Protein AF-0000000086875095 (afdb_homodimer)

Secondary structure (DSSP, 8-state):
-----SHHHHHHHHHHHHHHHHHHHHHGGGGGGHHHHHHHHHHHHHHHHHHHHHHHHHHHIIIIIITTS---HHHHHHHHHHHHHHHHHHHHHHHHHHHHHHHHHHHHHHHHHHHHHHHHHTS-HHHHHHS-HHHHHHIIIIIHHHHHHIIIIIHHHHHHHHHHHHHHHHHHHHH-HHHHHHHHTHHHHHHHHHHHHHHHHHHHHHHHHHHHHHHHHHHHHHHHTHHHHHHTT-HHHHHHHHHHHHHHHHHHHHHHHHHHHHHHHHHHHHHHHHHHHHHHHHHHHHHTTSS-HHHHHHHHHHHHHHHHHHHHHHHHHHHHHHHHHHHHHHHHHHTPPPSS-PPPGGG-----GGG----EEEEEEEE-SBTTB-SEEEEEEEE-TT-EEEEEE-TTSSHHHHHHHHTTSS--SEEEEEETTEEGGGS-HHHHHHHEEEE-SS----SEEHHHHHTTT-TTS-HHHHHHHHHHHT-HHHHHTSTTGGGPEEBGGGBTS-HHHHHHHHHHHHHHH--SEEEEESTTTT--HHHHHHHHHHHHHHHTTSEEEEE-SSGGGTTT-SEEEEEETTEEEEEE-HHHHHHHTSHHHHHHHHHHHTTSTTSTT-/-----SHHHHHHHHHHHHHHHHHHHHHGGGGGGHHHHHHHHHHHHHHHHHHHHHHHHHHHIIIIIITTS---HHHHHHHHHHHHHHHHHHHHHHHHHHHHHHHHHHHHHHHHHHHHHHHHHTS-HHHHHHS-HHHHHHIIIIIHHHHHHIIIIIHHHHHHHHHHHH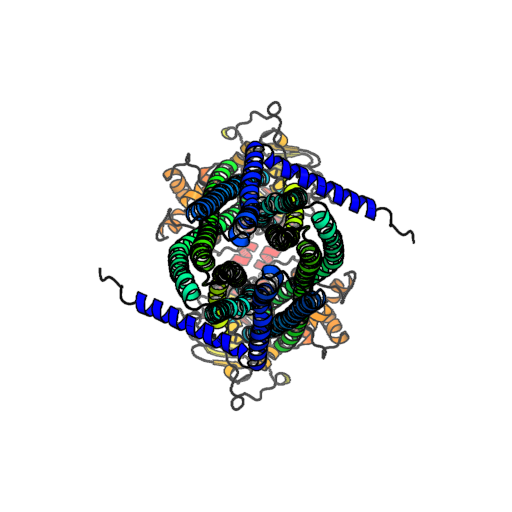HHHHHHHHH-HHHHHHHHTHHHHHHHHHHHHHHHHHHHHHHHHHHHHHHHHHHHHHHHTHHHHHHTT-HHHHHHHHHHHHHHHHHHHHHHHHHHHHHHHHHHHHHHHHHHHHHHHHHHHHHTTSS-HHHHHHHHHHHHHHHHHHHHHHHHHHHHHHHHHHHHHHHHHHTPPPSS-PPPTTT-----GGG----EEEEEEEE-SBTTB-SEEEEEEEE-TT-EEEEEE-TTSSHHHHHHHHTTSS--SEEEEEETTEEGGGS-HHHHHHHEEEE-SS----SEEHHHHHTTT-TTS-HHHHHHHHHHHT-HHHHHTSTTGGGPEEBGGGBTS-HHHHHHHHHHHHHHH--SEEEEESTTTT--HHHHHHHHHHHHHHHTTSEEEEE-SSGGGTTT-SEEEEEETTEEEEEE-HHHHHHHTSHHHHHHHHHHHTTSTTSTT-

Sequence (1212 aa):
MQSPSGNNADSASAKEHGKRSSFKAMMGYAKPHRFAFLGIFLCSLLGISADLLQPYLVKIAIDDHLAIGQTSVGFLVKLAAVYLALAIISFIFTYIQNNLLQHVGQNIVSLIRKDLFRHISKMSMSFFDRFHIGSLVTNVSSDTETISSFFTQVLLSLIRDGMMLVLIIFFMFQLDPVLAGYSLIVLPVIAIVAVLFRSKLRQAYQNARTRLSRLIAFTAENLSGMFLIQVFHQEEEQKKRFTEQNKLHLKANITQARSNVIFNRTFDILGNAALVMMVWLGGRAVLGESLQVGVLYAFISYIRQFFQPINQITMQWNTFQSTTVSMDRIWNILNTRPEVADPKTGTASSLEPRDVMGQIDFNDVSFGYRADRPLIQHLNLHLYPGEMVGIVGTTGAGKSTLISLLNRFYDVNQGSIEIDGTDIRRLPQAKLHRIVGLIQQEPFLFSGSIIDNVRMFREDITREQAIEACRFVGAHVMISRLPQGYDTRLSERGSGLSAGERQLISFARIVVFQPRILILDEATANLDSHTEQLVQQALETVSQGRTTIVIAHRLSTVMHADRILVMEHGEIVEEGSHQHLIEAKGIYADLYTHAREAGGDTAISGMQSPSGNNADSASAKEHGKRSSFKAMMGYAKPHRFAFLGIFLCSLLGISADLLQPYLVKIAIDDHLAIGQTSVGFLVKLAAVYLALAIISFIFTYIQNNLLQHVGQNIVSLIRKDLFRHISKMSMSFFDRFHIGSLVTNVSSDTETISSFFTQVLLSLIRDGMMLVLIIFFMFQLDPVLAGYSLIVLPVIAIVAVLFRSKLRQAYQNARTRLSRLIAFTAENLSGMFLIQVFHQEEEQKKRFTEQNKLHLKANITQARSNVIFNRTFDILGNAALVMMVWLGGRAVLGESLQVGVLYAFISYIRQFFQPINQITMQWNTFQSTTVSMDRIWNILNTRPEVADPKTGTASSLEPRDVMGQIDFNDVSFGYRADRPLIQHLNLHLYPGEMVGIVGTTGAGKSTLISLLNRFYDVNQGSIEIDGTDIRRLPQAKLHRIVGLIQQEPFLFSGSIIDNVRMFREDITREQAIEACRFVGAHVMISRLPQGYDTRLSERGSGLSAGERQLISFARIVVFQPRILILDEATANLDSHTEQLVQQALETVSQGRTTIVIAHRLSTVMHADRILVMEHGEIVEEGSHQHLIEAKGIYADLYTHAREAGGDTAISG

Solvent-accessible surface area (backbone atoms only — not comparable to full-atom values): 62166 Å² total; per-residue (Å²): 136,79,76,80,63,72,65,56,53,55,54,46,48,48,47,49,51,48,44,52,49,24,49,54,57,59,50,53,64,48,58,86,44,48,66,58,51,50,46,33,49,51,25,40,53,52,12,49,51,30,56,63,44,44,45,53,52,53,17,49,48,37,50,69,24,62,70,63,68,73,59,56,69,66,57,54,51,52,52,42,51,51,48,52,51,30,51,49,49,20,46,52,25,44,48,50,24,53,48,49,38,40,50,52,24,47,50,42,39,48,49,50,40,51,50,49,52,53,51,60,65,64,43,31,57,61,51,60,74,71,40,57,60,67,57,53,38,38,46,62,42,57,31,40,49,39,43,32,46,34,48,47,44,37,49,44,37,54,52,47,32,48,45,48,52,54,48,48,54,50,54,37,44,70,74,38,52,70,62,30,54,60,56,52,58,53,51,60,53,50,53,52,52,51,60,65,45,45,61,56,46,50,51,29,48,50,48,26,48,52,36,45,52,50,44,47,50,51,46,44,51,47,54,73,38,36,67,58,33,57,49,66,59,38,52,65,61,51,45,53,53,48,49,51,45,49,50,52,29,46,54,30,44,44,51,29,52,46,49,52,51,52,53,57,48,53,51,53,50,52,50,50,49,50,47,46,51,45,50,50,56,39,46,52,31,32,74,71,70,72,37,53,69,16,57,45,51,29,49,49,54,47,56,62,58,53,52,55,36,54,54,51,49,59,60,32,44,57,49,48,55,54,23,54,54,33,37,36,55,50,38,56,57,70,68,54,70,52,82,64,68,65,40,56,85,87,62,41,56,84,78,50,61,89,72,54,68,30,27,38,34,36,43,48,26,23,34,43,98,41,92,86,48,72,47,30,62,61,37,70,46,78,46,54,57,45,38,36,36,15,40,36,56,56,91,79,13,41,69,69,54,54,53,35,44,74,69,52,46,42,77,69,75,36,61,47,46,24,49,70,83,38,50,55,71,27,35,41,62,67,52,46,30,46,26,42,37,77,41,53,60,73,62,79,40,58,67,37,29,50,52,39,53,40,42,65,73,38,78,90,53,51,69,66,54,44,51,49,22,24,48,72,39,60,37,40,65,64,36,60,70,38,96,52,28,58,63,31,70,28,39,75,72,31,53,90,56,52,75,53,56,43,43,35,46,54,49,18,28,45,58,65,63,57,35,34,25,38,38,35,35,37,70,66,67,96,49,56,72,68,48,36,51,50,49,49,51,28,47,57,60,68,41,58,86,15,13,25,40,36,37,36,88,49,65,64,76,33,52,81,27,67,32,32,37,34,29,49,79,22,34,77,79,45,73,36,31,53,69,56,36,47,71,64,62,44,71,62,26,47,53,37,42,47,43,6,44,55,25,43,67,82,65,64,89,112,137,81,75,80,63,72,66,55,54,55,54,46,49,49,46,48,53,50,44,52,49,25,50,54,56,59,51,54,65,48,56,86,44,49,64,59,52,51,48,34,50,50,24,40,52,52,13,49,50,31,57,62,44,44,46,53,53,52,17,50,48,37,48,69,22,61,70,63,66,71,59,58,67,65,58,55,52,51,49,42,49,51,48,51,50,28,50,50,50,18,47,52,26,44,49,50,24,54,46,48,38,41,50,52,23,48,50,43,39,50,49,49,41,51,50,49,51,52,51,59,66,65,43,31,55,61,50,60,73,70,41,54,63,69,58,52,38,40,47,60,42,58,32,39,50,41,43,31,46,34,48,47,44,38,48,43,37,52,53,47,31,48,47,49,51,54,49,48,54,51,54,38,43,70,73,38,53,70,64,32,54,61,55,51,57,52,50,62,54,50,52,52,53,51,59,64,46,46,61,58,46,49,50,29,47,51,49,26,49,52,36,46,53,49,45,47,52,51,47,45,52,49,56,72,38,36,66,58,32,57,50,66,59,38,52,64,59,51,47,54,53,46,49,50,45,49,50,54,28,46,54,30,42,45,51,30,53,45,49,52,50,53,52,56,48,52,50,52,50,51,49,52,50,50,45,45,51,44,51,52,56,39,46,54,31,32,74,73,70,72,36,54,69,16,58,44,51,31,50,50,54,47,56,62,57,52,52,56,36,54,53,51,48,59,61,33,44,58,50,48,54,54,25,55,55,33,38,38,55,50,38,55,57,70,68,54,72,52,84,63,68,63,40,57,85,86,63,42,56,83,78,51,63,87,73,54,68,31,26,39,36,36,42,49,27,24,34,43,97,42,91,87,48,72,49,31,63,63,38,70,48,79,45,52,58,45,38,35,34,15,39,37,57,57,90,80,14,42,67,70,53,53,54,35,44,75,68,51,46,43,76,69,73,38,62,48,48,24,50,72,83,38,51,55,72,26,35,42,61,69,53,48,29,48,26,43,36,78,42,53,60,74,63,79,42,60,66,36,30,50,53,42,53,39,42,66,72,38,80,88,54,49,69,66,54,47,51,49,23,24,48,71,39,60,37,39,65,64,36,61,69,38,95,52,29,56,63,32,70,28,40,76,72,31,53,90,54,52,74,52,55,42,42,36,46,54,50,17,28,46,57,64,65,56,37,35,25,40,37,35,35,36,70,67,67,95,49,56,70,68,50,37,51,48,49,50,52,30,47,58,59,68,41,59,85,15,13,24,41,34,37,37,88,49,65,63,76,34,53,80,28,67,31,32,37,34,30,50,78,22,35,78,78,46,74,34,31,54,69,55,34,48,73,63,63,43,71,61,26,48,53,38,41,47,43,5,42,55,25,44,67,81,64,64,89,110

Structure (mmCIF, N/CA/C/O backbone):
data_AF-0000000086875095-model_v1
#
loop_
_entity.id
_entity.type
_entity.pdbx_description
1 polymer 'ABC transporter ATP-binding protein'
#
loop_
_atom_site.group_PDB
_atom_site.id
_atom_site.type_symbol
_atom_site.label_atom_id
_atom_site.label_alt_id
_atom_site.label_comp_id
_atom_site.label_asym_id
_atom_site.label_entity_id
_atom_site.label_seq_id
_atom_site.pdbx_PDB_ins_code
_atom_site.Cartn_x
_atom_site.Cartn_y
_atom_site.Cartn_z
_atom_site.occupancy
_atom_site.B_iso_or_equiv
_atom_site.auth_seq_id
_atom_site.auth_comp_id
_atom_site.auth_asym_id
_atom_site.auth_atom_id
_atom_site.pdbx_PDB_model_num
ATOM 1 N N . MET A 1 1 ? 7.832 23.734 -38.594 1 22.36 1 MET A N 1
ATOM 2 C CA . MET A 1 1 ? 7.195 22.875 -37.594 1 22.36 1 MET A CA 1
ATOM 3 C C . MET A 1 1 ? 7.973 21.578 -37.406 1 22.36 1 MET A C 1
ATOM 5 O O . MET A 1 1 ? 7.727 20.609 -38.125 1 22.36 1 MET A O 1
ATOM 9 N N . GLN A 1 2 ? 9.281 21.641 -37.219 1 27.92 2 GLN A N 1
ATOM 10 C CA . GLN A 1 2 ? 10.266 20.578 -37.375 1 27.92 2 GLN A CA 1
ATOM 11 C C . GLN A 1 2 ? 10.086 19.5 -36.312 1 27.92 2 GLN A C 1
ATOM 13 O O . GLN A 1 2 ? 9.867 19.812 -35.125 1 27.92 2 GLN A O 1
ATOM 18 N N . SER A 1 3 ? 9.617 18.281 -36.719 1 31.84 3 SER A N 1
ATOM 19 C CA . SER A 1 3 ? 9.219 17.047 -36.031 1 31.84 3 SER A CA 1
ATOM 20 C C . SER A 1 3 ? 10.344 16.516 -35.156 1 31.84 3 SER A C 1
ATOM 22 O O . SER A 1 3 ? 11.438 16.234 -35.625 1 31.84 3 SER A O 1
ATOM 24 N N . PRO A 1 4 ? 10.484 17.078 -33.875 1 36.47 4 PRO A N 1
ATOM 25 C CA . PRO A 1 4 ? 11.633 16.688 -33.031 1 36.47 4 PRO A CA 1
ATOM 26 C C . PRO A 1 4 ? 11.727 15.18 -32.844 1 36.47 4 PRO A C 1
ATOM 28 O O . PRO A 1 4 ? 11.156 14.648 -31.891 1 36.47 4 PRO A O 1
ATOM 31 N N . SER A 1 5 ? 11.578 14.328 -33.844 1 37.88 5 SER A N 1
ATOM 32 C CA . SER A 1 5 ? 11.578 12.875 -33.969 1 37.88 5 SER A CA 1
ATOM 33 C C . SER A 1 5 ? 12.875 12.273 -33.438 1 37.88 5 SER A C 1
ATOM 35 O O . SER A 1 5 ? 12.945 11.07 -33.156 1 37.88 5 SER A O 1
ATOM 37 N N . GLY A 1 6 ? 14.008 12.922 -33.656 1 37.47 6 GLY A N 1
ATOM 38 C CA . GLY A 1 6 ? 15.312 12.32 -33.438 1 37.47 6 GLY A CA 1
ATOM 39 C C . GLY A 1 6 ? 15.648 12.086 -31.984 1 37.47 6 GLY A C 1
ATOM 40 O O . GLY A 1 6 ? 16.578 11.344 -31.672 1 37.47 6 GLY A O 1
ATOM 41 N N . ASN A 1 7 ? 15.227 12.977 -31.047 1 38.16 7 ASN A N 1
ATOM 42 C CA . ASN A 1 7 ? 15.594 13 -29.641 1 38.16 7 ASN A CA 1
ATOM 43 C C . ASN A 1 7 ? 14.891 11.898 -28.859 1 38.16 7 ASN A C 1
ATOM 45 O O . ASN A 1 7 ? 15.141 11.719 -27.672 1 38.16 7 ASN A O 1
ATOM 49 N N . ASN A 1 8 ? 13.82 11.312 -29.469 1 42.16 8 ASN A N 1
ATOM 50 C CA . ASN A 1 8 ? 13.102 10.273 -28.734 1 42.16 8 ASN A CA 1
ATOM 51 C C . ASN A 1 8 ? 13.859 8.953 -28.75 1 42.16 8 ASN A C 1
ATOM 53 O O . ASN A 1 8 ? 13.578 8.062 -27.938 1 42.16 8 ASN A O 1
ATOM 57 N N . ALA A 1 9 ? 14.586 8.711 -29.875 1 46.38 9 ALA A N 1
ATOM 58 C CA . ALA A 1 9 ? 15.336 7.465 -29.984 1 46.38 9 ALA A CA 1
ATOM 59 C C . ALA A 1 9 ? 16.5 7.43 -29 1 46.38 9 ALA A C 1
ATOM 61 O O . ALA A 1 9 ? 16.797 6.387 -28.422 1 46.38 9 ALA A O 1
ATOM 62 N N . ASP A 1 10 ? 17.234 8.477 -28.875 1 45.75 10 ASP A N 1
ATOM 63 C CA . ASP A 1 10 ? 18.359 8.578 -27.953 1 45.75 10 ASP A CA 1
ATOM 64 C C . ASP A 1 10 ? 17.891 8.469 -26.516 1 45.75 10 ASP A C 1
ATOM 66 O O . ASP A 1 10 ? 18.578 7.867 -25.672 1 45.75 10 ASP A O 1
ATOM 70 N N . SER A 1 11 ? 16.688 9.086 -26.188 1 50.34 11 SER A N 1
ATOM 71 C CA . SER A 1 11 ? 16.125 8.984 -24.844 1 50.34 11 SER A CA 1
ATOM 72 C C . SER A 1 11 ? 15.664 7.566 -24.531 1 50.34 11 SER A C 1
ATOM 74 O O . SER A 1 11 ? 15.82 7.086 -23.422 1 50.34 11 SER A O 1
ATOM 76 N N . ALA A 1 12 ? 15.195 6.984 -25.703 1 51.16 12 ALA A N 1
ATOM 77 C CA . ALA A 1 12 ? 14.781 5.594 -25.547 1 51.16 12 ALA A CA 1
ATOM 78 C C . ALA A 1 12 ? 15.992 4.676 -25.406 1 51.16 12 ALA A C 1
ATOM 80 O O . ALA A 1 12 ? 15.984 3.742 -24.594 1 51.16 12 ALA A O 1
ATOM 81 N N . SER A 1 13 ? 16.906 4.852 -26.281 1 46.97 13 SER A N 1
ATOM 82 C CA . SER A 1 13 ? 18.141 4.074 -26.203 1 46.97 13 SER A CA 1
ATOM 83 C C . SER A 1 13 ? 18.875 4.316 -24.891 1 46.97 13 SER A C 1
ATOM 85 O O . SER A 1 13 ? 19.422 3.385 -24.297 1 46.97 13 SER A O 1
ATOM 87 N N . ALA A 1 14 ? 18.922 5.535 -24.5 1 52.09 14 ALA A N 1
ATOM 88 C CA . ALA A 1 14 ? 19.547 5.848 -23.219 1 52.09 14 ALA A CA 1
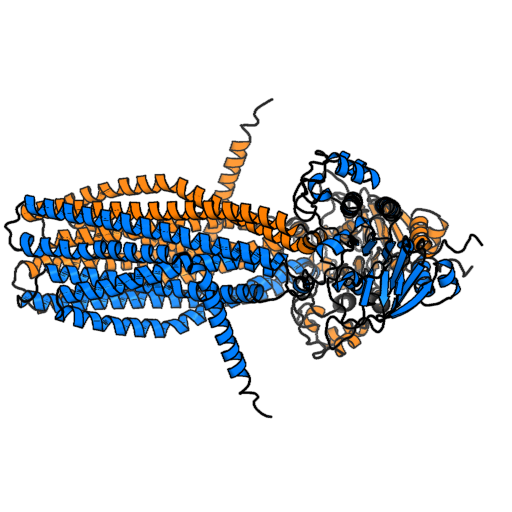ATOM 89 C C . ALA A 1 14 ? 18.781 5.215 -22.062 1 52.09 14 ALA A C 1
ATOM 91 O O . ALA A 1 14 ? 19.375 4.703 -21.125 1 52.09 14 ALA A O 1
ATOM 92 N N . LYS A 1 15 ? 17.578 5.203 -22.297 1 60.44 15 LYS A N 1
ATOM 93 C CA . LYS A 1 15 ? 16.734 4.543 -21.297 1 60.44 15 LYS A CA 1
ATOM 94 C C . LYS A 1 15 ? 16.953 3.029 -21.328 1 60.44 15 LYS A C 1
ATOM 96 O O . LYS A 1 15 ? 16.984 2.387 -20.266 1 60.44 15 LYS A O 1
ATOM 101 N N . GLU A 1 16 ? 17.047 2.533 -22.438 1 58.84 16 GLU A N 1
ATOM 102 C CA . GLU A 1 16 ? 17.297 1.099 -22.547 1 58.84 16 GLU A CA 1
ATOM 103 C C . GLU A 1 16 ? 18.688 0.739 -22.031 1 58.84 16 GLU A C 1
ATOM 105 O O . GLU A 1 16 ? 18.875 -0.292 -21.375 1 58.84 16 GLU A O 1
ATOM 110 N N . HIS A 1 17 ? 19.703 1.501 -22.391 1 57.44 17 HIS A N 1
ATOM 111 C CA . HIS A 1 17 ? 21.062 1.29 -21.875 1 57.44 17 HIS A CA 1
ATOM 112 C C . HIS A 1 17 ? 21.094 1.43 -20.359 1 57.44 17 HIS A C 1
ATOM 114 O O . HIS A 1 17 ? 21.812 0.686 -19.688 1 57.44 17 HIS A O 1
ATOM 120 N N . GLY A 1 18 ? 20.25 2.338 -19.906 1 63.03 18 GLY A N 1
ATOM 121 C CA . GLY A 1 18 ? 20.141 2.502 -18.453 1 63.03 18 GLY A CA 1
ATOM 122 C C . GLY A 1 18 ? 19.531 1.303 -17.766 1 63.03 18 GLY A C 1
ATOM 123 O O . GLY A 1 18 ? 20.016 0.857 -16.734 1 63.03 18 GLY A O 1
ATOM 124 N N . LYS A 1 19 ? 18.75 0.704 -18.484 1 73.5 19 LYS A N 1
ATOM 125 C CA . LYS A 1 19 ? 18.078 -0.47 -17.938 1 73.5 19 LYS A CA 1
ATOM 126 C C . LYS A 1 19 ? 19 -1.684 -17.938 1 73.5 19 LYS A C 1
ATOM 128 O O . LYS A 1 19 ? 19.031 -2.445 -16.969 1 73.5 19 LYS A O 1
ATOM 133 N N . ARG A 1 20 ? 19.797 -1.823 -19 1 75.31 20 ARG A N 1
ATOM 134 C CA . ARG A 1 20 ? 20.734 -2.941 -19.078 1 75.31 20 ARG A CA 1
ATOM 135 C C . ARG A 1 20 ? 21.859 -2.801 -18.047 1 75.31 20 ARG A C 1
ATOM 137 O O . ARG A 1 20 ? 22.297 -3.793 -17.469 1 75.31 20 ARG A O 1
ATOM 144 N N . SER A 1 21 ? 22.172 -1.638 -17.859 1 79.38 21 SER A N 1
ATOM 145 C CA . SER A 1 21 ? 23.203 -1.39 -16.875 1 79.38 21 SER A CA 1
ATOM 146 C C . SER A 1 21 ? 22.719 -1.685 -15.461 1 79.38 21 SER A C 1
ATOM 148 O O . SER A 1 21 ? 23.438 -2.258 -14.648 1 79.38 21 SER A O 1
ATOM 150 N N . SER A 1 22 ? 21.484 -1.379 -15.25 1 86.44 22 SER A N 1
ATOM 151 C CA . SER A 1 22 ? 20.906 -1.634 -13.938 1 86.44 22 SER A CA 1
ATOM 152 C C . SER A 1 22 ? 20.797 -3.129 -13.664 1 86.44 22 SER A C 1
ATOM 154 O O . SER A 1 22 ? 21.109 -3.582 -12.555 1 86.44 22 SER A O 1
ATOM 156 N N . PHE A 1 23 ? 20.484 -3.771 -14.703 1 87.62 23 PHE A N 1
ATOM 157 C CA . PHE A 1 23 ? 20.328 -5.215 -14.562 1 87.62 23 PHE A CA 1
ATOM 158 C C . PHE A 1 23 ? 21.672 -5.887 -14.328 1 87.62 23 PHE A C 1
ATOM 160 O O . PHE A 1 23 ? 21.812 -6.75 -13.461 1 87.62 23 PHE A O 1
ATOM 167 N N . LYS A 1 24 ? 22.703 -5.477 -15.031 1 86.06 24 LYS A N 1
ATOM 168 C CA . LYS A 1 24 ? 24.047 -6.035 -14.898 1 86.06 24 LYS A CA 1
ATOM 169 C C . LYS A 1 24 ? 24.641 -5.723 -13.531 1 86.06 24 LYS A C 1
ATOM 171 O O . LYS A 1 24 ? 25.312 -6.566 -12.93 1 86.06 24 LYS A O 1
ATOM 176 N N . ALA A 1 25 ? 24.344 -4.609 -13.07 1 84.69 25 ALA A N 1
ATOM 177 C CA . ALA A 1 25 ? 24.859 -4.211 -11.766 1 84.69 25 ALA A CA 1
ATOM 178 C C . ALA A 1 25 ? 24.219 -5.031 -10.648 1 84.69 25 ALA A C 1
ATOM 180 O O . ALA A 1 25 ? 24.891 -5.449 -9.711 1 84.69 25 ALA A O 1
ATOM 181 N N . MET A 1 26 ? 22.969 -5.262 -10.844 1 85.5 26 MET A N 1
ATOM 182 C CA . MET A 1 26 ? 22.25 -6 -9.812 1 85.5 26 MET A CA 1
ATOM 183 C C . MET A 1 26 ? 22.625 -7.48 -9.844 1 85.5 26 MET A C 1
ATOM 185 O O . MET A 1 26 ? 22.625 -8.141 -8.805 1 85.5 26 MET A O 1
ATOM 189 N N . MET A 1 27 ? 22.984 -7.922 -11.016 1 88.06 27 MET A N 1
ATOM 190 C CA . MET A 1 27 ? 23.406 -9.312 -11.148 1 88.06 27 MET A CA 1
ATOM 191 C C . MET A 1 27 ? 24.797 -9.508 -10.562 1 88.06 27 MET A C 1
ATOM 193 O O . MET A 1 27 ? 25.203 -10.641 -10.273 1 88.06 27 MET A O 1
ATOM 197 N N . GLY A 1 28 ? 25.469 -8.398 -10.367 1 87.69 28 GLY A N 1
ATOM 198 C CA . GLY A 1 28 ? 26.766 -8.445 -9.703 1 87.69 28 GLY A CA 1
ATOM 199 C C . GLY A 1 28 ? 26.688 -8.984 -8.289 1 87.69 28 GLY A C 1
ATOM 200 O O . GLY A 1 28 ? 27.656 -9.578 -7.797 1 87.69 28 GLY A O 1
ATOM 201 N N . TYR A 1 29 ? 25.531 -8.906 -7.629 1 89.88 29 TYR A N 1
ATOM 202 C CA . TYR A 1 29 ? 25.328 -9.414 -6.273 1 89.88 29 TYR A CA 1
ATOM 203 C C . TYR A 1 29 ? 25.266 -10.938 -6.262 1 89.88 29 TYR A C 1
ATOM 205 O O . TYR A 1 29 ? 25.438 -11.555 -5.211 1 89.88 29 TYR A O 1
ATOM 213 N N . ALA A 1 30 ? 25.094 -11.516 -7.434 1 90.69 30 ALA A N 1
ATOM 214 C CA . ALA A 1 30 ? 25 -12.969 -7.539 1 90.69 30 ALA A CA 1
ATOM 215 C C . ALA A 1 30 ? 26.375 -13.586 -7.773 1 90.69 30 ALA A C 1
ATOM 217 O O . ALA A 1 30 ? 26.562 -14.789 -7.602 1 90.69 30 ALA A O 1
ATOM 218 N N . LYS A 1 31 ? 27.438 -12.828 -8.031 1 88.88 31 LYS A N 1
ATOM 219 C CA . LYS A 1 31 ? 28.766 -13.289 -8.438 1 88.88 31 LYS A CA 1
ATOM 220 C C . LYS A 1 31 ? 29.438 -14.078 -7.32 1 88.88 31 LYS A C 1
ATOM 222 O O . LYS A 1 31 ? 30.031 -15.133 -7.562 1 88.88 31 LYS A O 1
ATOM 227 N N . PRO A 1 32 ? 29.25 -13.578 -6.094 1 88.69 32 PRO A N 1
ATOM 228 C CA . PRO A 1 32 ? 29.906 -14.328 -5.027 1 88.69 32 PRO A CA 1
ATOM 229 C C . PRO A 1 32 ? 29.281 -15.703 -4.801 1 88.69 32 PRO A C 1
ATOM 231 O O . PRO A 1 32 ? 29.922 -16.594 -4.223 1 88.69 32 PRO A O 1
ATOM 234 N N . HIS A 1 33 ? 28.156 -15.906 -5.285 1 90.88 33 HIS A N 1
ATOM 235 C CA . HIS A 1 33 ? 27.453 -17.172 -5.086 1 90.88 33 HIS A CA 1
ATOM 236 C C . HIS A 1 33 ? 27.5 -18.031 -6.344 1 90.88 33 HIS A C 1
ATOM 238 O O . HIS A 1 33 ? 26.578 -18.828 -6.59 1 90.88 33 HIS A O 1
ATOM 244 N N . ARG A 1 34 ? 28.5 -17.969 -7.105 1 90.06 34 ARG A N 1
ATOM 245 C CA . ARG A 1 34 ? 28.609 -18.688 -8.367 1 90.06 34 ARG A CA 1
ATOM 246 C C . ARG A 1 34 ? 28.672 -20.188 -8.141 1 90.06 34 ARG A C 1
ATOM 248 O O . ARG A 1 34 ? 28.094 -20.969 -8.906 1 90.06 34 ARG A O 1
ATOM 255 N N . PHE A 1 35 ? 29.281 -20.531 -7.031 1 91.19 35 PHE A N 1
ATOM 256 C CA . PHE A 1 35 ? 29.391 -21.953 -6.742 1 91.19 35 PHE A CA 1
ATOM 257 C C . PHE A 1 35 ? 28.031 -22.516 -6.32 1 91.19 35 PHE A C 1
ATOM 259 O O . PHE A 1 35 ? 27.719 -23.672 -6.629 1 91.19 35 PHE A O 1
ATOM 266 N N . ALA A 1 36 ? 27.297 -21.719 -5.637 1 92.06 36 ALA A N 1
ATOM 267 C CA . ALA A 1 36 ? 25.969 -22.172 -5.254 1 92.06 36 ALA A CA 1
ATOM 268 C C . ALA A 1 36 ? 25.062 -22.328 -6.477 1 92.06 36 ALA A C 1
ATOM 270 O O . ALA A 1 36 ? 24.297 -23.297 -6.562 1 92.06 36 ALA A O 1
ATOM 271 N N . PHE A 1 37 ? 25.281 -21.484 -7.441 1 91.06 37 PHE A N 1
ATOM 272 C CA . PHE A 1 37 ? 24.484 -21.562 -8.656 1 91.06 37 PHE A CA 1
ATOM 273 C C . PHE A 1 37 ? 24.891 -22.781 -9.484 1 91.06 37 PHE A C 1
ATOM 275 O O . PHE A 1 37 ? 24.047 -23.422 -10.117 1 91.06 37 PHE A O 1
ATOM 282 N N . LEU A 1 38 ? 26.109 -23.078 -9.445 1 92.25 38 LEU A N 1
ATOM 283 C CA . LEU A 1 38 ? 26.578 -24.297 -10.109 1 92.25 38 LEU A CA 1
ATOM 284 C C . LEU A 1 38 ? 26.016 -25.547 -9.438 1 92.25 38 LEU A C 1
ATOM 286 O O . LEU A 1 38 ? 25.641 -26.5 -10.109 1 92.25 38 LEU A O 1
ATOM 290 N N . GLY A 1 39 ? 25.984 -25.406 -8.141 1 92.69 39 GLY A N 1
ATOM 291 C CA . GLY A 1 39 ? 25.359 -26.5 -7.414 1 92.69 39 GLY A CA 1
ATOM 292 C C . GLY A 1 39 ? 23.891 -26.688 -7.742 1 92.69 39 GLY A C 1
ATOM 293 O O . GLY A 1 39 ? 23.422 -27.812 -7.879 1 92.69 39 GLY A O 1
ATOM 294 N N . ILE A 1 40 ? 23.234 -25.594 -7.918 1 92.75 40 ILE A N 1
ATOM 295 C CA . ILE A 1 40 ? 21.828 -25.609 -8.273 1 92.75 40 ILE A CA 1
ATOM 296 C C . ILE A 1 40 ? 21.656 -26.219 -9.664 1 92.75 40 ILE A C 1
ATOM 298 O O . ILE A 1 40 ? 20.766 -27.047 -9.883 1 92.75 40 ILE A O 1
ATOM 302 N N . PHE A 1 41 ? 22.516 -25.922 -10.516 1 92.56 41 PHE A N 1
ATOM 303 C CA . PHE A 1 41 ? 22.484 -26.422 -11.883 1 92.56 41 PHE A CA 1
ATOM 304 C C . PHE A 1 41 ? 22.719 -27.938 -11.914 1 92.56 41 PHE A C 1
ATOM 306 O O . PHE A 1 41 ? 21.984 -28.672 -12.586 1 92.56 41 PHE A O 1
ATOM 313 N N . LEU A 1 42 ? 23.609 -28.344 -11.188 1 93.5 42 LEU A N 1
ATOM 314 C CA . LEU A 1 42 ? 23.953 -29.766 -11.156 1 93.5 42 LEU A CA 1
ATOM 315 C C . LEU A 1 42 ? 22.859 -30.578 -10.492 1 93.5 42 LEU A C 1
ATOM 317 O O . LEU A 1 42 ? 22.516 -31.672 -10.961 1 93.5 42 LEU A O 1
ATOM 321 N N . CYS A 1 43 ? 22.391 -30.031 -9.422 1 93.75 43 CYS A N 1
ATOM 322 C CA . CYS A 1 43 ? 21.297 -30.719 -8.734 1 93.75 43 CYS A CA 1
ATOM 323 C C . CYS A 1 43 ? 20.062 -30.797 -9.609 1 93.75 43 CYS A C 1
ATOM 325 O O . CYS A 1 43 ? 19.344 -31.797 -9.594 1 93.75 43 CYS A O 1
ATOM 327 N N . SER A 1 44 ? 19.844 -29.734 -10.367 1 92.19 44 SER A N 1
ATOM 328 C CA . SER A 1 44 ? 18.703 -29.734 -11.273 1 92.19 44 SER A CA 1
ATOM 329 C C . SER A 1 44 ? 18.891 -30.75 -12.398 1 92.19 44 SER A C 1
ATOM 331 O O . SER A 1 44 ? 17.953 -31.453 -12.773 1 92.19 44 SER A O 1
ATOM 333 N N . LEU A 1 45 ? 20.125 -30.844 -12.906 1 92.69 45 LEU A N 1
ATOM 334 C CA . LEU A 1 45 ? 20.422 -31.781 -13.984 1 92.69 45 LEU A CA 1
ATOM 335 C C . LEU A 1 45 ? 20.203 -33.219 -13.531 1 92.69 45 LEU A C 1
ATOM 337 O O . LEU A 1 45 ? 19.562 -34 -14.234 1 92.69 45 LEU A O 1
ATOM 341 N N . LEU A 1 46 ? 20.625 -33.469 -12.367 1 92.19 46 LEU A N 1
ATOM 342 C CA . LEU A 1 46 ? 20.516 -34.844 -11.844 1 92.19 46 LEU A CA 1
ATOM 343 C C . LEU A 1 46 ? 19.078 -35.156 -11.453 1 92.19 46 LEU A C 1
ATOM 345 O O . LEU A 1 46 ? 18.578 -36.25 -11.703 1 92.19 46 LEU A O 1
ATOM 349 N N . GLY A 1 47 ? 18.484 -34.219 -10.859 1 90.31 47 GLY A N 1
ATOM 350 C CA . GLY A 1 47 ? 17.094 -34.438 -10.461 1 90.31 47 GLY A CA 1
ATOM 351 C C . GLY A 1 47 ? 16.156 -34.625 -11.633 1 90.31 47 GLY A C 1
ATOM 352 O O . GLY A 1 47 ? 15.344 -35.531 -11.648 1 90.31 47 GLY A O 1
ATOM 353 N N . ILE A 1 48 ? 16.297 -33.781 -12.633 1 90.44 48 ILE A N 1
ATOM 354 C CA . ILE A 1 48 ? 15.43 -33.844 -13.805 1 90.44 48 ILE A CA 1
ATOM 355 C C . ILE A 1 48 ? 15.734 -35.094 -14.617 1 90.44 48 ILE A C 1
ATOM 357 O O . ILE A 1 48 ? 14.828 -35.75 -15.148 1 90.44 48 ILE A O 1
ATOM 361 N N . SER A 1 49 ? 17 -35.438 -14.695 1 91.12 49 SER A N 1
ATOM 362 C CA . SER A 1 49 ? 17.375 -36.656 -15.406 1 91.12 49 SER A CA 1
ATOM 363 C C . SER A 1 49 ? 16.734 -37.906 -14.766 1 91.12 49 SER A C 1
ATOM 365 O O . SER A 1 49 ? 16.281 -38.812 -15.469 1 91.12 49 SER A O 1
ATOM 367 N N . ALA A 1 50 ? 16.703 -37.844 -13.461 1 88.88 50 ALA A N 1
ATOM 368 C CA . ALA A 1 50 ? 16.078 -38.938 -12.742 1 88.88 50 ALA A CA 1
ATOM 369 C C . ALA A 1 50 ? 14.578 -39 -13.016 1 88.88 50 ALA A C 1
ATOM 371 O O . ALA A 1 50 ? 14 -40.094 -13.125 1 88.88 50 ALA A O 1
ATOM 372 N N . ASP A 1 51 ? 13.992 -37.938 -13.195 1 84.75 51 ASP A N 1
ATOM 373 C CA . ASP A 1 51 ? 12.562 -37.844 -13.469 1 84.75 51 ASP A CA 1
ATOM 374 C C . ASP A 1 51 ? 12.242 -38.281 -14.883 1 84.75 51 ASP A C 1
ATOM 376 O O . ASP A 1 51 ? 11.234 -38.969 -15.109 1 84.75 51 ASP A O 1
ATOM 380 N N . LEU A 1 52 ? 13.117 -37.969 -15.797 1 86.75 52 LEU A N 1
ATOM 381 C CA . LEU A 1 52 ? 12.875 -38.281 -17.203 1 86.75 52 LEU A CA 1
ATOM 382 C C . LEU A 1 52 ? 13.234 -39.719 -17.531 1 86.75 52 LEU A C 1
ATOM 384 O O . LEU A 1 52 ? 12.836 -40.25 -18.578 1 86.75 52 LEU A O 1
ATOM 388 N N . LEU A 1 53 ? 13.938 -40.344 -16.609 1 86.19 53 LEU A N 1
ATOM 389 C CA . LEU A 1 53 ? 14.289 -41.75 -16.812 1 86.19 53 LEU A CA 1
ATOM 390 C C . LEU A 1 53 ? 13.148 -42.656 -16.391 1 86.19 53 LEU A C 1
ATOM 392 O O . LEU A 1 53 ? 13.125 -43.844 -16.766 1 86.19 53 LEU A O 1
ATOM 396 N N . GLN A 1 54 ? 12.211 -42.094 -15.781 1 80.06 54 GLN A N 1
ATOM 397 C CA . GLN A 1 54 ? 11.117 -42.875 -15.258 1 80.06 54 GLN A CA 1
ATOM 398 C C . GLN A 1 54 ? 10.273 -43.469 -16.391 1 80.06 54 GLN A C 1
ATOM 400 O O . GLN A 1 54 ? 10.016 -44.688 -16.406 1 80.06 54 GLN A O 1
ATOM 405 N N . PRO A 1 55 ? 9.891 -42.625 -17.359 1 75 55 PRO A N 1
ATOM 406 C CA . PRO A 1 55 ? 9.125 -43.219 -18.484 1 75 55 PRO A CA 1
ATOM 407 C C . PRO A 1 55 ? 9.922 -44.25 -19.25 1 75 55 PRO A C 1
ATOM 409 O O . PRO A 1 55 ? 9.344 -45.219 -19.781 1 75 55 PRO A O 1
ATOM 412 N N . TYR A 1 56 ? 11.211 -44.125 -19.234 1 77.19 56 TYR A N 1
ATOM 413 C CA . TYR A 1 56 ? 12.062 -45.094 -19.922 1 77.19 56 TYR A CA 1
ATOM 414 C C . TYR A 1 56 ? 12.039 -46.438 -19.219 1 77.19 56 TYR A C 1
ATOM 416 O O . TYR A 1 56 ? 12.062 -47.5 -19.859 1 77.19 56 TYR A O 1
ATOM 424 N N . LEU A 1 57 ? 11.961 -46.438 -17.938 1 76.56 57 LEU A N 1
ATOM 425 C CA . LEU A 1 57 ? 11.891 -47.656 -17.172 1 76.56 57 LEU A CA 1
ATOM 426 C C . LEU A 1 57 ? 10.562 -48.375 -17.422 1 76.56 57 LEU A C 1
ATOM 428 O O . LEU A 1 57 ? 10.516 -49.594 -17.484 1 76.56 57 LEU A O 1
ATOM 432 N N . VAL A 1 58 ? 9.555 -47.562 -17.547 1 72 58 VAL A N 1
ATOM 433 C CA . VAL A 1 58 ? 8.25 -48.125 -17.828 1 72 58 VAL A CA 1
ATOM 434 C C . VAL A 1 58 ? 8.242 -48.75 -19.234 1 72 58 VAL A C 1
ATOM 436 O O . VAL A 1 58 ? 7.621 -49.781 -19.453 1 72 58 VAL A O 1
ATOM 439 N N . LYS A 1 59 ? 9 -48.156 -20.109 1 73.56 59 LYS A N 1
ATOM 440 C CA . LYS A 1 59 ? 9.156 -48.719 -21.453 1 73.56 59 LYS A CA 1
ATOM 441 C C . LYS A 1 59 ? 9.789 -50.094 -21.422 1 73.56 59 LYS A C 1
ATOM 443 O O . LYS A 1 59 ? 9.336 -51 -22.109 1 73.56 59 LYS A O 1
ATOM 448 N N . ILE A 1 60 ? 10.781 -50.219 -20.609 1 72.75 60 ILE A N 1
ATOM 449 C CA . ILE A 1 60 ? 11.484 -51.5 -20.516 1 72.75 60 ILE A CA 1
ATOM 450 C C . ILE A 1 60 ? 10.547 -52.562 -19.938 1 72.75 60 ILE A C 1
ATOM 452 O O . ILE A 1 60 ? 10.555 -53.719 -20.375 1 72.75 60 ILE A O 1
ATOM 456 N N . ALA A 1 61 ? 9.727 -52.094 -19.047 1 68.62 61 ALA A N 1
ATOM 457 C CA . ALA A 1 61 ? 8.773 -53.031 -18.438 1 68.62 61 ALA A CA 1
ATOM 458 C C . ALA A 1 61 ? 7.742 -53.5 -19.453 1 68.62 61 ALA A C 1
ATOM 460 O O . ALA A 1 61 ? 7.375 -54.688 -19.453 1 68.62 61 ALA A O 1
ATOM 461 N N . ILE A 1 62 ? 7.395 -52.594 -20.328 1 64.12 62 ILE A N 1
ATOM 462 C CA . ILE A 1 62 ? 6.344 -52.938 -21.281 1 64.12 62 ILE A CA 1
ATOM 463 C C . ILE A 1 62 ? 6.93 -53.75 -22.422 1 64.12 62 ILE A C 1
ATOM 465 O O . ILE A 1 62 ? 6.355 -54.781 -22.812 1 64.12 62 ILE A O 1
ATOM 469 N N . ASP A 1 63 ? 8.047 -53.375 -22.969 1 64.81 63 ASP A N 1
ATOM 470 C CA . ASP A 1 63 ? 8.602 -53.969 -24.172 1 64.81 63 ASP A CA 1
ATOM 471 C C . ASP A 1 63 ? 9.211 -55.344 -23.844 1 64.81 63 ASP A C 1
ATOM 473 O O . ASP A 1 63 ? 9.023 -56.312 -24.594 1 64.81 63 ASP A O 1
ATOM 477 N N . ASP A 1 64 ? 10.062 -55.344 -22.922 1 59.28 64 ASP A N 1
ATOM 478 C CA . ASP A 1 64 ? 10.844 -56.531 -22.703 1 59.28 64 ASP A CA 1
ATOM 479 C C . ASP A 1 64 ? 10.016 -57.594 -21.969 1 59.28 64 ASP A C 1
ATOM 481 O O . ASP A 1 64 ? 10.258 -58.812 -22.141 1 59.28 64 ASP A O 1
ATOM 485 N N . HIS A 1 65 ? 9.07 -57.156 -21.141 1 54.56 65 HIS A N 1
ATOM 486 C CA . HIS A 1 65 ? 8.531 -58.219 -20.312 1 54.56 65 HIS A CA 1
ATOM 487 C C . HIS A 1 65 ? 7.023 -58.344 -20.469 1 54.56 65 HIS A C 1
ATOM 489 O O . HIS A 1 65 ? 6.496 -59.438 -20.625 1 54.56 65 HIS A O 1
ATOM 495 N N . LEU A 1 66 ? 6.434 -57.312 -20.375 1 52.53 66 LEU A N 1
ATOM 496 C CA . LEU A 1 66 ? 4.984 -57.469 -20.359 1 52.53 66 LEU A CA 1
ATOM 497 C C . LEU A 1 66 ? 4.473 -57.906 -21.719 1 52.53 66 LEU A C 1
ATOM 499 O O . LEU A 1 66 ? 3.533 -58.719 -21.812 1 52.53 66 LEU A O 1
ATOM 503 N N . ALA A 1 67 ? 5.137 -57.469 -22.797 1 49.66 67 ALA A N 1
ATOM 504 C CA . ALA A 1 67 ? 4.719 -57.844 -24.141 1 49.66 67 ALA A CA 1
ATOM 505 C C . ALA A 1 67 ? 5.098 -59.281 -24.484 1 49.66 67 ALA A C 1
ATOM 507 O O . ALA A 1 67 ? 4.418 -59.938 -25.266 1 49.66 67 ALA A O 1
ATOM 508 N N . ILE A 1 68 ? 6.254 -59.781 -23.844 1 48.72 68 ILE A N 1
ATOM 509 C CA . ILE A 1 68 ? 6.664 -61.125 -24.266 1 48.72 68 ILE A CA 1
ATOM 510 C C . ILE A 1 68 ? 6.152 -62.156 -23.266 1 48.72 68 ILE A C 1
ATOM 512 O O . ILE A 1 68 ? 6.348 -63.375 -23.469 1 48.72 68 ILE A O 1
ATOM 516 N N . GLY A 1 69 ? 5.227 -61.875 -22.438 1 49.53 69 GLY A N 1
ATOM 517 C CA . GLY A 1 69 ? 4.551 -62.906 -21.625 1 49.53 69 GLY A CA 1
ATOM 518 C C . GLY A 1 69 ? 5.418 -63.438 -20.516 1 49.53 69 GLY A C 1
ATOM 519 O O . GLY A 1 69 ? 4.969 -64.25 -19.719 1 49.53 69 GLY A O 1
ATOM 520 N N . GLN A 1 70 ? 6.73 -63.688 -20.625 1 48.41 70 GLN A N 1
ATOM 521 C CA . GLN A 1 70 ? 7.52 -64.5 -19.703 1 48.41 70 GLN A CA 1
ATOM 522 C C . GLN A 1 70 ? 7.969 -63.688 -18.5 1 48.41 70 GLN A C 1
ATOM 524 O O . GLN A 1 70 ? 9.094 -63.188 -18.469 1 48.41 70 GLN A O 1
ATOM 529 N N . THR A 1 71 ? 7.215 -63.125 -17.766 1 53.47 71 THR A N 1
ATOM 530 C CA . THR A 1 71 ? 7.523 -62 -16.875 1 53.47 71 THR A CA 1
ATOM 531 C C . THR A 1 71 ? 7.926 -62.5 -15.5 1 53.47 71 THR A C 1
ATOM 533 O O . THR A 1 71 ? 7.121 -63.125 -14.797 1 53.47 71 THR A O 1
ATOM 536 N N . SER A 1 72 ? 9.164 -63 -15.242 1 59.19 72 SER A N 1
ATOM 537 C CA . SER A 1 72 ? 9.586 -63.375 -13.891 1 59.19 72 SER A CA 1
ATOM 538 C C . SER A 1 72 ? 9.312 -62.219 -12.914 1 59.19 72 SER A C 1
ATOM 540 O O . SER A 1 72 ? 9.516 -61.062 -13.242 1 59.19 72 SER A O 1
ATOM 542 N N . VAL A 1 73 ? 8.445 -62.469 -11.984 1 64.31 73 VAL A N 1
ATOM 543 C CA . VAL A 1 73 ? 8.086 -61.594 -10.859 1 64.31 73 VAL A CA 1
ATOM 544 C C . VAL A 1 73 ? 9.336 -60.875 -10.336 1 64.31 73 VAL A C 1
ATOM 546 O O . VAL A 1 73 ? 9.273 -59.719 -9.93 1 64.31 73 VAL A O 1
ATOM 549 N N . GLY A 1 74 ? 10.461 -61.562 -10.461 1 67.25 74 GLY A N 1
ATOM 550 C CA . GLY A 1 74 ? 11.695 -61 -9.961 1 67.25 74 GLY A CA 1
ATOM 551 C C . GLY A 1 74 ? 12.133 -59.781 -10.734 1 67.25 74 GLY A C 1
ATOM 552 O O . GLY A 1 74 ? 12.562 -58.781 -10.133 1 67.25 74 GLY A O 1
ATOM 553 N N . PHE A 1 75 ? 11.906 -59.75 -11.984 1 71.88 75 PHE A N 1
ATOM 554 C CA . PHE A 1 75 ? 12.32 -58.625 -12.828 1 71.88 75 PHE A CA 1
ATOM 555 C C . PHE A 1 75 ? 11.414 -57.438 -12.617 1 71.88 75 PHE A C 1
ATOM 557 O O . PHE A 1 75 ? 11.891 -56.281 -12.555 1 71.88 75 PHE A O 1
ATOM 564 N N . LEU A 1 76 ? 10.188 -57.688 -12.344 1 72.06 76 LEU A N 1
ATOM 565 C CA . LEU A 1 76 ? 9.25 -56.594 -12.117 1 72.06 76 LEU A CA 1
ATOM 566 C C . LEU A 1 76 ? 9.539 -55.906 -10.789 1 72.06 76 LEU A C 1
ATOM 568 O O . LEU A 1 76 ? 9.438 -54.688 -10.68 1 72.06 76 LEU A O 1
ATOM 572 N N . VAL A 1 77 ? 9.969 -56.75 -9.867 1 74.81 77 VAL A N 1
ATOM 573 C CA . VAL A 1 77 ? 10.297 -56.188 -8.555 1 74.81 77 VAL A CA 1
ATOM 574 C C . VAL A 1 77 ? 11.562 -55.344 -8.648 1 74.81 77 VAL A C 1
ATOM 576 O O . VAL A 1 77 ? 11.672 -54.281 -8.008 1 74.81 77 VAL A O 1
ATOM 579 N N . LYS A 1 78 ? 12.469 -55.781 -9.453 1 77.69 78 LYS A N 1
ATOM 580 C CA . LYS A 1 78 ? 13.703 -55.031 -9.625 1 77.69 78 LYS A CA 1
ATOM 581 C C . LYS A 1 78 ? 13.445 -53.688 -10.352 1 77.69 78 LYS A C 1
ATOM 583 O O . LYS A 1 78 ? 14.023 -52.656 -10.008 1 77.69 78 LYS A O 1
ATOM 588 N N . LEU A 1 79 ? 12.547 -53.719 -11.266 1 77.81 79 LEU A N 1
ATOM 589 C CA . LEU A 1 79 ? 12.227 -52.5 -12.023 1 77.81 79 LEU A CA 1
ATOM 590 C C . LEU A 1 79 ? 11.477 -51.5 -11.148 1 77.81 79 LEU A C 1
ATOM 592 O O . LEU A 1 79 ? 11.703 -50.281 -11.25 1 77.81 79 LEU A O 1
ATOM 596 N N . ALA A 1 80 ? 10.641 -52.062 -10.328 1 76.31 80 ALA A N 1
ATOM 597 C CA . ALA A 1 80 ? 9.906 -51.188 -9.398 1 76.31 80 ALA A CA 1
ATOM 598 C C . ALA A 1 80 ? 10.844 -50.562 -8.383 1 76.31 80 ALA A C 1
ATOM 600 O O . ALA A 1 80 ? 10.68 -49.375 -8.023 1 76.31 80 ALA A O 1
ATOM 601 N N . ALA A 1 81 ? 11.766 -51.344 -8.008 1 80.31 81 ALA A N 1
ATOM 602 C CA . ALA A 1 81 ? 12.734 -50.812 -7.043 1 80.31 81 ALA A CA 1
ATOM 603 C C . ALA A 1 81 ? 13.602 -49.75 -7.664 1 80.31 81 ALA A C 1
ATOM 605 O O . ALA A 1 81 ? 13.914 -48.75 -7.012 1 80.31 81 ALA A O 1
ATOM 606 N N . VAL A 1 82 ? 13.93 -49.906 -8.938 1 85.19 82 VAL A N 1
ATOM 607 C CA . VAL A 1 82 ? 14.742 -48.906 -9.625 1 85.19 82 VAL A CA 1
ATOM 608 C C . VAL A 1 82 ? 13.93 -47.656 -9.844 1 85.19 82 VAL A C 1
ATOM 610 O O . VAL A 1 82 ? 14.453 -46.531 -9.734 1 85.19 82 VAL A O 1
ATOM 613 N N . TYR A 1 83 ? 12.641 -47.812 -10.133 1 82.12 83 TYR A N 1
ATOM 614 C CA . TYR A 1 83 ? 11.766 -46.656 -10.312 1 82.12 83 TYR A CA 1
ATOM 615 C C . TYR A 1 83 ? 11.648 -45.844 -9.016 1 82.12 83 TYR A C 1
ATOM 617 O O . TYR A 1 83 ? 11.758 -44.625 -9.031 1 82.12 83 TYR A O 1
ATOM 625 N N . LEU A 1 84 ? 11.5 -46.562 -7.926 1 81.62 84 LEU A N 1
ATOM 626 C CA . LEU A 1 84 ? 11.375 -45.906 -6.629 1 81.62 84 LEU A CA 1
ATOM 627 C C . LEU A 1 84 ? 12.68 -45.219 -6.238 1 81.62 84 LEU A C 1
ATOM 629 O O . LEU A 1 84 ? 12.664 -44.125 -5.652 1 81.62 84 LEU A O 1
ATOM 633 N N . ALA A 1 85 ? 13.734 -45.906 -6.574 1 86.19 85 ALA A N 1
ATOM 634 C CA . ALA A 1 85 ? 15.031 -45.312 -6.281 1 86.19 85 ALA A CA 1
ATOM 635 C C . ALA A 1 85 ? 15.25 -44.031 -7.074 1 86.19 85 ALA A C 1
ATOM 637 O O . ALA A 1 85 ? 15.766 -43.031 -6.543 1 86.19 85 ALA A O 1
ATOM 638 N N . LEU A 1 86 ? 14.82 -43.969 -8.297 1 87 86 LEU A N 1
ATOM 639 C CA . LEU A 1 86 ? 14.945 -42.781 -9.133 1 87 86 LEU A CA 1
ATOM 640 C C . LEU A 1 86 ? 14.047 -41.656 -8.633 1 87 86 LEU A C 1
ATOM 642 O O . LEU A 1 86 ? 14.414 -40.469 -8.688 1 87 86 LEU A O 1
ATOM 646 N N . ALA A 1 87 ? 12.914 -42.094 -8.164 1 83.5 87 ALA A N 1
ATOM 647 C CA . ALA A 1 87 ? 11.992 -41.094 -7.617 1 83.5 87 ALA A CA 1
ATOM 648 C C . ALA A 1 87 ? 12.562 -40.438 -6.363 1 83.5 87 ALA A C 1
ATOM 650 O O . ALA A 1 87 ? 12.445 -39.219 -6.176 1 83.5 87 ALA A O 1
ATOM 651 N N . ILE A 1 88 ? 13.188 -41.219 -5.559 1 86.44 88 ILE A N 1
ATOM 652 C CA . ILE A 1 88 ? 13.781 -40.719 -4.328 1 86.44 88 ILE A CA 1
ATOM 653 C C . ILE A 1 88 ? 14.977 -39.812 -4.664 1 86.44 88 ILE A C 1
ATOM 655 O O . ILE A 1 88 ? 15.164 -38.781 -4.047 1 86.44 88 ILE A O 1
ATOM 659 N N . ILE A 1 89 ? 15.75 -40.281 -5.637 1 88.75 89 ILE A N 1
ATOM 660 C CA . ILE A 1 89 ? 16.906 -39.5 -6.062 1 88.75 89 ILE A CA 1
ATOM 661 C C . ILE A 1 89 ? 16.438 -38.156 -6.621 1 88.75 89 ILE A C 1
ATOM 663 O O . ILE A 1 89 ? 17 -37.094 -6.293 1 88.75 89 ILE A O 1
ATOM 667 N N . SER A 1 90 ? 15.422 -38.188 -7.414 1 87.56 90 SER A N 1
ATOM 668 C CA . SER A 1 90 ? 14.859 -36.969 -7.973 1 87.56 90 SER A CA 1
ATOM 669 C C . SER A 1 90 ? 14.344 -36.031 -6.871 1 87.56 90 SER A C 1
ATOM 671 O O . SER A 1 90 ? 14.523 -34.812 -6.934 1 87.56 90 SER A O 1
ATOM 673 N N . PHE A 1 91 ? 13.812 -36.625 -5.863 1 84.62 91 PHE A N 1
ATOM 674 C CA . PHE A 1 91 ? 13.273 -35.875 -4.734 1 84.62 91 PHE A CA 1
ATOM 675 C C . PHE A 1 91 ? 14.391 -35.188 -3.963 1 84.62 91 PHE A C 1
ATOM 677 O O . PHE A 1 91 ? 14.305 -34 -3.666 1 84.62 91 PHE A O 1
ATOM 684 N N . ILE A 1 92 ? 15.367 -35.938 -3.686 1 89 92 ILE A N 1
ATOM 685 C CA . ILE A 1 92 ? 16.469 -35.406 -2.873 1 89 92 ILE A CA 1
ATOM 686 C C . ILE A 1 92 ? 17.156 -34.281 -3.604 1 89 92 ILE A C 1
ATOM 688 O O . ILE A 1 92 ? 17.375 -33.188 -3.027 1 89 92 ILE A O 1
ATOM 692 N N . PHE A 1 93 ? 17.391 -34.438 -4.855 1 90.75 93 PHE A N 1
ATOM 693 C CA . PHE A 1 93 ? 18.125 -33.438 -5.602 1 90.75 93 PHE A CA 1
ATOM 694 C C . PHE A 1 93 ? 17.266 -32.188 -5.84 1 90.75 93 PHE A C 1
ATOM 696 O O . PHE A 1 93 ? 17.75 -31.062 -5.809 1 90.75 93 PHE A O 1
ATOM 703 N N . THR A 1 94 ? 16.047 -32.406 -6.074 1 86.94 94 THR A N 1
ATOM 704 C CA . THR A 1 94 ? 15.156 -31.266 -6.258 1 86.94 94 THR A CA 1
ATOM 705 C C . THR A 1 94 ? 14.969 -30.5 -4.949 1 86.94 94 THR A C 1
ATOM 707 O O . THR A 1 94 ? 14.867 -29.266 -4.949 1 86.94 94 THR A O 1
ATOM 710 N N . TYR A 1 95 ? 14.961 -31.25 -3.889 1 86.75 95 TYR A N 1
ATOM 711 C CA . TYR A 1 95 ? 14.859 -30.641 -2.568 1 86.75 95 TYR A CA 1
ATOM 712 C C . TYR A 1 95 ? 16.078 -29.781 -2.262 1 86.75 95 TYR A C 1
ATOM 714 O O . TYR A 1 95 ? 15.953 -28.641 -1.821 1 86.75 95 TYR A O 1
ATOM 722 N N . ILE A 1 96 ? 17.156 -30.328 -2.512 1 90.06 96 ILE A N 1
ATOM 723 C CA . ILE A 1 96 ? 18.406 -29.625 -2.254 1 90.06 96 ILE A CA 1
ATOM 724 C C . ILE A 1 96 ? 18.5 -28.406 -3.166 1 90.06 96 ILE A C 1
ATOM 726 O O . ILE A 1 96 ? 18.906 -27.328 -2.725 1 90.06 96 ILE A O 1
ATOM 730 N N . GLN A 1 97 ? 18.141 -28.609 -4.328 1 91.12 97 GLN A N 1
ATOM 731 C CA . GLN A 1 97 ? 18.188 -27.531 -5.309 1 91.12 97 GLN A CA 1
ATOM 732 C C . GLN A 1 97 ? 17.297 -26.359 -4.891 1 91.12 97 GLN A C 1
ATOM 734 O O . GLN A 1 97 ? 17.719 -25.203 -4.914 1 91.12 97 GLN A O 1
ATOM 739 N N . ASN A 1 98 ? 16.078 -26.656 -4.512 1 88.31 98 ASN A N 1
ATOM 740 C CA . ASN A 1 98 ? 15.125 -25.625 -4.133 1 88.31 98 ASN A CA 1
ATOM 741 C C . ASN A 1 98 ? 15.562 -24.891 -2.867 1 88.31 98 ASN A C 1
ATOM 743 O O . ASN A 1 98 ? 15.453 -23.672 -2.781 1 88.31 98 ASN A O 1
ATOM 747 N N . ASN A 1 99 ? 16.094 -25.688 -1.949 1 87.56 99 ASN A N 1
ATOM 748 C CA . ASN A 1 99 ? 16.531 -25.078 -0.701 1 87.56 99 ASN A CA 1
ATOM 749 C C . ASN A 1 99 ? 17.781 -24.219 -0.912 1 87.56 99 ASN A C 1
ATOM 751 O O . ASN A 1 99 ? 17.922 -23.156 -0.298 1 87.56 99 ASN A O 1
ATOM 755 N N . LEU A 1 100 ? 18.609 -24.703 -1.726 1 90.5 100 LEU A N 1
ATOM 756 C CA . LEU A 1 100 ? 19.812 -23.953 -2.014 1 90.5 100 LEU A CA 1
ATOM 757 C C . LEU A 1 100 ? 19.484 -22.656 -2.736 1 90.5 100 LEU A C 1
ATOM 759 O O . LEU A 1 100 ? 20.062 -21.609 -2.432 1 90.5 100 LEU A O 1
ATOM 763 N N . LEU A 1 101 ? 18.609 -22.703 -3.613 1 89.94 101 LEU A N 1
ATOM 764 C CA . LEU A 1 101 ? 18.234 -21.516 -4.367 1 89.94 101 LEU A CA 1
ATOM 765 C C . LEU A 1 101 ? 17.547 -20.5 -3.463 1 89.94 101 LEU A C 1
ATOM 767 O O . LEU A 1 101 ? 17.781 -19.297 -3.578 1 89.94 101 LEU A O 1
ATOM 771 N N . GLN A 1 102 ? 16.734 -20.984 -2.607 1 88.19 102 GLN A N 1
ATOM 772 C CA . GLN A 1 102 ? 16.031 -20.094 -1.68 1 88.19 102 GLN A CA 1
ATOM 773 C C . GLN A 1 102 ? 17.016 -19.422 -0.727 1 88.19 102 GLN A C 1
ATOM 775 O O . GLN A 1 102 ? 16.906 -18.234 -0.458 1 88.19 102 GLN A O 1
ATOM 780 N N . HIS A 1 103 ? 17.953 -20.219 -0.284 1 89.5 103 HIS A N 1
ATOM 781 C CA . HIS A 1 103 ? 18.953 -19.672 0.634 1 89.5 103 HIS A CA 1
ATOM 782 C C . HIS A 1 103 ? 19.812 -18.609 -0.047 1 89.5 103 HIS A C 1
ATOM 784 O O . HIS A 1 103 ? 20.016 -17.531 0.502 1 89.5 103 HIS A O 1
ATOM 790 N N . VAL A 1 104 ? 20.234 -18.938 -1.208 1 91 104 VAL A N 1
ATOM 791 C CA . VAL A 1 104 ? 21.094 -18.016 -1.936 1 91 104 VAL A CA 1
ATOM 792 C C . VAL A 1 104 ? 20.297 -16.781 -2.375 1 91 104 VAL A C 1
ATOM 794 O O . VAL A 1 104 ? 20.75 -15.648 -2.211 1 91 104 VAL A O 1
ATOM 797 N N . GLY A 1 105 ? 19.141 -17.047 -2.938 1 90.81 105 GLY A N 1
ATOM 798 C CA . GLY A 1 105 ? 18.312 -15.953 -3.41 1 90.81 105 GLY A CA 1
ATOM 799 C C . GLY A 1 105 ? 17.938 -14.977 -2.312 1 90.81 105 GLY A C 1
ATOM 800 O O . GLY A 1 105 ? 18.062 -13.758 -2.484 1 90.81 105 GLY A O 1
ATOM 801 N N . GLN A 1 106 ? 17.578 -15.477 -1.191 1 90 106 GLN A N 1
ATOM 802 C CA . GLN A 1 106 ? 17.172 -14.633 -0.076 1 90 106 GLN A CA 1
ATOM 803 C C . GLN A 1 106 ? 18.359 -13.883 0.515 1 90 106 GLN A C 1
ATOM 805 O O . GLN A 1 106 ? 18.219 -12.75 0.979 1 90 106 GLN A O 1
ATOM 810 N N . ASN A 1 107 ? 19.469 -14.5 0.498 1 91.19 107 ASN A N 1
ATOM 811 C CA . ASN A 1 107 ? 20.672 -13.844 0.99 1 91.19 107 ASN A CA 1
ATOM 812 C C . ASN A 1 107 ? 21.078 -12.672 0.099 1 91.19 107 ASN A C 1
ATOM 814 O O . ASN A 1 107 ? 21.547 -11.641 0.592 1 91.19 107 ASN A O 1
ATOM 818 N N . ILE A 1 108 ? 20.953 -12.883 -1.119 1 92.31 108 ILE A N 1
ATOM 819 C CA . ILE A 1 108 ? 21.281 -11.82 -2.061 1 92.31 108 ILE A CA 1
ATOM 820 C C . ILE A 1 108 ? 20.359 -10.625 -1.82 1 92.31 108 ILE A C 1
ATOM 822 O O . ILE A 1 108 ? 20.828 -9.484 -1.752 1 92.31 108 ILE A O 1
ATOM 826 N N . VAL A 1 109 ? 19.125 -10.859 -1.683 1 92.12 109 VAL A N 1
ATOM 827 C CA . VAL A 1 109 ? 18.141 -9.789 -1.488 1 92.12 109 VAL A CA 1
ATOM 828 C C . VAL A 1 109 ? 18.391 -9.094 -0.152 1 92.12 109 VAL A C 1
ATOM 830 O O . VAL A 1 109 ? 18.266 -7.871 -0.047 1 92.12 109 VAL A O 1
ATOM 833 N N . SER A 1 110 ? 18.703 -9.906 0.837 1 92 110 SER A N 1
ATOM 834 C CA . SER A 1 110 ? 19.047 -9.336 2.141 1 92 110 SER A CA 1
ATOM 835 C C . SER A 1 110 ? 20.234 -8.383 2.043 1 92 110 SER A C 1
ATOM 837 O O . SER A 1 110 ? 20.234 -7.324 2.67 1 92 110 SER A O 1
ATOM 839 N N . LEU A 1 111 ? 21.188 -8.742 1.272 1 92.31 111 LEU A N 1
ATOM 840 C CA . LEU A 1 111 ? 22.359 -7.902 1.078 1 92.31 111 LEU A CA 1
ATOM 841 C C . LEU A 1 111 ? 22 -6.629 0.321 1 92.31 111 LEU A C 1
ATOM 843 O O . LEU A 1 111 ? 22.5 -5.547 0.65 1 92.31 111 LEU A O 1
ATOM 847 N N . ILE A 1 112 ? 21.203 -6.773 -0.642 1 93.06 112 ILE A N 1
ATOM 848 C CA . ILE A 1 112 ? 20.766 -5.617 -1.417 1 93.06 112 ILE A CA 1
ATOM 849 C C . ILE A 1 112 ? 20.016 -4.645 -0.513 1 93.06 112 ILE A C 1
ATOM 851 O O . ILE A 1 112 ? 20.234 -3.432 -0.575 1 93.06 112 ILE A O 1
ATOM 855 N N . ARG A 1 113 ? 19.172 -5.207 0.231 1 92.75 113 ARG A N 1
ATOM 856 C CA . ARG A 1 113 ? 18.391 -4.395 1.152 1 92.75 113 ARG A CA 1
ATOM 857 C C . ARG A 1 113 ? 19.281 -3.658 2.139 1 92.75 113 ARG A C 1
ATOM 859 O O . ARG A 1 113 ? 19.078 -2.471 2.406 1 92.75 113 ARG A O 1
ATOM 866 N N . LYS A 1 114 ? 20.203 -4.328 2.678 1 92 114 LYS A N 1
ATOM 867 C CA . LYS A 1 114 ? 21.156 -3.746 3.617 1 92 114 LYS A CA 1
ATOM 868 C C . LYS A 1 114 ? 21.953 -2.625 2.963 1 92 114 LYS A C 1
ATOM 870 O O . LYS A 1 114 ? 22.125 -1.552 3.545 1 92 114 LYS A O 1
ATOM 875 N N . ASP A 1 115 ? 22.422 -2.916 1.796 1 92.31 115 ASP A N 1
ATOM 876 C CA . ASP A 1 115 ? 23.219 -1.925 1.082 1 92.31 115 ASP A CA 1
ATOM 877 C C . ASP A 1 115 ? 22.375 -0.709 0.702 1 92.31 115 ASP A C 1
ATOM 879 O O . ASP A 1 115 ? 22.859 0.424 0.741 1 92.31 115 ASP A O 1
ATOM 883 N N . LEU A 1 116 ? 21.156 -1.002 0.326 1 92.44 116 LEU A N 1
ATOM 884 C CA . LEU A 1 116 ? 20.25 0.082 -0.039 1 92.44 116 LEU A CA 1
ATOM 885 C C . LEU A 1 116 ? 19.969 0.978 1.161 1 92.44 116 LEU A C 1
ATOM 887 O O . LEU A 1 116 ? 20.016 2.205 1.052 1 92.44 116 LEU A O 1
ATOM 891 N N . PHE A 1 117 ? 19.734 0.401 2.303 1 91.31 117 PHE A N 1
ATOM 892 C CA . PHE A 1 117 ? 19.469 1.168 3.512 1 91.31 117 PHE A CA 1
ATOM 893 C C . PHE A 1 117 ? 20.703 1.964 3.936 1 91.31 117 PHE A C 1
ATOM 895 O O . PHE A 1 117 ? 20.578 3.127 4.328 1 91.31 117 PHE A O 1
ATOM 902 N N . ARG A 1 118 ? 21.75 1.363 3.846 1 89.31 118 ARG A N 1
ATOM 903 C CA . ARG A 1 118 ? 23.016 2.02 4.184 1 89.31 118 ARG A CA 1
ATOM 904 C C . ARG A 1 118 ? 23.281 3.201 3.262 1 89.31 118 ARG A C 1
ATOM 906 O O . ARG A 1 118 ? 23.688 4.273 3.717 1 89.31 118 ARG A O 1
ATOM 913 N N . HIS A 1 119 ? 23.031 2.938 2.037 1 90.75 119 HIS A N 1
ATOM 914 C CA . HIS A 1 119 ? 23.266 3.99 1.056 1 90.75 119 HIS A CA 1
ATOM 915 C C . HIS A 1 119 ? 22.328 5.168 1.271 1 90.75 119 HIS A C 1
ATOM 917 O O . HIS A 1 119 ? 22.75 6.324 1.237 1 90.75 119 HIS A O 1
ATOM 923 N N . ILE A 1 120 ? 21.078 4.902 1.494 1 90 120 ILE A N 1
ATOM 924 C CA . ILE A 1 120 ? 20.078 5.934 1.705 1 90 120 ILE A CA 1
ATOM 925 C C . ILE A 1 120 ? 20.406 6.734 2.963 1 90 120 ILE A C 1
ATOM 927 O O . ILE A 1 120 ? 20.25 7.957 2.986 1 90 120 ILE A O 1
ATOM 931 N N . SER A 1 121 ? 20.906 6.035 3.955 1 87.06 121 SER A N 1
ATOM 932 C CA . SER A 1 121 ? 21.219 6.684 5.227 1 87.06 121 SER A CA 1
ATOM 933 C C . SER A 1 121 ? 22.391 7.645 5.09 1 87.06 121 SER A C 1
ATOM 935 O O . SER A 1 121 ? 22.547 8.562 5.902 1 87.06 121 SER A O 1
ATOM 937 N N . LYS A 1 122 ? 23.156 7.539 4.066 1 84.69 122 LYS A N 1
ATOM 938 C CA . LYS A 1 122 ? 24.344 8.367 3.896 1 84.69 122 LYS A CA 1
ATOM 939 C C . LYS A 1 122 ? 24.094 9.5 2.906 1 84.69 122 LYS A C 1
ATOM 941 O O . LYS A 1 122 ? 24.969 10.328 2.662 1 84.69 122 LYS A O 1
ATOM 946 N N . MET A 1 123 ? 22.906 9.5 2.391 1 86.5 123 MET A N 1
ATOM 947 C CA . MET A 1 123 ? 22.578 10.531 1.411 1 86.5 123 MET A CA 1
ATOM 948 C C . MET A 1 123 ? 22.375 11.883 2.09 1 86.5 123 MET A C 1
ATOM 950 O O . MET A 1 123 ? 22.109 11.945 3.293 1 86.5 123 MET A O 1
ATOM 954 N N . SER A 1 124 ? 22.609 12.891 1.312 1 84.56 124 SER A N 1
ATOM 955 C CA . SER A 1 124 ? 22.422 14.242 1.83 1 84.56 124 SER A CA 1
ATOM 956 C C . SER A 1 124 ? 20.938 14.578 1.977 1 84.56 124 SER A C 1
ATOM 958 O O . SER A 1 124 ? 20.078 13.891 1.418 1 84.56 124 SER A O 1
ATOM 960 N N . MET A 1 125 ? 20.703 15.523 2.725 1 77.88 125 MET A N 1
ATOM 961 C CA . MET A 1 125 ? 19.312 15.906 3.016 1 77.88 125 MET A CA 1
ATOM 962 C C . MET A 1 125 ? 18.594 16.344 1.747 1 77.88 125 MET A C 1
ATOM 964 O O . MET A 1 125 ? 17.375 16.234 1.654 1 77.88 125 MET A O 1
ATOM 968 N N . SER A 1 126 ? 19.328 16.938 0.826 1 76.69 126 SER A N 1
ATOM 969 C CA . SER A 1 126 ? 18.734 17.344 -0.442 1 76.69 126 SER A CA 1
ATOM 970 C C . SER A 1 126 ? 18.078 16.172 -1.146 1 76.69 126 SER A C 1
ATOM 972 O O . SER A 1 126 ? 17.094 16.344 -1.875 1 76.69 126 SER A O 1
ATOM 974 N N . PHE A 1 127 ? 18.641 15.07 -0.845 1 83.19 127 PHE A N 1
ATOM 975 C CA . PHE A 1 127 ? 18.109 13.844 -1.412 1 83.19 127 PHE A CA 1
ATOM 976 C C . PHE A 1 127 ? 16.703 13.57 -0.892 1 83.19 127 PHE A C 1
ATOM 978 O O . PHE A 1 127 ? 15.812 13.172 -1.653 1 83.19 127 PHE A O 1
ATOM 985 N N . PHE A 1 128 ? 16.469 13.773 0.332 1 79.94 128 PHE A N 1
ATOM 986 C CA . PHE A 1 128 ? 15.195 13.461 0.982 1 79.94 128 PHE A CA 1
ATOM 987 C C . PHE A 1 128 ? 14.148 14.523 0.665 1 79.94 128 PHE A C 1
ATOM 989 O O . PHE A 1 128 ? 12.953 14.305 0.862 1 79.94 128 PHE A O 1
ATOM 996 N N . ASP A 1 129 ? 14.633 15.656 0.198 1 72.12 129 ASP A N 1
ATOM 997 C CA . ASP A 1 129 ? 13.711 16.672 -0.301 1 72.12 129 ASP A CA 1
ATOM 998 C C . ASP A 1 129 ? 13.188 16.312 -1.687 1 72.12 129 ASP A C 1
ATOM 1000 O O . ASP A 1 129 ? 12.062 16.672 -2.045 1 72.12 129 ASP A O 1
ATOM 1004 N N . ARG A 1 130 ? 14.062 15.609 -2.338 1 71.19 130 ARG A N 1
ATOM 1005 C CA . ARG A 1 130 ? 13.742 15.266 -3.721 1 71.19 130 ARG A CA 1
ATOM 1006 C C . ARG A 1 130 ? 12.938 13.969 -3.791 1 71.19 130 ARG A C 1
ATOM 1008 O O . ARG A 1 130 ? 12.078 13.812 -4.66 1 71.19 130 ARG A O 1
ATOM 1015 N N . PHE A 1 131 ? 13.305 13.078 -2.891 1 77.5 131 PHE A N 1
ATOM 1016 C CA . PHE A 1 131 ? 12.633 11.781 -2.902 1 77.5 131 PHE A CA 1
ATOM 1017 C C . PHE A 1 131 ? 11.594 11.703 -1.792 1 77.5 131 PHE A C 1
ATOM 1019 O O . PHE A 1 131 ? 11.875 12.039 -0.642 1 77.5 131 PHE A O 1
ATOM 1026 N N . HIS A 1 132 ? 10.477 11.281 -2.189 1 77.69 132 HIS A N 1
ATOM 1027 C CA . HIS A 1 132 ? 9.422 11.094 -1.203 1 77.69 132 HIS A CA 1
ATOM 1028 C C . HIS A 1 132 ? 9.711 9.898 -0.302 1 77.69 132 HIS A C 1
ATOM 1030 O O . HIS A 1 132 ? 10.117 8.836 -0.783 1 77.69 132 HIS A O 1
ATOM 1036 N N . ILE A 1 133 ? 9.477 10.078 0.972 1 81.75 133 ILE A N 1
ATOM 1037 C CA . ILE A 1 133 ? 9.758 9.055 1.976 1 81.75 133 ILE A CA 1
ATOM 1038 C C . ILE A 1 133 ? 8.977 7.785 1.646 1 81.75 133 ILE A C 1
ATOM 1040 O O . ILE A 1 133 ? 9.508 6.68 1.765 1 81.75 133 ILE A O 1
ATOM 1044 N N . GLY A 1 134 ? 7.781 7.934 1.217 1 74.69 134 GLY A N 1
ATOM 1045 C CA . GLY A 1 134 ? 6.977 6.777 0.852 1 74.69 134 GLY A CA 1
ATOM 1046 C C . GLY A 1 134 ? 7.59 5.949 -0.259 1 74.69 134 GLY A C 1
ATOM 1047 O O . GLY A 1 134 ? 7.562 4.715 -0.208 1 74.69 134 GLY A O 1
ATOM 1048 N N . SER A 1 135 ? 8.141 6.621 -1.213 1 82.88 135 SER A N 1
ATOM 1049 C CA . SER A 1 135 ? 8.773 5.93 -2.334 1 82.88 135 SER A CA 1
ATOM 1050 C C . SER A 1 135 ? 10.016 5.168 -1.885 1 82.88 135 SER A C 1
ATOM 1052 O O . SER A 1 135 ? 10.266 4.055 -2.354 1 82.88 135 SER A O 1
ATOM 1054 N N . LEU A 1 136 ? 10.688 5.754 -1.023 1 88.75 136 LEU A N 1
ATOM 1055 C CA . LEU A 1 136 ? 11.898 5.109 -0.528 1 88.75 136 LEU A CA 1
ATOM 1056 C C . LEU A 1 136 ? 11.555 3.869 0.291 1 88.75 136 LEU A C 1
ATOM 1058 O O . LEU A 1 136 ? 12.258 2.859 0.214 1 88.75 136 LEU A O 1
ATOM 1062 N N . VAL A 1 137 ? 10.516 4.004 1.021 1 87.12 137 VAL A N 1
ATOM 1063 C CA . VAL A 1 137 ? 10.062 2.857 1.803 1 87.12 137 VAL A CA 1
ATOM 1064 C C . VAL A 1 137 ? 9.672 1.717 0.867 1 87.12 137 VAL A C 1
ATOM 1066 O O . VAL A 1 137 ? 10.016 0.559 1.109 1 87.12 137 VAL A O 1
ATOM 1069 N N . THR A 1 138 ? 9.008 2.023 -0.224 1 80.62 138 THR A N 1
ATOM 1070 C CA . THR A 1 138 ? 8.594 1.039 -1.217 1 80.62 138 THR A CA 1
ATOM 1071 C C . THR A 1 138 ? 9.805 0.403 -1.889 1 80.62 138 THR A C 1
ATOM 1073 O O . THR A 1 138 ? 9.812 -0.803 -2.146 1 80.62 138 THR A O 1
ATOM 1076 N N . ASN A 1 139 ? 10.758 1.141 -2.133 1 89.06 139 ASN A N 1
ATOM 1077 C CA . ASN A 1 139 ? 11.969 0.637 -2.775 1 89.06 139 ASN A CA 1
ATOM 1078 C C . ASN A 1 139 ? 12.703 -0.366 -1.887 1 89.06 139 ASN A C 1
ATOM 1080 O O . ASN A 1 139 ? 13.133 -1.419 -2.357 1 89.06 139 ASN A O 1
ATOM 1084 N N . VAL A 1 140 ? 12.75 -0.065 -0.638 1 90.06 140 VAL A N 1
ATOM 1085 C CA . VAL A 1 140 ? 13.5 -0.905 0.288 1 90.06 140 VAL A CA 1
ATOM 1086 C C . VAL A 1 140 ? 12.695 -2.16 0.619 1 90.06 140 VAL A C 1
ATOM 1088 O O . VAL A 1 140 ? 13.273 -3.215 0.902 1 90.06 140 VAL A O 1
ATOM 1091 N N . SER A 1 141 ? 11.406 -2.074 0.456 1 87.06 141 SER A N 1
ATOM 1092 C CA . SER A 1 141 ? 10.57 -3.186 0.903 1 87.06 141 SER A CA 1
ATOM 1093 C C . SER A 1 141 ? 9.977 -3.941 -0.281 1 87.06 141 SER A C 1
ATOM 1095 O O . SER A 1 141 ? 10.539 -4.941 -0.73 1 87.06 141 SER A O 1
ATOM 1097 N N . SER A 1 142 ? 9.008 -3.293 -1.01 1 80.06 142 SER A N 1
ATOM 1098 C CA . SER A 1 142 ? 8.258 -3.949 -2.076 1 80.06 142 SER A CA 1
ATOM 1099 C C . SER A 1 142 ? 9.156 -4.277 -3.264 1 80.06 142 SER A C 1
ATOM 1101 O O . SER A 1 142 ? 9.078 -5.375 -3.818 1 80.06 142 SER A O 1
ATOM 1103 N N . ASP A 1 143 ? 9.938 -3.381 -3.617 1 87.88 143 ASP A N 1
ATOM 1104 C CA . ASP A 1 143 ? 10.805 -3.594 -4.773 1 87.88 143 ASP A CA 1
ATOM 1105 C C . ASP A 1 143 ? 11.82 -4.695 -4.504 1 87.88 143 ASP A C 1
ATOM 1107 O O . ASP A 1 143 ? 12.117 -5.504 -5.387 1 87.88 143 ASP A O 1
ATOM 1111 N N . THR A 1 144 ? 12.312 -4.688 -3.326 1 90.31 144 THR A N 1
ATOM 1112 C CA . THR A 1 144 ? 13.273 -5.734 -2.998 1 90.31 144 THR A CA 1
ATOM 1113 C C . THR A 1 144 ? 12.594 -7.098 -2.945 1 90.31 144 THR A C 1
ATOM 1115 O O . THR A 1 144 ? 13.203 -8.117 -3.283 1 90.31 144 THR A O 1
ATOM 1118 N N . GLU A 1 145 ? 11.359 -7.145 -2.623 1 86.06 145 GLU A N 1
ATOM 1119 C CA . GLU A 1 145 ? 10.602 -8.391 -2.635 1 86.06 145 GLU A CA 1
ATOM 1120 C C . GLU A 1 145 ? 10.398 -8.906 -4.059 1 86.06 145 GLU A C 1
ATOM 1122 O O . GLU A 1 145 ? 10.453 -10.109 -4.301 1 86.06 145 GLU A O 1
ATOM 1127 N N . THR A 1 146 ? 10.172 -8.023 -4.895 1 86.19 146 THR A N 1
ATOM 1128 C CA . THR A 1 146 ? 10.039 -8.391 -6.301 1 86.19 146 THR A CA 1
ATOM 1129 C C . THR A 1 146 ? 11.344 -8.977 -6.832 1 86.19 146 THR A C 1
ATOM 1131 O O . THR A 1 146 ? 11.328 -9.945 -7.594 1 86.19 146 THR A O 1
ATOM 1134 N N . ILE A 1 147 ? 12.398 -8.414 -6.375 1 90.5 147 ILE A N 1
ATOM 1135 C CA . ILE A 1 147 ? 13.703 -8.922 -6.789 1 90.5 147 ILE A CA 1
ATOM 1136 C C . ILE A 1 147 ? 13.938 -10.305 -6.184 1 90.5 147 ILE A C 1
ATOM 1138 O O . ILE A 1 147 ? 14.539 -11.172 -6.82 1 90.5 147 ILE A O 1
ATOM 1142 N N . SER A 1 148 ? 13.43 -10.414 -5 1 89.62 148 SER A N 1
ATOM 1143 C CA . SER A 1 148 ? 13.508 -11.727 -4.367 1 89.62 148 SER A CA 1
ATOM 1144 C C . SER A 1 148 ? 12.812 -12.789 -5.207 1 89.62 148 SER A C 1
ATOM 1146 O O . SER A 1 148 ? 13.336 -13.891 -5.387 1 89.62 148 SER A O 1
ATOM 1148 N N . SER A 1 149 ? 11.648 -12.469 -5.77 1 88.19 149 SER A N 1
ATOM 1149 C CA . SER A 1 149 ? 10.891 -13.398 -6.602 1 88.19 149 SER A CA 1
ATOM 1150 C C . SER A 1 149 ? 11.648 -13.742 -7.879 1 88.19 149 SER A C 1
ATOM 1152 O O . SER A 1 149 ? 11.523 -14.844 -8.406 1 88.19 149 SER A O 1
ATOM 1154 N N . PHE A 1 150 ? 12.477 -12.82 -8.281 1 89.62 150 PHE A N 1
ATOM 1155 C CA . PHE A 1 150 ? 13.281 -13.086 -9.469 1 89.62 150 PHE A CA 1
ATOM 1156 C C . PHE A 1 150 ? 14.328 -14.164 -9.188 1 89.62 150 PHE A C 1
ATOM 1158 O O . PHE A 1 150 ? 14.43 -15.141 -9.93 1 89.62 150 PHE A O 1
ATOM 1165 N N . PHE A 1 151 ? 14.969 -14.023 -8.133 1 88.12 151 PHE A N 1
ATOM 1166 C CA . PHE A 1 151 ? 16.078 -14.922 -7.832 1 88.12 151 PHE A CA 1
ATOM 1167 C C . PHE A 1 151 ? 15.562 -16.281 -7.355 1 88.12 151 PHE A C 1
ATOM 1169 O O . PHE A 1 151 ? 16.234 -17.297 -7.523 1 88.12 151 PHE A O 1
ATOM 1176 N N . THR A 1 152 ? 14.336 -16.281 -6.848 1 87.19 152 THR A N 1
ATOM 1177 C CA . THR A 1 152 ? 13.867 -17.531 -6.262 1 87.19 152 THR A CA 1
ATOM 1178 C C . THR A 1 152 ? 12.906 -18.25 -7.203 1 87.19 152 THR A C 1
ATOM 1180 O O . THR A 1 152 ? 12.781 -19.469 -7.164 1 87.19 152 THR A O 1
ATOM 1183 N N . GLN A 1 153 ? 12.211 -17.5 -8.062 1 87.31 153 GLN A N 1
ATOM 1184 C CA . GLN A 1 153 ? 11.195 -18.125 -8.906 1 87.31 153 GLN A CA 1
ATOM 1185 C C . GLN A 1 153 ? 11.602 -18.094 -10.375 1 87.31 153 GLN A C 1
ATOM 1187 O O . GLN A 1 153 ? 11.648 -19.125 -11.039 1 87.31 153 GLN A O 1
ATOM 1192 N N . VAL A 1 154 ? 11.969 -16.906 -10.828 1 89.19 154 VAL A N 1
ATOM 1193 C CA . VAL A 1 154 ? 12.273 -16.75 -12.25 1 89.19 154 VAL A CA 1
ATOM 1194 C C . VAL A 1 154 ? 13.531 -17.547 -12.594 1 89.19 154 VAL A C 1
ATOM 1196 O O . VAL A 1 154 ? 13.539 -18.328 -13.547 1 89.19 154 VAL A O 1
ATOM 1199 N N . LEU A 1 155 ? 14.5 -17.375 -11.789 1 87.38 155 LEU A N 1
ATOM 1200 C CA . LEU A 1 155 ? 15.758 -18.078 -12.055 1 87.38 155 LEU A CA 1
ATOM 1201 C C . LEU A 1 155 ? 15.594 -19.578 -11.922 1 87.38 155 LEU A C 1
ATOM 1203 O O . LEU A 1 155 ? 16.172 -20.344 -12.703 1 87.38 155 LEU A O 1
ATOM 1207 N N . LEU A 1 156 ? 14.805 -19.938 -10.961 1 86.44 156 LEU A N 1
ATOM 1208 C CA . LEU A 1 156 ? 14.523 -21.359 -10.805 1 86.44 156 LEU A CA 1
ATOM 1209 C C . LEU A 1 156 ? 13.812 -21.906 -12.039 1 86.44 156 LEU A C 1
ATOM 1211 O O . LEU A 1 156 ? 14.164 -22.984 -12.539 1 86.44 156 LEU A O 1
ATOM 1215 N N . SER A 1 157 ? 12.836 -21.203 -12.453 1 88.62 157 SER A N 1
ATOM 1216 C CA . SER A 1 157 ? 12.07 -21.625 -13.617 1 88.62 157 SER A CA 1
ATOM 1217 C C . SER A 1 157 ? 12.953 -21.719 -14.859 1 88.62 157 SER A C 1
ATOM 1219 O O . SER A 1 157 ? 12.891 -22.688 -15.602 1 88.62 157 SER A O 1
ATOM 1221 N N . LEU A 1 158 ? 13.828 -20.781 -15.055 1 88.31 158 LEU A N 1
ATOM 1222 C CA . LEU A 1 158 ? 14.695 -20.75 -16.234 1 88.31 158 LEU A CA 1
ATOM 1223 C C . LEU A 1 158 ? 15.664 -21.938 -16.219 1 88.31 158 LEU A C 1
ATOM 1225 O O . LEU A 1 158 ? 15.898 -22.562 -17.25 1 88.31 158 LEU A O 1
ATOM 1229 N N . ILE A 1 159 ? 16.141 -22.234 -15.055 1 89.12 159 ILE A N 1
ATOM 1230 C CA . ILE A 1 159 ? 17.109 -23.312 -14.945 1 89.12 159 ILE A CA 1
ATOM 1231 C C . ILE A 1 159 ? 16.406 -24.656 -15.023 1 89.12 159 ILE A C 1
ATOM 1233 O O . ILE A 1 159 ? 16.75 -25.516 -15.844 1 89.12 159 ILE A O 1
ATOM 1237 N N . ARG A 1 160 ? 15.375 -24.75 -14.25 1 88.44 160 ARG A N 1
ATOM 1238 C CA . ARG A 1 160 ? 14.695 -26.031 -14.148 1 88.44 160 ARG A CA 1
ATOM 1239 C C . ARG A 1 160 ? 13.867 -26.312 -15.398 1 88.44 160 ARG A C 1
ATOM 1241 O O . ARG A 1 160 ? 14 -27.375 -16.016 1 88.44 160 ARG A O 1
ATOM 1248 N N . ASP A 1 161 ? 13.016 -25.375 -15.727 1 89 161 ASP A N 1
ATOM 1249 C CA . ASP A 1 161 ? 12.133 -25.594 -16.875 1 89 161 ASP A CA 1
ATOM 1250 C C . ASP A 1 161 ? 12.914 -25.562 -18.188 1 89 161 ASP A C 1
ATOM 1252 O O . ASP A 1 161 ? 12.594 -26.312 -19.109 1 89 161 ASP A O 1
ATOM 1256 N N . GLY A 1 162 ? 13.938 -24.75 -18.266 1 88.44 162 GLY A N 1
ATOM 1257 C CA . GLY A 1 162 ? 14.805 -24.75 -19.422 1 88.44 162 GLY A CA 1
ATOM 1258 C C . GLY A 1 162 ? 15.547 -26.062 -19.609 1 88.44 162 GLY A C 1
ATOM 1259 O O . GLY A 1 162 ? 15.578 -26.625 -20.719 1 88.44 162 GLY A O 1
ATOM 1260 N N . MET A 1 163 ? 16.047 -26.547 -18.547 1 89.81 163 MET A N 1
ATOM 1261 C CA . MET A 1 163 ? 16.766 -27.828 -18.578 1 89.81 163 MET A CA 1
ATOM 1262 C C . MET A 1 163 ? 15.82 -28.984 -18.891 1 89.81 163 MET A C 1
ATOM 1264 O O . MET A 1 163 ? 16.188 -29.906 -19.625 1 89.81 163 MET A O 1
ATOM 1268 N N . MET A 1 164 ? 14.609 -28.922 -18.328 1 90.19 164 MET A N 1
ATOM 1269 C CA . MET A 1 164 ? 13.617 -29.953 -18.594 1 90.19 164 MET A CA 1
ATOM 1270 C C . MET A 1 164 ? 13.297 -30.031 -20.078 1 90.19 164 MET A C 1
ATOM 1272 O O . MET A 1 164 ? 13.219 -31.125 -20.641 1 90.19 164 MET A O 1
ATOM 1276 N N . LEU A 1 165 ? 13.203 -28.922 -20.703 1 88.06 165 LEU A N 1
ATOM 1277 C CA . LEU A 1 165 ? 12.898 -28.875 -22.141 1 88.06 165 LEU A CA 1
ATOM 1278 C C . LEU A 1 165 ? 14.047 -29.469 -22.953 1 88.06 165 LEU A C 1
ATOM 1280 O O . LEU A 1 165 ? 13.82 -30.312 -23.828 1 88.06 165 LEU A O 1
ATOM 1284 N N . VAL A 1 166 ? 15.281 -29.156 -22.641 1 89.38 166 VAL A N 1
ATOM 1285 C CA . VAL A 1 166 ? 16.469 -29.609 -23.359 1 89.38 166 VAL A CA 1
ATOM 1286 C C . VAL A 1 166 ? 16.656 -31.109 -23.156 1 89.38 166 VAL A C 1
ATOM 1288 O O . VAL A 1 166 ? 16.906 -31.859 -24.125 1 89.38 166 VAL A O 1
ATOM 1291 N N . LEU A 1 167 ? 16.469 -31.578 -21.953 1 90.19 167 LEU A N 1
ATOM 1292 C CA . LEU A 1 167 ? 16.688 -33 -21.625 1 90.19 167 LEU A CA 1
ATOM 1293 C C . LEU A 1 167 ? 15.586 -33.875 -22.234 1 90.19 167 LEU A C 1
ATOM 1295 O O . LEU A 1 167 ? 15.844 -35 -22.641 1 90.19 167 LEU A O 1
ATOM 1299 N N . ILE A 1 168 ? 14.352 -33.344 -22.234 1 88.38 168 ILE A N 1
ATOM 1300 C CA . ILE A 1 168 ? 13.266 -34.094 -22.859 1 88.38 168 ILE A CA 1
ATOM 1301 C C . ILE A 1 168 ? 13.586 -34.312 -24.344 1 88.38 168 ILE A C 1
ATOM 1303 O O . ILE A 1 168 ? 13.43 -35.438 -24.844 1 88.38 168 ILE A O 1
ATOM 1307 N N . ILE A 1 169 ? 14.078 -33.281 -25 1 87.19 169 ILE A N 1
ATOM 1308 C CA . ILE A 1 169 ? 14.445 -33.375 -26.406 1 87.19 169 ILE A CA 1
ATOM 1309 C C . ILE A 1 169 ? 15.578 -34.406 -26.562 1 87.19 169 ILE A C 1
ATOM 1311 O O . ILE A 1 169 ? 15.547 -35.219 -27.484 1 87.19 169 ILE A O 1
ATOM 1315 N N . PHE A 1 170 ? 16.5 -34.375 -25.656 1 88.56 170 PHE A N 1
ATOM 1316 C CA . PHE A 1 170 ? 17.641 -35.281 -25.672 1 88.56 170 PHE A CA 1
ATOM 1317 C C . PHE A 1 170 ? 17.188 -36.75 -25.516 1 88.56 170 PHE A C 1
ATOM 1319 O O . PHE A 1 170 ? 17.594 -37.625 -26.297 1 88.56 170 PHE A O 1
ATOM 1326 N N . PHE A 1 171 ? 16.281 -37.031 -24.578 1 87.5 171 PHE A N 1
ATOM 1327 C CA . PHE A 1 171 ? 15.812 -38.406 -24.328 1 87.5 171 PHE A CA 1
ATOM 1328 C C . PHE A 1 171 ? 14.93 -38.875 -25.469 1 87.5 171 PHE A C 1
ATOM 1330 O O . PHE A 1 171 ? 14.953 -40.062 -25.812 1 87.5 171 PHE A O 1
ATOM 1337 N N . MET A 1 172 ? 14.195 -38 -26.062 1 86.25 172 MET A N 1
ATOM 1338 C CA . MET A 1 172 ? 13.359 -38.375 -27.188 1 86.25 172 MET A CA 1
ATOM 1339 C C . MET A 1 172 ? 14.211 -38.781 -28.391 1 86.25 172 MET A C 1
ATOM 1341 O O . MET A 1 172 ? 13.891 -39.75 -29.062 1 86.25 172 MET A O 1
ATOM 1345 N N . PHE A 1 173 ? 15.344 -38.156 -28.609 1 87.62 173 PHE A N 1
ATOM 1346 C CA . PHE A 1 173 ? 16.234 -38.469 -29.719 1 87.62 173 PHE A CA 1
ATOM 1347 C C . PHE A 1 173 ? 16.984 -39.781 -29.438 1 87.62 173 PHE A C 1
ATOM 1349 O O . PHE A 1 173 ? 17.359 -40.5 -30.375 1 87.62 173 PHE A O 1
ATOM 1356 N N . GLN A 1 174 ? 17.234 -40.094 -28.203 1 86.81 174 GLN A N 1
ATOM 1357 C CA . GLN A 1 174 ? 17.922 -41.312 -27.844 1 86.81 174 GLN A CA 1
ATOM 1358 C C . GLN A 1 174 ? 17 -42.531 -28.031 1 86.81 174 GLN A C 1
ATOM 1360 O O . GLN A 1 174 ? 17.484 -43.625 -28.312 1 86.81 174 GLN A O 1
ATOM 1365 N N . LEU A 1 175 ? 15.695 -42.344 -27.891 1 84.12 175 LEU A N 1
ATOM 1366 C CA . LEU A 1 175 ? 14.75 -43.438 -28.062 1 84.12 175 LEU A CA 1
ATOM 1367 C C . LEU A 1 175 ? 14.516 -43.719 -29.547 1 84.12 175 LEU A C 1
ATOM 1369 O O . LEU A 1 175 ? 14.766 -44.812 -30.016 1 84.12 175 LEU A O 1
ATOM 1373 N N . ASP A 1 176 ? 13.992 -42.688 -30.312 1 84.88 176 ASP A N 1
ATOM 1374 C CA . ASP A 1 176 ? 13.773 -42.812 -31.75 1 84.88 176 ASP A CA 1
ATOM 1375 C C . ASP A 1 176 ? 13.922 -41.469 -32.438 1 84.88 176 ASP A C 1
ATOM 1377 O O . ASP A 1 176 ? 13.094 -40.562 -32.281 1 84.88 176 ASP A O 1
ATOM 1381 N N . PRO A 1 177 ? 14.938 -41.281 -33.188 1 85.88 177 PRO A N 1
ATOM 1382 C CA . PRO A 1 177 ? 15.211 -40 -33.844 1 85.88 177 PRO A CA 1
ATOM 1383 C C . PRO A 1 177 ? 14.117 -39.625 -34.812 1 85.88 177 PRO A C 1
ATOM 1385 O O . PRO A 1 177 ? 13.875 -38.406 -35.031 1 85.88 177 PRO A O 1
ATOM 1388 N N . VAL A 1 178 ? 13.445 -40.625 -35.469 1 81.75 178 VAL A N 1
ATOM 1389 C CA . VAL A 1 178 ? 12.438 -40.312 -36.469 1 81.75 178 VAL A CA 1
ATOM 1390 C C . VAL A 1 178 ? 11.195 -39.75 -35.781 1 81.75 178 VAL A C 1
ATOM 1392 O O . VAL A 1 178 ? 10.688 -38.688 -36.188 1 81.75 178 VAL A O 1
ATOM 1395 N N . LEU A 1 179 ? 10.789 -40.406 -34.719 1 82.06 179 LEU A N 1
ATOM 1396 C CA . LEU A 1 179 ? 9.625 -39.938 -34 1 82.06 179 LEU A CA 1
ATOM 1397 C C . LEU A 1 179 ? 9.938 -38.625 -33.281 1 82.06 179 LEU A C 1
ATOM 1399 O O . LEU A 1 179 ? 9.078 -37.75 -33.156 1 82.06 179 LEU A O 1
ATOM 1403 N N . ALA A 1 180 ? 11.148 -38.531 -32.812 1 86.25 180 ALA A N 1
ATOM 1404 C CA . ALA A 1 180 ? 11.578 -37.312 -32.156 1 86.25 180 ALA A CA 1
ATOM 1405 C C . ALA A 1 180 ? 11.562 -36.125 -33.125 1 86.25 180 ALA A C 1
ATOM 1407 O O . ALA A 1 180 ? 11.188 -35 -32.75 1 86.25 180 ALA A O 1
ATOM 1408 N N . GLY A 1 181 ? 11.977 -36.312 -34.344 1 82.62 181 GLY A N 1
ATOM 1409 C CA . GLY A 1 181 ? 11.953 -35.25 -35.344 1 82.62 181 GLY A CA 1
ATOM 1410 C C . GLY A 1 181 ? 10.555 -34.719 -35.625 1 82.62 181 GLY A C 1
ATOM 1411 O O . GLY A 1 181 ? 10.359 -33.531 -35.75 1 82.62 181 GLY A O 1
ATOM 1412 N N . TYR A 1 182 ? 9.57 -35.656 -35.625 1 77.88 182 TYR A N 1
ATOM 1413 C CA . TYR A 1 182 ? 8.188 -35.25 -35.844 1 77.88 182 TYR A CA 1
ATOM 1414 C C . TYR A 1 182 ? 7.66 -34.469 -34.656 1 77.88 182 TYR A C 1
ATOM 1416 O O . TYR A 1 182 ? 6.891 -33.5 -34.812 1 77.88 182 TYR A O 1
ATOM 1424 N N . SER A 1 183 ? 8.109 -34.906 -33.5 1 78.5 183 SER A N 1
ATOM 1425 C CA . SER A 1 183 ? 7.672 -34.25 -32.281 1 78.5 183 SER A CA 1
ATOM 1426 C C . SER A 1 183 ? 8.25 -32.844 -32.188 1 78.5 183 SER A C 1
ATOM 1428 O O . SER A 1 183 ? 7.641 -31.938 -31.609 1 78.5 183 SER A O 1
ATOM 1430 N N . LEU A 1 184 ? 9.375 -32.625 -32.781 1 80.62 184 LEU A N 1
ATOM 1431 C CA . LEU A 1 184 ? 10.039 -31.328 -32.75 1 80.62 184 LEU A CA 1
ATOM 1432 C C . LEU A 1 184 ? 9.297 -30.297 -33.594 1 80.62 184 LEU A C 1
ATOM 1434 O O . LEU A 1 184 ? 9.43 -29.094 -33.375 1 80.62 184 LEU A O 1
ATOM 1438 N N . ILE A 1 185 ? 8.453 -30.766 -34.438 1 79.81 185 ILE A N 1
ATOM 1439 C CA . ILE A 1 185 ? 7.691 -29.859 -35.312 1 79.81 185 ILE A CA 1
ATOM 1440 C C . ILE A 1 185 ? 6.652 -29.109 -34.469 1 79.81 185 ILE A C 1
ATOM 1442 O O . ILE A 1 185 ? 6.266 -28 -34.812 1 79.81 185 ILE A O 1
ATOM 1446 N N . VAL A 1 186 ? 6.312 -29.672 -33.375 1 75.44 186 VAL A N 1
ATOM 1447 C CA . VAL A 1 186 ? 5.305 -29.062 -32.5 1 75.44 186 VAL A CA 1
ATOM 1448 C C . VAL A 1 186 ? 5.91 -27.875 -31.75 1 75.44 186 VAL A C 1
ATOM 1450 O O . VAL A 1 186 ? 5.203 -26.922 -31.422 1 75.44 186 VAL A O 1
ATOM 1453 N N . LEU A 1 187 ? 7.211 -27.844 -31.672 1 75.38 187 LEU A N 1
ATOM 1454 C CA . LEU A 1 187 ? 7.879 -26.828 -30.875 1 75.38 187 LEU A CA 1
ATOM 1455 C C . LEU A 1 187 ? 7.797 -25.453 -31.547 1 75.38 187 LEU A C 1
ATOM 1457 O O . LEU A 1 187 ? 7.41 -24.469 -30.906 1 75.38 187 LEU A O 1
ATOM 1461 N N . PRO A 1 188 ? 8.109 -25.406 -32.812 1 76.62 188 PRO A N 1
ATOM 1462 C CA . PRO A 1 188 ? 7.984 -24.109 -33.469 1 76.62 188 PRO A CA 1
ATOM 1463 C C . PRO A 1 188 ? 6.543 -23.594 -33.5 1 76.62 188 PRO A C 1
ATOM 1465 O O . PRO A 1 188 ? 6.312 -22.375 -33.406 1 76.62 188 PRO A O 1
ATOM 1468 N N . VAL A 1 189 ? 5.613 -24.516 -33.5 1 80.25 189 VAL A N 1
ATOM 1469 C CA . VAL A 1 189 ? 4.211 -24.109 -33.5 1 80.25 189 VAL A CA 1
ATOM 1470 C C . VAL A 1 189 ? 3.834 -23.5 -32.156 1 80.25 189 VAL A C 1
ATOM 1472 O O . VAL A 1 189 ? 3.176 -22.453 -32.125 1 80.25 189 VAL A O 1
ATOM 1475 N N . ILE A 1 190 ? 4.336 -24.062 -31.172 1 75.69 190 ILE A N 1
ATOM 1476 C CA . ILE A 1 190 ? 4.066 -23.562 -29.828 1 75.69 190 ILE A CA 1
ATOM 1477 C C . ILE A 1 190 ? 4.723 -22.203 -29.625 1 75.69 190 ILE A C 1
ATOM 1479 O O . ILE A 1 190 ? 4.113 -21.297 -29.062 1 75.69 190 ILE A O 1
ATOM 1483 N N . ALA A 1 191 ? 5.895 -22.078 -30.172 1 74.19 191 ALA A N 1
ATOM 1484 C CA . ALA A 1 191 ? 6.637 -20.828 -30.031 1 74.19 191 ALA A CA 1
ATOM 1485 C C . ALA A 1 191 ? 5.938 -19.688 -30.75 1 74.19 191 ALA A C 1
ATOM 1487 O O . ALA A 1 191 ? 5.859 -18.578 -30.234 1 74.19 191 ALA A O 1
ATOM 1488 N N . ILE A 1 192 ? 5.422 -20.016 -31.875 1 82.38 192 ILE A N 1
ATOM 1489 C CA . ILE A 1 192 ? 4.754 -19 -32.688 1 82.38 192 ILE A CA 1
ATOM 1490 C C . ILE A 1 192 ? 3.463 -18.547 -32 1 82.38 192 ILE A C 1
ATOM 1492 O O . ILE A 1 192 ? 3.172 -17.359 -31.922 1 82.38 192 ILE A O 1
ATOM 1496 N N . VAL A 1 193 ? 2.734 -19.469 -31.391 1 81.69 193 VAL A N 1
ATOM 1497 C CA . VAL A 1 193 ? 1.487 -19.156 -30.703 1 81.69 193 VAL A CA 1
ATOM 1498 C C . VAL A 1 193 ? 1.781 -18.344 -29.438 1 81.69 193 VAL A C 1
ATOM 1500 O O . VAL A 1 193 ? 1.072 -17.375 -29.141 1 81.69 193 VAL A O 1
ATOM 1503 N N . ALA A 1 194 ? 2.84 -18.672 -28.812 1 76.06 194 ALA A N 1
ATOM 1504 C CA . ALA A 1 194 ? 3.225 -17.984 -27.594 1 76.06 194 ALA A CA 1
ATOM 1505 C C . ALA A 1 194 ? 3.572 -16.516 -27.875 1 76.06 194 ALA A C 1
ATOM 1507 O O . ALA A 1 194 ? 3.154 -15.617 -27.141 1 76.06 194 ALA A O 1
ATOM 1508 N N . VAL A 1 195 ? 4.246 -16.25 -28.984 1 79 195 VAL A N 1
ATOM 1509 C CA . VAL A 1 195 ? 4.688 -14.906 -29.328 1 79 195 VAL A CA 1
ATOM 1510 C C . VAL A 1 195 ? 3.496 -14.078 -29.797 1 79 195 VAL A C 1
ATOM 1512 O O . VAL A 1 195 ? 3.4 -12.891 -29.484 1 79 195 VAL A O 1
ATOM 1515 N N . LEU A 1 196 ? 2.578 -14.742 -30.422 1 82.62 196 LEU A N 1
ATOM 1516 C CA . LEU A 1 196 ? 1.416 -14.031 -30.938 1 82.62 196 LEU A CA 1
ATOM 1517 C C . LEU A 1 196 ? 0.494 -13.586 -29.812 1 82.62 196 LEU A C 1
ATOM 1519 O O . LEU A 1 196 ? -0.084 -12.5 -29.875 1 82.62 196 LEU A O 1
ATOM 1523 N N . PHE A 1 197 ? 0.447 -14.336 -28.75 1 82.62 197 PHE A N 1
ATOM 1524 C CA . PHE A 1 197 ? -0.477 -14.047 -27.656 1 82.62 197 PHE A CA 1
ATOM 1525 C C . PHE A 1 197 ? 0.173 -13.133 -26.625 1 82.62 197 PHE A C 1
ATOM 1527 O O . PHE A 1 197 ? -0.52 -12.5 -25.828 1 82.62 197 PHE A O 1
ATOM 1534 N N . ARG A 1 198 ? 1.406 -13.07 -26.734 1 77.44 198 ARG A N 1
ATOM 1535 C CA . ARG A 1 198 ? 2.152 -12.328 -25.734 1 77.44 198 ARG A CA 1
ATOM 1536 C C . ARG A 1 198 ? 1.724 -10.859 -25.703 1 77.44 198 ARG A C 1
ATOM 1538 O O . ARG A 1 198 ? 1.441 -10.312 -24.641 1 77.44 198 ARG A O 1
ATOM 1545 N N . SER A 1 199 ? 1.635 -10.211 -26.797 1 80.75 199 SER A N 1
ATOM 1546 C CA . SER A 1 199 ? 1.304 -8.797 -26.875 1 80.75 199 SER A CA 1
ATOM 1547 C C . SER A 1 199 ? -0.124 -8.531 -26.406 1 80.75 199 SER A C 1
ATOM 1549 O O . SER A 1 199 ? -0.383 -7.559 -25.703 1 80.75 199 SER A O 1
ATOM 1551 N N . LYS A 1 200 ? -0.985 -9.43 -26.766 1 84.56 200 LYS A N 1
ATOM 1552 C CA . LYS A 1 200 ? -2.385 -9.281 -26.391 1 84.56 200 LYS A CA 1
ATOM 1553 C C . LYS A 1 200 ? -2.566 -9.453 -24.875 1 84.56 200 LYS A C 1
ATOM 1555 O O . LYS A 1 200 ? -3.307 -8.695 -24.25 1 84.56 200 LYS A O 1
ATOM 1560 N N . LEU A 1 201 ? -1.841 -10.305 -24.375 1 81.94 201 LEU A N 1
ATOM 1561 C CA . LEU A 1 201 ? -1.917 -10.562 -22.938 1 81.94 201 LEU A CA 1
ATOM 1562 C C . LEU A 1 201 ? -1.341 -9.398 -22.141 1 81.94 201 LEU A C 1
ATOM 1564 O O . LEU A 1 201 ? -1.926 -8.977 -21.141 1 81.94 201 LEU A O 1
ATOM 1568 N N . ARG A 1 202 ? -0.343 -8.922 -22.688 1 79.19 202 ARG A N 1
ATOM 1569 C CA . ARG A 1 202 ? 0.319 -7.801 -22.031 1 79.19 202 ARG A CA 1
ATOM 1570 C C . ARG A 1 202 ? -0.586 -6.574 -22 1 79.19 202 ARG A C 1
ATOM 1572 O O . ARG A 1 202 ? -0.724 -5.926 -20.953 1 79.19 202 ARG A O 1
ATOM 1579 N N . GLN A 1 203 ? -1.18 -6.285 -23.031 1 85.56 203 GLN A N 1
ATOM 1580 C CA . GLN A 1 203 ? -2.049 -5.117 -23.125 1 85.56 203 GLN A CA 1
ATOM 1581 C C . GLN A 1 203 ? -3.279 -5.27 -22.234 1 85.56 203 GLN A C 1
ATOM 1583 O O . GLN A 1 203 ? -3.711 -4.309 -21.594 1 85.56 203 GLN A O 1
ATOM 1588 N N . ALA A 1 204 ? -3.832 -6.426 -22.219 1 86.69 204 ALA A N 1
ATOM 1589 C CA . ALA A 1 204 ? -5.008 -6.676 -21.391 1 86.69 204 ALA A CA 1
ATOM 1590 C C . ALA A 1 204 ? -4.676 -6.531 -19.906 1 86.69 204 ALA A C 1
ATOM 1592 O O . ALA A 1 204 ? -5.445 -5.945 -19.141 1 86.69 204 ALA A O 1
ATOM 1593 N N . TYR A 1 205 ? -3.564 -6.934 -19.578 1 81.88 205 TYR A N 1
ATOM 1594 C CA . TYR A 1 205 ? -3.121 -6.855 -18.188 1 81.88 205 TYR A CA 1
ATOM 1595 C C . TYR A 1 205 ? -2.857 -5.41 -17.781 1 81.88 205 TYR A C 1
ATOM 1597 O O . TYR A 1 205 ? -3.277 -4.973 -16.703 1 81.88 205 TYR A O 1
ATOM 1605 N N . GLN A 1 206 ? -2.199 -4.734 -18.641 1 82.19 206 GLN A N 1
ATOM 1606 C CA . GLN A 1 206 ? -1.872 -3.342 -18.359 1 82.19 206 GLN A CA 1
ATOM 1607 C C . GLN A 1 206 ? -3.135 -2.49 -18.25 1 82.19 206 GLN A C 1
ATOM 1609 O O . GLN A 1 206 ? -3.23 -1.62 -17.375 1 82.19 206 GLN A O 1
ATOM 1614 N N . ASN A 1 207 ? -4.027 -2.787 -19.109 1 88.44 207 ASN A N 1
ATOM 1615 C CA . ASN A 1 207 ? -5.285 -2.047 -19.078 1 88.44 207 ASN A CA 1
ATOM 1616 C C . ASN A 1 207 ? -6.066 -2.312 -17.797 1 88.44 207 ASN A C 1
ATOM 1618 O O . ASN A 1 207 ? -6.602 -1.385 -17.188 1 88.44 207 ASN A O 1
ATOM 1622 N N . ALA A 1 208 ? -6.148 -3.529 -17.391 1 86.06 208 ALA A N 1
ATOM 1623 C CA . ALA A 1 208 ? -6.844 -3.885 -16.156 1 86.06 208 ALA A CA 1
ATOM 1624 C C . ALA A 1 208 ? -6.184 -3.234 -14.953 1 86.06 208 ALA A C 1
ATOM 1626 O O . ALA A 1 208 ? -6.871 -2.74 -14.055 1 86.06 208 ALA A O 1
ATOM 1627 N N . ARG A 1 209 ? -4.965 -3.148 -15.016 1 80.56 209 ARG A N 1
ATOM 1628 C CA . ARG A 1 209 ? -4.219 -2.557 -13.914 1 80.56 209 ARG A CA 1
ATOM 1629 C C . ARG A 1 209 ? -4.418 -1.045 -13.867 1 80.56 209 ARG A C 1
ATOM 1631 O O . ARG A 1 209 ? -4.574 -0.468 -12.789 1 80.56 209 ARG A O 1
ATOM 1638 N N . THR A 1 210 ? -4.355 -0.443 -14.984 1 84.62 210 THR A N 1
ATOM 1639 C CA . THR A 1 210 ? -4.559 1 -15.062 1 84.62 210 THR A CA 1
ATOM 1640 C C . THR A 1 210 ? -5.945 1.381 -14.562 1 84.62 210 THR A C 1
ATOM 1642 O O . THR A 1 210 ? -6.098 2.352 -13.812 1 84.62 210 THR A O 1
ATOM 1645 N N . ARG A 1 211 ? -6.887 0.593 -14.938 1 88.44 211 ARG A N 1
ATOM 1646 C CA . ARG A 1 211 ? -8.258 0.866 -14.516 1 88.44 211 ARG A CA 1
ATOM 1647 C C . ARG A 1 211 ? -8.422 0.67 -13.008 1 88.44 211 ARG A C 1
ATOM 1649 O O . ARG A 1 211 ? -9.156 1.415 -12.359 1 88.44 211 ARG A O 1
ATOM 1656 N N . LEU A 1 212 ? -7.754 -0.237 -12.531 1 85.5 212 LEU A N 1
ATOM 1657 C CA . LEU A 1 212 ? -7.781 -0.459 -11.086 1 85.5 212 LEU A CA 1
ATOM 1658 C C . LEU A 1 212 ? -7.137 0.706 -10.344 1 85.5 212 LEU A C 1
ATOM 1660 O O . LEU A 1 212 ? -7.676 1.184 -9.344 1 85.5 212 LEU A O 1
ATOM 1664 N N . SER A 1 213 ? -6.07 1.163 -10.867 1 81.31 213 SER A N 1
ATOM 1665 C CA . SER A 1 213 ? -5.371 2.291 -10.266 1 81.31 213 SER A CA 1
ATOM 1666 C C . SER A 1 213 ? -6.238 3.543 -10.258 1 81.31 213 SER A C 1
ATOM 1668 O O . SER A 1 213 ? -6.262 4.285 -9.273 1 81.31 213 SER A O 1
ATOM 1670 N N . ARG A 1 214 ? -6.879 3.703 -11.297 1 85.75 214 ARG A N 1
ATOM 1671 C CA . ARG A 1 214 ? -7.773 4.852 -11.398 1 85.75 214 ARG A CA 1
ATOM 1672 C C . ARG A 1 214 ? -8.945 4.727 -10.43 1 85.75 214 ARG A C 1
ATOM 1674 O O . ARG A 1 214 ? -9.375 5.719 -9.836 1 85.75 214 ARG A O 1
ATOM 1681 N N . LEU A 1 215 ? -9.445 3.57 -10.336 1 88.56 215 LEU A N 1
ATOM 1682 C CA . LEU A 1 215 ? -10.547 3.328 -9.414 1 88.56 215 LEU A CA 1
ATOM 1683 C C . LEU A 1 215 ? -10.117 3.596 -7.973 1 88.56 215 LEU A C 1
ATOM 1685 O O . LEU A 1 215 ? -10.852 4.219 -7.207 1 88.56 215 LEU A O 1
ATOM 1689 N N . ILE A 1 216 ? -8.984 3.213 -7.629 1 84.69 216 ILE A N 1
ATOM 1690 C CA . ILE A 1 216 ? -8.438 3.418 -6.289 1 84.69 216 ILE A CA 1
ATOM 1691 C C . ILE A 1 216 ? -8.242 4.91 -6.039 1 84.69 216 ILE A C 1
ATOM 1693 O O . ILE A 1 216 ? -8.617 5.426 -4.984 1 84.69 216 ILE A O 1
ATOM 1697 N N . ALA A 1 217 ? -7.691 5.531 -6.988 1 81.75 217 ALA A N 1
ATOM 1698 C CA . ALA A 1 217 ? -7.469 6.969 -6.879 1 81.75 217 ALA A CA 1
ATOM 1699 C C . ALA A 1 217 ? -8.789 7.719 -6.715 1 81.75 217 ALA A C 1
ATOM 1701 O O . ALA A 1 217 ? -8.898 8.633 -5.895 1 81.75 217 ALA A O 1
ATOM 1702 N N . PHE A 1 218 ? -9.695 7.355 -7.473 1 87.19 218 PHE A N 1
ATOM 1703 C CA . PHE A 1 218 ? -11.023 7.965 -7.406 1 87.19 218 PHE A CA 1
ATOM 1704 C C . PHE A 1 218 ? -11.648 7.746 -6.035 1 87.19 218 PHE A C 1
ATOM 1706 O O . PHE A 1 218 ? -12.227 8.672 -5.457 1 87.19 218 PHE A O 1
ATOM 1713 N N . THR A 1 219 ? -11.562 6.57 -5.57 1 87.88 219 THR A N 1
ATOM 1714 C CA . THR A 1 219 ? -12.125 6.238 -4.266 1 87.88 219 THR A CA 1
ATOM 1715 C C . THR A 1 219 ? -11.422 7.023 -3.16 1 87.88 219 THR A C 1
ATOM 1717 O O . THR A 1 219 ? -12.078 7.555 -2.26 1 87.88 219 THR A O 1
ATOM 1720 N N . ALA A 1 220 ? -10.148 7.082 -3.227 1 85.12 220 ALA A N 1
ATOM 1721 C CA . ALA A 1 220 ? -9.367 7.812 -2.23 1 85.12 220 ALA A CA 1
ATOM 1722 C C . ALA A 1 220 ? -9.742 9.289 -2.213 1 85.12 220 ALA A C 1
ATOM 1724 O O . ALA A 1 220 ? -9.906 9.883 -1.145 1 85.12 220 ALA A O 1
ATOM 1725 N N . GLU A 1 221 ? -9.93 9.844 -3.328 1 84.38 221 GLU A N 1
ATOM 1726 C CA . GLU A 1 221 ? -10.305 11.25 -3.451 1 84.38 221 GLU A CA 1
ATOM 1727 C C . GLU A 1 221 ? -11.711 11.492 -2.9 1 84.38 221 GLU A C 1
ATOM 1729 O O . GLU A 1 221 ? -11.938 12.477 -2.191 1 84.38 221 GLU A O 1
ATOM 1734 N N . ASN A 1 222 ? -12.594 10.672 -3.266 1 87.19 222 ASN A N 1
ATOM 1735 C CA . ASN A 1 222 ? -13.977 10.828 -2.82 1 87.19 222 ASN A CA 1
ATOM 1736 C C . ASN A 1 222 ? -14.102 10.664 -1.309 1 87.19 222 ASN A C 1
ATOM 1738 O O . ASN A 1 222 ? -14.844 11.398 -0.658 1 87.19 222 ASN A O 1
ATOM 1742 N N . LEU A 1 223 ? -13.352 9.812 -0.83 1 85.44 223 LEU A N 1
ATOM 1743 C CA . LEU A 1 223 ? -13.43 9.578 0.608 1 85.44 223 LEU A CA 1
ATOM 1744 C C . LEU A 1 223 ? -12.758 10.703 1.383 1 85.44 223 LEU A C 1
ATOM 1746 O O . LEU A 1 223 ? -13.219 11.086 2.461 1 85.44 223 LEU A O 1
ATOM 1750 N N . SER A 1 224 ? -11.703 11.211 0.84 1 81.81 224 SER A N 1
ATOM 1751 C CA . SER A 1 224 ? -11.039 12.352 1.456 1 81.81 224 SER A CA 1
ATOM 1752 C C . SER A 1 224 ? -11.922 13.594 1.43 1 81.81 224 SER A C 1
ATOM 1754 O O . SER A 1 224 ? -11.867 14.43 2.336 1 81.81 224 SER A O 1
ATOM 1756 N N . GLY A 1 225 ? -12.688 13.695 0.392 1 81.56 225 GLY A N 1
ATOM 1757 C CA . GLY A 1 225 ? -13.586 14.828 0.246 1 81.56 225 GLY A CA 1
ATOM 1758 C C . GLY A 1 225 ? -15.023 14.508 0.626 1 81.56 225 GLY A C 1
ATOM 1759 O O . GLY A 1 225 ? -15.953 15.188 0.185 1 81.56 225 GLY A O 1
ATOM 1760 N N . MET A 1 226 ? -15.156 13.508 1.42 1 82.94 226 MET A N 1
ATOM 1761 C CA . MET A 1 226 ? -16.5 13.039 1.726 1 82.94 226 MET A CA 1
ATOM 1762 C C . MET A 1 226 ? -17.312 14.125 2.43 1 82.94 226 MET A C 1
ATOM 1764 O O . MET A 1 226 ? -18.516 14.242 2.213 1 82.94 226 MET A O 1
ATOM 1768 N N . PHE A 1 227 ? -16.609 14.859 3.211 1 77.19 227 PHE A N 1
ATOM 1769 C CA . PHE A 1 227 ? -17.266 15.969 3.895 1 77.19 227 PHE A CA 1
ATOM 1770 C C . PHE A 1 227 ? -17.938 16.906 2.893 1 77.19 227 PHE A C 1
ATOM 1772 O O . PHE A 1 227 ? -19.094 17.266 3.059 1 77.19 227 PHE A O 1
ATOM 1779 N N . LEU A 1 228 ? -17.266 17.203 1.904 1 80.25 228 LEU A N 1
ATOM 1780 C CA . LEU A 1 228 ? -17.781 18.094 0.879 1 80.25 228 LEU A CA 1
ATOM 1781 C C . LEU A 1 228 ? -18.906 17.438 0.094 1 80.25 228 LEU A C 1
ATOM 1783 O O . LEU A 1 228 ? -19.891 18.109 -0.252 1 80.25 228 LEU A O 1
ATOM 1787 N N . ILE A 1 229 ? -18.781 16.234 -0.133 1 83.94 229 ILE A N 1
ATOM 1788 C CA . ILE A 1 229 ? -19.766 15.5 -0.903 1 83.94 229 ILE A CA 1
ATOM 1789 C C . ILE A 1 229 ? -21.094 15.461 -0.139 1 83.94 229 ILE A C 1
ATOM 1791 O O . ILE A 1 229 ? -22.156 15.641 -0.728 1 83.94 229 ILE A O 1
ATOM 1795 N N . GLN A 1 230 ? -20.984 15.359 1.092 1 78.5 230 GLN A N 1
ATOM 1796 C CA . GLN A 1 230 ? -22.188 15.266 1.907 1 78.5 230 GLN A CA 1
ATOM 1797 C C . GLN A 1 230 ? -22.812 16.641 2.115 1 78.5 230 GLN A C 1
ATOM 1799 O O . GLN A 1 230 ? -24.047 16.781 2.1 1 78.5 230 GLN A O 1
ATOM 1804 N N . VAL A 1 231 ? -21.953 17.578 2.342 1 76.88 231 VAL A N 1
ATOM 1805 C CA . VAL A 1 231 ? -22.453 18.922 2.58 1 76.88 231 VAL A CA 1
ATOM 1806 C C . VAL A 1 231 ? -23.172 19.438 1.339 1 76.88 231 VAL A C 1
ATOM 1808 O O . VAL A 1 231 ? -24.203 20.125 1.446 1 76.88 231 VAL A O 1
ATOM 1811 N N . PHE A 1 232 ? -22.672 18.969 0.198 1 77.5 232 PHE A N 1
ATOM 1812 C CA . PHE A 1 232 ? -23.281 19.453 -1.035 1 77.5 232 PHE A CA 1
ATOM 1813 C C . PHE A 1 232 ? -24.188 18.406 -1.651 1 77.5 232 PHE A C 1
ATOM 1815 O O . PHE A 1 232 ? -24.688 18.578 -2.768 1 77.5 232 PHE A O 1
ATOM 1822 N N . HIS A 1 233 ? -24.375 17.297 -0.979 1 76.38 233 HIS A N 1
ATOM 1823 C CA . HIS A 1 233 ? -25.266 16.219 -1.348 1 76.38 233 HIS A CA 1
ATOM 1824 C C . HIS A 1 233 ? -25.031 15.758 -2.781 1 76.38 233 HIS A C 1
ATOM 1826 O O . HIS A 1 233 ? -25.953 15.695 -3.588 1 76.38 233 HIS A O 1
ATOM 1832 N N . GLN A 1 234 ? -23.812 15.547 -3.029 1 78.69 234 GLN A N 1
ATOM 1833 C CA . GLN A 1 234 ? -23.406 15.062 -4.348 1 78.69 234 GLN A CA 1
ATOM 1834 C C . GLN A 1 234 ? -23.156 13.562 -4.324 1 78.69 234 GLN A C 1
ATOM 1836 O O . GLN A 1 234 ? -22.375 13.047 -5.141 1 78.69 234 GLN A O 1
ATOM 1841 N N . GLU A 1 235 ? -23.797 12.914 -3.436 1 83.31 235 GLU A N 1
ATOM 1842 C CA . GLU A 1 235 ? -23.562 11.477 -3.285 1 83.31 235 GLU A CA 1
ATOM 1843 C C . GLU A 1 235 ? -23.984 10.719 -4.535 1 83.31 235 GLU A C 1
ATOM 1845 O O . GLU A 1 235 ? -23.281 9.82 -4.996 1 83.31 235 GLU A O 1
ATOM 1850 N N . GLU A 1 236 ? -25.062 11.117 -5.137 1 82.44 236 GLU A N 1
ATOM 1851 C CA . GLU A 1 236 ? -25.594 10.391 -6.289 1 82.44 236 GLU A CA 1
ATOM 1852 C C . GLU A 1 236 ? -24.719 10.586 -7.52 1 82.44 236 GLU A C 1
ATOM 1854 O O . GLU A 1 236 ? -24.516 9.656 -8.297 1 82.44 236 GLU A O 1
ATOM 1859 N N . GLU A 1 237 ? -24.266 11.797 -7.625 1 82.12 237 GLU A N 1
ATOM 1860 C CA . GLU A 1 237 ? -23.391 12.055 -8.758 1 82.12 237 GLU A CA 1
ATOM 1861 C C . GLU A 1 237 ? -22.078 11.273 -8.625 1 82.12 237 GLU A C 1
ATOM 1863 O O . GLU A 1 237 ? -21.578 10.719 -9.609 1 82.12 237 GLU A O 1
ATOM 1868 N N . GLN A 1 238 ? -21.578 11.312 -7.457 1 86.62 238 GLN A N 1
ATOM 1869 C CA . GLN A 1 238 ? -20.328 10.586 -7.238 1 86.62 238 GLN A CA 1
ATOM 1870 C C . GLN A 1 238 ? -20.547 9.086 -7.375 1 86.62 238 GLN A C 1
ATOM 1872 O O . GLN A 1 238 ? -19.656 8.375 -7.855 1 86.62 238 GLN A O 1
ATOM 1877 N N . LYS A 1 239 ? -21.703 8.672 -6.969 1 88.56 239 LYS A N 1
ATOM 1878 C CA . LYS A 1 239 ? -22.031 7.266 -7.148 1 88.56 239 LYS A CA 1
ATOM 1879 C C . LYS A 1 239 ? -22.078 6.895 -8.633 1 88.56 239 LYS A C 1
ATOM 1881 O O . LYS A 1 239 ? -21.594 5.836 -9.023 1 88.56 239 LYS A O 1
ATOM 1886 N N . LYS A 1 240 ? -22.672 7.715 -9.414 1 88.38 240 LYS A N 1
ATOM 1887 C CA . LYS A 1 240 ? -22.75 7.484 -10.852 1 88.38 240 LYS A CA 1
ATOM 1888 C C . LYS A 1 240 ? -21.359 7.43 -11.484 1 88.38 240 LYS A C 1
ATOM 1890 O O . LYS A 1 240 ? -21.078 6.555 -12.305 1 88.38 240 LYS A O 1
ATOM 1895 N N . ARG A 1 241 ? -20.516 8.289 -11.07 1 86.88 241 ARG A N 1
ATOM 1896 C CA . ARG A 1 241 ? -19.156 8.32 -11.602 1 86.88 241 ARG A CA 1
ATOM 1897 C C . ARG A 1 241 ? -18.359 7.094 -11.156 1 86.88 241 ARG A C 1
ATOM 1899 O O . ARG A 1 241 ? -17.578 6.543 -11.938 1 86.88 241 ARG A O 1
ATOM 1906 N N . PHE A 1 242 ? -18.656 6.758 -9.969 1 91.06 242 PHE A N 1
ATOM 1907 C CA . PHE A 1 242 ? -18 5.559 -9.453 1 91.06 242 PHE A CA 1
ATOM 1908 C C . PHE A 1 242 ? -18.438 4.328 -10.234 1 91.06 242 PHE A C 1
ATOM 1910 O O . PHE A 1 242 ? -17.625 3.477 -10.578 1 91.06 242 PHE A O 1
ATOM 1917 N N . THR A 1 243 ? -19.703 4.27 -10.461 1 91.5 243 THR A N 1
ATOM 1918 C CA . THR A 1 243 ? -20.266 3.131 -11.18 1 91.5 243 THR A CA 1
ATOM 1919 C C . THR A 1 243 ? -19.672 3.043 -12.586 1 91.5 243 THR A C 1
ATOM 1921 O O . THR A 1 243 ? -19.406 1.947 -13.086 1 91.5 243 THR A O 1
ATOM 1924 N N . GLU A 1 244 ? -19.469 4.117 -13.117 1 91.81 244 GLU A N 1
ATOM 1925 C CA . GLU A 1 244 ? -18.875 4.137 -14.445 1 91.81 244 GLU A CA 1
ATOM 1926 C C . GLU A 1 244 ? -17.422 3.633 -14.422 1 91.81 244 GLU A C 1
ATOM 1928 O O . GLU A 1 244 ? -17.031 2.828 -15.266 1 91.81 244 GLU A O 1
ATOM 1933 N N . GLN A 1 245 ? -16.688 4.109 -13.461 1 91.25 245 GLN A N 1
ATOM 1934 C CA . GLN A 1 245 ? -15.297 3.658 -13.32 1 91.25 245 GLN A CA 1
ATOM 1935 C C . GLN A 1 245 ? -15.234 2.168 -12.992 1 91.25 245 GLN A C 1
ATOM 1937 O O . GLN A 1 245 ? -14.367 1.455 -13.5 1 91.25 245 GLN A O 1
ATOM 1942 N N . ASN A 1 246 ? -16.141 1.79 -12.203 1 92.06 246 ASN A N 1
ATOM 1943 C CA . ASN A 1 246 ? -16.219 0.383 -11.828 1 92.06 246 ASN A CA 1
ATOM 1944 C C . ASN A 1 246 ? -16.578 -0.497 -13.023 1 92.06 246 ASN A C 1
ATOM 1946 O O . ASN A 1 246 ? -16.078 -1.616 -13.148 1 92.06 246 ASN A O 1
ATOM 1950 N N . LYS A 1 247 ? -17.469 -0.013 -13.859 1 92.56 247 LYS A N 1
ATOM 1951 C CA . LYS A 1 247 ? -17.859 -0.75 -15.055 1 92.56 247 LYS A CA 1
ATOM 1952 C C . LYS A 1 247 ? -16.672 -0.884 -16.016 1 92.56 247 LYS A C 1
ATOM 1954 O O . LYS A 1 247 ? -16.5 -1.935 -16.641 1 92.56 247 LYS A O 1
ATOM 1959 N N . LEU A 1 248 ? -15.906 0.117 -16.156 1 92.31 248 LEU A N 1
ATOM 1960 C CA . LEU A 1 248 ? -14.727 0.079 -17.016 1 92.31 248 LEU A CA 1
ATOM 1961 C C . LEU A 1 248 ? -13.703 -0.914 -16.484 1 92.31 248 LEU A C 1
ATOM 1963 O O . LEU A 1 248 ? -13.086 -1.651 -17.266 1 92.31 248 LEU A O 1
ATOM 1967 N N . HIS A 1 249 ? -13.555 -0.934 -15.195 1 90.94 249 HIS A N 1
ATOM 1968 C CA . HIS A 1 249 ? -12.656 -1.896 -14.578 1 90.94 249 HIS A CA 1
ATOM 1969 C C . HIS A 1 249 ? -13.148 -3.324 -14.781 1 90.94 249 HIS A C 1
ATOM 1971 O O . HIS A 1 249 ? -12.352 -4.227 -15.07 1 90.94 249 HIS A O 1
ATOM 1977 N N . LEU A 1 250 ? -14.445 -3.502 -14.68 1 90.44 250 LEU A N 1
ATOM 1978 C CA . LEU A 1 250 ? -15.039 -4.816 -14.891 1 90.44 250 LEU A CA 1
ATOM 1979 C C . LEU A 1 250 ? -14.797 -5.309 -16.312 1 90.44 250 LEU A C 1
ATOM 1981 O O . LEU A 1 250 ? -14.367 -6.445 -16.516 1 90.44 250 LEU A O 1
ATOM 1985 N N . LYS A 1 251 ? -14.992 -4.469 -17.234 1 92.25 251 LYS A N 1
ATOM 1986 C CA . LYS A 1 251 ? -14.805 -4.836 -18.641 1 92.25 251 LYS A CA 1
ATOM 1987 C C . LYS A 1 251 ? -13.344 -5.188 -18.922 1 92.25 251 LYS A C 1
ATOM 1989 O O . LYS A 1 251 ? -13.062 -6.156 -19.625 1 92.25 251 LYS A O 1
ATOM 1994 N N . ALA A 1 252 ? -12.445 -4.434 -18.359 1 90.75 252 ALA A N 1
ATOM 1995 C CA . ALA A 1 252 ? -11.023 -4.691 -18.547 1 90.75 252 ALA A CA 1
ATOM 1996 C C . ALA A 1 252 ? -10.617 -6.012 -17.891 1 90.75 252 ALA A C 1
ATOM 1998 O O . ALA A 1 252 ? -9.82 -6.77 -18.453 1 90.75 252 ALA A O 1
ATOM 1999 N N . ASN A 1 253 ? -11.141 -6.309 -16.766 1 87.62 253 ASN A N 1
ATOM 2000 C CA . ASN A 1 253 ? -10.836 -7.539 -16.047 1 87.62 253 ASN A CA 1
ATOM 2001 C C . ASN A 1 253 ? -11.352 -8.766 -16.781 1 87.62 253 ASN A C 1
ATOM 2003 O O . ASN A 1 253 ? -10.688 -9.805 -16.828 1 87.62 253 ASN A O 1
ATOM 2007 N N . ILE A 1 254 ? -12.531 -8.672 -17.312 1 88.38 254 ILE A N 1
ATOM 2008 C CA . ILE A 1 254 ? -13.109 -9.781 -18.062 1 88.38 254 ILE A CA 1
ATOM 2009 C C . ILE A 1 254 ? -12.289 -10.031 -19.328 1 88.38 254 ILE A C 1
ATOM 2011 O O . ILE A 1 254 ? -12.016 -11.18 -19.688 1 88.38 254 ILE A O 1
ATOM 2015 N N . THR A 1 255 ? -11.875 -8.969 -19.969 1 89 255 THR A N 1
ATOM 2016 C CA . THR A 1 255 ? -11.047 -9.094 -21.172 1 89 255 THR A CA 1
ATOM 2017 C C . THR A 1 255 ? -9.711 -9.758 -20.828 1 89 255 THR A C 1
ATOM 2019 O O . THR A 1 255 ? -9.219 -10.594 -21.594 1 89 255 THR A O 1
ATOM 2022 N N . GLN A 1 256 ? -9.164 -9.391 -19.734 1 85.94 256 GLN A N 1
ATOM 2023 C CA . GLN A 1 256 ? -7.91 -9.984 -19.281 1 85.94 256 GLN A CA 1
ATOM 2024 C C . GLN A 1 256 ? -8.086 -11.469 -18.969 1 85.94 256 GLN A C 1
ATOM 2026 O O . GLN A 1 256 ? -7.273 -12.297 -19.391 1 85.94 256 GLN A O 1
ATOM 2031 N N . ALA A 1 257 ? -9.125 -11.758 -18.25 1 82.62 257 ALA A N 1
ATOM 2032 C CA . ALA A 1 257 ? -9.406 -13.148 -17.891 1 82.62 257 ALA A CA 1
ATOM 2033 C C . ALA A 1 257 ? -9.648 -13.992 -19.141 1 82.62 257 ALA A C 1
ATOM 2035 O O . ALA A 1 257 ? -9.148 -15.117 -19.25 1 82.62 257 ALA A O 1
ATOM 2036 N N . ARG A 1 258 ? -10.344 -13.445 -20.078 1 84.5 258 ARG A N 1
ATOM 2037 C CA . ARG A 1 258 ? -10.625 -14.148 -21.312 1 84.5 258 ARG A CA 1
ATOM 2038 C C . ARG A 1 258 ? -9.352 -14.406 -22.109 1 84.5 258 ARG A C 1
ATOM 2040 O O . ARG A 1 258 ? -9.172 -15.484 -22.672 1 84.5 258 ARG A O 1
ATOM 2047 N N . SER A 1 259 ? -8.531 -13.43 -22.156 1 83.88 259 SER A N 1
ATOM 2048 C CA . SER A 1 259 ? -7.262 -13.578 -22.875 1 83.88 259 SER A CA 1
ATOM 2049 C C . SER A 1 259 ? -6.395 -14.656 -22.234 1 83.88 259 SER A C 1
ATOM 2051 O O . SER A 1 259 ? -5.758 -15.445 -22.938 1 83.88 259 SER A O 1
ATOM 2053 N N . ASN A 1 260 ? -6.434 -14.742 -20.922 1 79.75 260 ASN A N 1
ATOM 2054 C CA . ASN A 1 260 ? -5.66 -15.742 -20.203 1 79.75 260 ASN A CA 1
ATOM 2055 C C . ASN A 1 260 ? -6.199 -17.156 -20.453 1 79.75 260 ASN A C 1
ATOM 2057 O O . ASN A 1 260 ? -5.422 -18.094 -20.625 1 79.75 260 ASN A O 1
ATOM 2061 N N . VAL A 1 261 ? -7.477 -17.281 -20.516 1 77.81 261 VAL A N 1
ATOM 2062 C CA . VAL A 1 261 ? -8.117 -18.578 -20.75 1 77.81 261 VAL A CA 1
ATOM 2063 C C . VAL A 1 261 ? -7.828 -19.047 -22.172 1 77.81 261 VAL A C 1
ATOM 2065 O O . VAL A 1 261 ? -7.473 -20.203 -22.375 1 77.81 261 VAL A O 1
ATOM 2068 N N . ILE A 1 262 ? -7.902 -18.141 -23.078 1 82.69 262 ILE A N 1
ATOM 2069 C CA . ILE A 1 262 ? -7.652 -18.5 -24.469 1 82.69 262 ILE A CA 1
ATOM 2070 C C . ILE A 1 262 ? -6.199 -18.938 -24.641 1 82.69 262 ILE A C 1
ATOM 2072 O O . ILE A 1 262 ? -5.91 -19.906 -25.359 1 82.69 262 ILE A O 1
ATOM 2076 N N . PHE A 1 263 ? -5.383 -18.312 -24 1 78.5 263 PHE A N 1
ATOM 2077 C CA . PHE A 1 263 ? -3.961 -18.625 -24.078 1 78.5 263 PHE A CA 1
ATOM 2078 C C . PHE A 1 263 ? -3.688 -20.016 -23.516 1 78.5 263 PHE A C 1
ATOM 2080 O O . PHE A 1 263 ? -3.086 -20.859 -24.188 1 78.5 263 PHE A O 1
ATOM 2087 N N . ASN A 1 264 ? -4.141 -20.328 -22.281 1 76.94 264 ASN A N 1
ATOM 2088 C CA . ASN A 1 264 ? -3.896 -21.609 -21.641 1 76.94 264 ASN A CA 1
ATOM 2089 C C . ASN A 1 264 ? -4.559 -22.75 -22.391 1 76.94 264 ASN A C 1
ATOM 2091 O O . ASN A 1 264 ? -3.969 -23.828 -22.547 1 76.94 264 ASN A O 1
ATOM 2095 N N . ARG A 1 265 ? -5.664 -22.484 -22.891 1 75.38 265 ARG A N 1
ATOM 2096 C CA . ARG A 1 265 ? -6.41 -23.516 -23.594 1 75.38 265 ARG A CA 1
ATOM 2097 C C . ARG A 1 265 ? -5.785 -23.828 -24.953 1 75.38 265 ARG A C 1
ATOM 2099 O O . ARG A 1 265 ? -5.781 -24.984 -25.391 1 75.38 265 ARG A O 1
ATOM 2106 N N . THR A 1 266 ? -5.305 -22.781 -25.641 1 78.06 266 THR A N 1
ATOM 2107 C CA . THR A 1 266 ? -4.621 -23 -26.906 1 78.06 266 THR A CA 1
ATOM 2108 C C . THR A 1 266 ? -3.426 -23.938 -26.719 1 78.06 266 THR A C 1
ATOM 2110 O O . THR A 1 266 ? -3.201 -24.828 -27.531 1 78.06 266 THR A O 1
ATOM 2113 N N . PHE A 1 267 ? -2.797 -23.828 -25.625 1 75 267 PHE A N 1
ATOM 2114 C CA . PHE A 1 267 ? -1.649 -24.688 -25.344 1 75 267 PHE A CA 1
ATOM 2115 C C . PHE A 1 267 ? -2.098 -26.109 -25.047 1 75 267 PHE A C 1
ATOM 2117 O O . PHE A 1 267 ? -1.445 -27.062 -25.453 1 75 267 PHE A O 1
ATOM 2124 N N . ASP A 1 268 ? -3.162 -26.219 -24.344 1 74.62 268 ASP A N 1
ATOM 2125 C CA . ASP A 1 268 ? -3.705 -27.531 -24.031 1 74.62 268 ASP A CA 1
ATOM 2126 C C . ASP A 1 268 ? -4.105 -28.281 -25.312 1 74.62 268 ASP A C 1
ATOM 2128 O O . ASP A 1 268 ? -3.826 -29.469 -25.453 1 74.62 268 ASP A O 1
ATOM 2132 N N . ILE A 1 269 ? -4.645 -27.531 -26.281 1 76.81 269 ILE A N 1
ATOM 2133 C CA . ILE A 1 269 ? -5.082 -28.125 -27.547 1 76.81 269 ILE A CA 1
ATOM 2134 C C . ILE A 1 269 ? -3.865 -28.547 -28.359 1 76.81 269 ILE A C 1
ATOM 2136 O O . ILE A 1 269 ? -3.871 -29.609 -28.984 1 76.81 269 ILE A O 1
ATOM 2140 N N . LEU A 1 270 ? -2.941 -27.734 -28.328 1 77.75 270 LEU A N 1
ATOM 2141 C CA . LEU A 1 270 ? -1.729 -28.062 -29.062 1 77.75 270 LEU A CA 1
ATOM 2142 C C . LEU A 1 270 ? -1.052 -29.297 -28.484 1 77.75 270 LEU A C 1
ATOM 2144 O O . LEU A 1 270 ? -0.518 -30.125 -29.219 1 77.75 270 LEU A O 1
ATOM 2148 N N . GLY A 1 271 ? -1.114 -29.406 -27.156 1 76.38 271 GLY A N 1
ATOM 2149 C CA . GLY A 1 271 ? -0.567 -30.578 -26.5 1 76.38 271 GLY A CA 1
ATOM 2150 C C . GLY A 1 271 ? -1.312 -31.859 -26.844 1 76.38 271 GLY A C 1
ATOM 2151 O O . GLY A 1 271 ? -0.696 -32.875 -27.109 1 76.38 271 GLY A O 1
ATOM 2152 N N . ASN A 1 272 ? -2.592 -31.781 -26.875 1 75.62 272 ASN A N 1
ATOM 2153 C CA . ASN A 1 272 ? -3.408 -32.938 -27.219 1 75.62 272 ASN A CA 1
ATOM 2154 C C . ASN A 1 272 ? -3.236 -33.312 -28.688 1 75.62 272 ASN A C 1
ATOM 2156 O O . ASN A 1 272 ? -3.219 -34.5 -29.031 1 75.62 272 ASN A O 1
ATOM 2160 N N . ALA A 1 273 ? -3.16 -32.25 -29.484 1 76.88 273 ALA A N 1
ATOM 2161 C CA . ALA A 1 273 ? -2.926 -32.5 -30.891 1 76.88 273 ALA A CA 1
ATOM 2162 C C . ALA A 1 273 ? -1.591 -33.219 -31.109 1 76.88 273 ALA A C 1
ATOM 2164 O O . ALA A 1 273 ? -1.487 -34.094 -31.953 1 76.88 273 ALA A O 1
ATOM 2165 N N . ALA A 1 274 ? -0.638 -32.781 -30.391 1 77.31 274 ALA A N 1
ATOM 2166 C CA . ALA A 1 274 ? 0.673 -33.406 -30.469 1 77.31 274 ALA A CA 1
ATOM 2167 C C . ALA A 1 274 ? 0.6 -34.875 -30.031 1 77.31 274 ALA A C 1
ATOM 2169 O O . ALA A 1 274 ? 1.247 -35.75 -30.609 1 77.31 274 ALA A O 1
ATOM 2170 N N . LEU A 1 275 ? -0.163 -35.188 -29.031 1 75.94 275 LEU A N 1
ATOM 2171 C CA . LEU A 1 275 ? -0.343 -36.531 -28.516 1 75.94 275 LEU A CA 1
ATOM 2172 C C . LEU A 1 275 ? -1.002 -37.438 -29.562 1 75.94 275 LEU A C 1
ATOM 2174 O O . LEU A 1 275 ? -0.574 -38.562 -29.781 1 75.94 275 LEU A O 1
ATOM 2178 N N . VAL A 1 276 ? -2.057 -36.875 -30.219 1 75.25 276 VAL A N 1
ATOM 2179 C CA . VAL A 1 276 ? -2.768 -37.625 -31.25 1 75.25 276 VAL A CA 1
ATOM 2180 C C . VAL A 1 276 ? -1.829 -37.938 -32.406 1 75.25 276 VAL A C 1
ATOM 2182 O O . VAL A 1 276 ? -1.833 -39.031 -32.938 1 75.25 276 VAL A O 1
ATOM 2185 N N . MET A 1 277 ? -1.105 -36.938 -32.719 1 76.44 277 MET A N 1
ATOM 2186 C CA . MET A 1 277 ? -0.146 -37.094 -33.812 1 76.44 277 MET A CA 1
ATOM 2187 C C . MET A 1 277 ? 0.883 -38.188 -33.469 1 76.44 277 MET A C 1
ATOM 2189 O O . MET A 1 277 ? 1.249 -39 -34.312 1 76.44 277 MET A O 1
ATOM 2193 N N . MET A 1 278 ? 1.276 -38.25 -32.25 1 75.31 278 MET A N 1
ATOM 2194 C CA . MET A 1 278 ? 2.283 -39.219 -31.812 1 75.31 278 MET A CA 1
ATOM 2195 C C . MET A 1 278 ? 1.707 -40.625 -31.766 1 75.31 278 MET A C 1
ATOM 2197 O O . MET A 1 278 ? 2.387 -41.562 -32.125 1 75.31 278 MET A O 1
ATOM 2201 N N . VAL A 1 279 ? 0.519 -40.688 -31.297 1 71.62 279 VAL A N 1
ATOM 2202 C CA . VAL A 1 279 ? -0.129 -42 -31.234 1 71.62 279 VAL A CA 1
ATOM 2203 C C . VAL A 1 279 ? -0.338 -42.531 -32.656 1 71.62 279 VAL A C 1
ATOM 2205 O O . VAL A 1 279 ? -0.162 -43.719 -32.906 1 71.62 279 VAL A O 1
ATOM 2208 N N . TRP A 1 280 ? -0.631 -41.594 -33.5 1 71.56 280 TRP A N 1
ATOM 2209 C CA . TRP A 1 280 ? -0.848 -41.969 -34.906 1 71.56 280 TRP A CA 1
ATOM 2210 C C . TRP A 1 280 ? 0.454 -42.438 -35.562 1 71.56 280 TRP A C 1
ATOM 2212 O O . TRP A 1 280 ? 0.511 -43.531 -36.125 1 71.56 280 TRP A O 1
ATOM 2222 N N . LEU A 1 281 ? 1.465 -41.625 -35.406 1 73.5 281 LEU A N 1
ATOM 2223 C CA . LEU A 1 281 ? 2.746 -41.969 -36.031 1 73.5 281 LEU A CA 1
ATOM 2224 C C . LEU A 1 281 ? 3.381 -43.188 -35.344 1 73.5 281 LEU A C 1
ATOM 2226 O O . LEU A 1 281 ? 3.93 -44.062 -36.031 1 73.5 281 LEU A O 1
ATOM 2230 N N . GLY A 1 282 ? 3.293 -43.156 -34.031 1 69.5 282 GLY A N 1
ATOM 2231 C CA . GLY A 1 282 ? 3.852 -44.281 -33.281 1 69.5 282 GLY A CA 1
ATOM 2232 C C . GLY A 1 282 ? 3.094 -45.562 -33.469 1 69.5 282 GLY A C 1
ATOM 2233 O O . GLY A 1 282 ? 3.697 -46.625 -33.562 1 69.5 282 GLY A O 1
ATOM 2234 N N . GLY A 1 283 ? 1.753 -45.438 -33.531 1 67 283 GLY A N 1
ATOM 2235 C CA . GLY A 1 283 ? 0.934 -46.625 -33.812 1 67 283 GLY A CA 1
ATOM 2236 C C . GLY A 1 283 ? 1.224 -47.281 -35.156 1 67 283 GLY A C 1
ATOM 2237 O O . GLY A 1 283 ? 1.318 -48.5 -35.25 1 67 283 GLY A O 1
ATOM 2238 N N . ARG A 1 284 ? 1.424 -46.438 -36.156 1 68.69 284 ARG A N 1
ATOM 2239 C CA . ARG A 1 284 ? 1.756 -46.969 -37.469 1 68.69 284 ARG A CA 1
ATOM 2240 C C . ARG A 1 284 ? 3.115 -47.656 -37.469 1 68.69 284 ARG A C 1
ATOM 2242 O O . ARG A 1 284 ? 3.297 -48.688 -38.125 1 68.69 284 ARG A O 1
ATOM 2249 N N . ALA A 1 285 ? 3.904 -47.062 -36.688 1 69.69 285 ALA A N 1
ATOM 2250 C CA . ALA A 1 285 ? 5.254 -47.625 -36.594 1 69.69 285 ALA A CA 1
ATOM 2251 C C . ALA A 1 285 ? 5.266 -48.938 -35.812 1 69.69 285 ALA A C 1
ATOM 2253 O O . ALA A 1 285 ? 6.055 -49.844 -36.062 1 69.69 285 ALA A O 1
ATOM 2254 N N . VAL A 1 286 ? 4.422 -49 -34.875 1 64.88 286 VAL A N 1
ATOM 2255 C CA . VAL A 1 286 ? 4.336 -50.219 -34.031 1 64.88 286 VAL A CA 1
ATOM 2256 C C . VAL A 1 286 ? 3.701 -51.344 -34.844 1 64.88 286 VAL A C 1
ATOM 2258 O O . VAL A 1 286 ? 4.141 -52.5 -34.781 1 64.88 286 VAL A O 1
ATOM 2261 N N . LEU A 1 287 ? 2.621 -51 -35.625 1 61.72 287 LEU A N 1
ATOM 2262 C CA . LEU A 1 287 ? 1.949 -52.031 -36.438 1 61.72 287 LEU A CA 1
ATOM 2263 C C . LEU A 1 287 ? 2.863 -52.531 -37.562 1 61.72 287 LEU A C 1
ATOM 2265 O O . LEU A 1 287 ? 2.783 -53.688 -37.969 1 61.72 287 LEU A O 1
ATOM 2269 N N . GLY A 1 288 ? 3.555 -51.625 -38.094 1 59.03 288 GLY A N 1
ATOM 2270 C CA . GLY A 1 288 ? 4.496 -52.062 -39.094 1 59.03 288 GLY A CA 1
ATOM 2271 C C . GLY A 1 288 ? 5.766 -52.656 -38.531 1 59.03 288 GLY A C 1
ATOM 2272 O O . GLY A 1 288 ? 6.734 -52.906 -39.25 1 59.03 288 GLY A O 1
ATOM 2273 N N . GLU A 1 289 ? 5.812 -53.062 -37.125 1 60.78 289 GLU A N 1
ATOM 2274 C CA . GLU A 1 289 ? 6.828 -53.781 -36.344 1 60.78 289 GLU A CA 1
ATOM 2275 C C . GLU A 1 289 ? 8.078 -52.906 -36.156 1 60.78 289 GLU A C 1
ATOM 2277 O O . GLU A 1 289 ? 9.156 -53.438 -35.875 1 60.78 289 GLU A O 1
ATOM 2282 N N . SER A 1 290 ? 7.965 -51.594 -36.375 1 61.56 290 SER A N 1
ATOM 2283 C CA . SER A 1 290 ? 9.227 -50.875 -36.281 1 61.56 290 SER A CA 1
ATOM 2284 C C . SER A 1 290 ? 9.391 -50.219 -34.906 1 61.56 290 SER A C 1
ATOM 2286 O O . SER A 1 290 ? 10.516 -49.969 -34.469 1 61.56 290 SER A O 1
ATOM 2288 N N . LEU A 1 291 ? 8.266 -50.188 -34.156 1 69.44 291 LEU A N 1
ATOM 2289 C CA . LEU A 1 291 ? 8.398 -49.5 -32.875 1 69.44 291 LEU A CA 1
ATOM 2290 C C . LEU A 1 291 ? 7.727 -50.281 -31.75 1 69.44 291 LEU A C 1
ATOM 2292 O O . LEU A 1 291 ? 6.699 -50.938 -31.969 1 69.44 291 LEU A O 1
ATOM 2296 N N . GLN A 1 292 ? 8.422 -50.375 -30.703 1 69.56 292 GLN A N 1
ATOM 2297 C CA . GLN A 1 292 ? 7.887 -51.062 -29.547 1 69.56 292 GLN A CA 1
ATOM 2298 C C . GLN A 1 292 ? 6.871 -50.188 -28.797 1 69.56 292 GLN A C 1
ATOM 2300 O O . GLN A 1 292 ? 6.93 -48.969 -28.859 1 69.56 292 GLN A O 1
ATOM 2305 N N . VAL A 1 293 ? 5.91 -50.844 -28.297 1 66.25 293 VAL A N 1
ATOM 2306 C CA . VAL A 1 293 ? 4.816 -50.219 -27.578 1 66.25 293 VAL A CA 1
ATOM 2307 C C . VAL A 1 293 ? 5.379 -49.344 -26.438 1 66.25 293 VAL A C 1
ATOM 2309 O O . VAL A 1 293 ? 4.867 -48.281 -26.156 1 66.25 293 VAL A O 1
ATOM 2312 N N . GLY A 1 294 ? 6.449 -49.812 -25.844 1 70.81 294 GLY A N 1
ATOM 2313 C CA . GLY A 1 294 ? 7.059 -49.062 -24.766 1 70.81 294 GLY A CA 1
ATOM 2314 C C . GLY A 1 294 ? 7.629 -47.719 -25.203 1 70.81 294 GLY A C 1
ATOM 2315 O O . GLY A 1 294 ? 7.566 -46.719 -24.453 1 70.81 294 GLY A O 1
ATOM 2316 N N . VAL A 1 295 ? 8.141 -47.688 -26.391 1 75.5 295 VAL A N 1
ATOM 2317 C CA . VAL A 1 295 ? 8.703 -46.469 -26.938 1 75.5 295 VAL A CA 1
ATOM 2318 C C . VAL A 1 295 ? 7.586 -45.438 -27.156 1 75.5 295 VAL A C 1
ATOM 2320 O O . VAL A 1 295 ? 7.766 -44.25 -26.891 1 75.5 295 VAL A O 1
ATOM 2323 N N . LEU A 1 296 ? 6.484 -45.938 -27.531 1 72.94 296 LEU A N 1
ATOM 2324 C CA . LEU A 1 296 ? 5.344 -45.062 -27.734 1 72.94 296 LEU A CA 1
ATOM 2325 C C . LEU A 1 296 ? 4.883 -44.438 -26.422 1 72.94 296 LEU A C 1
ATOM 2327 O O . LEU A 1 296 ? 4.566 -43.25 -26.359 1 72.94 296 LEU A O 1
ATOM 2331 N N . TYR A 1 297 ? 4.863 -45.219 -25.391 1 69.38 297 TYR A N 1
ATOM 2332 C CA . TYR A 1 297 ? 4.492 -44.719 -24.062 1 69.38 297 TYR A CA 1
ATOM 2333 C C . TYR A 1 297 ? 5.461 -43.625 -23.609 1 69.38 297 TYR A C 1
ATOM 2335 O O . TYR A 1 297 ? 5.039 -42.594 -23.109 1 69.38 297 TYR A O 1
ATOM 2343 N N . ALA A 1 298 ? 6.68 -43.938 -23.812 1 75.81 298 ALA A N 1
ATOM 2344 C CA . ALA A 1 298 ? 7.691 -42.969 -23.391 1 75.81 298 ALA A CA 1
ATOM 2345 C C . ALA A 1 298 ? 7.543 -41.625 -24.141 1 75.81 298 ALA A C 1
ATOM 2347 O O . ALA A 1 298 ? 7.648 -40.562 -23.531 1 75.81 298 ALA A O 1
ATOM 2348 N N . PHE A 1 299 ? 7.25 -41.719 -25.359 1 77.62 299 PHE A N 1
ATOM 2349 C CA . PHE A 1 299 ? 7.09 -40.5 -26.156 1 77.62 299 PHE A CA 1
ATOM 2350 C C . PHE A 1 299 ? 5.855 -39.719 -25.719 1 77.62 299 PHE A C 1
ATOM 2352 O O . PHE A 1 299 ? 5.891 -38.5 -25.625 1 77.62 299 PHE A O 1
ATOM 2359 N N . ILE A 1 300 ? 4.816 -40.438 -25.422 1 73.38 300 ILE A N 1
ATOM 2360 C CA . ILE A 1 300 ? 3.586 -39.781 -24.969 1 73.38 300 ILE A CA 1
ATOM 2361 C C . ILE A 1 300 ? 3.832 -39.062 -23.641 1 73.38 300 ILE A C 1
ATOM 2363 O O . ILE A 1 300 ? 3.412 -37.938 -23.453 1 73.38 300 ILE A O 1
ATOM 2367 N N . SER A 1 301 ? 4.484 -39.75 -22.766 1 75.44 301 SER A N 1
ATOM 2368 C CA . SER A 1 301 ? 4.793 -39.188 -21.453 1 75.44 301 SER A CA 1
ATOM 2369 C C . SER A 1 301 ? 5.668 -37.938 -21.594 1 75.44 301 SER A C 1
ATOM 2371 O O . SER A 1 301 ? 5.434 -36.938 -20.922 1 75.44 301 SER A O 1
ATOM 2373 N N . TYR A 1 302 ? 6.625 -37.938 -22.516 1 81.19 302 TYR A N 1
ATOM 2374 C CA . TYR A 1 302 ? 7.551 -36.844 -22.703 1 81.19 302 TYR A CA 1
ATOM 2375 C C . TYR A 1 302 ? 6.844 -35.625 -23.328 1 81.19 302 TYR A C 1
ATOM 2377 O O . TYR A 1 302 ? 7.094 -34.5 -22.938 1 81.19 302 TYR A O 1
ATOM 2385 N N . ILE A 1 303 ? 5.996 -35.906 -24.203 1 76.56 303 ILE A N 1
ATOM 2386 C CA . ILE A 1 303 ? 5.273 -34.812 -24.844 1 76.56 303 ILE A CA 1
ATOM 2387 C C . ILE A 1 303 ? 4.398 -34.094 -23.812 1 76.56 303 ILE A C 1
ATOM 2389 O O . ILE A 1 303 ? 4.281 -32.875 -23.844 1 76.56 303 ILE A O 1
ATOM 2393 N N . ARG A 1 304 ? 3.771 -34.906 -22.906 1 72.94 304 ARG A N 1
ATOM 2394 C CA . ARG A 1 304 ? 2.932 -34.312 -21.859 1 72.94 304 ARG A CA 1
ATOM 2395 C C . ARG A 1 304 ? 3.754 -33.469 -20.922 1 72.94 304 ARG A C 1
ATOM 2397 O O . ARG A 1 304 ? 3.281 -32.406 -20.453 1 72.94 304 ARG A O 1
ATOM 2404 N N . GLN A 1 305 ? 4.898 -33.938 -20.703 1 78.81 305 GLN A N 1
ATOM 2405 C CA . GLN A 1 305 ? 5.762 -33.25 -19.766 1 78.81 305 GLN A CA 1
ATOM 2406 C C . GLN A 1 305 ? 6.375 -32 -20.406 1 78.81 305 GLN A C 1
ATOM 2408 O O . GLN A 1 305 ? 6.844 -31.094 -19.703 1 78.81 305 GLN A O 1
ATOM 2413 N N . PHE A 1 306 ? 6.352 -31.938 -21.688 1 76.94 306 PHE A N 1
ATOM 2414 C CA . PHE A 1 306 ? 7.012 -30.859 -22.438 1 76.94 306 PHE A CA 1
ATOM 2415 C C . PHE A 1 306 ? 6.25 -29.562 -22.297 1 76.94 306 PHE A C 1
ATOM 2417 O O . PHE A 1 306 ? 6.844 -28.469 -22.344 1 76.94 306 PHE A O 1
ATOM 2424 N N . PHE A 1 307 ? 4.996 -29.594 -21.984 1 73.25 307 PHE A N 1
ATOM 2425 C CA . PHE A 1 307 ? 4.164 -28.391 -22.047 1 73.25 307 PHE A CA 1
ATOM 2426 C C . PHE A 1 307 ? 4.188 -27.656 -20.719 1 73.25 307 PHE A C 1
ATOM 2428 O O . PHE A 1 307 ? 4.055 -26.422 -20.688 1 73.25 307 PHE A O 1
ATOM 2435 N N . GLN A 1 308 ? 4.371 -28.328 -19.672 1 75.25 308 GLN A N 1
ATOM 2436 C CA . GLN A 1 308 ? 4.305 -27.703 -18.359 1 75.25 308 GLN A CA 1
ATOM 2437 C C . GLN A 1 308 ? 5.41 -26.672 -18.172 1 75.25 308 GLN A C 1
ATOM 2439 O O . GLN A 1 308 ? 5.148 -25.547 -17.734 1 75.25 308 GLN A O 1
ATOM 2444 N N . PRO A 1 309 ? 6.656 -26.938 -18.578 1 80.56 309 PRO A N 1
ATOM 2445 C CA . PRO A 1 309 ? 7.73 -25.953 -18.438 1 80.56 309 PRO A CA 1
ATOM 2446 C C . PRO A 1 309 ? 7.469 -24.672 -19.234 1 80.56 309 PRO A C 1
ATOM 2448 O O . PRO A 1 309 ? 7.82 -23.578 -18.781 1 80.56 309 PRO A O 1
ATOM 2451 N N . ILE A 1 310 ? 6.828 -24.812 -20.297 1 75.44 310 ILE A N 1
ATOM 2452 C CA . ILE A 1 310 ? 6.547 -23.656 -21.141 1 75.44 310 ILE A CA 1
ATOM 2453 C C . ILE A 1 310 ? 5.562 -22.719 -20.422 1 75.44 310 ILE A C 1
ATOM 2455 O O . ILE A 1 310 ? 5.742 -21.5 -20.422 1 75.44 310 ILE A O 1
ATOM 2459 N N . ASN A 1 311 ? 4.598 -23.344 -19.828 1 72.19 311 ASN A N 1
ATOM 2460 C CA . ASN A 1 311 ? 3.627 -22.562 -19.062 1 72.19 311 ASN A CA 1
ATOM 2461 C C . ASN A 1 311 ? 4.285 -21.844 -17.891 1 72.19 311 ASN A C 1
ATOM 2463 O O . ASN A 1 311 ? 3.982 -20.688 -17.609 1 72.19 311 ASN A O 1
ATOM 2467 N N . GLN A 1 312 ? 5.156 -22.547 -17.266 1 78.38 312 GLN A N 1
ATOM 2468 C CA . GLN A 1 312 ? 5.844 -21.969 -16.109 1 78.38 312 GLN A CA 1
ATOM 2469 C C . GLN A 1 312 ? 6.711 -20.781 -16.531 1 78.38 312 GLN A C 1
ATOM 2471 O O . GLN A 1 312 ? 6.699 -19.75 -15.867 1 78.38 312 GLN A O 1
ATOM 2476 N N . ILE A 1 313 ? 7.387 -20.875 -17.609 1 80.25 313 ILE A N 1
ATOM 2477 C CA . ILE A 1 313 ? 8.273 -19.828 -18.078 1 80.25 313 ILE A CA 1
ATOM 2478 C C . ILE A 1 313 ? 7.457 -18.609 -18.484 1 80.25 313 ILE A C 1
ATOM 2480 O O . ILE A 1 313 ? 7.84 -17.469 -18.188 1 80.25 313 ILE A O 1
ATOM 2484 N N . THR A 1 314 ? 6.309 -18.891 -19.094 1 72.94 314 THR A N 1
ATOM 2485 C CA . THR A 1 314 ? 5.453 -17.797 -19.547 1 72.94 314 THR A CA 1
ATOM 2486 C C . THR A 1 314 ? 4.914 -17.016 -18.344 1 72.94 314 THR A C 1
ATOM 2488 O O . THR A 1 314 ? 4.844 -15.789 -18.391 1 72.94 314 THR A O 1
ATOM 2491 N N . MET A 1 315 ? 4.59 -17.703 -17.266 1 73.25 315 MET A N 1
ATOM 2492 C CA . MET A 1 315 ? 4.062 -17.062 -16.062 1 73.25 315 MET A CA 1
ATOM 2493 C C . MET A 1 315 ? 5.141 -16.219 -15.375 1 73.25 315 MET A C 1
ATOM 2495 O O . MET A 1 315 ? 4.844 -15.172 -14.797 1 73.25 315 MET A O 1
ATOM 2499 N N . GLN A 1 316 ? 6.352 -16.703 -15.469 1 83.56 316 GLN A N 1
ATOM 2500 C CA . GLN A 1 316 ? 7.441 -16 -14.797 1 83.56 316 GLN A CA 1
ATOM 2501 C C . GLN A 1 316 ? 7.855 -14.758 -15.578 1 83.56 316 GLN A C 1
ATOM 2503 O O . GLN A 1 316 ? 8.555 -13.898 -15.047 1 83.56 316 GLN A O 1
ATOM 2508 N N . TRP A 1 317 ? 7.297 -14.672 -16.75 1 76.38 317 TRP A N 1
ATOM 2509 C CA . TRP A 1 317 ? 7.629 -13.523 -17.578 1 76.38 317 TRP A CA 1
ATOM 2510 C C . TRP A 1 317 ? 7.152 -12.227 -16.938 1 76.38 317 TRP A C 1
ATOM 2512 O O . TRP A 1 317 ? 7.859 -11.219 -16.953 1 76.38 317 TRP A O 1
ATOM 2522 N N . ASN A 1 318 ? 6.051 -12.25 -16.328 1 70.94 318 ASN A N 1
ATOM 2523 C CA . ASN A 1 318 ? 5.508 -11.078 -15.648 1 70.94 318 ASN A CA 1
ATOM 2524 C C . ASN A 1 318 ? 6.375 -10.664 -14.461 1 70.94 318 ASN A C 1
ATOM 2526 O O . ASN A 1 318 ? 6.629 -9.477 -14.25 1 70.94 318 ASN A O 1
ATOM 2530 N N . THR A 1 319 ? 6.758 -11.695 -13.773 1 81.06 319 THR A N 1
ATOM 2531 C CA . THR A 1 319 ? 7.633 -11.422 -12.641 1 81.06 319 THR A CA 1
ATOM 2532 C C . THR A 1 319 ? 8.961 -10.844 -13.109 1 81.06 319 THR A C 1
ATOM 2534 O O . THR A 1 319 ? 9.508 -9.938 -12.477 1 81.06 319 THR A O 1
ATOM 2537 N N . PHE A 1 320 ? 9.398 -11.273 -14.234 1 86.5 320 PHE A N 1
ATOM 2538 C CA . PHE A 1 320 ? 10.656 -10.789 -14.797 1 86.5 320 PHE A CA 1
ATOM 2539 C C . PHE A 1 320 ? 10.539 -9.32 -15.188 1 86.5 320 PHE A C 1
ATOM 2541 O O . PHE A 1 320 ? 11.43 -8.523 -14.883 1 86.5 320 PHE A O 1
ATOM 2548 N N . GLN A 1 321 ? 9.531 -9.008 -15.758 1 79.25 321 GLN A N 1
ATOM 2549 C CA . GLN A 1 321 ? 9.328 -7.629 -16.188 1 79.25 321 GLN A CA 1
ATOM 2550 C C . GLN A 1 321 ? 9.211 -6.688 -14.992 1 79.25 321 GLN A C 1
ATOM 2552 O O . GLN A 1 321 ? 9.805 -5.609 -14.992 1 79.25 321 GLN A O 1
ATOM 2557 N N . SER A 1 322 ? 8.445 -7.152 -14.031 1 81.31 322 SER A N 1
ATOM 2558 C CA . SER A 1 322 ? 8.297 -6.344 -12.82 1 81.31 322 SER A CA 1
ATOM 2559 C C . SER A 1 322 ? 9.633 -6.137 -12.125 1 81.31 322 SER A C 1
ATOM 2561 O O . SER A 1 322 ? 9.898 -5.059 -11.586 1 81.31 322 SER A O 1
ATOM 2563 N N . THR A 1 323 ? 10.453 -7.172 -12.148 1 88.38 323 THR A N 1
ATOM 2564 C CA . THR A 1 323 ? 11.758 -7.113 -11.5 1 88.38 323 THR A CA 1
ATOM 2565 C C . THR A 1 323 ? 12.664 -6.105 -12.203 1 88.38 323 THR A C 1
ATOM 2567 O O . THR A 1 323 ? 13.43 -5.391 -11.555 1 88.38 323 THR A O 1
ATOM 2570 N N . THR A 1 324 ? 12.594 -6.031 -13.531 1 87.5 324 THR A N 1
ATOM 2571 C CA . THR A 1 324 ? 13.43 -5.098 -14.281 1 87.5 324 THR A CA 1
ATOM 2572 C C . THR A 1 324 ? 13.094 -3.654 -13.914 1 87.5 324 THR A C 1
ATOM 2574 O O . THR A 1 324 ? 13.992 -2.82 -13.781 1 87.5 324 THR A O 1
ATOM 2577 N N . VAL A 1 325 ? 11.922 -3.422 -13.68 1 84.25 325 VAL A N 1
ATOM 2578 C CA . VAL A 1 325 ? 11.492 -2.082 -13.289 1 84.25 325 VAL A CA 1
ATOM 2579 C C . VAL A 1 325 ? 11.992 -1.767 -11.883 1 84.25 325 VAL A C 1
ATOM 2581 O O . VAL A 1 325 ? 12.531 -0.685 -11.633 1 84.25 325 VAL A O 1
ATOM 2584 N N . SER A 1 326 ? 11.789 -2.756 -11.008 1 89.38 326 SER A N 1
ATOM 2585 C CA . SER A 1 326 ? 12.234 -2.57 -9.633 1 89.38 326 SER A CA 1
ATOM 2586 C C . SER A 1 326 ? 13.75 -2.414 -9.555 1 89.38 326 SER A C 1
ATOM 2588 O O . SER A 1 326 ? 14.258 -1.615 -8.766 1 89.38 326 SER A O 1
ATOM 2590 N N . MET A 1 327 ? 14.43 -3.143 -10.375 1 90.69 327 MET A N 1
ATOM 2591 C CA . MET A 1 327 ? 15.883 -3.059 -10.398 1 90.69 327 MET A CA 1
ATOM 2592 C C . MET A 1 327 ? 16.344 -1.687 -10.883 1 90.69 327 MET A C 1
ATOM 2594 O O . MET A 1 327 ? 17.328 -1.139 -10.359 1 90.69 327 MET A O 1
ATOM 2598 N N . ASP A 1 328 ? 15.664 -1.202 -11.781 1 89.31 328 ASP A N 1
ATOM 2599 C CA . ASP A 1 328 ? 15.984 0.127 -12.297 1 89.31 328 ASP A CA 1
ATOM 2600 C C . ASP A 1 328 ? 15.781 1.193 -11.219 1 89.31 328 ASP A C 1
ATOM 2602 O O . ASP A 1 328 ? 16.594 2.113 -11.094 1 89.31 328 ASP A O 1
ATOM 2606 N N . ARG A 1 329 ? 14.719 1.043 -10.492 1 87.5 329 ARG A N 1
ATOM 2607 C CA . ARG A 1 329 ? 14.43 1.997 -9.422 1 87.5 329 AR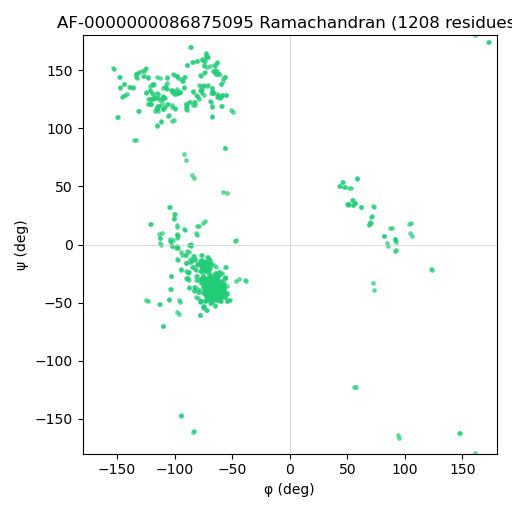G A CA 1
ATOM 2608 C C . ARG A 1 329 ? 15.5 1.948 -8.344 1 87.5 329 ARG A C 1
ATOM 2610 O O . ARG A 1 329 ? 16 2.988 -7.902 1 87.5 329 ARG A O 1
ATOM 2617 N N . ILE A 1 330 ? 15.828 0.796 -7.949 1 91.94 330 ILE A N 1
ATOM 2618 C CA . ILE A 1 330 ? 16.812 0.616 -6.891 1 91.94 330 ILE A CA 1
ATOM 2619 C C . ILE A 1 330 ? 18.188 1.085 -7.375 1 91.94 330 ILE A C 1
ATOM 2621 O O . ILE A 1 330 ? 18.922 1.731 -6.629 1 91.94 330 ILE A O 1
ATOM 2625 N N . TRP A 1 331 ? 18.5 0.815 -8.586 1 90.25 331 TRP A N 1
ATOM 2626 C CA . TRP A 1 331 ? 19.781 1.216 -9.148 1 90.25 331 TRP A CA 1
ATOM 2627 C C . TRP A 1 331 ? 19.891 2.734 -9.227 1 90.25 331 TRP A C 1
ATOM 2629 O O . TRP A 1 331 ? 20.969 3.299 -9.008 1 90.25 331 TRP A O 1
ATOM 2639 N N . ASN A 1 332 ? 18.828 3.379 -9.547 1 88.38 332 ASN A N 1
ATOM 2640 C CA . ASN A 1 332 ? 18.828 4.84 -9.594 1 88.38 332 ASN A CA 1
ATOM 2641 C C . ASN A 1 332 ? 19.172 5.441 -8.234 1 88.38 332 ASN A C 1
ATOM 2643 O O . ASN A 1 332 ? 19.859 6.461 -8.148 1 88.38 332 ASN A O 1
ATOM 2647 N N . ILE A 1 333 ? 18.688 4.797 -7.25 1 90.38 333 ILE A N 1
ATOM 2648 C CA . ILE A 1 333 ? 18.984 5.27 -5.902 1 90.38 333 ILE A CA 1
ATOM 2649 C C . ILE A 1 333 ? 20.438 4.973 -5.555 1 90.38 333 ILE A C 1
ATOM 2651 O O . ILE A 1 333 ? 21.156 5.84 -5.051 1 90.38 333 ILE A O 1
ATOM 2655 N N . LEU A 1 334 ? 20.922 3.807 -5.887 1 90.69 334 LEU A N 1
ATOM 2656 C CA . LEU A 1 334 ? 22.281 3.387 -5.547 1 90.69 334 LEU A CA 1
ATOM 2657 C C . LEU A 1 334 ? 23.312 4.168 -6.355 1 90.69 334 LEU A C 1
ATOM 2659 O O . LEU A 1 334 ? 24.438 4.359 -5.906 1 90.69 334 LEU A O 1
ATOM 2663 N N . ASN A 1 335 ? 22.875 4.605 -7.457 1 87.75 335 ASN A N 1
ATOM 2664 C CA . ASN A 1 335 ? 23.797 5.328 -8.328 1 87.75 335 ASN A CA 1
ATOM 2665 C C . ASN A 1 335 ? 23.828 6.816 -7.996 1 87.75 335 ASN A C 1
ATOM 2667 O O . ASN A 1 335 ? 24.688 7.547 -8.492 1 87.75 335 ASN A O 1
ATOM 2671 N N . THR A 1 336 ? 22.984 7.23 -7.141 1 87.12 336 THR A N 1
ATOM 2672 C CA . THR A 1 336 ? 22.984 8.625 -6.73 1 87.12 336 THR A CA 1
ATOM 2673 C C . THR A 1 336 ? 24.078 8.898 -5.711 1 87.12 336 THR A C 1
ATOM 2675 O O . THR A 1 336 ? 24.281 8.117 -4.773 1 87.12 336 THR A O 1
ATOM 2678 N N . ARG A 1 337 ? 24.891 9.852 -6.008 1 85.75 337 ARG A N 1
ATOM 2679 C CA . ARG A 1 337 ? 25.969 10.234 -5.086 1 85.75 337 ARG A CA 1
ATOM 2680 C C . ARG A 1 337 ? 25.531 11.391 -4.199 1 85.75 337 ARG A C 1
ATOM 2682 O O . ARG A 1 337 ? 24.75 12.242 -4.617 1 85.75 337 ARG A O 1
ATOM 2689 N N . PRO A 1 338 ? 25.984 11.305 -2.961 1 86.31 338 PRO A N 1
ATOM 2690 C CA . PRO A 1 338 ? 25.656 12.43 -2.074 1 86.31 338 PRO A CA 1
ATOM 2691 C C . PRO A 1 338 ? 26.203 13.758 -2.586 1 86.31 338 PRO A C 1
ATOM 2693 O O . PRO A 1 338 ? 27.297 13.812 -3.162 1 86.31 338 PRO A O 1
ATOM 2696 N N . GLU A 1 339 ? 25.422 14.766 -2.484 1 83.31 339 GLU A N 1
ATOM 2697 C CA . GLU A 1 339 ? 25.812 16.094 -2.93 1 83.31 339 GLU A CA 1
ATOM 2698 C C . GLU A 1 339 ? 26.844 16.719 -1.995 1 83.31 339 GLU A C 1
ATOM 2700 O O . GLU A 1 339 ? 27.734 17.438 -2.439 1 83.31 339 GLU A O 1
ATOM 2705 N N . VAL A 1 340 ? 26.688 16.422 -0.72 1 86.38 340 VAL A N 1
ATOM 2706 C CA . VAL A 1 340 ? 27.625 16.922 0.28 1 86.38 340 VAL A CA 1
ATOM 2707 C C . VAL A 1 340 ? 28.547 15.812 0.744 1 86.38 340 VAL A C 1
ATOM 2709 O O . VAL A 1 340 ? 28.094 14.805 1.29 1 86.38 340 VAL A O 1
ATOM 2712 N N . ALA A 1 341 ? 29.797 15.883 0.413 1 83.75 341 ALA A N 1
ATOM 2713 C CA . ALA A 1 341 ? 30.75 14.844 0.774 1 83.75 341 ALA A CA 1
ATOM 2714 C C . ALA A 1 341 ? 31.688 15.32 1.889 1 83.75 341 ALA A C 1
ATOM 2716 O O . ALA A 1 341 ? 31.938 16.516 2.018 1 83.75 341 ALA A O 1
ATOM 2717 N N . ASP A 1 342 ? 32 14.453 2.697 1 85.56 342 ASP A N 1
ATOM 2718 C CA . ASP A 1 342 ? 32.969 14.758 3.746 1 85.56 342 ASP A CA 1
ATOM 2719 C C . ASP A 1 342 ? 34.344 15.086 3.15 1 85.56 342 ASP A C 1
ATOM 2721 O O . ASP A 1 342 ? 34.688 14.617 2.062 1 85.56 342 ASP A O 1
ATOM 2725 N N . PRO A 1 343 ? 35.031 15.984 3.842 1 86.69 343 PRO A N 1
ATOM 2726 C CA . PRO A 1 343 ? 36.375 16.312 3.367 1 86.69 343 PRO A CA 1
ATOM 2727 C C . PRO A 1 343 ? 37.312 15.109 3.381 1 86.69 343 PRO A C 1
ATOM 2729 O O . PRO A 1 343 ? 37.094 14.164 4.148 1 86.69 343 PRO A O 1
ATOM 2732 N N . LYS A 1 344 ? 38.219 15.086 2.408 1 82.19 344 LYS A N 1
ATOM 2733 C CA . LYS A 1 344 ? 39.219 14.016 2.355 1 82.19 344 LYS A CA 1
ATOM 2734 C C . LYS A 1 344 ? 40.031 13.984 3.631 1 82.19 344 LYS A C 1
ATOM 2736 O O . LYS A 1 344 ? 40.219 15.016 4.293 1 82.19 344 LYS A O 1
ATOM 2741 N N . THR A 1 345 ? 40.406 12.922 4.133 1 77.25 345 THR A N 1
ATOM 2742 C CA . THR A 1 345 ? 41.094 12.703 5.395 1 77.25 345 THR A CA 1
ATOM 2743 C C . THR A 1 345 ? 42.25 13.688 5.551 1 77.25 345 THR A C 1
ATOM 2745 O O . THR A 1 345 ? 42.5 14.18 6.652 1 77.25 345 THR A O 1
ATOM 2748 N N . GLY A 1 346 ? 42.844 14.07 4.551 1 74.5 346 GLY A N 1
ATOM 2749 C CA . GLY A 1 346 ? 44 14.945 4.66 1 74.5 346 GLY A CA 1
ATOM 2750 C C . GLY A 1 346 ? 43.625 16.422 4.746 1 74.5 346 GLY A C 1
ATOM 2751 O O . GLY A 1 346 ? 44.438 17.234 5.195 1 74.5 346 GLY A O 1
ATOM 2752 N N . THR A 1 347 ? 42.5 16.844 4.457 1 78.88 347 THR A N 1
ATOM 2753 C CA . THR A 1 347 ? 42.125 18.25 4.414 1 78.88 347 THR A CA 1
ATOM 2754 C C . THR A 1 347 ? 41.125 18.578 5.52 1 78.88 347 THR A C 1
ATOM 2756 O O . THR A 1 347 ? 40.688 19.719 5.648 1 78.88 347 THR A O 1
ATOM 2759 N N . ALA A 1 348 ? 40.844 17.594 6.398 1 83.69 348 ALA A N 1
ATOM 2760 C CA . ALA A 1 348 ? 39.844 17.797 7.461 1 83.69 348 ALA A CA 1
ATOM 2761 C C . ALA A 1 348 ? 40.438 18.641 8.594 1 83.69 348 ALA A C 1
ATOM 2763 O O . ALA A 1 348 ? 41.625 18.5 8.938 1 83.69 348 ALA A O 1
ATOM 2764 N N . SER A 1 349 ? 39.656 19.594 8.938 1 83 349 SER A N 1
ATOM 2765 C CA . SER A 1 349 ? 40.062 20.469 10.023 1 83 349 SER A CA 1
ATOM 2766 C C . SER A 1 349 ? 40.188 19.719 11.344 1 83 349 SER A C 1
ATOM 2768 O O . SER A 1 349 ? 39.469 18.734 11.555 1 83 349 SER A O 1
ATOM 2770 N N . SER A 1 350 ? 41.062 20.156 12.164 1 79.81 350 SER A N 1
ATOM 2771 C CA . SER A 1 350 ? 41.312 19.531 13.461 1 79.81 350 SER A CA 1
ATOM 2772 C C . SER A 1 350 ? 40.469 20.156 14.555 1 79.81 350 SER A C 1
ATOM 2774 O O . SER A 1 350 ? 40.594 19.812 15.734 1 79.81 350 SER A O 1
ATOM 2776 N N . LEU A 1 351 ? 39.562 20.875 14.18 1 83.94 351 LEU A N 1
ATOM 2777 C CA . LEU A 1 351 ? 38.75 21.531 15.18 1 83.94 351 LEU A CA 1
ATOM 2778 C C . LEU A 1 351 ? 37.875 20.531 15.938 1 83.94 351 LEU A C 1
ATOM 2780 O O . LEU A 1 351 ? 37.156 19.75 15.32 1 83.94 351 LEU A O 1
ATOM 2784 N N . GLU A 1 352 ? 38.031 20.516 17.281 1 87.5 352 GLU A N 1
ATOM 2785 C CA . GLU A 1 352 ? 37.25 19.609 18.109 1 87.5 352 GLU A CA 1
ATOM 2786 C C . GLU A 1 352 ? 35.969 20.297 18.609 1 87.5 352 GLU A C 1
ATOM 2788 O O . GLU A 1 352 ? 36 21.484 18.953 1 87.5 352 GLU A O 1
ATOM 2793 N N . PRO A 1 353 ? 34.938 19.594 18.625 1 86.81 353 PRO A N 1
ATOM 2794 C CA . PRO A 1 353 ? 33.656 20.172 19.031 1 86.81 353 PRO A CA 1
ATOM 2795 C C . PRO A 1 353 ? 33.688 20.797 20.422 1 86.81 353 PRO A C 1
ATOM 2797 O O . PRO A 1 353 ? 33.031 21.812 20.672 1 86.81 353 PRO A O 1
ATOM 2800 N N . ARG A 1 354 ? 34.531 20.344 21.312 1 84 354 ARG A N 1
ATOM 2801 C CA . ARG A 1 354 ? 34.594 20.844 22.688 1 84 354 ARG A CA 1
ATOM 2802 C C . ARG A 1 354 ? 35.281 22.203 22.75 1 84 354 ARG A C 1
ATOM 2804 O O . ARG A 1 354 ? 35.062 22.984 23.672 1 84 354 ARG A O 1
ATOM 2811 N N . ASP A 1 355 ? 36.031 22.531 21.734 1 87.81 355 ASP A N 1
ATOM 2812 C CA . ASP A 1 355 ? 36.844 23.75 21.75 1 87.81 355 ASP A CA 1
ATOM 2813 C C . ASP A 1 355 ? 36.188 24.859 20.938 1 87.81 355 ASP A C 1
ATOM 2815 O O . ASP A 1 355 ? 36.75 25.969 20.859 1 87.8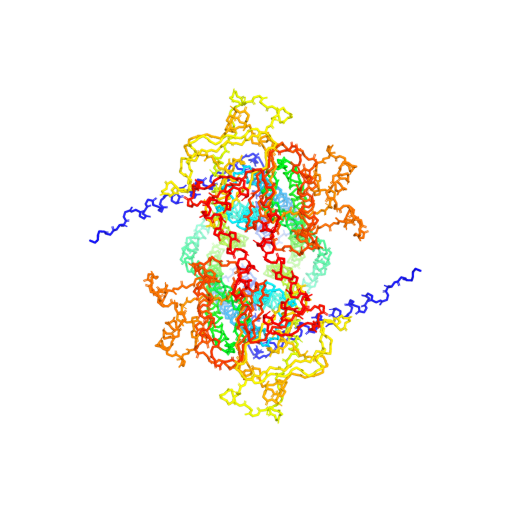1 355 ASP A O 1
ATOM 2819 N N . VAL A 1 356 ? 35.125 24.578 20.5 1 92.25 356 VAL A N 1
ATOM 2820 C CA . VAL A 1 356 ? 34.438 25.562 19.656 1 92.25 356 VAL A CA 1
ATOM 2821 C C . VAL A 1 356 ? 33.844 26.672 20.516 1 92.25 356 VAL A C 1
ATOM 2823 O O . VAL A 1 356 ? 33.219 26.375 21.547 1 92.25 356 VAL A O 1
ATOM 2826 N N . MET A 1 357 ? 34 27.938 20.188 1 92.19 357 MET A N 1
ATOM 2827 C CA . MET A 1 357 ? 33.469 29.078 20.922 1 92.19 357 MET A CA 1
ATOM 2828 C C . MET A 1 357 ? 32.062 29.422 20.438 1 92.19 357 MET A C 1
ATOM 2830 O O . MET A 1 357 ? 31.234 29.891 21.219 1 92.19 357 MET A O 1
ATOM 2834 N N . GLY A 1 358 ? 31.781 29.141 19.188 1 94.25 358 GLY A N 1
ATOM 2835 C CA . GLY A 1 358 ? 30.438 29.375 18.672 1 94.25 358 GLY A CA 1
ATOM 2836 C C . GLY A 1 358 ? 30.328 30.609 17.797 1 94.25 358 GLY A C 1
ATOM 2837 O O . GLY A 1 358 ? 29.25 31.203 17.688 1 94.25 358 GLY A O 1
ATOM 2838 N N . GLN A 1 359 ? 31.422 31.125 17.297 1 95.88 359 GLN A N 1
ATOM 2839 C CA . GLN A 1 359 ? 31.406 32.219 16.328 1 95.88 359 GLN A CA 1
ATOM 2840 C C . GLN A 1 359 ? 30.984 31.734 14.945 1 95.88 359 GLN A C 1
ATOM 2842 O O . GLN A 1 359 ? 31.484 30.703 14.484 1 95.88 359 GLN A O 1
ATOM 2847 N N . ILE A 1 360 ? 30.031 32.375 14.336 1 96.75 360 ILE A N 1
ATOM 2848 C CA . ILE A 1 360 ? 29.562 32 13.008 1 96.75 360 ILE A CA 1
ATOM 2849 C C . ILE A 1 360 ? 29.719 33.188 12.047 1 96.75 360 ILE A C 1
ATOM 2851 O O . ILE A 1 360 ? 29.281 34.281 12.352 1 96.75 360 ILE A O 1
ATOM 2855 N N . ASP A 1 361 ? 30.281 32.938 10.891 1 97 361 ASP A N 1
ATOM 2856 C CA . ASP A 1 361 ? 30.484 33.969 9.891 1 97 361 ASP A CA 1
ATOM 2857 C C . ASP A 1 361 ? 29.984 33.531 8.523 1 97 361 ASP A C 1
ATOM 2859 O O . ASP A 1 361 ? 30.469 32.531 7.977 1 97 361 ASP A O 1
ATOM 2863 N N . PHE A 1 362 ? 29.016 34.188 8.07 1 96.5 362 PHE A N 1
ATOM 2864 C CA . PHE A 1 362 ? 28.609 34.062 6.676 1 96.5 362 PHE A CA 1
ATOM 2865 C C . PHE A 1 362 ? 29.344 35.094 5.816 1 96.5 362 PHE A C 1
ATOM 2867 O O . PHE A 1 362 ? 29.125 36.312 5.965 1 96.5 362 PHE A O 1
ATOM 2874 N N . ASN A 1 363 ? 30.141 34.594 4.914 1 96.56 363 ASN A N 1
ATOM 2875 C CA . ASN A 1 363 ? 30.938 35.5 4.078 1 96.56 363 ASN A CA 1
ATOM 2876 C C . ASN A 1 363 ? 30.484 35.469 2.625 1 96.56 363 ASN A C 1
ATOM 2878 O O . ASN A 1 363 ? 30.781 34.531 1.892 1 96.56 363 ASN A O 1
ATOM 2882 N N . ASP A 1 364 ? 29.781 36.531 2.188 1 95.19 364 ASP A N 1
ATOM 2883 C CA . ASP A 1 364 ? 29.328 36.719 0.81 1 95.19 364 ASP A CA 1
ATOM 2884 C C . ASP A 1 364 ? 28.672 35.469 0.268 1 95.19 364 ASP A C 1
ATOM 2886 O O . ASP A 1 364 ? 29.047 34.969 -0.792 1 95.19 364 ASP A O 1
ATOM 2890 N N . VAL A 1 365 ? 27.844 35.031 1.023 1 94.75 365 VAL A N 1
ATOM 2891 C CA . VAL A 1 365 ? 27.219 33.719 0.726 1 94.75 365 VAL A CA 1
ATOM 2892 C C . VAL A 1 365 ? 26.109 33.906 -0.312 1 94.75 365 VAL A C 1
ATOM 2894 O O . VAL A 1 365 ? 25.25 34.781 -0.164 1 94.75 365 VAL A O 1
ATOM 2897 N N . SER A 1 366 ? 26.141 33.125 -1.413 1 94.25 366 SER A N 1
ATOM 2898 C CA . SER A 1 366 ? 25.078 33.031 -2.418 1 94.25 366 SER A CA 1
ATOM 2899 C C . SER A 1 366 ? 24.641 31.578 -2.609 1 94.25 366 SER A C 1
ATOM 2901 O O . SER A 1 366 ? 25.469 30.672 -2.635 1 94.25 366 SER A O 1
ATOM 2903 N N . PHE A 1 367 ? 23.359 31.406 -2.559 1 93.62 367 PHE A N 1
ATOM 2904 C CA . PHE A 1 367 ? 22.844 30.047 -2.674 1 93.62 367 PHE A CA 1
ATOM 2905 C C . PHE A 1 367 ? 21.484 30.047 -3.369 1 93.62 367 PHE A C 1
ATOM 2907 O O . PHE A 1 367 ? 20.688 30.969 -3.189 1 93.62 367 PHE A O 1
ATOM 2914 N N . GLY A 1 368 ? 21.281 28.984 -4.168 1 89.5 368 GLY A N 1
ATOM 2915 C CA . GLY A 1 368 ? 20 28.641 -4.781 1 89.5 368 GLY A CA 1
ATOM 2916 C C . GLY A 1 368 ? 19.797 27.156 -4.941 1 89.5 368 GLY A C 1
ATOM 2917 O O . GLY A 1 368 ? 20.75 26.422 -5.238 1 89.5 368 GLY A O 1
ATOM 2918 N N . TYR A 1 369 ? 18.594 26.75 -4.582 1 81.25 369 TYR A N 1
ATOM 2919 C CA . TYR A 1 369 ? 18.312 25.328 -4.742 1 81.25 369 TYR A CA 1
ATOM 2920 C C . TYR A 1 369 ? 18.453 24.906 -6.195 1 81.25 369 TYR A C 1
ATOM 2922 O O . TYR A 1 369 ? 18.781 23.75 -6.477 1 81.25 369 TYR A O 1
ATOM 2930 N N . ARG A 1 370 ? 18.062 25.906 -7.066 1 77.06 370 ARG A N 1
ATOM 2931 C CA . ARG A 1 370 ? 18.281 25.734 -8.5 1 77.06 370 ARG A CA 1
ATOM 2932 C C . ARG A 1 370 ? 19.266 26.766 -9.031 1 77.06 370 ARG A C 1
ATOM 2934 O O . ARG A 1 370 ? 19.328 27.891 -8.539 1 77.06 370 ARG A O 1
ATOM 2941 N N . ALA A 1 371 ? 19.969 26.359 -9.875 1 72.25 371 ALA A N 1
ATOM 2942 C CA . ALA A 1 371 ? 21.016 27.219 -10.422 1 72.25 371 ALA A CA 1
ATOM 2943 C C . ALA A 1 371 ? 20.406 28.484 -11.031 1 72.25 371 ALA A C 1
ATOM 2945 O O . ALA A 1 371 ? 21 29.562 -10.969 1 72.25 371 ALA A O 1
ATOM 2946 N N . ASP A 1 372 ? 19.203 28.344 -11.406 1 73.44 372 ASP A N 1
ATOM 2947 C CA . ASP A 1 372 ? 18.609 29.438 -12.164 1 73.44 372 ASP A CA 1
ATOM 2948 C C . ASP A 1 372 ? 17.859 30.406 -11.25 1 73.44 372 ASP A C 1
ATOM 2950 O O . ASP A 1 372 ? 17.469 31.5 -11.672 1 73.44 372 ASP A O 1
ATOM 2954 N N . ARG A 1 373 ? 17.672 30.094 -10.023 1 80.06 373 ARG A N 1
ATOM 2955 C CA . ARG A 1 373 ? 16.922 30.953 -9.125 1 80.06 373 ARG A CA 1
ATOM 2956 C C . ARG A 1 373 ? 17.641 31.141 -7.797 1 80.06 373 ARG A C 1
ATOM 2958 O O . ARG A 1 373 ? 17.406 30.391 -6.848 1 80.06 373 ARG A O 1
ATOM 2965 N N . PRO A 1 374 ? 18.453 32.188 -7.848 1 84.5 374 PRO A N 1
ATOM 2966 C CA . PRO A 1 374 ? 19.125 32.438 -6.578 1 84.5 374 PRO A CA 1
ATOM 2967 C C . PRO A 1 374 ? 18.188 32.875 -5.477 1 84.5 374 PRO A C 1
ATOM 2969 O O . PRO A 1 374 ? 17.25 33.656 -5.738 1 84.5 374 PRO A O 1
ATOM 2972 N N . LEU A 1 375 ? 18.219 32.281 -4.305 1 88.69 375 LEU A N 1
ATOM 2973 C CA . LEU A 1 375 ? 17.375 32.594 -3.162 1 88.69 375 LEU A CA 1
ATOM 2974 C C . LEU A 1 375 ? 18.109 33.562 -2.223 1 88.69 375 LEU A C 1
ATOM 2976 O O . LEU A 1 375 ? 17.531 34.594 -1.806 1 88.69 375 LEU A O 1
ATOM 2980 N N . ILE A 1 376 ? 19.344 33.281 -1.868 1 91.69 376 ILE A N 1
ATOM 2981 C CA . ILE A 1 376 ? 20.188 34.125 -1.046 1 91.69 376 ILE A CA 1
ATOM 2982 C C . ILE A 1 376 ? 21.312 34.719 -1.897 1 91.69 376 ILE A C 1
ATOM 2984 O O . ILE A 1 376 ? 22.031 33.969 -2.584 1 91.69 376 ILE A O 1
ATOM 2988 N N . GLN A 1 377 ? 21.453 36.094 -1.854 1 90.5 377 GLN A N 1
ATOM 2989 C CA . GLN A 1 377 ? 22.453 36.75 -2.664 1 90.5 377 GLN A CA 1
ATOM 2990 C C . GLN A 1 377 ? 23.406 37.562 -1.796 1 90.5 377 GLN A C 1
ATOM 2992 O O . GLN A 1 377 ? 22.984 38.531 -1.142 1 90.5 377 GLN A O 1
ATOM 2997 N N . HIS A 1 378 ? 24.625 37.25 -1.874 1 91.5 378 HIS A N 1
ATOM 2998 C CA . HIS A 1 378 ? 25.719 38 -1.249 1 91.5 378 HIS A CA 1
ATOM 2999 C C . HIS A 1 378 ? 25.391 38.344 0.202 1 91.5 378 HIS A C 1
ATOM 3001 O O . HIS A 1 378 ? 25.484 39.5 0.604 1 91.5 378 HIS A O 1
ATOM 3007 N N . LEU A 1 379 ? 25.062 37.312 0.943 1 93.44 379 LEU A N 1
ATOM 3008 C CA . LEU A 1 379 ? 24.703 37.5 2.342 1 93.44 379 LEU A CA 1
ATOM 3009 C C . LEU A 1 379 ? 25.938 37.562 3.227 1 93.44 379 LEU A C 1
ATOM 3011 O O . LEU A 1 379 ? 26.797 36.656 3.143 1 93.44 379 LEU A O 1
ATOM 3015 N N . ASN A 1 380 ? 26.094 38.656 3.961 1 94.19 380 ASN A N 1
ATOM 3016 C CA . ASN A 1 380 ? 27.125 38.781 4.98 1 94.19 380 ASN A CA 1
ATOM 3017 C C . ASN A 1 380 ? 26.516 38.875 6.379 1 94.19 380 ASN A C 1
ATOM 3019 O O . ASN A 1 380 ? 25.688 39.75 6.641 1 94.19 380 ASN A O 1
ATOM 3023 N N . LEU A 1 381 ? 26.859 37.906 7.25 1 94.31 381 LEU A N 1
ATOM 3024 C CA . LEU A 1 381 ? 26.312 37.875 8.602 1 94.31 381 LEU A CA 1
ATOM 3025 C C . LEU A 1 381 ? 27.359 37.344 9.586 1 94.31 381 LEU A C 1
ATOM 3027 O O . LEU A 1 381 ? 27.984 36.312 9.336 1 94.31 381 LEU A O 1
ATOM 3031 N N . HIS A 1 382 ? 27.578 38.094 10.633 1 95.31 382 HIS A N 1
ATOM 3032 C CA . HIS A 1 382 ? 28.547 37.688 11.656 1 95.31 382 HIS A CA 1
ATOM 3033 C C . HIS A 1 382 ? 27.875 37.562 13.016 1 95.31 382 HIS A C 1
ATOM 3035 O O . HIS A 1 382 ? 27.25 38.5 13.508 1 95.31 382 HIS A O 1
ATOM 3041 N N . LEU A 1 383 ? 27.953 36.375 13.586 1 95.44 383 LEU A N 1
ATOM 3042 C CA . LEU A 1 383 ? 27.406 36.125 14.922 1 95.44 383 LEU A CA 1
ATOM 3043 C C . LEU A 1 383 ? 28.531 35.938 15.938 1 95.44 383 LEU A C 1
ATOM 3045 O O . LEU A 1 383 ? 29.5 35.219 15.656 1 95.44 383 LEU A O 1
ATOM 3049 N N . TYR A 1 384 ? 28.375 36.562 17.078 1 95.06 384 TYR A N 1
ATOM 3050 C CA . TYR A 1 384 ? 29.375 36.469 18.141 1 95.06 384 TYR A CA 1
ATOM 3051 C C . TYR A 1 384 ? 29.062 35.281 19.047 1 95.06 384 TYR A C 1
ATOM 3053 O O . TYR A 1 384 ? 27.922 34.844 19.156 1 95.06 384 TYR A O 1
ATOM 3061 N N . PRO A 1 385 ? 30.125 34.75 19.703 1 95.44 385 PRO A N 1
ATOM 3062 C CA . PRO A 1 385 ? 29.906 33.625 20.625 1 95.44 385 PRO A CA 1
ATOM 3063 C C . PRO A 1 385 ? 28.938 33.969 21.75 1 95.44 385 PRO A C 1
ATOM 3065 O O . PRO A 1 385 ? 29.094 35 22.406 1 95.44 385 PRO A O 1
ATOM 3068 N N . GLY A 1 386 ? 27.922 33.125 21.953 1 92.38 386 GLY A N 1
ATOM 3069 C CA . GLY A 1 386 ? 26.984 33.281 23.047 1 92.38 386 GLY A CA 1
ATOM 3070 C C . GLY A 1 386 ? 25.844 34.219 22.719 1 92.38 386 GLY A C 1
ATOM 3071 O O . GLY A 1 3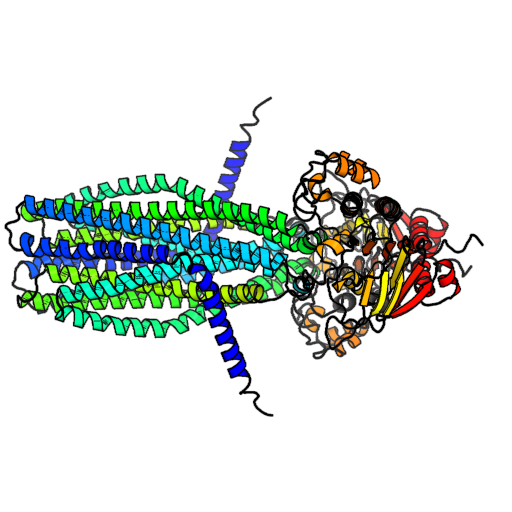86 ? 24.953 34.406 23.547 1 92.38 386 GLY A O 1
ATOM 3072 N N . GLU A 1 387 ? 25.891 34.75 21.547 1 93.38 387 GLU A N 1
ATOM 3073 C CA . GLU A 1 387 ? 24.875 35.688 21.109 1 93.38 387 GLU A CA 1
ATOM 3074 C C . GLU A 1 387 ? 23.578 35 20.719 1 93.38 387 GLU A C 1
ATOM 3076 O O . GLU A 1 387 ? 23.609 33.938 20.109 1 93.38 387 GLU A O 1
ATOM 3081 N N . MET A 1 388 ? 22.469 35.562 21.141 1 92.75 388 MET A N 1
ATOM 3082 C CA . MET A 1 388 ? 21.156 35.094 20.672 1 92.75 388 MET A CA 1
ATOM 3083 C C . MET A 1 388 ? 20.625 36 19.562 1 92.75 388 MET A C 1
ATOM 3085 O O . MET A 1 388 ? 20.391 37.188 19.781 1 92.75 388 MET A O 1
ATOM 3089 N N . VAL A 1 389 ? 20.469 35.406 18.391 1 93.19 389 VAL A N 1
ATOM 3090 C CA . VAL A 1 389 ? 20.016 36.188 17.234 1 93.19 389 VAL A CA 1
ATOM 3091 C C . VAL A 1 389 ? 18.656 35.656 16.766 1 93.19 389 VAL A C 1
ATOM 3093 O O . VAL A 1 389 ? 18.469 34.469 16.594 1 93.19 389 VAL A O 1
ATOM 3096 N N . GLY A 1 390 ? 17.703 36.531 16.656 1 92.12 390 GLY A N 1
ATOM 3097 C CA . GLY A 1 390 ? 16.391 36.188 16.125 1 92.12 390 GLY A CA 1
ATOM 3098 C C . GLY A 1 390 ? 16.234 36.562 14.656 1 92.12 390 GLY A C 1
ATOM 3099 O O . GLY A 1 390 ? 16.688 37.625 14.227 1 92.12 390 GLY A O 1
ATOM 3100 N N . ILE A 1 391 ? 15.758 35.656 13.922 1 90.94 391 ILE A N 1
ATOM 3101 C CA . ILE A 1 391 ? 15.516 35.875 12.5 1 90.94 391 ILE A CA 1
ATOM 3102 C C . ILE A 1 391 ? 14.016 35.906 12.234 1 90.94 391 ILE A C 1
ATOM 3104 O O . ILE A 1 391 ? 13.305 34.969 12.547 1 90.94 391 ILE A O 1
ATOM 3108 N N . VAL A 1 392 ? 13.578 37.062 11.664 1 87 392 VAL A N 1
ATOM 3109 C CA . VAL A 1 392 ? 12.172 37.219 11.328 1 87 392 VAL A CA 1
ATOM 3110 C C . VAL A 1 392 ? 12.031 37.625 9.867 1 87 392 VAL A C 1
ATOM 3112 O O . VAL A 1 392 ? 12.961 38.156 9.273 1 87 392 VAL A O 1
ATOM 3115 N N . GLY A 1 393 ? 10.984 37.219 9.312 1 79.94 393 GLY A N 1
ATOM 3116 C CA . GLY A 1 393 ? 10.711 37.562 7.922 1 79.94 393 GLY A CA 1
ATOM 3117 C C . GLY A 1 393 ? 9.492 36.844 7.363 1 79.94 393 GLY A C 1
ATOM 3118 O O . GLY A 1 393 ? 8.922 35.969 8.031 1 79.94 393 GLY A O 1
ATOM 3119 N N . THR A 1 394 ? 9.195 37.25 6.18 1 72.44 394 THR A N 1
ATOM 3120 C CA . THR A 1 394 ? 8.047 36.656 5.523 1 72.44 394 THR A CA 1
ATOM 3121 C C . THR A 1 394 ? 8.359 35.219 5.066 1 72.44 394 THR A C 1
ATOM 3123 O O . THR A 1 394 ? 9.523 34.812 5.07 1 72.44 394 THR A O 1
ATOM 3126 N N . THR A 1 395 ? 7.328 34.469 4.887 1 69 395 THR A N 1
ATOM 3127 C CA . THR A 1 395 ? 7.508 33.125 4.352 1 69 395 THR A CA 1
ATOM 3128 C C . THR A 1 395 ? 8.258 33.156 3.023 1 69 395 THR A C 1
ATOM 3130 O O . THR A 1 395 ? 7.969 34 2.166 1 69 395 THR A O 1
ATOM 3133 N N . GLY A 1 396 ? 9.211 32.438 2.895 1 73.19 396 GLY A N 1
ATOM 3134 C CA . GLY A 1 396 ? 9.992 32.406 1.669 1 73.19 396 GLY A CA 1
ATOM 3135 C C . GLY A 1 396 ? 11.164 33.344 1.672 1 73.19 396 GLY A C 1
ATOM 3136 O O . GLY A 1 396 ? 11.883 33.469 0.677 1 73.19 396 GLY A O 1
ATOM 3137 N N . ALA A 1 397 ? 11.305 34 2.787 1 79 397 ALA A N 1
ATOM 3138 C CA . ALA A 1 397 ? 12.359 35 2.855 1 79 397 ALA A CA 1
ATOM 3139 C C . ALA A 1 397 ? 13.742 34.344 2.889 1 79 397 ALA A C 1
ATOM 3141 O O . ALA A 1 397 ? 14.75 35.031 2.676 1 79 397 ALA A O 1
ATOM 3142 N N . GLY A 1 398 ? 13.789 33.031 3.076 1 83.62 398 GLY A N 1
ATOM 3143 C CA . GLY A 1 398 ? 15.062 32.312 3.084 1 83.62 398 GLY A CA 1
ATOM 3144 C C . GLY A 1 398 ? 15.516 31.906 4.473 1 83.62 398 GLY A C 1
ATOM 3145 O O . GLY A 1 398 ? 16.641 31.453 4.656 1 83.62 398 GLY A O 1
ATOM 3146 N N . LYS A 1 399 ? 14.719 32.031 5.441 1 85.5 399 LYS A N 1
ATOM 3147 C CA . LYS A 1 399 ? 15.062 31.734 6.824 1 85.5 399 LYS A CA 1
ATOM 3148 C C . LYS A 1 399 ? 15.469 30.266 6.984 1 85.5 399 LYS A C 1
ATOM 3150 O O . LYS A 1 399 ? 16.516 29.953 7.555 1 85.5 399 LYS A O 1
ATOM 3155 N N . SER A 1 400 ? 14.656 29.344 6.426 1 81.56 400 SER A N 1
ATOM 3156 C CA . SER A 1 400 ? 14.922 27.922 6.539 1 81.56 400 SER A CA 1
ATOM 3157 C C . SER A 1 400 ? 16.172 27.531 5.75 1 81.56 400 SER A C 1
ATOM 3159 O O . SER A 1 400 ? 16.891 26.594 6.129 1 81.56 400 SER A O 1
ATOM 3161 N N . THR A 1 401 ? 16.406 28.266 4.699 1 87.81 401 THR A N 1
ATOM 3162 C CA . THR A 1 401 ? 17.594 28.016 3.885 1 87.81 401 THR A CA 1
ATOM 3163 C C . THR A 1 401 ? 18.859 28.328 4.664 1 87.81 401 THR A C 1
ATOM 3165 O O . THR A 1 401 ? 19.859 27.625 4.547 1 87.81 401 THR A O 1
ATOM 3168 N N . LEU A 1 402 ? 18.781 29.375 5.418 1 89.81 402 LEU A N 1
ATOM 3169 C CA . LEU A 1 402 ? 19.922 29.75 6.238 1 89.81 402 LEU A CA 1
ATOM 3170 C C . LEU A 1 402 ? 20.281 28.625 7.207 1 89.81 402 LEU A C 1
ATOM 3172 O O . LEU A 1 402 ? 21.469 28.312 7.387 1 89.81 402 LEU A O 1
ATOM 3176 N N . ILE A 1 403 ? 19.297 28.047 7.766 1 87.5 403 ILE A N 1
ATOM 3177 C CA . ILE A 1 403 ? 19.469 26.938 8.711 1 87.5 403 ILE A CA 1
ATOM 3178 C C . ILE A 1 403 ? 20.047 25.734 7.992 1 87.5 403 ILE A C 1
ATOM 3180 O O . ILE A 1 403 ? 20.953 25.062 8.508 1 87.5 403 ILE A O 1
ATOM 3184 N N . SER A 1 404 ? 19.578 25.516 6.859 1 87.94 404 SER A N 1
ATOM 3185 C CA . SER A 1 404 ? 20.031 24.359 6.078 1 87.94 404 SER A CA 1
ATOM 3186 C C . SER A 1 404 ? 21.5 24.5 5.68 1 87.94 404 SER A C 1
ATOM 3188 O O . SER A 1 404 ? 22.234 23.5 5.641 1 87.94 404 SER A O 1
ATOM 3190 N N . LEU A 1 405 ? 21.875 25.703 5.395 1 91.31 405 LEU A N 1
ATOM 3191 C CA . LEU A 1 405 ? 23.266 25.969 4.984 1 91.31 405 LEU A CA 1
ATOM 3192 C C . LEU A 1 405 ? 24.203 25.844 6.168 1 91.31 405 LEU A C 1
ATOM 3194 O O . LEU A 1 405 ? 25.312 25.312 6.035 1 91.31 405 LEU A O 1
ATOM 3198 N N . LEU A 1 406 ? 23.734 26.328 7.277 1 91.88 406 LEU A N 1
ATOM 3199 C CA . LEU A 1 406 ? 24.578 26.281 8.469 1 91.88 406 LEU A CA 1
ATOM 3200 C C . LEU A 1 406 ? 24.812 24.844 8.906 1 91.88 406 LEU A C 1
ATOM 3202 O O . LEU A 1 406 ? 25.891 24.5 9.391 1 91.88 406 LEU A O 1
ATOM 3206 N N . ASN A 1 407 ? 23.812 24.031 8.703 1 89 407 ASN A N 1
ATOM 3207 C CA . ASN A 1 407 ? 23.922 22.609 9.031 1 89 407 ASN A CA 1
ATOM 3208 C C . ASN A 1 407 ? 24.547 21.828 7.883 1 89 407 ASN A C 1
ATOM 3210 O O . ASN A 1 407 ? 24.688 20.609 7.969 1 89 407 ASN A O 1
ATOM 3214 N N . ARG A 1 408 ? 24.875 22.484 6.859 1 89.94 408 ARG A N 1
ATOM 3215 C CA . ARG A 1 408 ? 25.5 21.953 5.656 1 89.94 408 ARG A CA 1
ATOM 3216 C C . ARG A 1 408 ? 24.656 20.828 5.043 1 89.94 408 ARG A C 1
ATOM 3218 O O . ARG A 1 408 ? 25.188 19.781 4.695 1 89.94 408 ARG A O 1
ATOM 3225 N N . PHE A 1 409 ? 23.438 21.047 5.172 1 84.62 409 PHE A N 1
ATOM 3226 C CA . PHE A 1 409 ? 22.578 20.172 4.383 1 84.62 409 PHE A CA 1
ATOM 3227 C C . PHE A 1 409 ? 22.781 20.406 2.893 1 84.62 409 PHE A C 1
ATOM 3229 O O . PHE A 1 409 ? 22.547 19.516 2.076 1 84.62 409 PHE A O 1
ATOM 3236 N N . TYR A 1 410 ? 23.172 21.625 2.615 1 87.62 410 TYR A N 1
ATOM 3237 C CA . TYR A 1 410 ? 23.594 22.078 1.289 1 87.62 410 TYR A CA 1
ATOM 3238 C C . TYR A 1 410 ? 24.906 22.844 1.354 1 87.62 410 TYR A C 1
ATOM 3240 O O . TYR A 1 410 ? 25.203 23.5 2.357 1 87.62 410 TYR A O 1
ATOM 3248 N N . ASP A 1 411 ? 25.578 22.672 0.306 1 90.94 411 ASP A N 1
ATOM 3249 C CA . ASP A 1 411 ? 26.766 23.5 0.213 1 90.94 411 ASP A CA 1
ATOM 3250 C C . ASP A 1 411 ? 26.469 24.828 -0.498 1 90.94 411 ASP A C 1
ATOM 3252 O O . ASP A 1 411 ? 25.609 24.875 -1.387 1 90.94 411 ASP A O 1
ATOM 3256 N N . VAL A 1 412 ? 27.109 25.828 -0.038 1 93 412 VAL A N 1
ATOM 3257 C CA . VAL A 1 412 ? 26.922 27.141 -0.619 1 93 412 VAL A CA 1
ATOM 3258 C C . VAL A 1 412 ? 27.438 27.172 -2.053 1 93 412 VAL A C 1
ATOM 3260 O O . VAL A 1 412 ? 28.391 26.453 -2.381 1 93 412 VAL A O 1
ATOM 3263 N N . ASN A 1 413 ? 26.844 27.969 -2.922 1 92.38 413 ASN A N 1
ATOM 3264 C CA . ASN A 1 413 ? 27.312 28.125 -4.293 1 92.38 413 ASN A CA 1
ATOM 3265 C C . ASN A 1 413 ? 28.531 29.031 -4.371 1 92.38 413 ASN A C 1
ATOM 3267 O O . ASN A 1 413 ? 29.469 28.75 -5.109 1 92.38 413 ASN A O 1
ATOM 3271 N N . GLN A 1 414 ? 28.438 30.141 -3.742 1 93.56 414 GLN A N 1
ATOM 3272 C CA . GLN A 1 414 ? 29.531 31.094 -3.613 1 93.56 414 GLN A CA 1
ATOM 3273 C C . GLN A 1 414 ? 29.672 31.578 -2.174 1 93.56 414 GLN A C 1
ATOM 3275 O O . GLN A 1 414 ? 28.703 31.578 -1.411 1 93.56 414 GLN A O 1
ATOM 3280 N N . GLY A 1 415 ? 30.891 31.828 -1.855 1 94.69 415 GLY A N 1
ATOM 3281 C CA . GLY A 1 415 ? 31.141 32.281 -0.5 1 94.69 415 GLY A CA 1
ATOM 3282 C C . GLY A 1 415 ? 31.516 31.172 0.448 1 94.69 415 GLY A C 1
ATOM 3283 O O . GLY A 1 415 ? 31.953 30.109 0.011 1 94.69 415 GLY A O 1
ATOM 3284 N N . SER A 1 416 ? 31.469 31.5 1.74 1 95.88 416 SER A N 1
ATOM 3285 C CA . SER A 1 416 ? 31.828 30.484 2.727 1 95.88 416 SER A CA 1
ATOM 3286 C C . SER A 1 416 ? 31.125 30.734 4.055 1 95.88 416 SER A C 1
ATOM 3288 O O . SER A 1 416 ? 30.734 31.859 4.359 1 95.88 416 SER A O 1
ATOM 3290 N N . ILE A 1 417 ? 30.906 29.703 4.723 1 96.25 417 ILE A N 1
ATOM 3291 C CA . ILE A 1 417 ? 30.406 29.734 6.094 1 96.25 417 ILE A CA 1
ATOM 3292 C C . ILE A 1 417 ? 31.469 29.172 7.039 1 96.25 417 ILE A C 1
ATOM 3294 O O . ILE A 1 417 ? 31.969 28.062 6.824 1 96.25 417 ILE A O 1
ATOM 3298 N N . GLU A 1 418 ? 31.734 30 8.008 1 96.5 418 GLU A N 1
ATOM 3299 C CA . GLU A 1 418 ? 32.812 29.594 8.906 1 96.5 418 GLU A CA 1
ATOM 3300 C C . GLU A 1 418 ? 32.312 29.531 10.352 1 96.5 418 GLU A C 1
ATOM 3302 O O . GLU A 1 418 ? 31.5 30.359 10.773 1 96.5 418 GLU A O 1
ATOM 3307 N N . ILE A 1 419 ? 32.844 28.562 11.055 1 95.69 419 ILE A N 1
ATOM 3308 C CA . ILE A 1 419 ? 32.688 28.469 12.5 1 95.69 419 ILE A CA 1
ATOM 3309 C C . ILE A 1 419 ? 34.031 28.625 13.195 1 95.69 419 ILE A C 1
ATOM 3311 O O . ILE A 1 419 ? 34.938 27.812 12.984 1 95.69 419 ILE A O 1
ATOM 3315 N N . ASP A 1 420 ? 34.125 29.594 13.969 1 95.25 420 ASP A N 1
ATOM 3316 C CA . ASP A 1 420 ? 35.375 29.922 14.641 1 95.25 420 ASP A CA 1
ATOM 3317 C C . ASP A 1 420 ? 36.531 30 13.648 1 95.25 420 ASP A C 1
ATOM 3319 O O . ASP A 1 420 ? 37.594 29.438 13.875 1 95.25 420 ASP A O 1
ATOM 3323 N N . GLY A 1 421 ? 36.219 30.469 12.5 1 92.5 421 GLY A N 1
ATOM 3324 C CA . GLY A 1 421 ? 37.25 30.719 11.5 1 92.5 421 GLY A CA 1
ATOM 3325 C C . GLY A 1 421 ? 37.5 29.531 10.578 1 92.5 421 GLY A C 1
ATOM 3326 O O . GLY A 1 421 ? 38.281 29.625 9.625 1 92.5 421 GLY A O 1
ATOM 3327 N N . THR A 1 422 ? 36.906 28.469 10.812 1 93.81 422 THR A N 1
ATOM 3328 C CA . THR A 1 422 ? 37.062 27.281 9.992 1 93.81 422 THR A CA 1
ATOM 3329 C C . THR A 1 422 ? 35.875 27.094 9.055 1 93.81 422 THR A C 1
ATOM 3331 O O . THR A 1 422 ? 34.75 27.078 9.5 1 93.81 422 THR A O 1
ATOM 3334 N N . ASP A 1 423 ? 36.25 26.828 7.824 1 94.19 423 ASP A N 1
ATOM 3335 C CA . ASP A 1 423 ? 35.188 26.562 6.84 1 94.19 423 ASP A CA 1
ATOM 3336 C C . ASP A 1 423 ? 34.469 25.266 7.152 1 94.19 423 ASP A C 1
ATOM 3338 O O . ASP A 1 423 ? 35.125 24.234 7.391 1 94.19 423 ASP A O 1
ATOM 3342 N N . ILE A 1 424 ? 33.188 25.375 7.125 1 93.88 424 ILE A N 1
ATOM 3343 C CA . ILE A 1 424 ? 32.375 24.219 7.523 1 93.88 424 ILE A CA 1
ATOM 3344 C C . ILE A 1 424 ? 32.562 23.078 6.516 1 93.88 424 ILE A C 1
ATOM 3346 O O . ILE A 1 424 ? 32.312 21.922 6.824 1 93.88 424 ILE A O 1
ATOM 3350 N N . ARG A 1 425 ? 33.094 23.312 5.254 1 93.06 425 ARG A N 1
ATOM 3351 C CA . ARG A 1 425 ? 33.375 22.297 4.242 1 93.06 425 ARG A CA 1
ATOM 3352 C C . ARG A 1 425 ? 34.594 21.469 4.613 1 93.06 425 ARG A C 1
ATOM 3354 O O . ARG A 1 425 ? 34.781 20.375 4.098 1 93.06 425 ARG A O 1
ATOM 3361 N N . ARG A 1 426 ? 35.25 22.031 5.559 1 92.44 426 ARG A N 1
ATOM 3362 C CA . ARG A 1 426 ? 36.469 21.328 5.988 1 92.44 426 ARG A CA 1
ATOM 3363 C C . ARG A 1 426 ? 36.188 20.5 7.242 1 92.44 426 ARG A C 1
ATOM 3365 O O . ARG A 1 426 ? 37.062 19.781 7.715 1 92.44 426 ARG A O 1
ATOM 3372 N N . LEU A 1 427 ? 35.062 20.547 7.762 1 91.31 427 LEU A N 1
ATOM 3373 C CA . LEU A 1 427 ? 34.656 19.75 8.922 1 91.31 427 LEU A CA 1
ATOM 3374 C C . LEU A 1 427 ? 33.875 18.531 8.492 1 91.31 427 LEU A C 1
ATOM 3376 O O . LEU A 1 427 ? 32.969 18.641 7.66 1 91.31 427 LEU A O 1
ATOM 3380 N N . PRO A 1 428 ? 34.344 17.422 9.031 1 89.25 428 PRO A N 1
ATOM 3381 C CA . PRO A 1 428 ? 33.438 16.266 8.797 1 89.25 428 PRO A CA 1
ATOM 3382 C C . PRO A 1 428 ? 32.031 16.516 9.312 1 89.25 428 PRO A C 1
ATOM 3384 O O . PRO A 1 428 ? 31.844 17.125 10.367 1 89.25 428 PRO A O 1
ATOM 3387 N N . GLN A 1 429 ? 31.062 16.016 8.625 1 86.75 429 GLN A N 1
ATOM 3388 C CA . GLN A 1 429 ? 29.656 16.266 8.953 1 86.75 429 GLN A CA 1
ATOM 3389 C C . GLN A 1 429 ? 29.328 15.773 10.359 1 86.75 429 GLN A C 1
ATOM 3391 O O . GLN A 1 429 ? 28.531 16.391 11.07 1 86.75 429 GLN A O 1
ATOM 3396 N N . ALA A 1 430 ? 30 14.734 10.781 1 84.38 430 ALA A N 1
ATOM 3397 C CA . ALA A 1 430 ? 29.766 14.195 12.117 1 84.38 430 ALA A CA 1
ATOM 3398 C C . ALA A 1 430 ? 30.156 15.203 13.188 1 84.38 430 ALA A C 1
ATOM 3400 O O . ALA A 1 430 ? 29.469 15.352 14.203 1 84.38 430 ALA A O 1
ATOM 3401 N N . LYS A 1 431 ? 31.25 15.844 12.953 1 87.81 431 LYS A N 1
ATOM 3402 C CA . LYS A 1 431 ? 31.719 16.844 13.898 1 87.81 431 LYS A CA 1
ATOM 3403 C C . LYS A 1 431 ? 30.859 18.109 13.844 1 87.81 431 LYS A C 1
ATOM 3405 O O . LYS A 1 431 ? 30.562 18.703 14.883 1 87.81 431 LYS A O 1
ATOM 3410 N N . LEU A 1 432 ? 30.547 18.422 12.68 1 90.62 432 LEU A N 1
ATOM 3411 C CA . LEU A 1 432 ? 29.719 19.609 12.508 1 90.62 432 LEU A CA 1
ATOM 3412 C C . LEU A 1 432 ? 28.391 19.469 13.227 1 90.62 432 LEU A C 1
ATOM 3414 O O . LEU A 1 432 ? 27.938 20.391 13.906 1 90.62 432 LEU A O 1
ATOM 3418 N N . HIS A 1 433 ? 27.812 18.375 13.133 1 89 433 HIS A N 1
ATOM 3419 C CA . HIS A 1 433 ? 26.484 18.156 13.711 1 89 433 HIS A CA 1
ATOM 3420 C C . HIS A 1 433 ? 26.562 17.969 15.219 1 89 433 HIS A C 1
ATOM 3422 O O . HIS A 1 433 ? 25.547 18.078 15.914 1 89 433 HIS A O 1
ATOM 3428 N N . ARG A 1 434 ? 27.75 17.75 15.672 1 87.94 434 ARG A N 1
ATOM 3429 C CA . ARG A 1 434 ? 27.953 17.75 17.125 1 87.94 434 ARG A CA 1
ATOM 3430 C C . ARG A 1 434 ? 28.078 19.172 17.656 1 87.94 434 ARG A C 1
ATOM 3432 O O . ARG A 1 434 ? 27.75 19.438 18.812 1 87.94 434 ARG A O 1
ATOM 3439 N N . ILE A 1 435 ? 28.531 19.969 16.766 1 91.56 435 ILE A N 1
ATOM 3440 C CA . ILE A 1 435 ? 28.75 21.359 17.141 1 91.56 435 ILE A CA 1
ATOM 3441 C C . ILE A 1 435 ? 27.438 22.125 17.047 1 91.56 435 ILE A C 1
ATOM 3443 O O . ILE A 1 435 ? 27.156 22.984 17.891 1 91.56 435 ILE A O 1
ATOM 3447 N N . VAL A 1 436 ? 26.656 21.766 16.047 1 91.88 436 VAL A N 1
ATOM 3448 C CA . VAL A 1 436 ? 25.438 22.516 15.766 1 91.88 436 VAL A CA 1
ATOM 3449 C C . VAL A 1 436 ? 24.219 21.656 16.125 1 91.88 436 VAL A C 1
ATOM 3451 O O . VAL A 1 436 ? 24.016 20.578 15.562 1 91.88 436 VAL A O 1
ATOM 3454 N N . GLY A 1 437 ? 23.438 22.109 17.109 1 88.94 437 GLY A N 1
ATOM 3455 C CA . GLY A 1 437 ? 22.172 21.469 17.469 1 88.94 437 GLY A CA 1
ATOM 3456 C C . GLY A 1 437 ? 20.984 22.109 16.797 1 88.94 437 GLY A C 1
ATOM 3457 O O . GLY A 1 437 ? 20.906 23.328 16.672 1 88.94 437 GLY A O 1
ATOM 3458 N N . LEU A 1 438 ? 20.141 21.281 16.203 1 87.12 438 LEU A N 1
ATOM 3459 C CA . LEU A 1 438 ? 18.969 21.797 15.5 1 87.12 438 LEU A CA 1
ATOM 3460 C C . LEU A 1 438 ? 17.688 21.281 16.125 1 87.12 438 LEU A C 1
ATOM 3462 O O . LEU A 1 438 ? 17.547 20.078 16.375 1 87.12 438 LEU A O 1
ATOM 3466 N N . ILE A 1 439 ? 16.828 22.172 16.484 1 83.94 439 ILE A N 1
ATOM 3467 C CA . ILE A 1 439 ? 15.484 21.844 16.906 1 83.94 439 ILE A CA 1
ATOM 3468 C C . ILE A 1 439 ? 14.484 22.266 15.844 1 83.94 439 ILE A C 1
ATOM 3470 O O . ILE A 1 439 ? 14.383 23.453 15.523 1 83.94 439 ILE A O 1
ATOM 3474 N N . GLN A 1 440 ? 13.797 21.359 15.328 1 80.06 440 GLN A N 1
ATOM 3475 C CA . GLN A 1 440 ? 12.859 21.625 14.242 1 80.06 440 GLN A CA 1
ATOM 3476 C C . GLN A 1 440 ? 11.5 22.062 14.781 1 80.06 440 GLN A C 1
ATOM 3478 O O . GLN A 1 440 ? 11.242 21.953 15.984 1 80.06 440 GLN A O 1
ATOM 3483 N N . GLN A 1 441 ? 10.68 22.531 13.773 1 71.62 441 GLN A N 1
ATOM 3484 C CA . GLN A 1 441 ? 9.328 23 14.102 1 71.62 441 GLN A CA 1
ATOM 3485 C C . GLN A 1 441 ? 8.484 21.859 14.656 1 71.62 441 GLN A C 1
ATOM 3487 O O . GLN A 1 441 ? 7.809 22.016 15.68 1 71.62 441 GLN A O 1
ATOM 3492 N N . GLU A 1 442 ? 8.586 20.703 13.969 1 75.31 442 GLU A N 1
ATOM 3493 C CA . GLU A 1 442 ? 7.898 19.5 14.438 1 75.31 442 GLU A CA 1
ATOM 3494 C C . GLU A 1 442 ? 8.891 18.406 14.836 1 75.31 442 GLU A C 1
ATOM 3496 O O . GLU A 1 442 ? 9.422 17.703 13.984 1 75.31 442 GLU A O 1
ATOM 3501 N N . PRO A 1 443 ? 9.008 18.359 16.219 1 80.38 443 PRO A N 1
ATOM 3502 C CA . PRO A 1 443 ? 10.008 17.375 16.656 1 80.38 443 PRO A CA 1
ATOM 3503 C C . PRO A 1 443 ? 9.594 15.938 16.359 1 80.38 443 PRO A C 1
ATOM 3505 O O . PRO A 1 443 ? 8.438 15.57 16.547 1 80.38 443 PRO A O 1
ATOM 3508 N N . PHE A 1 444 ? 10.461 15.242 15.867 1 82.62 444 PHE A N 1
ATOM 3509 C CA . PHE A 1 444 ? 10.258 13.836 15.555 1 82.62 444 PHE A CA 1
ATOM 3510 C C . PHE A 1 444 ? 10.781 12.945 16.672 1 82.62 444 PHE A C 1
ATOM 3512 O O . PHE A 1 444 ? 11.859 13.203 17.219 1 82.62 444 PHE A O 1
ATOM 3519 N N . LEU A 1 445 ? 9.961 11.984 17.125 1 85.75 445 LEU A N 1
ATOM 3520 C CA . LEU A 1 445 ? 10.375 10.992 18.125 1 85.75 445 LEU A CA 1
ATOM 3521 C C . LEU A 1 445 ? 10.281 9.586 17.547 1 85.75 445 LEU A C 1
ATOM 3523 O O . LEU A 1 445 ? 9.344 9.266 16.812 1 85.75 445 LEU A O 1
ATOM 3527 N N . PHE A 1 446 ? 11.258 8.766 17.812 1 84.81 446 PHE A N 1
ATOM 3528 C CA . PHE A 1 446 ? 11.297 7.387 17.344 1 84.81 446 PHE A CA 1
ATOM 3529 C C . PHE A 1 446 ? 10.445 6.484 18.219 1 84.81 446 PHE A C 1
ATOM 3531 O O . PHE A 1 446 ? 10.141 6.836 19.375 1 84.81 446 PHE A O 1
ATOM 3538 N N . SER A 1 447 ? 10.078 5.363 17.594 1 84.06 447 SER A N 1
ATOM 3539 C CA . SER A 1 447 ? 9.43 4.348 18.422 1 84.06 447 SER A CA 1
ATOM 3540 C C . SER A 1 447 ? 10.391 3.768 19.453 1 84.06 447 SER A C 1
ATOM 3542 O O . SER A 1 447 ? 11.555 3.506 19.141 1 84.06 447 SER A O 1
ATOM 3544 N N . GLY A 1 448 ? 9.953 3.729 20.656 1 83.62 448 GLY A N 1
ATOM 3545 C CA . GLY A 1 448 ? 10.773 3.283 21.766 1 83.62 448 GLY A CA 1
ATOM 3546 C C . GLY A 1 448 ? 10.445 3.984 23.078 1 83.62 448 GLY A C 1
ATOM 3547 O O . GLY A 1 448 ? 9.375 4.574 23.219 1 83.62 448 GLY A O 1
ATOM 3548 N N . SER A 1 449 ? 11.367 3.881 23.969 1 89.75 449 SER A N 1
ATOM 3549 C CA . SER A 1 449 ? 11.141 4.52 25.266 1 89.75 449 SER A CA 1
ATOM 3550 C C . SER A 1 449 ? 11.531 5.992 25.234 1 89.75 449 SER A C 1
ATOM 3552 O O . SER A 1 449 ? 12.281 6.422 24.344 1 89.75 449 SER A O 1
ATOM 3554 N N . ILE A 1 450 ? 10.984 6.77 26.125 1 91.56 450 ILE A N 1
ATOM 3555 C CA . ILE A 1 450 ? 11.312 8.188 26.219 1 91.56 450 ILE A CA 1
ATOM 3556 C C . ILE A 1 450 ? 12.805 8.359 26.484 1 91.56 450 ILE A C 1
ATOM 3558 O O . ILE A 1 450 ? 13.453 9.211 25.875 1 91.56 450 ILE A O 1
ATOM 3562 N N . ILE A 1 451 ? 13.328 7.477 27.328 1 91.88 451 ILE A N 1
ATOM 3563 C CA . ILE A 1 451 ? 14.742 7.57 27.688 1 91.88 451 ILE A CA 1
ATOM 3564 C C . ILE A 1 451 ? 15.602 7.301 26.453 1 91.88 451 ILE A C 1
ATOM 3566 O O . ILE A 1 451 ? 16.625 7.953 26.25 1 91.88 451 ILE A O 1
ATOM 3570 N N . ASP A 1 452 ? 15.195 6.391 25.625 1 88.5 452 ASP A N 1
ATOM 3571 C CA . ASP A 1 452 ? 15.938 6.051 24.422 1 88.5 452 ASP A CA 1
ATOM 3572 C C . ASP A 1 452 ? 15.883 7.188 23.406 1 88.5 452 ASP A C 1
ATOM 3574 O O . ASP A 1 452 ? 16.828 7.402 22.656 1 88.5 452 ASP A O 1
ATOM 3578 N N . ASN A 1 453 ? 14.781 7.84 23.391 1 89.38 453 ASN A N 1
ATOM 3579 C CA . ASN A 1 453 ? 14.641 8.984 22.484 1 89.38 453 ASN A CA 1
ATOM 3580 C C . ASN A 1 453 ? 15.516 10.148 22.922 1 89.38 453 ASN A C 1
ATOM 3582 O O . ASN A 1 453 ? 16.078 10.859 22.094 1 89.38 453 ASN A O 1
ATOM 3586 N N . VAL A 1 454 ? 15.633 10.273 24.234 1 91.44 454 VAL A N 1
ATOM 3587 C CA . VAL A 1 454 ? 16.438 11.375 24.75 1 91.44 454 VAL A CA 1
ATOM 3588 C C . VAL A 1 454 ? 17.906 11.102 24.5 1 91.44 454 VAL A C 1
ATOM 3590 O O . VAL A 1 454 ? 18.656 11.992 24.078 1 91.44 454 VAL A O 1
ATOM 3593 N N . ARG A 1 455 ? 18.328 9.898 24.75 1 88.94 455 ARG A N 1
ATOM 3594 C CA . ARG A 1 455 ? 19.734 9.57 24.578 1 88.94 455 ARG A CA 1
ATOM 3595 C C . ARG A 1 455 ? 20.016 9.141 23.141 1 88.94 455 ARG A C 1
ATOM 3597 O O . ARG A 1 455 ? 21.141 8.758 22.812 1 88.94 455 ARG A O 1
ATOM 3604 N N . MET A 1 456 ? 19 9.094 22.234 1 84.81 456 MET A N 1
ATOM 3605 C CA . MET A 1 456 ? 19.094 8.711 20.828 1 84.81 456 MET A CA 1
ATOM 3606 C C . MET A 1 456 ? 19.719 7.332 20.672 1 84.81 456 MET A C 1
ATOM 3608 O O . MET A 1 456 ? 20.625 7.141 19.844 1 84.81 456 MET A O 1
ATOM 3612 N N . PHE A 1 457 ? 19.453 6.426 21.641 1 77.38 457 PHE A N 1
ATOM 3613 C CA . PHE A 1 457 ? 19.781 5.008 21.641 1 77.38 457 PHE A CA 1
ATOM 3614 C C . PHE A 1 457 ? 21.281 4.797 21.781 1 77.38 457 PHE A C 1
ATOM 3616 O O . PHE A 1 457 ? 21.812 3.77 21.359 1 77.38 457 PHE A O 1
ATOM 3623 N N . ARG A 1 458 ? 21.906 5.891 22.281 1 82.12 458 ARG A N 1
ATOM 3624 C CA . ARG A 1 458 ? 23.328 5.758 22.578 1 82.12 458 ARG A CA 1
ATOM 3625 C C . ARG A 1 458 ? 23.547 5.137 23.953 1 82.12 458 ARG A C 1
ATOM 3627 O O . ARG A 1 458 ? 23.016 5.625 24.953 1 82.12 458 ARG A O 1
ATOM 3634 N N . GLU A 1 459 ? 24.359 4.215 23.953 1 80.94 459 GLU A N 1
ATOM 3635 C CA . GLU A 1 459 ? 24.594 3.484 25.203 1 80.94 459 GLU A CA 1
ATOM 3636 C C . GLU A 1 459 ? 25.625 4.199 26.078 1 80.94 459 GLU A C 1
ATOM 3638 O O . GLU A 1 459 ? 25.688 3.955 27.281 1 80.94 459 GLU A O 1
ATOM 3643 N N . ASP A 1 460 ? 26.375 5.031 25.516 1 84.94 460 ASP A N 1
ATOM 3644 C CA . ASP A 1 460 ? 27.406 5.746 26.281 1 84.94 460 ASP A CA 1
ATOM 3645 C C . ASP A 1 460 ? 26.781 6.801 27.188 1 84.94 460 ASP A C 1
ATOM 3647 O O . ASP A 1 460 ? 27.406 7.262 28.141 1 84.94 460 ASP A O 1
ATOM 3651 N N . ILE A 1 461 ? 25.531 7.195 26.844 1 89.81 461 ILE A N 1
ATOM 3652 C CA . ILE A 1 461 ? 24.812 8.148 27.688 1 89.81 461 ILE A CA 1
ATOM 3653 C C . ILE A 1 461 ? 24 7.406 28.734 1 89.81 461 ILE A C 1
ATOM 3655 O O . ILE A 1 461 ? 23.141 6.59 28.406 1 89.81 461 ILE A O 1
ATOM 3659 N N . THR A 1 462 ? 24.25 7.664 29.969 1 92.31 462 THR A N 1
ATOM 3660 C CA . THR A 1 462 ? 23.625 6.941 31.062 1 92.31 462 THR A CA 1
ATOM 3661 C C . THR A 1 462 ? 22.188 7.41 31.266 1 92.31 462 THR A C 1
ATOM 3663 O O . THR A 1 462 ? 21.812 8.508 30.844 1 92.31 462 THR A O 1
ATOM 3666 N N . ARG A 1 463 ? 21.453 6.582 31.875 1 92.75 463 ARG A N 1
ATOM 3667 C CA . ARG A 1 463 ? 20.062 6.891 32.219 1 92.75 463 ARG A CA 1
ATOM 3668 C C . ARG A 1 463 ? 19.969 8.125 33.094 1 92.75 463 ARG A C 1
ATOM 3670 O O . ARG A 1 463 ? 19.078 8.961 32.906 1 92.75 463 ARG A O 1
ATOM 3677 N N . GLU A 1 464 ? 20.906 8.219 33.969 1 92.88 464 GLU A N 1
ATOM 3678 C CA . GLU A 1 464 ? 20.906 9.344 34.906 1 92.88 464 GLU A CA 1
ATOM 3679 C C . GLU A 1 464 ? 21.141 10.664 34.188 1 92.88 464 GLU A C 1
ATOM 3681 O O . GLU A 1 464 ? 20.5 11.672 34.5 1 92.88 464 GLU A O 1
ATOM 3686 N N . GLN A 1 465 ? 21.984 10.625 33.25 1 93.31 465 GLN A N 1
ATOM 3687 C CA . GLN A 1 465 ? 22.266 11.828 32.469 1 93.31 465 GLN A CA 1
ATOM 3688 C C . GLN A 1 465 ? 21.031 12.281 31.688 1 93.31 465 GLN A C 1
ATOM 3690 O O . GLN A 1 465 ? 20.75 13.477 31.594 1 93.31 465 GLN A O 1
ATOM 3695 N N . ALA A 1 466 ? 20.359 11.312 31.156 1 94.12 466 ALA A N 1
ATOM 3696 C CA . ALA A 1 466 ? 19.141 11.609 30.406 1 94.12 466 ALA A CA 1
ATOM 3697 C C . ALA A 1 466 ? 18.047 12.172 31.297 1 94.12 466 ALA A C 1
ATOM 3699 O O . ALA A 1 466 ? 17.344 13.109 30.922 1 94.12 466 ALA A O 1
ATOM 3700 N N . ILE A 1 467 ? 17.953 11.609 32.5 1 95.12 467 ILE A N 1
ATOM 3701 C CA . ILE A 1 467 ? 16.938 12.055 33.438 1 95.12 467 ILE A CA 1
ATOM 3702 C C . ILE A 1 467 ? 17.25 13.477 33.906 1 95.12 467 ILE A C 1
ATOM 3704 O O . ILE A 1 467 ? 16.359 14.312 34.031 1 95.12 467 ILE A O 1
ATOM 3708 N N . GLU A 1 468 ? 18.484 13.734 34.125 1 93.81 468 GLU A N 1
ATOM 3709 C CA . GLU A 1 468 ? 18.906 15.062 34.531 1 93.81 468 GLU A CA 1
ATOM 3710 C C . GLU A 1 468 ? 18.625 16.109 33.469 1 93.81 468 GLU A C 1
ATOM 3712 O O . GLU A 1 468 ? 18.219 17.219 33.781 1 93.81 468 GLU A O 1
ATOM 3717 N N . ALA A 1 469 ? 18.844 15.734 32.281 1 93.56 469 ALA A N 1
ATOM 3718 C CA . ALA A 1 469 ? 18.547 16.641 31.172 1 93.56 469 ALA A CA 1
ATOM 3719 C C . ALA A 1 469 ? 17.062 16.953 31.094 1 93.56 469 ALA A C 1
ATOM 3721 O O . ALA A 1 469 ? 16.672 18.109 30.844 1 93.56 469 ALA A O 1
ATOM 3722 N N . CYS A 1 470 ? 16.266 15.969 31.328 1 94 470 CYS A N 1
ATOM 3723 C CA . CYS A 1 470 ? 14.828 16.172 31.312 1 94 470 CYS A CA 1
ATOM 3724 C C . CYS A 1 470 ? 14.391 17.062 32.469 1 94 470 CYS A C 1
ATOM 3726 O O . CYS A 1 470 ? 13.477 17.875 32.344 1 94 470 CYS A O 1
ATOM 3728 N N . ARG A 1 471 ? 15.016 16.859 33.594 1 92.62 471 ARG A N 1
ATOM 3729 C CA . ARG A 1 471 ? 14.734 17.719 34.75 1 92.62 471 ARG A CA 1
ATOM 3730 C C . ARG A 1 471 ? 15.117 19.172 34.438 1 92.62 471 ARG A C 1
ATOM 3732 O O . ARG A 1 471 ? 14.414 20.094 34.844 1 92.62 471 ARG A O 1
ATOM 3739 N N . PHE A 1 472 ? 16.203 19.281 33.812 1 90.31 472 PHE A N 1
ATOM 3740 C CA . PHE A 1 472 ? 16.75 20.594 33.5 1 90.31 472 PHE A CA 1
ATOM 3741 C C . PHE A 1 472 ? 15.797 21.391 32.625 1 90.31 472 PHE A C 1
ATOM 3743 O O . PHE A 1 472 ? 15.656 22.609 32.812 1 90.31 472 PHE A O 1
ATOM 3750 N N . VAL A 1 473 ? 15.078 20.734 31.719 1 90.19 473 VAL A N 1
ATOM 3751 C CA . VAL A 1 473 ? 14.211 21.453 30.781 1 90.19 473 VAL A CA 1
ATOM 3752 C C . VAL A 1 473 ? 12.773 21.438 31.297 1 90.19 473 VAL A C 1
ATOM 3754 O O . VAL A 1 473 ? 11.875 22 30.656 1 90.19 473 VAL A O 1
ATOM 3757 N N . GLY A 1 474 ? 12.555 20.812 32.375 1 87.75 474 GLY A N 1
ATOM 3758 C CA . GLY A 1 474 ? 11.234 20.812 33 1 87.75 474 GLY A CA 1
ATOM 3759 C C . GLY A 1 474 ? 10.336 19.703 32.469 1 87.75 474 GLY A C 1
ATOM 3760 O O . GLY A 1 474 ? 9.117 19.734 32.656 1 87.75 474 GLY A O 1
ATOM 3761 N N . ALA A 1 475 ? 10.867 18.75 31.781 1 89.94 475 ALA A N 1
ATOM 3762 C CA . ALA A 1 475 ? 10.078 17.672 31.203 1 89.94 475 ALA A CA 1
ATOM 3763 C C . ALA A 1 475 ? 9.852 16.547 32.219 1 89.94 475 ALA A C 1
ATOM 3765 O O . ALA A 1 475 ? 8.977 15.703 32.031 1 89.94 475 ALA A O 1
ATOM 3766 N N . HIS A 1 476 ? 10.578 16.578 33.281 1 91.56 476 HIS A N 1
ATOM 3767 C CA . HIS A 1 476 ? 10.547 15.5 34.281 1 91.56 476 HIS A CA 1
ATOM 3768 C C . HIS A 1 476 ? 9.148 15.32 34.844 1 91.56 476 HIS A C 1
ATOM 3770 O O . HIS A 1 476 ? 8.695 14.195 35.062 1 91.56 476 HIS A O 1
ATOM 3776 N N . VAL A 1 477 ? 8.547 16.391 35.156 1 87 477 VAL A N 1
ATOM 3777 C CA . VAL A 1 477 ? 7.234 16.344 35.781 1 87 477 VAL A CA 1
ATOM 3778 C C . VAL A 1 477 ? 6.23 15.68 34.844 1 87 477 VAL A C 1
ATOM 3780 O O . VAL A 1 477 ? 5.457 14.82 35.281 1 87 477 VAL A O 1
ATOM 3783 N N . MET A 1 478 ? 6.258 16.062 33.656 1 85.31 478 MET A N 1
ATOM 3784 C CA . MET A 1 478 ? 5.324 15.508 32.688 1 85.31 478 MET A CA 1
ATOM 3785 C C . MET A 1 478 ? 5.602 14.023 32.469 1 85.31 478 MET A C 1
ATOM 3787 O O . MET A 1 478 ? 4.672 13.227 32.312 1 85.31 478 MET A O 1
ATOM 3791 N N . ILE A 1 479 ? 6.828 13.617 32.438 1 90.75 479 ILE A N 1
ATOM 3792 C CA . ILE A 1 479 ? 7.223 12.242 32.188 1 90.75 479 ILE A CA 1
ATOM 3793 C C . ILE A 1 479 ? 6.852 11.359 33.375 1 90.75 479 ILE A C 1
ATOM 3795 O O . ILE A 1 479 ? 6.426 10.219 33.188 1 90.75 479 ILE A O 1
ATOM 3799 N N . SER A 1 480 ? 7.008 11.961 34.5 1 89.69 480 SER A N 1
ATOM 3800 C CA . SER A 1 480 ? 6.73 11.219 35.719 1 89.69 480 SER A CA 1
ATOM 3801 C C . SER A 1 480 ? 5.238 10.945 35.875 1 89.69 480 SER A C 1
ATOM 3803 O O . SER A 1 480 ? 4.84 10.023 36.594 1 89.69 480 SER A O 1
ATOM 3805 N N . ARG A 1 481 ? 4.469 11.656 35.25 1 85.38 481 ARG A N 1
ATOM 3806 C CA . ARG A 1 481 ? 3.02 11.484 35.312 1 85.38 481 ARG A CA 1
ATOM 3807 C C . ARG A 1 481 ? 2.557 10.352 34.406 1 85.38 481 ARG A C 1
ATOM 3809 O O . ARG A 1 481 ? 1.454 9.828 34.594 1 85.38 481 ARG A O 1
ATOM 3816 N N . LEU A 1 482 ? 3.379 10.023 33.562 1 87.94 482 LEU A N 1
ATOM 3817 C CA . LEU A 1 482 ? 3.031 8.914 32.688 1 87.94 482 LEU A CA 1
ATOM 3818 C C . LEU A 1 482 ? 3.117 7.582 33.438 1 87.94 482 LEU A C 1
ATOM 3820 O O . LEU A 1 482 ? 3.971 7.402 34.281 1 87.94 482 LEU A O 1
ATOM 3824 N N . PRO A 1 483 ? 2.314 6.625 33.094 1 86 483 PRO A N 1
ATOM 3825 C CA . PRO A 1 483 ? 2.254 5.348 33.812 1 86 483 PRO A CA 1
ATOM 3826 C C . PRO A 1 483 ? 3.596 4.621 33.844 1 86 483 PRO A C 1
ATOM 3828 O O . PRO A 1 483 ? 3.949 4.012 34.844 1 86 483 PRO A O 1
ATOM 3831 N N . GLN A 1 484 ? 4.379 4.684 32.844 1 90.94 484 GLN A N 1
ATOM 3832 C CA . GLN A 1 484 ? 5.648 3.967 32.812 1 90.94 484 GLN A CA 1
ATOM 3833 C C . GLN A 1 484 ? 6.828 4.934 32.875 1 90.94 484 GLN A C 1
ATOM 3835 O O . GLN A 1 484 ? 7.965 4.547 32.594 1 90.94 484 GLN A O 1
ATOM 3840 N N . GLY A 1 485 ? 6.477 6.152 33.156 1 91.12 485 GLY A N 1
ATOM 3841 C CA . GLY A 1 485 ? 7.527 7.148 33.312 1 91.12 485 GLY A CA 1
ATOM 3842 C C . GLY A 1 485 ? 8.445 7.238 32.094 1 91.12 485 GLY A C 1
ATOM 3843 O O . GLY A 1 485 ? 7.98 7.355 30.953 1 91.12 485 GLY A O 1
ATOM 3844 N N . TYR A 1 486 ? 9.742 7.012 32.438 1 92.25 486 TYR A N 1
ATOM 3845 C CA . TYR A 1 486 ? 10.766 7.152 31.406 1 92.25 486 TYR A CA 1
ATOM 3846 C C . TYR A 1 486 ? 10.789 5.938 30.484 1 92.25 486 TYR A C 1
ATOM 3848 O O . TYR A 1 486 ? 11.336 6 29.375 1 92.25 486 TYR A O 1
ATOM 3856 N N . ASP A 1 487 ? 10.164 4.949 30.891 1 90.94 487 ASP A N 1
ATOM 3857 C CA . ASP A 1 487 ? 10.156 3.719 30.109 1 90.94 487 ASP A CA 1
ATOM 3858 C C . ASP A 1 487 ? 8.891 3.625 29.25 1 90.94 487 ASP A C 1
ATOM 3860 O O . ASP A 1 487 ? 8.648 2.605 28.609 1 90.94 487 ASP A O 1
ATOM 3864 N N . THR A 1 488 ? 8.195 4.711 29.281 1 88.75 488 THR A N 1
ATOM 3865 C CA . THR A 1 488 ? 7 4.738 28.453 1 88.75 488 THR A CA 1
ATOM 3866 C C . THR A 1 488 ? 7.359 4.535 26.984 1 88.75 488 THR A C 1
ATOM 3868 O O . THR A 1 488 ? 8.25 5.207 26.453 1 88.75 488 THR A O 1
ATOM 3871 N N . ARG A 1 489 ? 6.727 3.6 26.406 1 86.56 489 ARG A N 1
ATOM 3872 C CA . ARG A 1 489 ? 6.996 3.293 25 1 86.56 489 ARG A CA 1
ATOM 3873 C C . ARG A 1 489 ? 6.141 4.152 24.078 1 86.56 489 ARG A C 1
ATOM 3875 O O . ARG A 1 489 ? 4.918 4.207 24.234 1 86.56 489 ARG A O 1
ATOM 3882 N N . LEU A 1 490 ? 6.828 4.859 23.25 1 81.69 490 LEU A N 1
ATOM 3883 C CA . LEU A 1 490 ? 6.16 5.707 22.266 1 81.69 490 LEU A CA 1
ATOM 3884 C C . LEU A 1 490 ? 5.949 4.953 20.953 1 81.69 490 LEU A C 1
ATOM 3886 O O . LEU A 1 490 ? 6.738 4.074 20.609 1 81.69 490 LEU A O 1
ATOM 3890 N N . SER A 1 491 ? 4.754 5.129 20.453 1 73.81 491 SER A N 1
ATOM 3891 C CA . SER A 1 491 ? 4.504 4.566 19.141 1 73.81 491 SER A CA 1
ATOM 3892 C C . SER A 1 491 ? 4.988 5.508 18.031 1 73.81 491 SER A C 1
ATOM 3894 O O . SER A 1 491 ? 5.594 6.539 18.328 1 73.81 491 SER A O 1
ATOM 3896 N N . GLU A 1 492 ? 4.457 5.277 16.828 1 65.31 492 GLU A N 1
ATOM 3897 C CA . GLU A 1 492 ? 4.957 6.012 15.672 1 65.31 492 GLU A CA 1
ATOM 3898 C C . GLU A 1 492 ? 4.707 7.508 15.82 1 65.31 492 GLU A C 1
ATOM 3900 O O . GLU A 1 492 ? 3.615 7.926 16.219 1 65.31 492 GLU A O 1
ATOM 3905 N N . ARG A 1 493 ? 5.773 8.344 15.617 1 59.69 493 ARG A N 1
ATOM 3906 C CA . ARG A 1 493 ? 5.797 9.797 15.586 1 59.69 493 ARG A CA 1
ATOM 3907 C C . ARG A 1 493 ? 5.363 10.383 16.922 1 59.69 493 ARG A C 1
ATOM 3909 O O . ARG A 1 493 ? 4.691 11.414 16.969 1 59.69 493 ARG A O 1
ATOM 3916 N N . GLY A 1 494 ? 5.711 9.594 18.078 1 64.81 494 GLY A N 1
ATOM 3917 C CA . GLY A 1 494 ? 5.441 10.133 19.406 1 64.81 494 GLY A CA 1
ATOM 3918 C C . GLY A 1 494 ? 3.965 10.141 19.75 1 64.81 494 GLY A C 1
ATOM 3919 O O . GLY A 1 494 ? 3.48 11.062 20.406 1 64.81 494 GLY A O 1
ATOM 3920 N N . SER A 1 495 ? 3.32 9.094 19.188 1 66.75 495 SER A N 1
ATOM 3921 C CA . SER A 1 495 ? 1.882 9.047 19.422 1 66.75 495 SER A CA 1
ATOM 3922 C C . SER A 1 495 ? 1.569 8.977 20.922 1 66.75 495 SER A C 1
ATOM 3924 O O . SER A 1 495 ? 2.244 8.273 21.672 1 66.75 495 SER A O 1
ATOM 3926 N N . GLY A 1 496 ? 0.819 10.047 21.422 1 66.88 496 GLY A N 1
ATOM 3927 C CA . GLY A 1 496 ? 0.405 10.094 22.812 1 66.88 496 GLY A CA 1
ATOM 3928 C C . GLY A 1 496 ? 0.872 11.344 23.531 1 66.88 496 GLY A C 1
ATOM 3929 O O . GLY A 1 496 ? 0.393 11.648 24.625 1 66.88 496 GLY A O 1
ATOM 3930 N N . LEU A 1 497 ? 1.941 11.938 22.938 1 77.81 497 LEU A N 1
ATOM 3931 C CA . LEU A 1 497 ? 2.441 13.156 23.562 1 77.81 497 LEU A CA 1
ATOM 3932 C C . LEU A 1 497 ? 1.947 14.391 22.812 1 77.81 497 LEU A C 1
ATOM 3934 O O . LEU A 1 497 ? 1.729 14.336 21.594 1 77.81 497 LEU A O 1
ATOM 3938 N N . SER A 1 498 ? 1.727 15.398 23.531 1 74.56 498 SER A N 1
ATOM 3939 C CA . SER A 1 498 ? 1.366 16.672 22.906 1 74.56 498 SER A CA 1
ATOM 3940 C C . SER A 1 498 ? 2.561 17.297 22.188 1 74.56 498 SER A C 1
ATOM 3942 O O . SER A 1 498 ? 3.701 16.875 22.406 1 74.56 498 SER A O 1
ATOM 3944 N N . ALA A 1 499 ? 2.352 18.219 21.281 1 76.31 499 ALA A N 1
ATOM 3945 C CA . ALA A 1 499 ? 3.408 18.906 20.547 1 76.31 499 ALA A CA 1
ATOM 3946 C C . ALA A 1 499 ? 4.41 19.547 21.5 1 76.31 499 ALA A C 1
ATOM 3948 O O . ALA A 1 499 ? 5.621 19.516 21.266 1 76.31 499 ALA A O 1
ATOM 3949 N N . GLY A 1 500 ? 3.852 20.141 22.547 1 79.06 500 GLY A N 1
ATOM 3950 C CA . GLY A 1 500 ? 4.715 20.781 23.531 1 79.06 500 GLY A CA 1
ATOM 3951 C C . GLY A 1 500 ? 5.59 19.781 24.281 1 79.06 500 GLY A C 1
ATOM 3952 O O . GLY A 1 500 ? 6.758 20.078 24.562 1 79.06 500 GLY A O 1
ATOM 3953 N N . GLU A 1 501 ? 5 18.656 24.578 1 82.31 501 GLU A N 1
ATOM 3954 C CA . GLU A 1 501 ? 5.754 17.609 25.266 1 82.31 501 GLU A CA 1
ATOM 3955 C C . GLU A 1 501 ? 6.879 17.062 24.406 1 82.31 501 GLU A C 1
ATOM 3957 O O . GLU A 1 501 ? 7.984 16.812 24.891 1 82.31 501 GLU A O 1
ATOM 3962 N N . ARG A 1 502 ? 6.59 16.891 23.188 1 87.56 502 ARG A N 1
ATOM 3963 C CA . ARG A 1 502 ? 7.605 16.422 22.25 1 87.56 502 ARG A CA 1
ATOM 3964 C C . ARG A 1 502 ? 8.742 17.438 22.125 1 87.56 502 ARG A C 1
ATOM 3966 O O . ARG A 1 502 ? 9.906 17.047 21.984 1 87.56 502 ARG A O 1
ATOM 3973 N N . GLN A 1 503 ? 8.375 18.672 22.219 1 87.44 503 GLN A N 1
ATOM 3974 C CA . GLN A 1 503 ? 9.375 19.719 22.141 1 87.44 503 GLN A CA 1
ATOM 3975 C C . GLN A 1 503 ? 10.305 19.703 23.344 1 87.44 503 GLN A C 1
ATOM 3977 O O . GLN A 1 503 ? 11.508 19.891 23.219 1 87.44 503 GLN A O 1
ATOM 3982 N N . LEU A 1 504 ? 9.711 19.5 24.5 1 87.94 504 LEU A N 1
ATOM 3983 C CA . LEU A 1 504 ? 10.508 19.438 25.719 1 87.94 504 LEU A CA 1
ATOM 3984 C C . LEU A 1 504 ? 11.523 18.297 25.641 1 87.94 504 LEU A C 1
ATOM 3986 O O . LEU A 1 504 ? 12.664 18.453 26.078 1 87.94 504 LEU A O 1
ATOM 3990 N N . ILE A 1 505 ? 11.062 17.25 25.109 1 89.06 505 ILE A N 1
ATOM 3991 C CA . ILE A 1 505 ? 11.953 16.094 24.953 1 89.06 505 ILE A CA 1
ATOM 3992 C C . ILE A 1 505 ? 13.078 16.453 23.984 1 89.06 505 ILE A C 1
ATOM 3994 O O . ILE A 1 505 ? 14.227 16.047 24.188 1 89.06 505 ILE A O 1
ATOM 3998 N N . SER A 1 506 ? 12.766 17.156 22.938 1 89.19 506 SER A N 1
ATOM 3999 C CA . SER A 1 506 ? 13.781 17.578 21.984 1 89.19 506 SER A CA 1
ATOM 4000 C C . SER A 1 506 ? 14.797 18.5 22.625 1 89.19 506 SER A C 1
ATOM 4002 O O . SER A 1 506 ? 15.984 18.484 22.281 1 89.19 506 SER A O 1
ATOM 4004 N N . PHE A 1 507 ? 14.312 19.312 23.578 1 90.44 507 PHE A N 1
ATOM 4005 C CA . PHE A 1 507 ? 15.227 20.188 24.312 1 90.44 507 PHE A CA 1
ATOM 4006 C C . PHE A 1 507 ? 16.156 19.375 25.203 1 90.44 507 PHE A C 1
ATOM 4008 O O . PHE A 1 507 ? 17.344 19.703 25.328 1 90.44 507 PHE A O 1
ATOM 4015 N N . ALA A 1 508 ? 15.578 18.359 25.75 1 91.62 508 ALA A N 1
ATOM 4016 C CA . ALA A 1 508 ? 16.391 17.484 26.594 1 91.62 508 ALA A CA 1
ATOM 4017 C C . ALA A 1 508 ? 17.531 16.859 25.781 1 91.62 508 ALA A C 1
ATOM 4019 O O . ALA A 1 508 ? 18.641 16.688 26.297 1 91.62 508 ALA A O 1
ATOM 4020 N N . ARG A 1 509 ? 17.312 16.578 24.578 1 90.44 509 ARG A N 1
ATOM 4021 C CA . ARG A 1 509 ? 18.344 16.047 23.688 1 90.44 509 ARG A CA 1
ATOM 4022 C C . ARG A 1 509 ? 19.5 17.031 23.547 1 90.44 509 ARG A C 1
ATOM 4024 O O . ARG A 1 509 ? 20.672 16.641 23.562 1 90.44 509 ARG A O 1
ATOM 4031 N N . ILE A 1 510 ? 19.125 18.234 23.406 1 87.75 510 ILE A N 1
ATOM 4032 C CA . ILE A 1 510 ? 20.125 19.281 23.234 1 87.75 510 ILE A CA 1
ATOM 4033 C C . ILE A 1 510 ? 20.984 19.391 24.484 1 87.75 510 ILE A C 1
ATOM 4035 O O . ILE A 1 510 ? 22.203 19.609 24.391 1 87.75 510 ILE A O 1
ATOM 4039 N N . VAL A 1 511 ? 20.359 19.219 25.594 1 89.94 511 VAL A N 1
ATOM 4040 C CA . VAL A 1 511 ? 21.078 19.312 26.859 1 89.94 511 VAL A CA 1
ATOM 4041 C C . VAL A 1 511 ? 22.047 18.141 26.984 1 89.94 511 VAL A C 1
ATOM 4043 O O . VAL A 1 511 ? 23.172 18.312 27.469 1 89.94 511 VAL A O 1
ATOM 4046 N N . VAL A 1 512 ? 21.641 17 26.578 1 90.75 512 VAL A N 1
ATOM 4047 C CA . VAL A 1 512 ? 22.453 15.789 26.688 1 90.75 512 VAL A CA 1
ATOM 4048 C C . VAL A 1 512 ? 23.656 15.898 25.766 1 90.75 512 VAL A C 1
ATOM 4050 O O . VAL A 1 512 ? 24.781 15.555 26.156 1 90.75 512 VAL A O 1
ATOM 4053 N N . PHE A 1 513 ? 23.516 16.438 24.594 1 88.62 513 PHE A N 1
ATOM 4054 C CA . PHE A 1 513 ? 24.578 16.422 23.578 1 88.62 513 PHE A CA 1
ATOM 4055 C C . PHE A 1 513 ? 25.391 17.703 23.641 1 88.62 513 PHE A C 1
ATOM 4057 O O . PHE A 1 513 ? 26.516 17.75 23.125 1 88.62 513 PHE A O 1
ATOM 4064 N N . GLN A 1 514 ? 24.906 18.75 24.172 1 88.12 514 GLN A N 1
ATOM 4065 C CA . GLN A 1 514 ? 25.594 19.984 24.531 1 88.12 514 GLN A CA 1
ATOM 4066 C C . GLN A 1 514 ? 26.266 20.609 23.297 1 88.12 514 GLN A C 1
ATOM 4068 O O . GLN A 1 514 ? 27.469 20.891 23.312 1 88.12 514 GLN A O 1
ATOM 4073 N N . PRO A 1 515 ? 25.516 20.875 22.281 1 91.94 515 PRO A N 1
ATOM 4074 C CA . PRO A 1 515 ? 26.078 21.625 21.172 1 91.94 515 PRO A CA 1
ATOM 4075 C C . PRO A 1 515 ? 26.469 23.062 21.547 1 91.94 515 PRO A C 1
ATOM 4077 O O . PRO A 1 515 ? 25.906 23.609 22.5 1 91.94 515 PRO A O 1
ATOM 4080 N N . ARG A 1 516 ? 27.406 23.609 20.859 1 93.88 516 ARG A N 1
ATOM 4081 C CA . ARG A 1 516 ? 27.859 24.969 21.156 1 93.88 516 ARG A CA 1
ATOM 4082 C C . ARG A 1 516 ? 27.031 26 20.391 1 93.88 516 ARG A C 1
ATOM 4084 O O . ARG A 1 516 ? 26.938 27.156 20.812 1 93.88 516 ARG A O 1
ATOM 4091 N N . ILE A 1 517 ? 26.469 25.547 19.344 1 94.62 517 ILE A N 1
ATOM 4092 C CA . ILE A 1 517 ? 25.594 26.375 18.531 1 94.62 517 ILE A CA 1
ATOM 4093 C C . ILE A 1 517 ? 24.203 25.766 18.469 1 94.62 517 ILE A C 1
ATOM 4095 O O . ILE A 1 517 ? 24.047 24.562 18.281 1 94.62 517 ILE A O 1
ATOM 4099 N N . LEU A 1 518 ? 23.172 26.547 18.734 1 93.25 518 LEU A N 1
ATOM 4100 C CA . LEU A 1 518 ? 21.812 26.062 18.766 1 93.25 518 LEU A CA 1
ATOM 4101 C C . LEU A 1 518 ? 20.938 26.781 17.75 1 93.25 518 LEU A C 1
ATOM 4103 O O . LEU A 1 518 ? 20.969 28.016 17.672 1 93.25 518 LEU A O 1
ATOM 4107 N N . ILE A 1 519 ? 20.312 26.031 16.922 1 92.06 519 ILE A N 1
ATOM 4108 C CA . ILE A 1 519 ? 19.359 26.578 15.961 1 92.06 519 ILE A CA 1
ATOM 4109 C C . ILE A 1 519 ? 17.938 26.141 16.344 1 92.06 519 ILE A C 1
ATOM 4111 O O . ILE A 1 519 ? 17.672 24.953 16.516 1 92.06 519 ILE A O 1
ATOM 4115 N N . LEU A 1 520 ? 17.062 27.094 16.484 1 88.12 520 LEU A N 1
ATOM 4116 C CA . LEU A 1 520 ? 15.656 26.844 16.797 1 88.12 520 LEU A CA 1
ATOM 4117 C C . LEU A 1 520 ? 14.75 27.266 15.648 1 88.12 520 LEU A C 1
ATOM 4119 O O . LEU A 1 520 ? 14.633 28.453 15.344 1 88.12 520 LEU A O 1
ATOM 4123 N N . ASP A 1 521 ? 14.07 26.297 15.031 1 82.62 521 ASP A N 1
ATOM 4124 C CA . ASP A 1 521 ? 13.148 26.578 13.938 1 82.62 521 ASP A CA 1
ATOM 4125 C C . ASP A 1 521 ? 11.695 26.578 14.422 1 82.62 521 ASP A C 1
ATOM 4127 O O . ASP A 1 521 ? 11.078 25.516 14.516 1 82.62 521 ASP A O 1
ATOM 4131 N N . GLU A 1 522 ? 11.07 27.703 14.531 1 70.5 522 GLU A N 1
ATOM 4132 C CA . GLU A 1 522 ? 9.68 27.922 14.93 1 70.5 522 GLU A CA 1
ATOM 4133 C C . GLU A 1 522 ? 9.305 27.031 16.125 1 70.5 522 GLU A C 1
ATOM 4135 O O . GLU A 1 522 ? 8.266 26.375 16.094 1 70.5 522 GLU A O 1
ATOM 4140 N N . ALA A 1 523 ? 9.969 26.953 17.141 1 60 523 ALA A N 1
ATOM 4141 C CA . ALA A 1 523 ? 9.875 25.984 18.234 1 60 523 ALA A CA 1
ATOM 4142 C C . ALA A 1 523 ? 8.602 26.188 19.031 1 60 523 ALA A C 1
ATOM 4144 O O . ALA A 1 523 ? 8.188 25.297 19.797 1 60 523 ALA A O 1
ATOM 4145 N N . THR A 1 524 ? 7.895 27.266 18.891 1 59.22 524 THR A N 1
ATOM 4146 C CA . THR A 1 524 ? 6.758 27.516 19.766 1 59.22 524 THR A CA 1
ATOM 4147 C C . THR A 1 524 ? 5.469 27.641 18.969 1 59.22 524 THR A C 1
ATOM 4149 O O . THR A 1 524 ? 4.449 28.109 19.484 1 59.22 524 THR A O 1
ATOM 4152 N N . ALA A 1 525 ? 5.469 27.172 17.734 1 57.06 525 ALA A N 1
ATOM 4153 C CA . ALA A 1 525 ? 4.27 27.359 16.922 1 57.06 525 ALA A CA 1
ATOM 4154 C C . ALA A 1 525 ? 3.16 26.406 17.359 1 57.06 525 ALA A C 1
ATOM 4156 O O . ALA A 1 525 ? 3.432 25.281 17.781 1 57.06 525 ALA A O 1
ATOM 4157 N N . ASN A 1 526 ? 1.928 26.859 17.453 1 55.91 526 ASN A N 1
ATOM 4158 C CA . ASN A 1 526 ? 0.691 26.094 17.609 1 55.91 526 ASN A CA 1
ATOM 4159 C C . ASN A 1 526 ? 0.582 25.469 18.984 1 55.91 526 ASN A C 1
ATOM 4161 O O . ASN A 1 526 ? 0.096 24.344 19.125 1 55.91 526 ASN A O 1
ATOM 4165 N N . LEU A 1 527 ? 1.304 26.078 20 1 61.72 527 LEU A N 1
ATOM 4166 C CA . LEU A 1 527 ? 1.231 25.547 21.359 1 61.72 527 LEU A CA 1
ATOM 4167 C C . LEU A 1 527 ? 0.232 26.328 22.203 1 61.72 527 LEU A C 1
ATOM 4169 O O . LEU A 1 527 ? -0.014 27.516 21.938 1 61.72 527 LEU A O 1
ATOM 4173 N N . ASP A 1 528 ? -0.44 25.609 23.094 1 57.34 528 ASP A N 1
ATOM 4174 C CA . ASP A 1 528 ? -1.259 26.297 24.078 1 57.34 528 ASP A CA 1
ATOM 4175 C C . ASP A 1 528 ? -0.398 27.172 24.984 1 57.34 528 ASP A C 1
ATOM 4177 O O . ASP A 1 528 ? 0.812 26.969 25.094 1 57.34 528 ASP A O 1
ATOM 4181 N N . SER A 1 529 ? -1.004 28.156 25.562 1 56.09 529 SER A N 1
ATOM 4182 C CA . SER A 1 529 ? -0.319 29.203 26.312 1 56.09 529 SER A CA 1
ATOM 4183 C C . SER A 1 529 ? 0.526 28.609 27.438 1 56.09 529 SER A C 1
ATOM 4185 O O . SER A 1 529 ? 1.661 29.031 27.656 1 56.09 529 SER A O 1
ATOM 4187 N N . HIS A 1 530 ? -0.035 27.625 28.094 1 60.12 530 HIS A N 1
ATOM 4188 C CA . HIS A 1 530 ? 0.705 27.031 29.203 1 60.12 530 HIS A CA 1
ATOM 4189 C C . HIS A 1 530 ? 1.932 26.281 28.703 1 60.12 530 HIS A C 1
ATOM 4191 O O . HIS A 1 530 ? 3.025 26.438 29.25 1 60.12 530 HIS A O 1
ATOM 4197 N N . THR A 1 531 ? 1.687 25.5 27.781 1 69.62 531 THR A N 1
ATOM 4198 C CA . THR A 1 531 ? 2.787 24.734 27.203 1 69.62 531 THR A CA 1
ATOM 4199 C C . THR A 1 531 ? 3.818 25.656 26.578 1 69.62 531 THR A C 1
ATOM 4201 O O . THR A 1 531 ? 5.02 25.391 26.625 1 69.62 531 THR A O 1
ATOM 4204 N N . GLU A 1 532 ? 3.252 26.734 26.109 1 71.5 532 GLU A N 1
ATOM 4205 C CA . GLU A 1 532 ? 4.141 27.719 25.484 1 71.5 532 GLU A CA 1
ATOM 4206 C C . GLU A 1 532 ? 5.113 28.312 26.5 1 71.5 532 GLU A C 1
ATOM 4208 O O . GLU A 1 532 ? 6.289 28.516 26.203 1 71.5 532 GLU A O 1
ATOM 4213 N N . GLN A 1 533 ? 4.605 28.547 27.656 1 70.88 533 GLN A N 1
ATOM 4214 C CA . GLN A 1 533 ? 5.453 29.109 28.703 1 70.88 533 GLN A CA 1
ATOM 4215 C C . GLN A 1 533 ? 6.551 28.125 29.109 1 70.88 533 GLN A C 1
ATOM 4217 O O . GLN A 1 533 ? 7.699 28.531 29.312 1 70.88 533 GLN A O 1
ATOM 4222 N N . LEU A 1 534 ? 6.156 26.906 29.234 1 75.69 534 LEU A N 1
ATOM 4223 C CA . LEU A 1 534 ? 7.125 25.875 29.594 1 75.69 534 LEU A CA 1
ATOM 4224 C C . LEU A 1 534 ? 8.211 25.75 28.531 1 75.69 534 LEU A C 1
ATOM 4226 O O . LEU A 1 534 ? 9.391 25.641 28.859 1 75.69 534 LEU A O 1
ATOM 4230 N N . VAL A 1 535 ? 7.77 25.812 27.375 1 80.19 535 VAL A N 1
ATOM 4231 C CA . VAL A 1 535 ? 8.688 25.672 26.25 1 80.19 535 VAL A CA 1
ATOM 4232 C C . VAL A 1 535 ? 9.594 26.906 26.172 1 80.19 535 VAL A C 1
ATOM 4234 O O . VAL A 1 535 ? 10.781 26.781 25.859 1 80.19 535 VAL A O 1
ATOM 4237 N N . GLN A 1 536 ? 9.008 28.031 26.438 1 77.56 536 GLN A N 1
ATOM 4238 C CA . GLN A 1 536 ? 9.797 29.266 26.422 1 77.56 536 GLN A CA 1
ATOM 4239 C C . GLN A 1 536 ? 10.867 29.234 27.516 1 77.56 536 GLN A C 1
ATOM 4241 O O . GLN A 1 536 ? 12 29.672 27.297 1 77.56 536 GLN A O 1
ATOM 4246 N N . GLN A 1 537 ? 10.492 28.797 28.656 1 81.12 537 GLN A N 1
ATOM 4247 C CA . GLN A 1 537 ? 11.453 28.672 29.734 1 81.12 537 GLN A CA 1
ATOM 4248 C C . GLN A 1 537 ? 12.578 27.703 29.391 1 81.12 537 GLN A C 1
ATOM 4250 O O . GLN A 1 537 ? 13.75 27.969 29.688 1 81.12 537 GLN A O 1
ATOM 4255 N N . ALA A 1 538 ? 12.172 26.625 28.891 1 85.19 538 ALA A N 1
ATOM 4256 C CA . ALA A 1 538 ? 13.156 25.625 28.469 1 85.19 538 ALA A CA 1
ATOM 4257 C C . ALA A 1 538 ? 14.109 26.203 27.422 1 85.19 538 ALA A C 1
ATOM 4259 O O . ALA A 1 538 ? 15.305 25.922 27.438 1 85.19 538 ALA A O 1
ATOM 4260 N N . LEU A 1 539 ? 13.547 26.969 26.562 1 83.19 539 LEU A N 1
ATOM 4261 C CA . LEU A 1 539 ? 14.328 27.609 25.516 1 83.19 539 LEU A CA 1
ATOM 4262 C C . LEU A 1 539 ? 15.375 28.531 26.109 1 83.19 539 LEU A C 1
ATOM 4264 O O . LEU A 1 539 ? 16.531 28.562 25.672 1 83.19 539 LEU A O 1
ATOM 4268 N N . GLU A 1 540 ? 14.961 29.312 27.047 1 82.38 540 GLU A N 1
ATOM 4269 C CA . GLU A 1 540 ? 15.875 30.234 27.719 1 82.38 540 GLU A CA 1
ATOM 4270 C C . GLU A 1 540 ? 17 29.484 28.422 1 82.38 540 GLU A C 1
ATOM 4272 O O . GLU A 1 540 ? 18.156 29.922 28.406 1 82.38 540 GLU A O 1
ATOM 4277 N N . THR A 1 541 ? 16.609 28.406 28.969 1 84.88 541 THR A N 1
ATOM 4278 C CA . THR A 1 541 ? 17.562 27.609 29.703 1 84.88 541 THR A CA 1
ATOM 4279 C C . THR A 1 541 ? 18.594 26.969 28.766 1 84.88 541 THR A C 1
ATOM 4281 O O . THR A 1 541 ? 19.797 27 29.031 1 84.88 541 THR A O 1
ATOM 4284 N N . VAL A 1 542 ? 18.125 26.453 27.719 1 87.69 542 VAL A N 1
ATOM 4285 C CA . VAL A 1 542 ? 19 25.703 26.812 1 87.69 542 VAL A CA 1
ATOM 4286 C C . VAL A 1 542 ? 19.875 26.672 26.016 1 87.69 542 VAL A C 1
ATOM 4288 O O . VAL A 1 542 ? 20.969 26.297 25.594 1 87.69 542 VAL A O 1
ATOM 4291 N N . SER A 1 543 ? 19.391 27.844 25.828 1 87.88 543 SER A N 1
ATOM 4292 C CA . SER A 1 543 ? 20.125 28.828 25.031 1 87.88 543 SER A CA 1
ATOM 4293 C C . SER A 1 543 ? 21.266 29.438 25.812 1 87.88 543 SER A C 1
ATOM 4295 O O . SER A 1 543 ? 22.188 30.031 25.234 1 87.88 543 SER A O 1
ATOM 4297 N N . GLN A 1 544 ? 21.234 29.297 27.078 1 85.56 544 GLN A N 1
ATOM 4298 C CA . GLN A 1 544 ? 22.266 29.938 27.906 1 85.56 544 GLN A CA 1
ATOM 4299 C C . GLN A 1 544 ? 23.641 29.375 27.578 1 85.56 544 GLN A C 1
ATOM 4301 O O . GLN A 1 544 ? 23.844 28.156 27.562 1 85.56 544 GLN A O 1
ATOM 4306 N N . GLY A 1 545 ? 24.562 30.281 27.281 1 85.69 545 GLY A N 1
ATOM 4307 C CA . GLY A 1 545 ? 25.938 29.906 27.062 1 85.69 545 GLY A CA 1
ATOM 4308 C C . GLY A 1 545 ? 26.203 29.391 25.656 1 85.69 545 GLY A C 1
ATOM 4309 O O . GLY A 1 545 ? 27.266 28.844 25.375 1 85.69 545 GLY A O 1
ATOM 4310 N N . ARG A 1 546 ? 25.266 29.484 24.812 1 92.38 546 ARG A N 1
ATOM 4311 C CA . ARG A 1 546 ? 25.391 28.984 23.438 1 92.38 546 ARG A CA 1
ATOM 4312 C C . ARG A 1 546 ? 25.031 30.078 22.438 1 92.38 546 ARG A C 1
ATOM 4314 O O . ARG A 1 546 ? 24.234 30.969 22.75 1 92.38 546 ARG A O 1
ATOM 4321 N N . THR A 1 547 ? 25.75 30.047 21.328 1 94.94 547 THR A N 1
ATOM 4322 C CA . THR A 1 547 ? 25.281 30.875 20.219 1 94.94 547 THR A CA 1
ATOM 4323 C C . THR A 1 547 ? 23.953 30.344 19.672 1 94.94 547 THR A C 1
ATOM 4325 O O . THR A 1 547 ? 23.875 29.188 19.281 1 94.94 547 THR A O 1
ATOM 4328 N N . THR A 1 548 ? 22.938 31.125 19.75 1 93.62 548 THR A N 1
ATOM 4329 C CA . THR A 1 548 ? 21.594 30.625 19.438 1 93.62 548 THR A CA 1
ATOM 4330 C C . THR A 1 548 ? 20.953 31.422 18.312 1 93.62 548 THR A C 1
ATOM 4332 O O . THR A 1 548 ? 20.969 32.656 18.328 1 93.62 548 THR A O 1
ATOM 4335 N N . ILE A 1 549 ? 20.531 30.719 17.281 1 92.81 549 ILE A N 1
ATOM 4336 C CA . ILE A 1 549 ? 19.75 31.297 16.203 1 92.81 549 ILE A CA 1
ATOM 4337 C C . ILE A 1 549 ? 18.297 30.859 16.312 1 92.81 549 ILE A C 1
ATOM 4339 O O . ILE A 1 549 ? 18 29.656 16.312 1 92.81 549 ILE A O 1
ATOM 4343 N N . VAL A 1 550 ? 17.391 31.781 16.438 1 89.75 550 VAL A N 1
ATOM 4344 C CA . VAL A 1 550 ? 15.969 31.469 16.594 1 89.75 550 VAL A CA 1
ATOM 4345 C C . VAL A 1 550 ? 15.188 32.031 15.398 1 89.75 550 VAL A C 1
ATOM 4347 O O . VAL A 1 550 ? 15.219 33.219 15.133 1 89.75 550 VAL A O 1
ATOM 4350 N N . ILE A 1 551 ? 14.641 31.156 14.656 1 86.88 551 ILE A N 1
ATOM 4351 C CA . ILE A 1 551 ? 13.719 31.562 13.609 1 86.88 551 ILE A CA 1
ATOM 4352 C C . ILE A 1 551 ? 12.297 31.625 14.164 1 86.88 551 ILE A C 1
ATOM 4354 O O . ILE A 1 551 ? 11.781 30.625 14.68 1 86.88 551 ILE A O 1
ATOM 4358 N N . ALA A 1 552 ? 11.688 32.75 14.141 1 74.38 552 ALA A N 1
ATOM 4359 C CA . ALA A 1 552 ? 10.367 32.875 14.75 1 74.38 552 ALA A CA 1
ATOM 4360 C C . ALA A 1 552 ? 9.32 33.344 13.734 1 74.38 552 ALA A C 1
ATOM 4362 O O . ALA A 1 552 ? 9.625 34.125 12.836 1 74.38 552 ALA A O 1
ATOM 4363 N N . HIS A 1 553 ? 8.32 32.75 13.812 1 61.09 553 HIS A N 1
ATOM 4364 C CA . HIS A 1 553 ? 7.152 33.25 13.117 1 61.09 553 HIS A CA 1
ATOM 4365 C C . HIS A 1 553 ? 6.379 34.25 14 1 61.09 553 HIS A C 1
ATOM 4367 O O . HIS A 1 553 ? 5.605 35.062 13.492 1 61.09 553 HIS A O 1
ATOM 4373 N N . ARG A 1 554 ? 6.66 34 15.258 1 62.19 554 ARG A N 1
ATOM 4374 C CA . ARG A 1 554 ? 6.043 34.875 16.234 1 62.19 554 ARG A CA 1
ATOM 4375 C C . ARG A 1 554 ? 7.074 35.844 16.844 1 62.19 554 ARG A C 1
ATOM 4377 O O . ARG A 1 554 ? 8.148 35.406 17.25 1 62.19 554 ARG A O 1
ATOM 4384 N N . LEU A 1 555 ? 6.707 37.062 16.922 1 69.25 555 LEU A N 1
ATOM 4385 C CA . LEU A 1 555 ? 7.648 38.094 17.344 1 69.25 555 LEU A CA 1
ATOM 4386 C C . LEU A 1 555 ? 7.973 37.969 18.828 1 69.25 555 LEU A C 1
ATOM 4388 O O . LEU A 1 555 ? 9.047 38.375 19.266 1 69.25 555 LEU A O 1
ATOM 4392 N N . SER A 1 556 ? 7.113 37.344 19.641 1 67.5 556 SER A N 1
ATOM 4393 C CA . SER A 1 556 ? 7.309 37.219 21.078 1 67.5 556 SER A CA 1
ATOM 4394 C C . SER A 1 556 ? 8.531 36.375 21.406 1 67.5 556 SER A C 1
ATOM 4396 O O . SER A 1 556 ? 9.172 36.562 22.438 1 67.5 556 SER A O 1
ATOM 4398 N N . THR A 1 557 ? 8.883 35.562 20.516 1 72.19 557 THR A N 1
ATOM 4399 C CA . THR A 1 557 ? 9.977 34.625 20.75 1 72.19 557 THR A CA 1
ATOM 4400 C C . THR A 1 557 ? 11.328 35.281 20.516 1 72.19 557 THR A C 1
ATOM 4402 O O . THR A 1 557 ? 12.344 34.844 21.047 1 72.19 557 THR A O 1
ATOM 4405 N N . VAL A 1 558 ? 11.266 36.375 19.75 1 80.62 558 VAL A N 1
ATOM 4406 C CA . VAL A 1 558 ? 12.547 36.938 19.375 1 80.62 558 VAL A CA 1
ATOM 4407 C C . VAL A 1 558 ? 12.719 38.312 20.047 1 80.62 558 VAL A C 1
ATOM 4409 O O . VAL A 1 558 ? 13.781 38.938 19.953 1 80.62 558 VAL A O 1
ATOM 4412 N N . MET A 1 559 ? 11.766 38.719 20.812 1 80.62 559 MET A N 1
ATOM 4413 C CA . MET A 1 559 ? 11.805 40.062 21.422 1 80.62 559 MET A CA 1
ATOM 4414 C C . MET A 1 559 ? 12.977 40.188 22.391 1 80.62 559 MET A C 1
ATOM 4416 O O . MET A 1 559 ? 13.531 41.25 22.578 1 80.62 559 MET A O 1
ATOM 4420 N N . HIS A 1 560 ? 13.375 39.062 22.953 1 78.81 560 HIS A N 1
ATOM 4421 C CA . HIS A 1 560 ? 14.422 39.094 23.969 1 78.81 560 HIS A CA 1
ATOM 4422 C C . HIS A 1 560 ? 15.781 38.75 23.375 1 78.81 560 HIS A C 1
ATOM 4424 O O . HIS A 1 560 ? 16.766 38.594 24.094 1 78.81 560 HIS A O 1
ATOM 4430 N N . ALA A 1 561 ? 15.844 38.656 22.125 1 89.31 561 ALA A N 1
ATOM 4431 C CA . ALA A 1 561 ? 17.109 38.344 21.469 1 89.31 561 ALA A CA 1
ATOM 4432 C C . ALA A 1 561 ? 18.062 39.531 21.531 1 89.31 561 ALA A C 1
ATOM 4434 O O . ALA A 1 561 ? 17.625 40.688 21.656 1 89.31 561 ALA A O 1
ATOM 4435 N N . ASP A 1 562 ? 19.359 39.25 21.5 1 91.62 562 ASP A N 1
ATOM 4436 C CA . ASP A 1 562 ? 20.375 40.312 21.484 1 91.62 562 ASP A CA 1
ATOM 4437 C C . ASP A 1 562 ? 20.312 41.125 20.188 1 91.62 562 ASP A C 1
ATOM 4439 O O . ASP A 1 562 ? 20.516 42.344 20.203 1 91.62 562 ASP A O 1
ATOM 4443 N N . ARG A 1 563 ? 20.125 40.469 19.188 1 93.75 563 ARG A N 1
ATOM 4444 C CA . ARG A 1 563 ? 20.031 41.031 17.844 1 93.75 563 ARG A CA 1
ATOM 4445 C C . ARG A 1 563 ? 18.938 40.375 17.031 1 93.75 563 ARG A C 1
ATOM 4447 O O . ARG A 1 563 ? 18.766 39.156 17.078 1 93.75 563 ARG A O 1
ATOM 4454 N N . ILE A 1 564 ? 18.172 41.188 16.344 1 93.75 564 ILE A N 1
ATOM 4455 C CA . ILE A 1 564 ? 17.094 40.688 15.492 1 93.75 564 ILE A CA 1
ATOM 4456 C C . ILE A 1 564 ? 17.391 41 14.031 1 93.75 564 ILE A C 1
ATOM 4458 O O . ILE A 1 564 ? 17.766 42.156 13.711 1 93.75 564 ILE A O 1
ATOM 4462 N N . LEU A 1 565 ? 17.297 40.031 13.242 1 93.12 565 LEU A N 1
ATOM 4463 C CA . LEU A 1 565 ? 17.5 40.188 11.805 1 93.12 565 LEU A CA 1
ATOM 4464 C C . LEU A 1 565 ? 16.188 40.062 11.047 1 93.12 565 LEU A C 1
ATOM 4466 O O . LEU A 1 565 ? 15.469 39.062 11.211 1 93.12 565 LEU A O 1
ATOM 4470 N N . VAL A 1 566 ? 15.891 41.062 10.242 1 91.81 566 VAL A N 1
ATOM 4471 C CA . VAL A 1 566 ? 14.703 41 9.391 1 91.81 566 VAL A CA 1
ATOM 4472 C C . VAL A 1 566 ? 15.109 40.656 7.961 1 91.81 566 VAL A C 1
ATOM 4474 O O . VAL A 1 566 ? 15.906 41.375 7.344 1 91.81 566 VAL A O 1
ATOM 4477 N N . MET A 1 567 ? 14.555 39.5 7.562 1 89.69 567 MET A N 1
ATOM 4478 C CA . MET A 1 567 ? 14.906 39.031 6.23 1 89.69 567 MET A CA 1
ATOM 4479 C C . MET A 1 567 ? 13.742 39.219 5.262 1 89.69 567 MET A C 1
ATOM 4481 O O . MET A 1 567 ? 12.594 38.969 5.617 1 89.69 567 MET A O 1
ATOM 4485 N N . GLU A 1 568 ? 14.109 39.656 4.062 1 87.5 568 GLU A N 1
ATOM 4486 C CA . GLU A 1 568 ? 13.164 39.812 2.965 1 87.5 568 GLU A CA 1
ATOM 4487 C C . GLU A 1 568 ? 13.797 39.438 1.632 1 87.5 568 GLU A C 1
ATOM 4489 O O . GLU A 1 568 ? 14.875 39.906 1.287 1 87.5 568 GLU A O 1
ATOM 4494 N N . HIS A 1 569 ? 13.156 38.594 0.882 1 84.44 569 HIS A N 1
ATOM 4495 C CA . HIS A 1 569 ? 13.578 38.156 -0.449 1 84.44 569 HIS A CA 1
ATOM 4496 C C . HIS A 1 569 ? 15.039 37.719 -0.455 1 84.44 569 HIS A C 1
ATOM 4498 O O . HIS A 1 569 ? 15.805 38.125 -1.326 1 84.44 569 HIS A O 1
ATOM 4504 N N . GLY A 1 570 ? 15.461 37.125 0.624 1 86.75 570 GLY A N 1
ATOM 4505 C CA . GLY A 1 570 ? 16.781 36.531 0.666 1 86.75 570 GLY A CA 1
ATOM 4506 C C . GLY A 1 570 ? 17.859 37.469 1.164 1 86.75 570 GLY A C 1
ATOM 4507 O O . GLY A 1 570 ? 19.047 37.156 1.142 1 86.75 570 GLY A O 1
ATOM 4508 N N . GLU A 1 571 ? 17.469 38.688 1.571 1 89.62 571 GLU A N 1
ATOM 4509 C CA . GLU A 1 571 ? 18.422 39.656 2.062 1 89.62 571 GLU A CA 1
ATOM 4510 C C . GLU A 1 571 ? 18.031 40.156 3.453 1 89.62 571 GLU A C 1
ATOM 4512 O O . GLU A 1 571 ? 16.859 40.156 3.82 1 89.62 571 GLU A O 1
ATOM 4517 N N . ILE A 1 572 ? 19.016 40.531 4.18 1 92.25 572 ILE A N 1
ATOM 4518 C CA . ILE A 1 572 ? 18.766 41.156 5.469 1 92.25 572 ILE A CA 1
ATOM 4519 C C . ILE A 1 572 ? 18.5 42.656 5.273 1 92.25 572 ILE A C 1
ATOM 4521 O O . ILE A 1 572 ? 19.391 43.406 4.852 1 92.25 572 ILE A O 1
ATOM 4525 N N . VAL A 1 573 ? 17.391 43.125 5.652 1 91.56 573 VAL A N 1
ATOM 4526 C CA . VAL A 1 573 ? 16.984 44.5 5.359 1 91.56 573 VAL A CA 1
ATOM 4527 C C . VAL A 1 573 ? 17.141 45.375 6.605 1 91.56 573 VAL A C 1
ATOM 4529 O O . VAL A 1 573 ? 17.234 46.594 6.512 1 91.56 573 VAL A O 1
ATOM 4532 N N . GLU A 1 574 ? 16.812 44.75 7.754 1 93.06 574 GLU A N 1
ATOM 4533 C CA . GLU A 1 574 ? 16.938 45.438 9.031 1 93.06 574 GLU A CA 1
ATOM 4534 C C . GLU A 1 574 ? 17.641 44.594 10.07 1 93.06 574 GLU A C 1
ATOM 4536 O O . GLU A 1 574 ? 17.531 43.375 10.039 1 93.06 574 GLU A O 1
ATOM 4541 N N . GLU A 1 575 ? 18.453 45.219 10.914 1 93.56 575 GLU A N 1
ATOM 4542 C CA . GLU A 1 575 ? 19.109 44.531 12.023 1 93.56 575 GLU A CA 1
ATOM 4543 C C . GLU A 1 575 ? 19.203 45.438 13.258 1 93.56 575 GLU A C 1
ATOM 4545 O O . GLU A 1 575 ? 19.438 46.625 13.133 1 93.56 575 GLU A O 1
ATOM 4550 N N . GLY A 1 576 ? 18.953 44.875 14.344 1 92.44 576 GLY A N 1
ATOM 4551 C CA . GLY A 1 576 ? 19.062 45.625 15.594 1 92.44 576 GLY A CA 1
ATOM 4552 C C . GLY A 1 576 ? 18.297 44.969 16.734 1 92.44 576 GLY A C 1
ATOM 4553 O O . GLY A 1 576 ? 17.844 43.844 16.609 1 92.44 576 GLY A O 1
ATOM 4554 N N . SER A 1 577 ? 18.344 45.562 17.859 1 92.12 577 SER A N 1
ATOM 4555 C CA . SER A 1 577 ? 17.562 45.094 19 1 92.12 577 SER A CA 1
ATOM 4556 C C . SER A 1 577 ? 16.078 45.406 18.828 1 92.12 577 SER A C 1
ATOM 4558 O O . SER A 1 577 ? 15.711 46.188 17.938 1 92.12 577 SER A O 1
ATOM 4560 N N . HIS A 1 578 ? 15.305 44.781 19.594 1 89.69 578 HIS A N 1
ATOM 4561 C CA . HIS A 1 578 ? 13.867 45 19.531 1 89.69 578 HIS A CA 1
ATOM 4562 C C . HIS A 1 578 ? 13.523 46.469 19.625 1 89.69 578 HIS A C 1
ATOM 4564 O O . HIS A 1 578 ? 12.797 47.031 18.797 1 89.69 578 HIS A O 1
ATOM 4570 N N . GLN A 1 579 ? 14.117 47.125 20.594 1 87.88 579 GLN A N 1
ATOM 4571 C CA . GLN A 1 579 ? 13.828 48.531 20.844 1 87.88 579 GLN A CA 1
ATOM 4572 C C . GLN A 1 579 ? 14.297 49.406 19.688 1 87.88 579 GLN A C 1
ATOM 4574 O O . GLN A 1 579 ? 13.57 50.312 19.234 1 87.88 579 GLN A O 1
ATOM 4579 N N . HIS A 1 580 ? 15.453 49.094 19.219 1 91.81 580 HIS A N 1
ATOM 4580 C CA . HIS A 1 580 ? 16.031 49.844 18.125 1 91.81 580 HIS A CA 1
ATOM 4581 C C . HIS A 1 580 ? 15.211 49.719 16.844 1 91.81 580 HIS A C 1
ATOM 4583 O O . HIS A 1 580 ? 15 50.688 16.125 1 91.81 580 HIS A O 1
ATOM 4589 N N . LEU A 1 581 ? 14.719 48.562 16.594 1 90.94 581 LEU A N 1
ATOM 4590 C CA . LEU A 1 581 ? 14 48.312 15.359 1 90.94 581 LEU A CA 1
ATOM 4591 C C . LEU A 1 581 ? 12.602 48.906 15.398 1 90.94 581 LEU A C 1
ATOM 4593 O O . LEU A 1 581 ? 12.055 49.281 14.367 1 90.94 581 LEU A O 1
ATOM 4597 N N . ILE A 1 582 ? 12.055 48.969 16.516 1 88.88 582 ILE A N 1
ATOM 4598 C CA . ILE A 1 582 ? 10.75 49.594 16.672 1 88.88 582 ILE A CA 1
ATOM 4599 C C . ILE A 1 582 ? 10.883 51.094 16.422 1 88.88 582 ILE A C 1
ATOM 4601 O O . ILE A 1 582 ? 10.031 51.688 15.773 1 88.88 582 ILE A O 1
ATOM 4605 N N . GLU A 1 583 ? 11.961 51.625 16.938 1 88.25 583 GLU A N 1
ATOM 4606 C CA . GLU A 1 583 ? 12.203 53.062 16.812 1 88.25 583 GLU A CA 1
ATOM 4607 C C . GLU A 1 583 ? 12.539 53.438 15.367 1 88.25 583 GLU A C 1
ATOM 4609 O O . GLU A 1 583 ? 12.227 54.531 14.922 1 88.25 583 GLU A O 1
ATOM 4614 N N . ALA A 1 584 ? 13.07 52.562 14.703 1 90.38 584 ALA A N 1
ATOM 4615 C CA . ALA A 1 584 ? 13.484 52.781 13.32 1 90.38 584 ALA A CA 1
ATOM 4616 C C . ALA A 1 584 ? 12.289 52.781 12.375 1 90.38 584 ALA A C 1
ATOM 4618 O O . ALA A 1 584 ? 12.375 53.25 11.242 1 90.38 584 ALA A O 1
ATOM 4619 N N . LYS A 1 585 ? 11.078 52.312 12.781 1 85.44 585 LYS A N 1
ATOM 4620 C CA . LYS A 1 585 ? 9.805 52.312 12.062 1 85.44 585 LYS A CA 1
ATOM 4621 C C . LYS A 1 585 ? 9.953 51.656 10.688 1 85.44 585 LYS A C 1
ATOM 4623 O O . LYS A 1 585 ? 9.484 52.219 9.68 1 85.44 585 LYS A O 1
ATOM 4628 N N . GLY A 1 586 ? 10.703 50.656 10.633 1 87.94 586 GLY A N 1
ATOM 4629 C CA . GLY A 1 586 ? 10.875 49.938 9.383 1 87.94 586 GLY A CA 1
ATOM 4630 C C . GLY A 1 586 ? 9.945 48.75 9.25 1 87.94 586 GLY A C 1
ATOM 4631 O O . GLY A 1 586 ? 8.797 48.781 9.68 1 87.94 586 GLY A O 1
ATOM 4632 N N . ILE A 1 587 ? 10.445 47.719 8.578 1 85.5 587 ILE A N 1
ATOM 4633 C CA . ILE A 1 587 ? 9.648 46.531 8.281 1 85.5 587 ILE A CA 1
ATOM 4634 C C . ILE A 1 587 ? 9.305 45.781 9.578 1 85.5 587 ILE A C 1
ATOM 4636 O O . ILE A 1 587 ? 8.188 45.281 9.734 1 85.5 587 ILE A O 1
ATOM 4640 N N . TYR A 1 588 ? 10.195 45.781 10.43 1 87.25 588 TYR A N 1
ATOM 4641 C CA . TYR A 1 588 ? 9.992 45.125 11.719 1 87.25 588 TYR A CA 1
ATOM 4642 C C . TYR A 1 588 ? 8.852 45.781 12.484 1 87.25 588 TYR A C 1
ATOM 4644 O O . TYR A 1 588 ? 8.023 45.125 13.094 1 87.25 588 TYR A O 1
ATOM 4652 N N . ALA A 1 589 ? 8.953 47.031 12.5 1 83.81 589 ALA A N 1
ATOM 4653 C CA . ALA A 1 589 ? 7.918 47.781 13.203 1 83.81 589 ALA A CA 1
ATOM 4654 C C . ALA A 1 589 ? 6.539 47.531 12.602 1 83.81 589 ALA A C 1
ATOM 4656 O O . ALA A 1 589 ? 5.551 47.438 13.336 1 83.81 589 ALA A O 1
ATOM 4657 N N . ASP A 1 590 ? 6.586 47.375 11.352 1 79.75 590 ASP A N 1
ATOM 4658 C CA . ASP A 1 590 ? 5.336 47.062 10.664 1 79.75 590 ASP A CA 1
ATOM 4659 C C . ASP A 1 590 ? 4.812 45.688 11.062 1 79.75 590 ASP A C 1
ATOM 4661 O O . ASP A 1 590 ? 3.617 45.531 11.297 1 79.75 590 ASP A O 1
ATOM 4665 N N . LEU A 1 591 ? 5.707 44.812 11.07 1 75.12 591 LEU A N 1
ATOM 4666 C CA . LEU A 1 591 ? 5.34 43.438 11.461 1 75.12 591 LEU A CA 1
ATOM 4667 C C . LEU A 1 591 ? 4.816 43.406 12.898 1 75.12 591 LEU A C 1
ATOM 4669 O O . LEU A 1 591 ? 3.855 42.719 13.195 1 75.12 591 LEU A O 1
ATOM 4673 N N . TYR A 1 592 ? 5.5 44.188 13.672 1 74.06 592 TYR A N 1
ATOM 4674 C CA . TYR A 1 592 ? 5.141 44.281 15.078 1 74.06 592 TYR A CA 1
ATOM 4675 C C . TYR A 1 592 ? 3.771 44.906 15.258 1 74.06 592 TYR A C 1
ATOM 4677 O O . TYR A 1 592 ? 2.965 44.469 16.062 1 74.06 592 TYR A O 1
ATOM 4685 N N . THR A 1 593 ? 3.604 46 14.539 1 67.75 593 THR A N 1
ATOM 4686 C CA . THR A 1 593 ? 2.33 46.719 14.617 1 67.75 593 THR A CA 1
ATOM 4687 C C . THR A 1 593 ? 1.188 45.812 14.125 1 67.75 593 THR A C 1
ATOM 4689 O O . THR A 1 593 ? 0.111 45.812 14.727 1 67.75 593 THR A O 1
ATOM 4692 N N . HIS A 1 594 ? 1.536 45.219 13.094 1 61.78 594 HIS A N 1
ATOM 4693 C CA . HIS A 1 594 ? 0.514 44.344 12.547 1 61.78 594 HIS A CA 1
ATOM 4694 C C . HIS A 1 594 ? 0.209 43.188 13.508 1 61.78 594 HIS A C 1
ATOM 4696 O O . HIS A 1 594 ? -0.946 42.781 13.648 1 61.78 594 HIS A O 1
ATOM 4702 N N . ALA A 1 595 ? 1.312 42.781 14.008 1 60.38 595 ALA A N 1
ATOM 4703 C CA . ALA A 1 595 ? 1.138 41.719 15 1 60.38 595 ALA A CA 1
ATOM 4704 C C . ALA A 1 595 ? 0.396 42.25 16.234 1 60.38 595 ALA A C 1
ATOM 4706 O O . ALA A 1 595 ? -0.433 41.531 16.812 1 60.38 595 ALA A O 1
ATOM 4707 N N . ARG A 1 596 ? 0.824 43.656 16.5 1 53.16 596 ARG A N 1
ATOM 4708 C CA . ARG A 1 596 ? 0.179 44.312 17.641 1 53.16 596 ARG A CA 1
ATOM 4709 C C . ARG A 1 596 ? -1.268 44.656 17.312 1 53.16 596 ARG A C 1
ATOM 4711 O O . ARG A 1 596 ? -2.152 44.5 18.156 1 53.16 596 ARG A O 1
ATOM 4718 N N . GLU A 1 597 ? -1.33 45.5 16.078 1 47.28 597 GLU A N 1
ATOM 4719 C CA . GLU A 1 597 ? -2.672 45.875 15.656 1 47.28 597 GLU A CA 1
ATOM 4720 C C . GLU A 1 597 ? -3.57 44.656 15.484 1 47.28 597 GLU A C 1
ATOM 4722 O O . GLU A 1 597 ? -4.762 44.719 15.797 1 47.28 597 GLU A O 1
ATOM 4727 N N . ALA A 1 598 ? -2.918 43.969 14.852 1 44.34 598 ALA A N 1
ATOM 4728 C CA . ALA A 1 598 ? -3.674 42.719 14.828 1 44.34 598 ALA A CA 1
ATOM 4729 C C . ALA A 1 598 ? -3.971 42.219 16.234 1 44.34 598 ALA A C 1
ATOM 4731 O O . ALA A 1 598 ? -5.035 41.656 16.5 1 44.34 598 ALA A O 1
ATOM 4732 N N . GLY A 1 599 ? -3.039 42.875 17.172 1 39.09 599 GLY A N 1
ATOM 4733 C CA . GLY A 1 599 ? -3.273 42.719 18.594 1 39.09 599 GLY A CA 1
ATOM 4734 C C . GLY A 1 599 ? -3.846 43.969 19.234 1 39.09 599 GLY A C 1
ATOM 4735 O O . GLY A 1 599 ? -4.637 43.906 20.172 1 39.09 599 GLY A O 1
ATOM 4736 N N . GLY A 1 600 ? -3.357 45.5 19.094 1 34.12 600 GLY A N 1
ATOM 4737 C CA . GLY A 1 600 ? -3.525 46.781 19.75 1 34.12 600 GLY A CA 1
ATOM 4738 C C . GLY A 1 600 ? -4.586 47.656 19.109 1 34.12 600 GLY A C 1
ATOM 4739 O O . GLY A 1 600 ? -5.055 48.625 19.719 1 34.12 600 GLY A O 1
ATOM 4740 N N . ASP A 1 601 ? -4.641 48.125 17.844 1 34.25 601 ASP A N 1
ATOM 4741 C CA . ASP A 1 601 ? -5.207 49.375 17.391 1 34.25 601 ASP A CA 1
ATOM 4742 C C . ASP A 1 601 ? -6.586 49.625 18 1 34.25 601 ASP A C 1
ATOM 4744 O O . ASP A 1 601 ? -7.309 50.531 17.578 1 34.25 601 ASP A O 1
ATOM 4748 N N . THR A 1 602 ? -7.238 49.031 18.797 1 32.81 602 THR A N 1
ATOM 4749 C CA . THR A 1 602 ? -8.422 49.719 19.297 1 32.81 602 THR A CA 1
ATOM 4750 C C . THR A 1 602 ? -8.039 50.719 20.391 1 32.81 602 THR A C 1
ATOM 4752 O O . THR A 1 602 ? -8.914 51.312 21.031 1 32.81 602 THR A O 1
ATOM 4755 N N . ALA A 1 603 ? -6.75 51.156 20.828 1 32.97 603 ALA A N 1
ATOM 4756 C CA . ALA A 1 603 ? -6.719 52.156 21.891 1 32.97 603 ALA A CA 1
ATOM 4757 C C . ALA A 1 603 ? -6.906 53.562 21.312 1 32.97 603 ALA A C 1
ATOM 4759 O O . ALA A 1 603 ? -7.07 54.531 22.062 1 32.97 603 ALA A O 1
ATOM 4760 N N . ILE A 1 604 ? -6.41 54.094 20.203 1 27.58 604 ILE A N 1
ATOM 4761 C CA . ILE A 1 604 ? -6.199 55.531 20.109 1 27.58 604 ILE A CA 1
ATOM 4762 C C . ILE A 1 604 ? -7.523 56.219 19.812 1 27.58 604 ILE A C 1
ATOM 4764 O O . ILE A 1 604 ? -7.594 57.438 19.781 1 27.58 604 ILE A O 1
ATOM 4768 N N . SER A 1 605 ? -8.508 55.75 19.156 1 23.92 605 SER A N 1
ATOM 4769 C CA . SER A 1 605 ? -9.477 56.812 18.891 1 23.92 605 SER A CA 1
ATOM 4770 C C . SER A 1 605 ? -10.258 57.188 20.141 1 23.92 605 SER A C 1
ATOM 4772 O O . SER A 1 605 ? -11.297 57.844 20.062 1 23.92 605 SER A O 1
ATOM 4774 N N . GLY A 1 606 ? -9.773 56.875 21.391 1 21.09 606 GLY A N 1
ATOM 4775 C CA . GLY A 1 606 ? -10.289 57.875 22.312 1 21.09 606 GLY A CA 1
ATOM 4776 C C . GLY A 1 606 ? -9.453 59.156 22.359 1 21.09 606 GLY A C 1
ATOM 4777 O O . GLY A 1 606 ? -8.266 59.125 22.031 1 21.09 606 GLY A O 1
ATOM 4778 N N . MET B 1 1 ? -7.605 -13.258 42.688 1 22.11 1 MET B N 1
ATOM 4779 C CA . MET B 1 1 ? -6.957 -13.148 41.375 1 22.11 1 MET B CA 1
ATOM 4780 C C . MET B 1 1 ? -7.73 -13.93 40.312 1 22.11 1 MET B C 1
ATOM 4782 O O . MET B 1 1 ? -7.473 -15.117 40.094 1 22.11 1 MET B O 1
ATOM 4786 N N . GLN B 1 2 ? -9.055 -13.758 40.219 1 28 2 GLN B N 1
ATOM 4787 C CA . GLN B 1 2 ? -10.031 -14.609 39.531 1 28 2 GLN B CA 1
ATOM 4788 C C . GLN B 1 2 ? -9.844 -14.578 38.031 1 28 2 GLN B C 1
ATOM 4790 O O . GLN B 1 2 ? -9.609 -13.508 37.438 1 28 2 GLN B O 1
ATOM 4795 N N . SER B 1 3 ? -9.383 -15.711 37.406 1 32 3 SER B N 1
ATOM 4796 C CA . SER B 1 3 ? -8.969 -16.078 36.062 1 32 3 SER B CA 1
ATOM 4797 C C . SER B 1 3 ? -10.078 -15.797 35.062 1 32 3 SER B C 1
ATOM 4799 O O . SER B 1 3 ? -11.188 -16.328 35.188 1 32 3 SER B O 1
ATOM 4801 N N . PRO B 1 4 ? -10.195 -14.492 34.562 1 36.78 4 PRO B N 1
ATOM 4802 C CA . PRO B 1 4 ? -11.328 -14.156 33.719 1 36.78 4 PRO B CA 1
ATOM 4803 C C . PRO B 1 4 ? -11.414 -15.047 32.469 1 36.78 4 PRO B C 1
ATOM 4805 O O . PRO B 1 4 ? -10.828 -14.727 31.438 1 36.78 4 PRO B O 1
ATOM 4808 N N . SER B 1 5 ? -11.25 -16.359 32.562 1 37.94 5 SER B N 1
ATOM 4809 C CA . SER B 1 5 ? -11.211 -17.453 31.578 1 37.94 5 SER B CA 1
ATOM 4810 C C . SER B 1 5 ? -12.5 -17.516 30.766 1 37.94 5 SER B C 1
ATOM 4812 O O . SER B 1 5 ? -12.523 -18.094 29.688 1 37.94 5 SER B O 1
ATOM 4814 N N . GLY B 1 6 ? -13.633 -17.281 31.375 1 37.38 6 GLY B N 1
ATOM 4815 C CA . GLY B 1 6 ? -14.93 -17.594 30.797 1 37.38 6 GLY B CA 1
ATOM 4816 C C . GLY B 1 6 ? -15.289 -16.672 29.641 1 37.38 6 GLY B C 1
ATOM 4817 O O . GLY B 1 6 ? -16.188 -16.984 28.859 1 37.38 6 GLY B O 1
ATOM 4818 N N . ASN B 1 7 ? -14.938 -15.367 29.703 1 37.97 7 ASN B N 1
ATOM 4819 C CA . ASN B 1 7 ? -15.344 -14.312 28.766 1 37.97 7 ASN B CA 1
ATOM 4820 C C . ASN B 1 7 ? -14.602 -14.43 27.438 1 37.97 7 ASN B C 1
ATOM 4822 O O . ASN B 1 7 ? -14.867 -13.664 26.516 1 37.97 7 ASN B O 1
ATOM 4826 N N . ASN B 1 8 ? -13.5 -15.227 27.438 1 42.19 8 ASN B N 1
ATOM 4827 C CA . ASN B 1 8 ? -12.742 -15.336 26.188 1 42.19 8 ASN B CA 1
ATOM 4828 C C . ASN B 1 8 ? -13.43 -16.25 25.188 1 42.19 8 ASN B C 1
ATOM 4830 O O . ASN B 1 8 ? -13.125 -16.219 24 1 42.19 8 ASN B O 1
ATOM 4834 N N . ALA B 1 9 ? -14.117 -17.297 25.734 1 46.22 9 ALA B N 1
ATOM 4835 C CA . ALA B 1 9 ? -14.805 -18.234 24.859 1 46.22 9 ALA B CA 1
ATOM 4836 C C . ALA B 1 9 ? -15.992 -17.578 24.172 1 46.22 9 ALA B C 1
ATOM 4838 O O . ALA B 1 9 ? -16.25 -17.844 23 1 46.22 9 ALA B O 1
ATOM 4839 N N . ASP B 1 10 ? -16.781 -16.828 24.875 1 45.62 10 ASP B N 1
ATOM 4840 C CA . ASP B 1 10 ? -17.922 -16.125 24.312 1 45.62 10 ASP B CA 1
ATOM 4841 C C . ASP B 1 10 ? -17.484 -15.086 23.281 1 45.62 10 ASP B C 1
ATOM 4843 O O . ASP B 1 10 ? -18.156 -14.883 22.281 1 45.62 10 ASP B O 1
ATOM 4847 N N . SER B 1 11 ? -16.297 -14.398 23.562 1 50.19 11 SER B N 1
ATOM 4848 C CA . SER B 1 11 ? -15.773 -13.422 22.609 1 50.19 11 SER B CA 1
ATOM 4849 C C . SER B 1 11 ? -15.25 -14.102 21.359 1 50.19 11 SER B C 1
ATOM 4851 O O . SER B 1 11 ? -15.406 -13.578 20.25 1 50.19 11 SER B O 1
ATOM 4853 N N . ALA B 1 12 ? -14.734 -15.336 21.688 1 51.06 12 ALA B N 1
ATOM 4854 C CA . ALA B 1 12 ? -14.266 -16.109 20.531 1 51.06 12 ALA B CA 1
ATOM 4855 C C . ALA B 1 12 ? -15.445 -16.656 19.734 1 51.06 12 ALA B C 1
ATOM 4857 O O . ALA B 1 12 ? -15.406 -16.656 18.5 1 51.06 12 ALA B O 1
ATOM 4858 N N . SER B 1 13 ? -16.344 -17.25 20.422 1 46.84 13 SER B N 1
ATOM 4859 C CA . SER B 1 13 ? -17.547 -17.75 19.766 1 46.84 13 SER B CA 1
ATOM 4860 C C . SER B 1 13 ? -18.312 -16.625 19.078 1 46.84 13 SER B C 1
ATOM 4862 O O . SER B 1 13 ? -18.828 -16.812 17.969 1 46.84 13 SER B O 1
ATOM 4864 N N . ALA B 1 14 ? -18.406 -15.539 19.734 1 52.28 14 ALA B N 1
ATOM 4865 C CA . ALA B 1 14 ? -19.078 -14.391 19.125 1 52.28 14 ALA B CA 1
ATOM 4866 C C . ALA B 1 14 ? -18.297 -13.898 17.906 1 52.28 14 ALA B C 1
ATOM 4868 O O . ALA B 1 14 ? -18.891 -13.539 16.891 1 52.28 14 ALA B O 1
ATOM 4869 N N . LYS B 1 15 ? -17.094 -14.031 18.078 1 60.66 15 LYS B N 1
ATOM 4870 C CA . LYS B 1 15 ? -16.25 -13.672 16.938 1 60.66 15 LYS B CA 1
ATOM 4871 C C . LYS B 1 15 ? -16.391 -14.68 15.805 1 60.66 15 LYS B C 1
ATOM 4873 O O . LYS B 1 15 ? -16.422 -14.305 14.633 1 60.66 15 LYS B O 1
ATOM 4878 N N . GLU B 1 16 ? -16.453 -15.859 16.156 1 58.62 16 GLU B N 1
ATOM 4879 C CA . GLU B 1 16 ? -16.656 -16.891 15.141 1 58.62 16 GLU B CA 1
ATOM 4880 C C . GLU B 1 16 ? -18.031 -16.781 14.508 1 58.62 16 GLU B C 1
ATOM 4882 O O . GLU B 1 16 ? -18.188 -16.969 13.297 1 58.62 16 GLU B O 1
ATOM 4887 N N . HIS B 1 17 ? -19.062 -16.609 15.305 1 57.31 17 HIS B N 1
ATOM 4888 C CA . HIS B 1 17 ? -20.406 -16.422 14.789 1 57.31 17 HIS B CA 1
ATOM 4889 C C . HIS B 1 17 ? -20.5 -15.18 13.906 1 57.31 17 HIS B C 1
ATOM 4891 O O . HIS B 1 17 ? -21.203 -15.18 12.891 1 57.31 17 HIS B O 1
ATOM 4897 N N . GLY B 1 18 ? -19.703 -14.195 14.312 1 63.12 18 GLY B N 1
ATOM 4898 C CA . GLY B 1 18 ? -19.641 -12.992 13.5 1 63.12 18 GLY B CA 1
ATOM 4899 C C . GLY B 1 18 ? -18.984 -13.219 12.148 1 63.12 18 GLY B C 1
ATOM 4900 O O . GLY B 1 18 ? -19.484 -12.742 11.125 1 63.12 18 GLY B O 1
ATOM 4901 N N . LYS B 1 19 ? -18.188 -14.164 12.164 1 74.06 19 LYS B N 1
ATOM 4902 C CA . LYS B 1 19 ? -17.484 -14.484 10.922 1 74.06 19 LYS B CA 1
ATOM 4903 C C . LYS B 1 19 ? -18.359 -15.305 9.984 1 74.06 19 LYS B C 1
ATOM 4905 O O . LYS B 1 19 ? -18.375 -15.07 8.773 1 74.06 19 LYS B O 1
ATOM 4910 N N . ARG B 1 20 ? -19.109 -16.203 10.555 1 75.88 20 ARG B N 1
ATOM 4911 C CA . ARG B 1 20 ? -20 -17.047 9.75 1 75.88 20 ARG B CA 1
ATOM 4912 C C . ARG B 1 20 ? -21.141 -16.219 9.164 1 75.88 20 ARG B C 1
ATOM 4914 O O . ARG B 1 20 ? -21.562 -16.438 8.031 1 75.88 20 ARG B O 1
ATOM 4921 N N . SER B 1 21 ? -21.5 -15.336 9.914 1 79.69 21 SER B N 1
ATOM 4922 C CA . SER B 1 21 ? -22.578 -14.469 9.438 1 79.69 21 SER B CA 1
ATOM 4923 C C . SER B 1 21 ? -22.094 -13.57 8.305 1 79.69 21 SER B C 1
ATOM 4925 O O . SER B 1 21 ? -22.812 -13.352 7.332 1 79.69 21 SER B O 1
ATOM 4927 N N . SER B 1 22 ? -20.891 -13.148 8.422 1 86.5 22 SER B N 1
ATOM 4928 C CA . SER B 1 22 ? -20.328 -12.297 7.383 1 86.5 22 SER B CA 1
ATOM 4929 C C . SER B 1 22 ? -20.172 -13.055 6.07 1 86.5 22 SER B C 1
ATOM 4931 O O . SER B 1 22 ? -20.484 -12.523 5 1 86.5 22 SER B O 1
ATOM 4933 N N . PHE B 1 23 ? -19.797 -14.25 6.27 1 87.75 23 PHE B N 1
ATOM 4934 C CA . PHE B 1 23 ? -19.578 -15.078 5.086 1 87.75 23 PHE B CA 1
ATOM 4935 C C . PHE B 1 23 ? -20.906 -15.398 4.406 1 87.75 23 PHE B C 1
ATOM 4937 O O . PHE B 1 23 ? -21.031 -15.305 3.184 1 87.75 23 PHE B O 1
ATOM 4944 N N . LYS B 1 24 ? -21.938 -15.703 5.152 1 86.19 24 LYS B N 1
ATOM 4945 C CA . LYS B 1 24 ? -23.266 -16.016 4.625 1 86.19 24 LYS B CA 1
ATOM 4946 C C . LYS B 1 24 ? -23.891 -14.805 3.961 1 86.19 24 LYS B C 1
ATOM 4948 O O . LYS B 1 24 ? -24.547 -14.93 2.918 1 86.19 24 LYS B O 1
ATOM 4953 N N . ALA B 1 25 ? -23.656 -13.727 4.508 1 84.88 25 ALA B N 1
ATOM 4954 C CA . ALA B 1 25 ? -24.203 -12.5 3.949 1 84.88 25 ALA B CA 1
ATOM 4955 C C . ALA B 1 25 ? -23.562 -12.164 2.609 1 84.88 25 ALA B C 1
ATOM 4957 O O . ALA B 1 25 ? -24.25 -11.75 1.669 1 84.88 25 ALA B O 1
ATOM 4958 N N . MET B 1 26 ? -22.312 -12.406 2.582 1 85.5 26 MET B N 1
ATOM 4959 C CA . MET B 1 26 ? -21.578 -12.078 1.359 1 85.5 26 MET B CA 1
ATOM 4960 C C . MET B 1 26 ? -21.906 -13.078 0.254 1 85.5 26 MET B C 1
ATOM 4962 O O . MET B 1 26 ? -21.906 -12.727 -0.926 1 85.5 26 MET B O 1
ATOM 4966 N N . MET B 1 27 ? -22.219 -14.266 0.683 1 88.12 27 MET B N 1
ATOM 4967 C CA . MET B 1 27 ? -22.594 -15.297 -0.285 1 88.12 27 MET B CA 1
ATOM 4968 C C . MET B 1 27 ? -23.984 -15.039 -0.844 1 88.12 27 MET B C 1
ATOM 4970 O O . MET B 1 27 ? -24.344 -15.578 -1.894 1 88.12 27 MET B O 1
ATOM 4974 N N . GLY B 1 28 ? -24.703 -14.188 -0.146 1 87.81 28 GLY B N 1
ATOM 4975 C CA . GLY B 1 28 ? -26.016 -13.773 -0.638 1 87.81 28 GLY B CA 1
ATOM 4976 C C . GLY B 1 28 ? -25.938 -13.062 -1.974 1 87.81 28 GLY B C 1
ATOM 4977 O O . GLY B 1 28 ? -26.891 -13.117 -2.762 1 87.81 28 GLY B O 1
ATOM 4978 N N . TYR B 1 29 ? -24.797 -12.461 -2.332 1 90.12 29 TYR B N 1
ATOM 4979 C CA . TYR B 1 29 ? -24.594 -11.758 -3.596 1 90.12 29 TYR B CA 1
ATOM 4980 C C . TYR B 1 29 ? -24.484 -12.742 -4.754 1 90.12 29 TYR B C 1
ATOM 4982 O O . TYR B 1 29 ? -24.656 -12.367 -5.914 1 90.12 29 TYR B O 1
ATOM 4990 N N . ALA B 1 30 ? -24.266 -14.008 -4.426 1 90.75 30 ALA B N 1
ATOM 4991 C CA . ALA B 1 30 ? -24.141 -15.039 -5.453 1 90.75 30 ALA B CA 1
ATOM 4992 C C . ALA B 1 30 ? -25.484 -15.664 -5.781 1 90.75 30 ALA B C 1
ATOM 4994 O O . ALA B 1 30 ? -25.625 -16.328 -6.809 1 90.75 30 ALA B O 1
ATOM 4995 N N . LYS B 1 31 ? -26.562 -15.406 -5.062 1 88.94 31 LYS B N 1
ATOM 4996 C CA . LYS B 1 31 ? -27.859 -16.062 -5.164 1 88.94 31 LYS B CA 1
ATOM 4997 C C . LYS B 1 31 ? -28.531 -15.758 -6.5 1 88.94 31 LYS B C 1
ATOM 4999 O O . LYS B 1 31 ? -29.078 -16.656 -7.148 1 88.94 31 LYS B O 1
ATOM 5004 N N . PRO B 1 32 ? -28.375 -14.5 -6.93 1 88.81 32 PRO B N 1
ATOM 5005 C CA . PRO B 1 32 ? -29.031 -14.219 -8.211 1 88.81 32 PRO B CA 1
ATOM 5006 C C . PRO B 1 32 ? -28.359 -14.922 -9.383 1 88.81 32 PRO B C 1
ATOM 5008 O O . PRO B 1 32 ? -28.969 -15.086 -10.438 1 88.81 32 PRO B O 1
ATOM 5011 N N . HIS B 1 33 ? -27.203 -15.383 -9.203 1 90.88 33 HIS B N 1
ATOM 5012 C CA . HIS B 1 33 ? -26.469 -16.031 -10.273 1 90.88 33 HIS B CA 1
ATOM 5013 C C . HIS B 1 33 ? -26.453 -17.547 -10.102 1 90.88 33 HIS B C 1
ATOM 5015 O O . HIS B 1 33 ? -25.516 -18.219 -10.516 1 90.88 33 HIS B O 1
ATOM 5021 N N . ARG B 1 34 ? -27.453 -18.125 -9.57 1 90.12 34 ARG B N 1
ATOM 5022 C CA . ARG B 1 34 ? -27.5 -19.547 -9.281 1 90.12 34 ARG B CA 1
ATOM 5023 C C . ARG B 1 34 ? -27.516 -20.375 -10.57 1 90.12 34 ARG B C 1
ATOM 5025 O O . ARG B 1 34 ? -26.891 -21.438 -10.641 1 90.12 34 ARG B O 1
ATOM 5032 N N . PHE B 1 35 ? -28.125 -19.781 -11.562 1 91.31 35 PHE B N 1
ATOM 5033 C CA . PHE B 1 35 ? -28.172 -20.5 -12.828 1 91.31 35 PHE B CA 1
ATOM 5034 C C . PHE B 1 35 ? -26.812 -20.5 -13.516 1 91.31 35 PHE B C 1
ATOM 5036 O O . PHE B 1 35 ? -26.453 -21.469 -14.172 1 91.31 35 PHE B O 1
ATOM 5043 N N . ALA B 1 36 ? -26.125 -19.438 -13.344 1 92.12 36 ALA B N 1
ATOM 5044 C CA . ALA B 1 36 ? -24.781 -19.375 -13.914 1 92.12 36 ALA B CA 1
ATOM 5045 C C . ALA B 1 36 ? -23.859 -20.375 -13.234 1 92.12 36 ALA B C 1
ATOM 5047 O O . ALA B 1 36 ? -23.047 -21.031 -13.891 1 92.12 36 ALA B O 1
ATOM 5048 N N . PHE B 1 37 ? -24.094 -20.562 -11.953 1 91.19 37 PHE B N 1
ATOM 5049 C CA . PHE B 1 37 ? -23.266 -21.5 -11.219 1 91.19 37 PHE B CA 1
ATOM 5050 C C . PHE B 1 37 ? -23.609 -22.938 -11.602 1 91.19 37 PHE B C 1
ATOM 5052 O O . PHE B 1 37 ? -22.734 -23.797 -11.648 1 91.19 37 PHE B O 1
ATOM 5059 N N . LEU B 1 38 ? -24.812 -23.156 -11.875 1 92.31 38 LEU B N 1
ATOM 5060 C CA . LEU B 1 38 ? -25.219 -24.453 -12.359 1 92.31 38 LEU B CA 1
ATOM 5061 C C . LEU B 1 38 ? -24.625 -24.75 -13.734 1 92.31 38 LEU B C 1
ATOM 5063 O O . LEU B 1 38 ? -24.203 -25.875 -14.008 1 92.31 38 LEU B O 1
ATOM 5067 N N . GLY B 1 39 ? -24.625 -23.688 -14.492 1 92.69 39 GLY B N 1
ATOM 5068 C CA . GLY B 1 39 ? -23.984 -23.828 -15.789 1 92.69 39 GLY B CA 1
ATOM 5069 C C . GLY B 1 39 ? -22.5 -24.141 -15.68 1 92.69 39 GLY B C 1
ATOM 5070 O O . GLY B 1 39 ? -21.969 -24.953 -16.438 1 92.69 39 GLY B O 1
ATOM 5071 N N . ILE B 1 40 ? -21.891 -23.531 -14.727 1 92.81 40 ILE B N 1
ATOM 5072 C CA . ILE B 1 40 ? -20.469 -23.75 -14.492 1 92.81 40 ILE B CA 1
ATOM 5073 C C . ILE B 1 40 ? -20.234 -25.188 -14.031 1 92.81 40 ILE B C 1
ATOM 5075 O O . ILE B 1 40 ? -19.328 -25.859 -14.508 1 92.81 40 ILE B O 1
ATOM 5079 N N . PHE B 1 41 ? -21.094 -25.672 -13.266 1 92.75 41 PHE B N 1
ATOM 5080 C CA . PHE B 1 41 ? -21 -27.031 -12.75 1 92.75 41 PHE B CA 1
ATOM 5081 C C . PHE B 1 41 ? -21.188 -28.047 -13.867 1 92.75 41 PHE B C 1
ATOM 5083 O O . PHE B 1 41 ? -20.422 -29.016 -13.977 1 92.75 41 PHE B O 1
ATOM 5090 N N . LEU B 1 42 ? -22.078 -27.812 -14.672 1 93.5 42 LEU B N 1
ATOM 5091 C CA . LEU B 1 42 ? -22.375 -28.734 -15.773 1 93.5 42 LEU B CA 1
ATOM 5092 C C . LEU B 1 42 ? -21.266 -28.719 -16.812 1 93.5 42 LEU B C 1
ATOM 5094 O O . LEU B 1 42 ? -20.859 -29.766 -17.312 1 93.5 42 LEU B O 1
ATOM 5098 N N . CYS B 1 43 ? -20.828 -27.531 -17.078 1 93.75 43 CYS B N 1
ATOM 5099 C CA . CYS B 1 43 ? -19.734 -27.422 -18.047 1 93.75 43 CYS B CA 1
ATOM 5100 C C . CYS B 1 43 ? -18.469 -28.078 -17.5 1 93.75 43 CYS B C 1
ATOM 5102 O O . CYS B 1 43 ? -17.734 -28.703 -18.266 1 93.75 43 CYS B O 1
ATOM 5104 N N . SER B 1 44 ? -18.281 -27.953 -16.203 1 92.25 44 SER B N 1
ATOM 5105 C CA . SER B 1 44 ? -17.125 -28.594 -15.594 1 92.25 44 SER B CA 1
ATOM 5106 C C . SER B 1 44 ? -17.25 -30.109 -15.617 1 92.25 44 SER B C 1
ATOM 5108 O O . SER B 1 44 ? -16.281 -30.812 -15.891 1 92.25 44 SER B O 1
ATOM 5110 N N . LEU B 1 45 ? -18.453 -30.609 -15.383 1 92.69 45 LEU B N 1
ATOM 5111 C CA . LEU B 1 45 ? -18.703 -32.031 -15.391 1 92.69 45 LEU B CA 1
ATOM 5112 C C . LEU B 1 45 ? -18.438 -32.625 -16.766 1 92.69 45 LEU B C 1
ATOM 5114 O O . LEU B 1 45 ? -17.766 -33.656 -16.891 1 92.69 45 LEU B O 1
ATOM 5118 N N . LEU B 1 46 ? -18.875 -31.953 -17.734 1 92.25 46 LEU B N 1
ATOM 5119 C CA . LEU B 1 46 ? -18.719 -32.438 -19.094 1 92.25 46 LEU B CA 1
ATOM 5120 C C . LEU B 1 46 ? -17.281 -32.281 -19.562 1 92.25 46 LEU B C 1
ATOM 5122 O O . LEU B 1 46 ? -16.75 -33.188 -20.234 1 92.25 46 LEU B O 1
ATOM 5126 N N . GLY B 1 47 ? -16.734 -31.203 -19.25 1 90.25 47 GLY B N 1
ATOM 5127 C CA . GLY B 1 47 ? -15.359 -30.984 -19.656 1 90.25 47 GLY B CA 1
ATOM 5128 C C . GLY B 1 47 ? -14.391 -31.953 -19 1 90.25 47 GLY B C 1
ATOM 5129 O O . GLY B 1 47 ? -13.547 -32.531 -19.688 1 90.25 47 GLY B O 1
ATOM 5130 N N . ILE B 1 48 ? -14.531 -32.188 -17.734 1 90.44 48 ILE B N 1
ATOM 5131 C CA . ILE B 1 48 ? -13.648 -33.062 -17 1 90.44 48 ILE B CA 1
ATOM 5132 C C . ILE B 1 48 ? -13.891 -34.5 -17.406 1 90.44 48 ILE B C 1
ATOM 5134 O O . ILE B 1 48 ? -12.945 -35.281 -17.531 1 90.44 48 ILE B O 1
ATOM 5138 N N . SER B 1 49 ? -15.141 -34.844 -17.641 1 91.06 49 SER B N 1
ATOM 5139 C CA . SER B 1 49 ? -15.453 -36.188 -18.109 1 91.06 49 SER B CA 1
ATOM 5140 C C . SER B 1 49 ? -14.781 -36.469 -19.438 1 91.06 49 SER B C 1
ATOM 5142 O O . SER B 1 49 ? -14.273 -37.594 -19.656 1 91.06 49 SER B O 1
ATOM 5144 N N . ALA B 1 50 ? -14.781 -35.469 -20.266 1 88.81 50 ALA B N 1
ATOM 5145 C CA . ALA B 1 50 ? -14.125 -35.625 -21.562 1 88.81 50 ALA B CA 1
ATOM 5146 C C . ALA B 1 50 ? -12.617 -35.812 -21.391 1 88.81 50 ALA B C 1
ATOM 5148 O O . ALA B 1 50 ? -11.992 -36.562 -22.125 1 88.81 50 ALA B O 1
ATOM 5149 N N . ASP B 1 51 ? -12.07 -35.188 -20.438 1 84.69 51 ASP B N 1
ATOM 5150 C CA . ASP B 1 51 ? -10.641 -35.281 -20.172 1 84.69 51 ASP B CA 1
ATOM 5151 C C . ASP B 1 51 ? -10.273 -36.656 -19.578 1 84.69 51 ASP B C 1
ATOM 5153 O O . ASP B 1 51 ? -9.234 -37.219 -19.938 1 84.69 51 ASP B O 1
ATOM 5157 N N . LEU B 1 52 ? -11.148 -37.188 -18.75 1 86.62 52 LEU B N 1
ATOM 5158 C CA . LEU B 1 52 ? -10.867 -38.438 -18.047 1 86.62 52 LEU B CA 1
ATOM 5159 C C . LEU B 1 52 ? -11.164 -39.625 -18.938 1 86.62 52 LEU B C 1
ATOM 5161 O O . LEU B 1 52 ? -10.734 -40.75 -18.641 1 86.62 52 LEU B O 1
ATOM 5165 N N . LEU B 1 53 ? -11.852 -39.375 -20.047 1 86.06 53 LEU B N 1
ATOM 5166 C CA . LEU B 1 53 ? -12.148 -40.469 -20.969 1 86.06 53 LEU B CA 1
ATOM 5167 C C . LEU B 1 53 ? -10.977 -40.719 -21.922 1 86.06 53 LEU B C 1
ATOM 5169 O O . LEU B 1 53 ? -10.898 -41.75 -22.562 1 86.06 53 LEU B O 1
ATOM 5173 N N . GLN B 1 54 ? -10.078 -39.812 -21.859 1 79.81 54 GLN B N 1
ATOM 5174 C CA . GLN B 1 54 ? -8.961 -39.906 -22.797 1 79.81 54 GLN B CA 1
ATOM 5175 C C . GLN B 1 54 ? -8.078 -41.094 -22.484 1 79.81 54 GLN B C 1
ATOM 5177 O O . GLN B 1 54 ? -7.77 -41.906 -23.359 1 79.81 54 GLN B O 1
ATOM 5182 N N . PRO B 1 55 ? -7.703 -41.281 -21.188 1 74.69 55 PRO B N 1
ATOM 5183 C CA . PRO B 1 55 ? -6.902 -42.469 -20.875 1 74.69 55 PRO B CA 1
ATOM 5184 C C . PRO B 1 55 ? -7.641 -43.781 -21.172 1 74.69 55 PRO B C 1
ATOM 5186 O O . PRO B 1 55 ? -7.016 -44.781 -21.531 1 74.69 55 PRO B O 1
ATOM 5189 N N . TYR B 1 56 ? -8.93 -43.719 -21.125 1 77.25 56 TYR B N 1
ATOM 5190 C CA . TYR B 1 56 ? -9.734 -44.906 -21.406 1 77.25 56 TYR B CA 1
ATOM 5191 C C . TYR B 1 56 ? -9.672 -45.25 -22.891 1 77.25 56 TYR B C 1
ATOM 5193 O O . TYR B 1 56 ? -9.648 -46.438 -23.266 1 77.25 56 TYR B O 1
ATOM 5201 N N . LEU B 1 57 ? -9.617 -44.281 -23.703 1 76.44 57 LEU B N 1
ATOM 5202 C CA . LEU B 1 57 ? -9.516 -44.5 -25.141 1 76.44 57 LEU B CA 1
ATOM 5203 C C . LEU B 1 57 ? -8.156 -45.125 -25.5 1 76.44 57 LEU B C 1
ATOM 5205 O O . LEU B 1 57 ? -8.062 -45.969 -26.375 1 76.44 57 LEU B O 1
ATOM 5209 N N . VAL B 1 58 ? -7.188 -44.625 -24.781 1 71.88 58 VAL B N 1
ATOM 5210 C CA . VAL B 1 58 ? -5.852 -45.188 -25 1 71.88 58 VAL B CA 1
ATOM 5211 C C . VAL B 1 58 ? -5.801 -46.625 -24.562 1 71.88 58 VAL B C 1
ATOM 5213 O O . VAL B 1 58 ? -5.141 -47.469 -25.188 1 71.88 58 VAL B O 1
ATOM 5216 N N . LYS B 1 59 ? -6.566 -46.938 -23.562 1 73.38 59 LYS B N 1
ATOM 5217 C CA . LYS B 1 59 ? -6.676 -48.312 -23.094 1 73.38 59 LYS B CA 1
ATOM 5218 C C . LYS B 1 59 ? -7.258 -49.219 -24.172 1 73.38 59 LYS B C 1
ATOM 5220 O O . LYS B 1 59 ? -6.762 -50.344 -24.391 1 73.38 59 LYS B O 1
ATOM 5225 N N . ILE B 1 60 ? -8.25 -48.75 -24.812 1 72.5 60 ILE B N 1
ATOM 5226 C CA . ILE B 1 60 ? -8.906 -49.531 -25.844 1 72.5 60 ILE B CA 1
ATOM 5227 C C . ILE B 1 60 ? -7.945 -49.75 -27.016 1 72.5 60 ILE B C 1
ATOM 5229 O O . ILE B 1 60 ? -7.906 -50.844 -27.594 1 72.5 60 ILE B O 1
ATOM 5233 N N . ALA B 1 61 ? -7.156 -48.75 -27.219 1 68.31 61 ALA B N 1
ATOM 5234 C CA . ALA B 1 61 ? -6.184 -48.844 -28.312 1 68.31 61 ALA B CA 1
ATOM 5235 C C . ALA B 1 61 ? -5.117 -49.906 -27.984 1 68.31 61 ALA B C 1
ATOM 5237 O O . ALA B 1 61 ? -4.707 -50.656 -28.859 1 68.31 61 ALA B O 1
ATOM 5238 N N . ILE B 1 62 ? -4.785 -49.938 -26.719 1 63.94 62 ILE B N 1
ATOM 5239 C CA . ILE B 1 62 ? -3.705 -50.844 -26.328 1 63.94 62 ILE B CA 1
ATOM 5240 C C . ILE B 1 62 ? -4.238 -52.281 -26.219 1 63.94 62 ILE B C 1
ATOM 5242 O O . ILE B 1 62 ? -3.617 -53.219 -26.719 1 63.94 62 ILE B O 1
ATOM 5246 N N . ASP B 1 63 ? -5.355 -52.469 -25.578 1 64.75 63 ASP B N 1
ATOM 5247 C CA . ASP B 1 63 ? -5.867 -53.812 -25.281 1 64.75 63 ASP B CA 1
ATOM 5248 C C . ASP B 1 63 ? -6.434 -54.469 -26.531 1 64.75 63 ASP B C 1
ATOM 5250 O O . ASP B 1 63 ? -6.199 -55.656 -26.766 1 64.75 63 ASP B O 1
ATOM 5254 N N . ASP B 1 64 ? -7.289 -53.781 -27.141 1 59.31 64 ASP B N 1
ATOM 5255 C CA . ASP B 1 64 ? -8.031 -54.438 -28.203 1 59.31 64 ASP B CA 1
ATOM 5256 C C . ASP B 1 64 ? -7.188 -54.562 -29.469 1 59.31 64 ASP B C 1
ATOM 5258 O O . ASP B 1 64 ? -7.387 -55.469 -30.281 1 59.31 64 ASP B O 1
ATOM 5262 N N . HIS B 1 65 ? -6.27 -53.625 -29.672 1 54.62 65 HIS B N 1
ATOM 5263 C CA . HIS B 1 65 ? -5.707 -53.688 -31.016 1 54.62 65 HIS B CA 1
ATOM 5264 C C . HIS B 1 65 ? -4.188 -53.812 -30.969 1 54.62 65 HIS B C 1
ATOM 5266 O O . HIS B 1 65 ? -3.613 -54.625 -31.688 1 54.62 65 HIS B O 1
ATOM 5272 N N . LEU B 1 66 ? -3.641 -53.031 -30.219 1 52.25 66 LEU B N 1
ATOM 5273 C CA . LEU B 1 66 ? -2.188 -53.062 -30.328 1 52.25 66 LEU B CA 1
ATOM 5274 C C . LEU B 1 66 ? -1.635 -54.375 -29.766 1 52.25 66 LEU B C 1
ATOM 5276 O O . LEU B 1 66 ? -0.667 -54.906 -30.281 1 52.25 66 LEU B O 1
ATOM 5280 N N . ALA B 1 67 ? -2.285 -54.906 -28.75 1 49.56 67 ALA B N 1
ATOM 5281 C CA . ALA B 1 67 ? -1.828 -56.156 -28.109 1 49.56 67 ALA B CA 1
ATOM 5282 C C . ALA B 1 67 ? -2.152 -57.344 -28.969 1 49.56 67 ALA B C 1
ATOM 5284 O O . ALA B 1 67 ? -1.433 -58.344 -28.938 1 49.56 67 ALA B O 1
ATOM 5285 N N . ILE B 1 68 ? -3.293 -57.25 -29.797 1 48.44 68 ILE B N 1
ATOM 5286 C CA . ILE B 1 68 ? -3.652 -58.469 -30.531 1 48.44 68 ILE B CA 1
ATOM 5287 C C . ILE B 1 68 ? -3.123 -58.406 -31.953 1 48.44 68 ILE B C 1
ATOM 5289 O O . ILE B 1 68 ? -3.275 -59.344 -32.75 1 48.44 68 ILE B O 1
ATOM 5293 N N . GLY B 1 69 ? -2.234 -57.562 -32.312 1 49.34 69 GLY B N 1
ATOM 5294 C CA . GLY B 1 69 ? -1.535 -57.562 -33.562 1 49.34 69 GLY B CA 1
ATOM 5295 C C . GLY B 1 69 ? -2.402 -57.125 -34.75 1 49.34 69 GLY B C 1
ATOM 5296 O O . GLY B 1 69 ? -1.939 -57.094 -35.875 1 49.34 69 GLY B O 1
ATOM 5297 N N . GLN B 1 70 ? -3.705 -57.375 -34.844 1 48.47 70 GLN B N 1
ATOM 5298 C CA . GLN B 1 70 ? -4.488 -57.25 -36.062 1 48.47 70 GLN B CA 1
ATOM 5299 C C . GLN B 1 70 ? -4.965 -55.812 -36.25 1 48.47 70 GLN B C 1
ATOM 5301 O O . GLN B 1 70 ? -6.078 -55.469 -35.844 1 48.47 70 GLN B O 1
ATOM 5306 N N . THR B 1 71 ? -4.227 -54.875 -36.344 1 53.53 71 THR B N 1
ATOM 5307 C CA . THR B 1 71 ? -4.52 -53.469 -36.125 1 53.53 71 THR B CA 1
ATOM 5308 C C . THR B 1 71 ? -4.988 -52.781 -37.406 1 53.53 71 THR B C 1
ATOM 5310 O O . THR B 1 71 ? -4.223 -52.656 -38.344 1 53.53 71 THR B O 1
ATOM 5313 N N . SER B 1 72 ? -6.227 -53 -37.938 1 59.38 72 SER B N 1
ATOM 5314 C CA . SER B 1 72 ? -6.68 -52.219 -39.094 1 59.38 72 SER B CA 1
ATOM 5315 C C . SER B 1 72 ? -6.469 -50.719 -38.875 1 59.38 72 SER B C 1
ATOM 5317 O O . SER B 1 72 ? -6.699 -50.219 -37.781 1 59.38 72 SER B O 1
ATOM 5319 N N . VAL B 1 73 ? -5.609 -50.156 -39.656 1 64.56 73 VAL B N 1
ATOM 5320 C CA . VAL B 1 73 ? -5.305 -48.719 -39.719 1 64.56 73 VAL B CA 1
ATOM 5321 C C . VAL B 1 73 ? -6.59 -47.906 -39.562 1 64.56 73 VAL B C 1
ATOM 5323 O O . VAL B 1 73 ? -6.578 -46.844 -38.969 1 64.56 73 VAL B O 1
ATOM 5326 N N . GLY B 1 74 ? -7.672 -48.5 -40.031 1 67.12 74 GLY B N 1
ATOM 5327 C CA . GLY B 1 74 ? -8.945 -47.812 -39.938 1 67.12 74 GLY B CA 1
ATOM 5328 C C . GLY B 1 74 ? -9.414 -47.594 -38.5 1 67.12 74 GLY B C 1
ATOM 5329 O O . GLY B 1 74 ? -9.891 -46.5 -38.156 1 67.12 74 GLY B O 1
ATOM 5330 N N . PHE B 1 75 ? -9.172 -48.5 -37.688 1 72 75 PHE B N 1
ATOM 5331 C CA . PHE B 1 75 ? -9.609 -48.438 -36.281 1 72 75 PHE B CA 1
ATOM 5332 C C . PHE B 1 75 ? -8.758 -47.438 -35.5 1 72 75 PHE B C 1
ATOM 5334 O O . PHE B 1 75 ? -9.281 -46.656 -34.688 1 72 75 PHE B O 1
ATOM 5341 N N . LEU B 1 76 ? -7.523 -47.375 -35.844 1 72 76 LEU B N 1
ATOM 5342 C CA . LEU B 1 76 ? -6.637 -46.438 -35.156 1 72 76 LEU B CA 1
ATOM 5343 C C . LEU B 1 76 ? -6.973 -45 -35.5 1 72 76 LEU B C 1
ATOM 5345 O O . LEU B 1 76 ? -6.918 -44.094 -34.656 1 72 76 LEU B O 1
ATOM 5349 N N . VAL B 1 77 ? -7.391 -44.844 -36.75 1 74.69 77 VAL B N 1
ATOM 5350 C CA . VAL B 1 77 ? -7.762 -43.5 -37.188 1 74.69 77 VAL B CA 1
ATOM 5351 C C . VAL B 1 77 ? -9.062 -43.094 -36.531 1 74.69 77 VAL B C 1
ATOM 5353 O O . VAL B 1 77 ? -9.219 -41.906 -36.156 1 74.69 77 VAL B O 1
ATOM 5356 N N . LYS B 1 78 ? -9.93 -44 -36.344 1 77.81 78 LYS B N 1
ATOM 5357 C CA . LYS B 1 78 ? -11.188 -43.688 -35.688 1 77.81 78 LYS B CA 1
ATOM 5358 C C . LYS B 1 78 ? -10.969 -43.375 -34.188 1 77.81 78 LYS B C 1
ATOM 5360 O O . LYS B 1 78 ? -11.594 -42.469 -33.656 1 77.81 78 LYS B O 1
ATOM 5365 N N . LEU B 1 79 ? -10.055 -44.031 -33.594 1 77.81 79 LEU B N 1
ATOM 5366 C CA . LEU B 1 79 ? -9.766 -43.812 -32.188 1 77.81 79 LEU B CA 1
ATOM 5367 C C . LEU B 1 79 ? -9.07 -42.469 -31.984 1 77.81 79 LEU B C 1
ATOM 5369 O O . LEU B 1 79 ? -9.336 -41.75 -31.016 1 77.81 79 LEU B O 1
ATOM 5373 N N . ALA B 1 80 ? -8.227 -42.156 -32.938 1 76.31 80 ALA B N 1
ATOM 5374 C CA . ALA B 1 80 ? -7.543 -40.875 -32.875 1 76.31 80 ALA B CA 1
ATOM 5375 C C . ALA B 1 80 ? -8.523 -39.719 -33.062 1 76.31 80 ALA B C 1
ATOM 5377 O O . ALA B 1 80 ? -8.414 -38.688 -32.406 1 76.31 80 ALA B O 1
ATOM 5378 N N . ALA B 1 81 ? -9.422 -39.969 -33.906 1 80.44 81 ALA B N 1
ATOM 5379 C CA . ALA B 1 81 ? -10.43 -38.969 -34.188 1 80.44 81 ALA B CA 1
ATOM 5380 C C . ALA B 1 81 ? -11.328 -38.75 -32.969 1 80.44 81 ALA B C 1
ATOM 5382 O O . ALA B 1 81 ? -11.688 -37.625 -32.656 1 80.44 81 ALA B O 1
ATOM 5383 N N . VAL B 1 82 ? -11.625 -39.844 -32.281 1 85.31 82 VAL B N 1
ATOM 5384 C CA . VAL B 1 82 ? -12.461 -39.719 -31.078 1 85.31 82 VAL B CA 1
ATOM 5385 C C . VAL B 1 82 ? -11.695 -39.031 -29.969 1 85.31 82 VAL B C 1
ATOM 5387 O O . VAL B 1 82 ? -12.266 -38.25 -29.203 1 85.31 82 VAL B O 1
ATOM 5390 N N . TYR B 1 83 ? -10.398 -39.312 -29.875 1 82.19 83 TYR B N 1
ATOM 5391 C CA . TYR B 1 83 ? -9.562 -38.656 -28.891 1 82.19 83 TYR B CA 1
ATOM 5392 C C . TYR B 1 83 ? -9.508 -37.156 -29.125 1 82.19 83 TYR B C 1
ATOM 5394 O O . TYR B 1 83 ? -9.656 -36.375 -28.188 1 82.19 83 TYR B O 1
ATOM 5402 N N . LEU B 1 84 ? -9.344 -36.781 -30.375 1 81.69 84 LEU B N 1
ATOM 5403 C CA . LEU B 1 84 ? -9.266 -35.375 -30.719 1 81.69 84 LEU B CA 1
ATOM 5404 C C . LEU B 1 84 ? -10.609 -34.688 -30.484 1 81.69 84 LEU B C 1
ATOM 5406 O O . LEU B 1 84 ? -10.648 -33.531 -30.047 1 81.69 84 LEU B O 1
ATOM 5410 N N . ALA B 1 85 ? -11.625 -35.438 -30.812 1 86.31 85 ALA B N 1
ATOM 5411 C CA . ALA B 1 85 ? -12.961 -34.875 -30.578 1 86.31 85 ALA B CA 1
ATOM 5412 C C . ALA B 1 85 ? -13.211 -34.625 -29.094 1 86.31 85 ALA B C 1
ATOM 5414 O O . ALA B 1 85 ? -13.773 -33.625 -28.703 1 86.31 85 ALA B O 1
ATOM 5415 N N . LEU B 1 86 ? -12.758 -35.5 -28.234 1 87 86 LEU B N 1
ATOM 5416 C CA . LEU B 1 86 ? -12.922 -35.344 -26.797 1 87 86 LEU B CA 1
ATOM 5417 C C . LEU B 1 86 ? -12.07 -34.188 -26.266 1 87 86 LEU B C 1
ATOM 5419 O O . LEU B 1 86 ? -12.484 -33.5 -25.344 1 87 86 LEU B O 1
ATOM 5423 N N . ALA B 1 87 ? -10.938 -34.094 -26.875 1 83.56 87 ALA B N 1
ATOM 5424 C CA . ALA B 1 87 ? -10.062 -33 -26.469 1 83.56 87 ALA B CA 1
ATOM 5425 C C . ALA B 1 87 ? -10.688 -31.641 -26.797 1 83.56 87 ALA B C 1
ATOM 5427 O O . ALA B 1 87 ? -10.617 -30.703 -26 1 83.56 87 ALA B O 1
ATOM 5428 N N . ILE B 1 88 ? -11.297 -31.578 -27.922 1 86.5 88 ILE B N 1
ATOM 5429 C CA . ILE B 1 88 ? -11.93 -30.344 -28.359 1 86.5 88 ILE B CA 1
ATOM 5430 C C . ILE B 1 88 ? -13.156 -30.062 -27.5 1 86.5 88 ILE B C 1
ATOM 5432 O O . ILE B 1 88 ? -13.391 -28.922 -27.109 1 86.5 88 ILE B O 1
ATOM 5436 N N . ILE B 1 89 ? -13.883 -31.109 -27.219 1 88.81 89 ILE B N 1
ATOM 5437 C CA . ILE B 1 89 ? -15.055 -30.969 -26.359 1 88.81 89 ILE B CA 1
ATOM 5438 C C . ILE B 1 89 ? -14.633 -30.484 -24.969 1 88.81 89 ILE B C 1
ATOM 5440 O O . ILE B 1 89 ? -15.242 -29.578 -24.406 1 88.81 89 ILE B O 1
ATOM 5444 N N . SER B 1 90 ? -13.617 -31.062 -24.453 1 87.5 90 SER B N 1
ATOM 5445 C CA . SER B 1 90 ? -13.094 -30.656 -23.156 1 87.5 90 SER B CA 1
ATOM 5446 C C . SER B 1 90 ? -12.625 -29.203 -23.172 1 87.5 90 SER B C 1
ATOM 5448 O O . SER B 1 90 ? -12.852 -28.469 -22.219 1 87.5 90 SER B O 1
ATOM 5450 N N . PHE B 1 91 ? -12.094 -28.812 -24.266 1 84.81 91 PHE B N 1
ATOM 5451 C CA . PHE B 1 91 ? -11.609 -27.453 -24.438 1 84.81 91 PHE B CA 1
ATOM 5452 C C . PHE B 1 91 ? -12.766 -26.469 -24.438 1 84.81 91 PHE B C 1
ATOM 5454 O O . PHE B 1 91 ? -12.727 -25.453 -23.734 1 84.81 91 PHE B O 1
ATOM 5461 N N . ILE B 1 92 ? -13.719 -26.781 -25.188 1 89.06 92 ILE B N 1
ATOM 5462 C CA . ILE B 1 92 ? -14.852 -25.875 -25.359 1 89.06 92 ILE B CA 1
ATOM 5463 C C . ILE B 1 92 ? -15.57 -25.703 -24.016 1 89.06 92 ILE B C 1
ATOM 5465 O O . ILE B 1 92 ? -15.844 -24.578 -23.594 1 89.06 92 ILE B O 1
ATOM 5469 N N . PHE B 1 93 ? -15.773 -26.766 -23.344 1 90.81 93 PHE B N 1
ATOM 5470 C CA . PHE B 1 93 ? -16.531 -26.688 -22.094 1 90.81 93 PHE B CA 1
ATOM 5471 C C . PHE B 1 93 ? -15.703 -26.031 -21 1 90.81 93 PHE B C 1
ATOM 5473 O O . PHE B 1 93 ? -16.234 -25.281 -20.172 1 90.81 93 PHE B O 1
ATOM 5480 N N . THR B 1 94 ? -14.477 -26.297 -20.969 1 86.94 94 THR B N 1
ATOM 5481 C CA . THR B 1 94 ? -13.617 -25.656 -19.984 1 86.94 94 THR B CA 1
ATOM 5482 C C . THR B 1 94 ? -13.492 -24.156 -20.266 1 86.94 94 THR B C 1
ATOM 5484 O O . THR B 1 94 ? -13.438 -23.344 -19.328 1 86.94 94 THR B O 1
ATOM 5487 N N . TYR B 1 95 ? -13.484 -23.844 -21.516 1 86.81 95 TYR B N 1
ATOM 5488 C CA . TYR B 1 95 ? -13.43 -22.438 -21.922 1 86.81 95 TYR B CA 1
ATOM 5489 C C . TYR B 1 95 ? -14.688 -21.703 -21.484 1 86.81 95 TYR B C 1
ATOM 5491 O O . TYR B 1 95 ? -14.617 -20.625 -20.906 1 86.81 95 TYR B O 1
ATOM 5499 N N . ILE B 1 96 ? -15.734 -22.281 -21.75 1 90.19 96 ILE B N 1
ATOM 5500 C CA . ILE B 1 96 ? -17.016 -21.688 -21.406 1 90.19 96 ILE B CA 1
ATOM 5501 C C . ILE B 1 96 ? -17.141 -21.578 -19.891 1 90.19 96 ILE B C 1
ATOM 5503 O O . ILE B 1 96 ? -17.594 -20.562 -19.359 1 90.19 96 ILE B O 1
ATOM 5507 N N . GLN B 1 97 ? -16.75 -22.578 -19.281 1 91.06 97 GLN B N 1
ATOM 5508 C CA . GLN B 1 97 ? -16.812 -22.625 -17.828 1 91.06 97 GLN B CA 1
ATOM 5509 C C . GLN B 1 97 ? -15.977 -21.5 -17.203 1 91.06 97 GLN B C 1
ATOM 5511 O O . GLN B 1 97 ? -16.438 -20.781 -16.328 1 91.06 97 GLN B O 1
ATOM 5516 N N . ASN B 1 98 ? -14.766 -21.359 -17.656 1 88.44 98 ASN B N 1
ATOM 5517 C CA . ASN B 1 98 ? -13.859 -20.359 -17.109 1 88.44 98 ASN B CA 1
ATOM 5518 C C . ASN B 1 98 ? -14.352 -18.938 -17.391 1 88.44 98 ASN B C 1
ATOM 5520 O O . ASN B 1 98 ? -14.289 -18.078 -16.516 1 88.44 98 ASN B O 1
ATOM 5524 N N . ASN B 1 99 ? -14.859 -18.781 -18.594 1 87.62 99 ASN B N 1
ATOM 5525 C CA . ASN B 1 99 ? -15.359 -17.469 -18.953 1 87.62 99 ASN B CA 1
ATOM 5526 C C . ASN B 1 99 ? -16.625 -17.109 -18.188 1 87.62 99 ASN B C 1
ATOM 5528 O O . ASN B 1 99 ? -16.812 -15.961 -17.781 1 87.62 99 ASN B O 1
ATOM 5532 N N . LEU B 1 100 ? -17.406 -18.078 -18.031 1 90.62 100 LEU B N 1
ATOM 5533 C CA . LEU B 1 100 ? -18.641 -17.859 -17.297 1 90.62 100 LEU B CA 1
ATOM 5534 C C . LEU B 1 100 ? -18.359 -17.531 -15.836 1 90.62 100 LEU B C 1
ATOM 5536 O O . LEU B 1 100 ? -18.969 -16.641 -15.25 1 90.62 100 LEU B O 1
ATOM 5540 N N . LEU B 1 101 ? -17.453 -18.188 -15.289 1 90.06 101 LEU B N 1
ATOM 5541 C CA . LEU B 1 101 ? -17.094 -17.969 -13.898 1 90.06 101 LEU B CA 1
ATOM 5542 C C . LEU B 1 101 ? -16.469 -16.594 -13.711 1 90.06 101 LEU B C 1
ATOM 5544 O O . LEU B 1 101 ? -16.75 -15.906 -12.727 1 90.06 101 LEU B O 1
ATOM 5548 N N . GLN B 1 102 ? -15.656 -16.234 -14.617 1 88.31 102 GLN B N 1
ATOM 5549 C CA . GLN B 1 102 ? -15.016 -14.922 -14.547 1 88.31 102 GLN B CA 1
ATOM 5550 C C . GLN B 1 102 ? -16.047 -13.805 -14.68 1 88.31 102 GLN B C 1
ATOM 5552 O O . GLN B 1 102 ? -15.984 -12.812 -13.945 1 88.31 102 GLN B O 1
ATOM 5557 N N . HIS B 1 103 ? -16.969 -14.031 -15.578 1 89.56 103 HIS B N 1
ATOM 5558 C CA . HIS B 1 103 ? -18 -13.023 -15.789 1 89.56 103 HIS B CA 1
ATOM 5559 C C . HIS B 1 103 ? -18.875 -12.883 -14.547 1 89.56 103 HIS B C 1
ATOM 5561 O O . HIS B 1 103 ? -19.141 -11.766 -14.094 1 89.56 103 HIS B O 1
ATOM 5567 N N . VAL B 1 104 ? -19.266 -13.977 -14.031 1 91.12 104 VAL B N 1
ATOM 5568 C CA . VAL B 1 104 ? -20.156 -13.953 -12.867 1 91.12 104 VAL B CA 1
ATOM 5569 C C . VAL B 1 104 ? -19.375 -13.453 -11.648 1 91.12 104 VAL B C 1
ATOM 5571 O O . VAL B 1 104 ? -19.875 -12.602 -10.898 1 91.12 104 VAL B O 1
ATOM 5574 N N . GLY B 1 105 ? -18.203 -14 -11.461 1 90.88 105 GLY B N 1
ATOM 5575 C CA . GLY B 1 105 ? -17.406 -13.609 -10.305 1 90.88 105 GLY B CA 1
ATOM 5576 C C . GLY B 1 105 ? -17.094 -12.125 -10.289 1 90.88 105 GLY B C 1
ATOM 5577 O O . GLY B 1 105 ? -17.25 -11.469 -9.258 1 90.88 105 GLY B O 1
ATOM 5578 N N . GLN B 1 106 ? -16.734 -11.602 -11.398 1 89.88 106 GLN B N 1
ATOM 5579 C CA . GLN B 1 106 ? -16.375 -10.188 -11.484 1 89.88 106 GLN B CA 1
ATOM 5580 C C . GLN B 1 106 ? -17.609 -9.297 -11.32 1 89.88 106 GLN B C 1
ATOM 5582 O O . GLN B 1 106 ? -17.531 -8.203 -10.773 1 89.88 106 GLN B O 1
ATOM 5587 N N . ASN B 1 107 ? -18.703 -9.758 -11.797 1 91.25 107 ASN B N 1
ATOM 5588 C CA . ASN B 1 107 ? -19.938 -9 -11.633 1 91.25 107 ASN B CA 1
ATOM 5589 C C . ASN B 1 107 ? -20.359 -8.922 -10.172 1 91.25 107 ASN B C 1
ATOM 5591 O O . ASN B 1 107 ? -20.875 -7.895 -9.719 1 91.25 107 ASN B O 1
ATOM 5595 N N . ILE B 1 108 ? -20.203 -9.977 -9.531 1 92.44 108 ILE B N 1
ATOM 5596 C CA . ILE B 1 108 ? -20.547 -10 -8.109 1 92.44 108 ILE B CA 1
ATOM 5597 C C . ILE B 1 108 ? -19.688 -9 -7.355 1 92.44 108 ILE B C 1
ATOM 5599 O O . ILE B 1 108 ? -20.188 -8.219 -6.543 1 92.44 108 ILE B O 1
ATOM 5603 N N . VAL B 1 109 ? -18.438 -9.008 -7.605 1 92.19 109 VAL B N 1
ATOM 5604 C CA . VAL B 1 109 ? -17.5 -8.133 -6.914 1 92.19 109 VAL B CA 1
ATOM 5605 C C . VAL B 1 109 ? -17.797 -6.676 -7.266 1 92.19 109 VAL B C 1
ATOM 5607 O O . VAL B 1 109 ? -17.719 -5.793 -6.41 1 92.19 109 VAL B O 1
ATOM 5610 N N . SER B 1 110 ? -18.094 -6.465 -8.523 1 92.06 110 SER B N 1
ATOM 5611 C CA . SER B 1 110 ? -18.469 -5.125 -8.953 1 92.06 110 SER B CA 1
ATOM 5612 C C . SER B 1 110 ? -19.688 -4.617 -8.188 1 92.06 110 SER B C 1
ATOM 5614 O O . SER B 1 110 ? -19.75 -3.449 -7.801 1 92.06 110 SER B O 1
ATOM 5616 N N . LEU B 1 111 ? -20.641 -5.465 -7.969 1 92.5 111 LEU B N 1
ATOM 5617 C CA . LEU B 1 111 ? -21.844 -5.105 -7.227 1 92.5 111 LEU B CA 1
ATOM 5618 C C . LEU B 1 111 ? -21.516 -4.832 -5.762 1 92.5 111 LEU B C 1
ATOM 5620 O O . LEU B 1 111 ? -22.047 -3.893 -5.168 1 92.5 111 LEU B O 1
ATOM 5624 N N . ILE B 1 112 ? -20.688 -5.617 -5.238 1 93.12 112 ILE B N 1
ATOM 5625 C CA . ILE B 1 112 ? -20.281 -5.434 -3.85 1 93.12 112 ILE B CA 1
ATOM 5626 C C . ILE B 1 112 ? -19.578 -4.086 -3.693 1 93.12 112 ILE B C 1
ATOM 5628 O O . ILE B 1 112 ? -19.844 -3.346 -2.74 1 93.12 112 ILE B O 1
ATOM 5632 N N . ARG B 1 113 ? -18.719 -3.859 -4.586 1 92.81 113 ARG B N 1
ATOM 5633 C CA . ARG B 1 113 ? -17.984 -2.602 -4.562 1 92.81 113 ARG B CA 1
ATOM 5634 C C . ARG B 1 113 ? -18.938 -1.409 -4.668 1 92.81 113 ARG B C 1
ATOM 5636 O O . ARG B 1 113 ? -18.781 -0.423 -3.945 1 92.81 113 ARG B O 1
ATOM 5643 N N . LYS B 1 114 ? -19.844 -1.475 -5.543 1 92.06 114 LYS B N 1
ATOM 5644 C CA . LYS B 1 114 ? -20.828 -0.422 -5.73 1 92.06 114 LYS B CA 1
ATOM 5645 C C . LYS B 1 114 ? -21.656 -0.213 -4.465 1 92.06 114 LYS B C 1
ATOM 5647 O O . LYS B 1 114 ? -21.875 0.923 -4.039 1 92.06 114 LYS B O 1
ATOM 5652 N N . ASP B 1 115 ? -22.078 -1.302 -3.928 1 92.38 115 ASP B N 1
ATOM 5653 C CA . ASP B 1 115 ? -22.906 -1.225 -2.723 1 92.38 115 ASP B CA 1
ATOM 5654 C C . ASP B 1 115 ? -22.094 -0.684 -1.543 1 92.38 115 ASP B C 1
ATOM 5656 O O . ASP B 1 115 ? -22.625 0.068 -0.718 1 92.38 115 ASP B O 1
ATOM 5660 N N . LEU B 1 116 ? -20.859 -1.102 -1.508 1 92.5 116 LEU B N 1
ATOM 5661 C CA . LEU B 1 116 ? -19.984 -0.634 -0.437 1 92.5 116 LEU B CA 1
ATOM 5662 C C . LEU B 1 116 ? -19.766 0.87 -0.541 1 92.5 116 LEU B C 1
ATOM 5664 O O . LEU B 1 116 ? -19.844 1.587 0.458 1 92.5 116 LEU B O 1
ATOM 5668 N N . PHE B 1 117 ? -19.531 1.355 -1.715 1 91.44 117 PHE B N 1
ATOM 5669 C CA . PHE B 1 117 ? -19.312 2.781 -1.922 1 91.44 117 PHE B CA 1
ATOM 5670 C C . PHE B 1 117 ? -20.578 3.574 -1.614 1 91.44 117 PHE B C 1
ATOM 5672 O O . PHE B 1 117 ? -20.516 4.633 -0.989 1 91.44 117 PHE B O 1
ATOM 5679 N N . ARG B 1 118 ? -21.609 3.078 -2.025 1 89.44 118 ARG B N 1
ATOM 5680 C CA . ARG B 1 118 ? -22.891 3.713 -1.769 1 89.44 118 ARG B CA 1
ATOM 5681 C C . ARG B 1 118 ? -23.188 3.777 -0.272 1 89.44 118 ARG B C 1
ATOM 5683 O O . ARG B 1 118 ? -23.625 4.809 0.235 1 89.44 118 ARG B O 1
ATOM 5690 N N . HIS B 1 119 ? -22.906 2.688 0.33 1 90.88 119 HIS B N 1
ATOM 5691 C CA . HIS B 1 119 ? -23.172 2.625 1.766 1 90.88 119 HIS B CA 1
ATOM 5692 C C . HIS B 1 119 ? -22.266 3.592 2.527 1 90.88 119 HIS B C 1
ATOM 5694 O O . HIS B 1 119 ? -22.734 4.309 3.418 1 90.88 119 HIS B O 1
ATOM 5700 N N . ILE B 1 120 ? -21.016 3.635 2.201 1 90.12 120 ILE B N 1
ATOM 5701 C CA . ILE B 1 120 ? -20.047 4.508 2.859 1 90.12 120 ILE B CA 1
ATOM 5702 C C . ILE B 1 120 ? -20.438 5.969 2.635 1 90.12 120 ILE B C 1
ATOM 5704 O O . ILE B 1 120 ? -20.328 6.793 3.547 1 90.12 120 ILE B O 1
ATOM 5708 N N . SER B 1 121 ? -20.938 6.246 1.452 1 87.06 121 SER B N 1
ATOM 5709 C CA . SER B 1 121 ? -21.281 7.617 1.103 1 87.06 121 SER B CA 1
ATOM 5710 C C . SER B 1 121 ? -22.5 8.102 1.901 1 87.06 121 SER B C 1
ATOM 5712 O O . SER B 1 121 ? -22.703 9.305 2.061 1 87.06 121 SER B O 1
ATOM 5714 N N . LYS B 1 122 ? -23.219 7.227 2.484 1 84.88 122 LYS B N 1
ATOM 5715 C CA . LYS B 1 122 ? -24.438 7.594 3.207 1 84.88 122 LYS B CA 1
ATOM 5716 C C . LYS B 1 122 ? -24.203 7.598 4.715 1 84.88 122 LYS B C 1
ATOM 5718 O O . LYS B 1 122 ? -25.109 7.926 5.488 1 84.88 122 LYS B O 1
ATOM 5723 N N . MET B 1 123 ? -23.016 7.258 5.062 1 86.56 123 MET B N 1
ATOM 5724 C CA . MET B 1 123 ? -22.703 7.207 6.488 1 86.56 123 MET B CA 1
ATOM 5725 C C . MET B 1 123 ? -22.562 8.609 7.066 1 86.56 123 MET B C 1
ATOM 5727 O O . MET B 1 123 ? -22.328 9.57 6.324 1 86.56 123 MET B O 1
ATOM 5731 N N . SER B 1 124 ? -22.828 8.672 8.336 1 84.62 124 SER B N 1
ATOM 5732 C CA . SER B 1 124 ? -22.688 9.953 9.016 1 84.62 124 SER B CA 1
ATOM 5733 C C . SER B 1 124 ? -21.234 10.344 9.195 1 84.62 124 SER B C 1
ATOM 5735 O O . SER B 1 124 ? -20.344 9.5 9.055 1 84.62 124 SER B O 1
ATOM 5737 N N . MET B 1 125 ? -21.047 11.539 9.422 1 77.94 125 MET B N 1
ATOM 5738 C CA . MET B 1 125 ? -19.688 12.062 9.539 1 77.94 125 MET B CA 1
ATOM 5739 C C . MET B 1 125 ? -18.953 11.414 10.711 1 77.94 125 MET B C 1
ATOM 5741 O O . MET B 1 125 ? -17.719 11.312 10.703 1 77.94 125 MET B O 1
ATOM 5745 N N . SER B 1 126 ? -19.688 11.07 11.75 1 76.88 126 SER B N 1
ATOM 5746 C CA . SER B 1 126 ? -19.078 10.398 12.898 1 76.88 126 SER B CA 1
ATOM 5747 C C . SER B 1 126 ? -18.359 9.117 12.477 1 76.88 126 SER B C 1
ATOM 5749 O O . SER B 1 126 ? -17.375 8.719 13.094 1 76.88 126 SER B O 1
ATOM 5751 N N . PHE B 1 127 ? -18.891 8.609 11.445 1 83.38 127 PHE B N 1
ATOM 5752 C CA . PHE B 1 127 ? -18.297 7.395 10.891 1 83.38 127 PHE B CA 1
ATOM 5753 C C . PHE B 1 127 ? -16.891 7.668 10.367 1 83.38 127 PHE B C 1
ATOM 5755 O O . PHE B 1 127 ? -15.984 6.867 10.578 1 83.38 127 PHE B O 1
ATOM 5762 N N . PHE B 1 128 ? -16.703 8.742 9.742 1 79.88 128 PHE B N 1
ATOM 5763 C CA . PHE B 1 128 ? -15.43 9.078 9.102 1 79.88 128 PHE B CA 1
ATOM 5764 C C . PHE B 1 128 ? -14.422 9.578 10.125 1 79.88 128 PHE B C 1
ATOM 5766 O O . PHE B 1 128 ? -13.219 9.633 9.844 1 79.88 128 PHE B O 1
ATOM 5773 N N . ASP B 1 129 ? -14.93 9.938 11.281 1 72.25 129 ASP B N 1
ATOM 5774 C CA . ASP B 1 129 ? -14.039 10.266 12.391 1 72.25 129 ASP B CA 1
ATOM 5775 C C . ASP B 1 129 ? -13.469 9 13.031 1 72.25 129 ASP B C 1
ATOM 5777 O O . ASP B 1 129 ? -12.352 9.008 13.547 1 72.25 129 ASP B O 1
ATOM 5781 N N . ARG B 1 130 ? -14.305 8.023 12.906 1 71.31 130 ARG B N 1
ATOM 5782 C CA . ARG B 1 130 ? -13.945 6.766 13.555 1 71.31 130 ARG B CA 1
ATOM 5783 C C . ARG B 1 130 ? -13.094 5.898 12.633 1 71.31 130 ARG B C 1
ATOM 5785 O O . ARG B 1 130 ? -12.203 5.176 13.102 1 71.31 130 ARG B O 1
ATOM 5792 N N . PHE B 1 131 ? -13.453 5.969 11.375 1 77.69 131 PHE B N 1
ATOM 5793 C CA . PHE B 1 131 ? -12.734 5.141 10.414 1 77.69 131 PHE B CA 1
ATOM 5794 C C . PHE B 1 131 ? -11.711 5.965 9.641 1 77.69 131 PHE B C 1
ATOM 5796 O O . PHE B 1 131 ? -12.031 7.047 9.141 1 77.69 131 PHE B O 1
ATOM 5803 N N . HIS B 1 132 ? -10.57 5.43 9.586 1 77.88 132 HIS B N 1
ATOM 5804 C CA . HIS B 1 132 ? -9.523 6.09 8.82 1 77.88 132 HIS B CA 1
ATOM 5805 C C . HIS B 1 132 ? -9.789 5.977 7.32 1 77.88 132 HIS B C 1
ATOM 5807 O O . HIS B 1 132 ? -10.148 4.906 6.828 1 77.88 132 HIS B O 1
ATOM 5813 N N . ILE B 1 133 ? -9.594 7.07 6.625 1 81.75 133 ILE B N 1
ATOM 5814 C CA . ILE B 1 133 ? -9.859 7.148 5.191 1 81.75 133 ILE B CA 1
ATOM 5815 C C . ILE B 1 133 ? -9.023 6.094 4.457 1 81.75 133 ILE B C 1
ATOM 5817 O O . ILE B 1 133 ? -9.523 5.438 3.539 1 81.75 133 ILE B O 1
ATOM 5821 N N . GLY B 1 134 ? -7.816 5.91 4.863 1 74.81 134 GLY B N 1
ATOM 5822 C CA . GLY B 1 134 ? -6.961 4.91 4.246 1 74.81 134 GLY B CA 1
ATOM 5823 C C . GLY B 1 134 ? -7.523 3.506 4.34 1 74.81 134 GLY B C 1
ATOM 5824 O O . GLY B 1 134 ? -7.453 2.738 3.377 1 74.81 134 GLY B O 1
ATOM 5825 N N . SER B 1 135 ? -8.086 3.209 5.469 1 82.75 135 SER B N 1
ATOM 5826 C CA . SER B 1 135 ? -8.664 1.887 5.676 1 82.75 135 SER B CA 1
ATOM 5827 C C . SER B 1 135 ? -9.883 1.677 4.785 1 82.75 135 SER B C 1
ATOM 5829 O O . SER B 1 135 ? -10.094 0.585 4.25 1 82.75 135 SER B O 1
ATOM 5831 N N . LEU B 1 136 ? -10.594 2.688 4.652 1 88.75 136 LEU B N 1
ATOM 5832 C CA . LEU B 1 136 ? -11.789 2.59 3.826 1 88.75 136 LEU B CA 1
ATOM 5833 C C . LEU B 1 136 ? -11.422 2.408 2.357 1 88.75 136 LEU B C 1
ATOM 5835 O O . LEU B 1 136 ? -12.086 1.66 1.635 1 88.75 136 LEU B O 1
ATOM 5839 N N . VAL B 1 137 ? -10.406 3.086 1.992 1 87.25 137 VAL B N 1
ATOM 5840 C CA . VAL B 1 137 ? -9.93 2.941 0.621 1 87.25 137 VAL B CA 1
ATOM 5841 C C . VAL B 1 137 ? -9.477 1.503 0.379 1 87.25 137 VAL B C 1
ATOM 5843 O O . VAL B 1 137 ? -9.789 0.915 -0.66 1 87.25 137 VAL B O 1
ATOM 5846 N N . THR B 1 138 ? -8.805 0.903 1.334 1 80.75 138 THR B N 1
ATOM 5847 C CA . THR B 1 138 ? -8.336 -0.475 1.249 1 80.75 138 THR B CA 1
ATOM 5848 C C . THR B 1 138 ? -9.508 -1.444 1.189 1 80.75 138 THR B C 1
ATOM 5850 O O . THR B 1 138 ? -9.477 -2.428 0.447 1 80.75 138 THR B O 1
ATOM 5853 N N . ASN B 1 139 ? -10.492 -1.185 1.891 1 89.06 139 ASN B N 1
ATOM 5854 C CA . ASN B 1 139 ? -11.672 -2.043 1.914 1 89.06 139 ASN B CA 1
ATOM 5855 C C . ASN B 1 139 ? -12.383 -2.055 0.564 1 89.06 139 ASN B C 1
ATOM 5857 O O . ASN B 1 139 ? -12.773 -3.115 0.071 1 89.06 139 ASN B O 1
ATOM 5861 N N . VAL B 1 140 ? -12.469 -0.909 -0.025 1 90.12 140 VAL B N 1
ATOM 5862 C CA . VAL B 1 140 ? -13.203 -0.787 -1.277 1 90.12 140 VAL B CA 1
ATOM 5863 C C . VAL B 1 140 ? -12.367 -1.328 -2.43 1 90.12 140 VAL B C 1
ATOM 5865 O O . VAL B 1 140 ? -12.906 -1.825 -3.422 1 90.12 140 VAL B O 1
ATOM 5868 N N . SER B 1 141 ? -11.07 -1.348 -2.238 1 87.12 141 SER B N 1
ATOM 5869 C CA . SER B 1 141 ? -10.211 -1.704 -3.359 1 87.12 141 SER B CA 1
ATOM 5870 C C . SER B 1 141 ? -9.562 -3.068 -3.146 1 87.12 141 SER B C 1
ATOM 5872 O O . SER B 1 141 ? -10.078 -4.086 -3.617 1 87.12 141 SER B O 1
ATOM 5874 N N . SER B 1 142 ? -8.602 -3.166 -2.168 1 79.94 142 SER B N 1
ATOM 5875 C CA . SER B 1 142 ? -7.809 -4.371 -1.954 1 79.94 142 SER B CA 1
ATOM 5876 C C . SER B 1 142 ? -8.672 -5.52 -1.438 1 79.94 142 SER B C 1
ATOM 5878 O O . SER B 1 142 ? -8.547 -6.652 -1.903 1 79.94 142 SER B O 1
ATOM 5880 N N . ASP B 1 143 ? -9.484 -5.23 -0.545 1 88 143 ASP B N 1
ATOM 5881 C CA . ASP B 1 143 ? -10.32 -6.277 0.036 1 88 143 ASP B CA 1
ATOM 5882 C C . ASP B 1 143 ? -11.305 -6.828 -0.993 1 88 143 ASP B C 1
ATOM 5884 O O . ASP B 1 143 ? -11.555 -8.039 -1.033 1 88 143 ASP B O 1
ATOM 5888 N N . THR B 1 144 ? -11.812 -5.953 -1.764 1 90.38 144 THR B N 1
ATOM 5889 C CA . THR B 1 144 ? -12.742 -6.422 -2.785 1 90.38 144 THR B CA 1
ATOM 5890 C C . THR B 1 144 ? -12.008 -7.25 -3.84 1 90.38 144 THR B C 1
ATOM 5892 O O . THR B 1 144 ? -12.578 -8.188 -4.402 1 90.38 144 THR B O 1
ATOM 5895 N N . GLU B 1 145 ? -10.773 -6.996 -4.066 1 86.12 145 GLU B N 1
ATOM 5896 C CA . GLU B 1 145 ? -9.969 -7.793 -4.988 1 86.12 145 GLU B CA 1
ATOM 5897 C C . GLU B 1 145 ? -9.727 -9.195 -4.438 1 86.12 145 GLU B C 1
ATOM 5899 O O . GLU B 1 145 ? -9.727 -10.172 -5.191 1 86.12 145 GLU B O 1
ATOM 5904 N N . THR B 1 146 ? -9.516 -9.242 -3.213 1 86.31 146 THR B N 1
ATOM 5905 C CA . THR B 1 146 ? -9.344 -10.539 -2.57 1 86.31 146 THR B CA 1
ATOM 5906 C C . THR B 1 146 ? -10.625 -11.375 -2.686 1 86.31 146 THR B C 1
ATOM 5908 O O . THR B 1 146 ? -10.562 -12.578 -2.924 1 86.31 146 THR B O 1
ATOM 5911 N N . ILE B 1 147 ? -11.711 -10.703 -2.582 1 90.62 147 ILE B N 1
ATOM 5912 C CA . ILE B 1 147 ? -12.992 -11.391 -2.715 1 90.62 147 ILE B CA 1
ATOM 5913 C C . ILE B 1 147 ? -13.188 -11.844 -4.16 1 90.62 147 ILE B C 1
ATOM 5915 O O . ILE B 1 147 ? -13.742 -12.914 -4.406 1 90.62 147 ILE B O 1
ATOM 5919 N N . SER B 1 148 ? -12.695 -11 -5.004 1 89.69 148 SER B N 1
ATOM 5920 C CA . SER B 1 148 ? -12.734 -11.383 -6.414 1 89.69 148 SER B CA 1
ATOM 5921 C C . SER B 1 148 ? -11.984 -12.688 -6.652 1 89.69 148 SER B C 1
ATOM 5923 O O . SER B 1 148 ? -12.461 -13.562 -7.371 1 89.69 148 SER B O 1
ATOM 5925 N N . SER B 1 149 ? -10.82 -12.859 -6.027 1 88.19 149 SER B N 1
ATOM 5926 C CA . SER B 1 149 ? -10.016 -14.062 -6.176 1 88.19 149 SER B CA 1
ATOM 5927 C C . SER B 1 149 ? -10.734 -15.281 -5.609 1 88.19 149 SER B C 1
ATOM 5929 O O . SER B 1 149 ? -10.555 -16.406 -6.098 1 88.19 149 SER B O 1
ATOM 5931 N N . PHE B 1 150 ? -11.602 -15.023 -4.664 1 89.81 150 PHE B N 1
ATOM 5932 C CA . PHE B 1 150 ? -12.367 -16.125 -4.105 1 89.81 150 PHE B CA 1
ATOM 5933 C C . PHE B 1 150 ? -13.375 -16.656 -5.121 1 89.81 150 PHE B C 1
ATOM 5935 O O . PHE B 1 150 ? -13.438 -17.859 -5.371 1 89.81 150 PHE B O 1
ATOM 5942 N N . PHE B 1 151 ? -14.047 -15.789 -5.711 1 88.25 151 PHE B N 1
ATOM 5943 C CA . PHE B 1 151 ? -15.117 -16.188 -6.609 1 88.25 151 PHE B CA 1
ATOM 5944 C C . PHE B 1 151 ? -14.562 -16.703 -7.934 1 88.25 151 PHE B C 1
ATOM 5946 O O . PHE B 1 151 ? -15.188 -17.531 -8.602 1 88.25 151 PHE B O 1
ATOM 5953 N N . THR B 1 152 ? -13.352 -16.281 -8.25 1 87.31 152 THR B N 1
ATOM 5954 C CA . THR B 1 152 ? -12.844 -16.625 -9.578 1 87.31 152 THR B CA 1
ATOM 5955 C C . THR B 1 152 ? -11.836 -17.766 -9.477 1 87.31 152 THR B C 1
ATOM 5957 O O . THR B 1 152 ? -11.664 -18.547 -10.43 1 87.31 152 THR B O 1
ATOM 5960 N N . GLN B 1 153 ? -11.156 -17.906 -8.328 1 87.38 153 GLN B N 1
ATOM 5961 C CA . GLN B 1 153 ? -10.102 -18.906 -8.234 1 87.38 153 GLN B CA 1
ATOM 5962 C C . GLN B 1 153 ? -10.484 -20.016 -7.25 1 87.38 153 GLN B C 1
ATOM 5964 O O . GLN B 1 153 ? -10.492 -21.188 -7.609 1 87.38 153 GLN B O 1
ATOM 5969 N N . VAL B 1 154 ? -10.883 -19.609 -6.074 1 89.44 154 VAL B N 1
ATOM 5970 C CA . VAL B 1 154 ? -11.164 -20.594 -5.035 1 89.44 154 VAL B CA 1
ATOM 5971 C C . VAL B 1 154 ? -12.391 -21.406 -5.426 1 89.44 154 VAL B C 1
ATOM 5973 O O . VAL B 1 154 ? -12.352 -22.641 -5.395 1 89.44 154 VAL B O 1
ATOM 5976 N N . LEU B 1 155 ? -13.383 -20.75 -5.848 1 87.5 155 LEU B N 1
ATOM 5977 C CA . LEU B 1 155 ? -14.609 -21.438 -6.219 1 87.5 155 LEU B CA 1
ATOM 5978 C C . LEU B 1 155 ? -14.383 -22.312 -7.445 1 87.5 155 LEU B C 1
ATOM 5980 O O . LEU B 1 155 ? -14.914 -23.422 -7.523 1 87.5 155 LEU B O 1
ATOM 5984 N N . LEU B 1 156 ? -13.609 -21.797 -8.328 1 86.56 156 LEU B N 1
ATOM 5985 C CA . LEU B 1 156 ? -13.273 -22.594 -9.5 1 86.56 156 LEU B CA 1
ATOM 5986 C C . LEU B 1 156 ? -12.516 -23.859 -9.102 1 86.56 156 LEU B C 1
ATOM 5988 O O . LEU B 1 156 ? -12.828 -24.953 -9.586 1 86.56 156 LEU B O 1
ATOM 5992 N N . SER B 1 157 ? -11.562 -23.672 -8.281 1 88.88 157 SER B N 1
ATOM 5993 C CA . SER B 1 157 ? -10.758 -24.797 -7.824 1 88.88 157 SER B CA 1
ATOM 5994 C C . SER B 1 157 ? -11.617 -25.828 -7.094 1 88.88 157 SER B C 1
ATOM 5996 O O . SER B 1 157 ? -11.508 -27.031 -7.348 1 88.88 157 SER B O 1
ATOM 5998 N N . LEU B 1 158 ? -12.523 -25.391 -6.273 1 88.5 158 LEU B N 1
ATOM 5999 C CA . LEU B 1 158 ? -13.367 -26.297 -5.5 1 88.5 158 LEU B CA 1
ATOM 6000 C C . LEU B 1 158 ? -14.289 -27.094 -6.418 1 88.5 158 LEU B C 1
ATOM 6002 O O . LEU B 1 158 ? -14.477 -28.297 -6.223 1 88.5 158 LEU B O 1
ATOM 6006 N N . ILE B 1 159 ? -14.773 -26.438 -7.41 1 89.19 159 ILE B N 1
ATOM 6007 C CA . ILE B 1 159 ? -15.711 -27.094 -8.32 1 89.19 159 ILE B CA 1
ATOM 6008 C C . ILE B 1 159 ? -14.945 -28.016 -9.273 1 89.19 159 ILE B C 1
ATOM 6010 O O . ILE B 1 159 ? -15.25 -29.203 -9.375 1 89.19 159 ILE B O 1
ATOM 6014 N N . ARG B 1 160 ? -13.922 -27.453 -9.82 1 88.44 160 ARG B N 1
ATOM 6015 C CA . ARG B 1 160 ? -13.203 -28.188 -10.852 1 88.44 160 ARG B CA 1
ATOM 6016 C C . ARG B 1 160 ? -12.344 -29.281 -10.227 1 88.44 160 ARG B C 1
ATOM 6018 O O . ARG B 1 160 ? -12.43 -30.453 -10.633 1 88.44 160 ARG B O 1
ATOM 6025 N N . ASP B 1 161 ? -11.516 -28.891 -9.273 1 89.06 161 ASP B N 1
ATOM 6026 C CA . ASP B 1 161 ? -10.609 -29.859 -8.68 1 89.06 161 ASP B CA 1
ATOM 6027 C C . ASP B 1 161 ? -11.367 -30.859 -7.816 1 89.06 161 ASP B C 1
ATOM 6029 O O . ASP B 1 161 ? -11.008 -32.031 -7.77 1 89.06 161 ASP B O 1
ATOM 6033 N N . GLY B 1 162 ? -12.422 -30.422 -7.16 1 88.62 162 GLY B N 1
ATOM 6034 C CA . GLY B 1 162 ? -13.273 -31.344 -6.422 1 88.62 162 GLY B CA 1
ATOM 6035 C C . GLY B 1 162 ? -13.953 -32.375 -7.309 1 88.62 162 GLY B C 1
ATOM 6036 O O . GLY B 1 162 ? -13.945 -33.562 -7.012 1 88.62 162 GLY B O 1
ATOM 6037 N N . MET B 1 163 ? -14.453 -31.906 -8.391 1 89.81 163 MET B N 1
ATOM 6038 C CA . MET B 1 163 ? -15.125 -32.781 -9.344 1 89.81 163 MET B CA 1
ATOM 6039 C C . MET B 1 163 ? -14.133 -33.75 -9.992 1 89.81 163 MET B C 1
ATOM 6041 O O . MET B 1 163 ? -14.453 -34.906 -10.219 1 89.81 163 MET B O 1
ATOM 6045 N N . MET B 1 164 ? -12.938 -33.219 -10.297 1 90.25 164 MET B N 1
ATOM 6046 C CA . MET B 1 164 ? -11.898 -34.062 -10.891 1 90.25 164 MET B CA 1
ATOM 6047 C C . MET B 1 164 ? -11.547 -35.219 -9.969 1 90.25 164 MET B C 1
ATOM 6049 O O . MET B 1 164 ? -11.422 -36.375 -10.43 1 90.25 164 MET B O 1
ATOM 6053 N N . LEU B 1 165 ? -11.484 -34.969 -8.703 1 88.06 165 LEU B N 1
ATOM 6054 C CA . LEU B 1 165 ? -11.164 -36 -7.73 1 88.06 165 LEU B CA 1
ATOM 6055 C C . LEU B 1 165 ? -12.266 -37.062 -7.668 1 88.06 165 LEU B C 1
ATOM 6057 O O . LEU B 1 165 ? -12 -38.25 -7.727 1 88.06 165 LEU B O 1
ATOM 6061 N N . VAL B 1 166 ? -13.523 -36.656 -7.656 1 89.38 166 VAL B N 1
ATOM 6062 C CA . VAL B 1 166 ? -14.664 -37.562 -7.543 1 89.38 166 VAL B CA 1
ATOM 6063 C C . VAL B 1 166 ? -14.797 -38.375 -8.812 1 89.38 166 VAL B C 1
ATOM 6065 O O . VAL B 1 166 ? -15 -39.594 -8.75 1 89.38 166 VAL B O 1
ATOM 6068 N N . LEU B 1 167 ? -14.625 -37.781 -9.961 1 90.19 167 LEU B N 1
ATOM 6069 C CA . LEU B 1 167 ? -14.797 -38.469 -11.234 1 90.19 167 LEU B CA 1
ATOM 6070 C C . LEU B 1 167 ? -13.656 -39.438 -11.477 1 90.19 167 LEU B C 1
ATOM 6072 O O . LEU B 1 167 ? -13.859 -40.5 -12.07 1 90.19 167 LEU B O 1
ATOM 6076 N N . ILE B 1 168 ? -12.43 -39.062 -11.062 1 88.31 168 ILE B N 1
ATOM 6077 C CA . ILE B 1 168 ? -11.305 -39.969 -11.203 1 88.31 168 ILE B CA 1
ATOM 6078 C C . ILE B 1 168 ? -11.594 -41.25 -10.414 1 88.31 168 ILE B C 1
ATOM 6080 O O . ILE B 1 168 ? -11.391 -42.375 -10.922 1 88.31 168 ILE B O 1
ATOM 6084 N N . ILE B 1 169 ? -12.109 -41.094 -9.203 1 87 169 ILE B N 1
ATOM 6085 C CA . ILE B 1 169 ? -12.453 -42.25 -8.367 1 87 169 ILE B CA 1
ATOM 6086 C C . ILE B 1 169 ? -13.539 -43.062 -9.039 1 87 169 ILE B C 1
ATOM 6088 O O . ILE B 1 169 ? -13.461 -44.281 -9.078 1 87 169 ILE B O 1
ATOM 6092 N N . PHE B 1 170 ? -14.484 -42.406 -9.672 1 88.56 170 PHE B N 1
ATOM 6093 C CA . PHE B 1 170 ? -15.594 -43.062 -10.359 1 88.56 170 PHE B CA 1
ATOM 6094 C C . PHE B 1 170 ? -15.086 -43.875 -11.547 1 88.56 170 PHE B C 1
ATOM 6096 O O . PHE B 1 170 ? -15.445 -45.031 -11.703 1 88.56 170 PHE B O 1
ATOM 6103 N N . PHE B 1 171 ? -14.172 -43.312 -12.352 1 87.56 171 PHE B N 1
ATOM 6104 C CA . PHE B 1 171 ? -13.664 -44 -13.539 1 87.56 171 PHE B CA 1
ATOM 6105 C C . PHE B 1 171 ? -12.742 -45.156 -13.148 1 87.56 171 PHE B C 1
ATOM 6107 O O . PHE B 1 171 ? -12.727 -46.188 -13.82 1 87.56 171 PHE B O 1
ATOM 6114 N N . MET B 1 172 ? -12.039 -44.969 -12.062 1 86.25 172 MET B N 1
ATOM 6115 C CA . MET B 1 172 ? -11.164 -46.062 -11.602 1 86.25 172 MET B CA 1
ATOM 6116 C C . MET B 1 172 ? -11.977 -47.25 -11.148 1 86.25 172 MET B C 1
ATOM 6118 O O . MET B 1 172 ? -11.617 -48.406 -11.438 1 86.25 172 MET B O 1
ATOM 6122 N N . PHE B 1 173 ? -13.133 -47.062 -10.547 1 87.56 173 PHE B N 1
ATOM 6123 C CA . PHE B 1 173 ? -13.992 -48.125 -10.078 1 87.56 173 PHE B CA 1
ATOM 6124 C C . PHE B 1 173 ? -14.703 -48.812 -11.242 1 87.56 173 PHE B C 1
ATOM 6126 O O . PHE B 1 173 ? -15.031 -50 -11.172 1 87.56 173 PHE B O 1
ATOM 6133 N N . GLN B 1 174 ? -14.953 -48.094 -12.305 1 86.75 174 GLN B N 1
ATOM 6134 C CA . GLN B 1 174 ? -15.594 -48.656 -13.484 1 86.75 174 GLN B CA 1
ATOM 6135 C C . GLN B 1 174 ? -14.633 -49.562 -14.25 1 86.75 174 GLN B C 1
ATOM 6137 O O . GLN B 1 174 ? -15.055 -50.5 -14.898 1 86.75 174 GLN B O 1
ATOM 6142 N N . LEU B 1 175 ? -13.336 -49.281 -14.18 1 84.12 175 LEU B N 1
ATOM 6143 C CA . LEU B 1 175 ? -12.344 -50.094 -14.867 1 84.12 175 LEU B CA 1
ATOM 6144 C C . LEU B 1 175 ? -12.078 -51.375 -14.109 1 84.12 175 LEU B C 1
ATOM 6146 O O . LEU B 1 175 ? -12.258 -52.469 -14.648 1 84.12 175 LEU B O 1
ATOM 6150 N N . ASP B 1 176 ? -11.578 -51.25 -12.82 1 84.88 176 ASP B N 1
ATOM 6151 C CA . ASP B 1 176 ? -11.328 -52.406 -11.977 1 84.88 176 ASP B CA 1
ATOM 6152 C C . ASP B 1 176 ? -11.516 -52.062 -10.5 1 84.88 176 ASP B C 1
ATOM 6154 O O . ASP B 1 176 ? -10.727 -51.312 -9.93 1 84.88 176 ASP B O 1
ATOM 6158 N N . PRO B 1 177 ? -12.531 -52.562 -9.906 1 85.88 177 PRO B N 1
ATOM 6159 C CA . PRO B 1 177 ? -12.844 -52.219 -8.516 1 85.88 177 PRO B CA 1
ATOM 6160 C C . PRO B 1 177 ? -11.75 -52.656 -7.543 1 85.88 177 PRO B C 1
ATOM 6162 O O . PRO B 1 177 ? -11.547 -52.031 -6.5 1 85.88 177 PRO B O 1
ATOM 6165 N N . VAL B 1 178 ? -11.039 -53.781 -7.891 1 81.75 178 VAL B N 1
ATOM 6166 C CA . VAL B 1 178 ? -10.023 -54.312 -6.977 1 81.75 178 VAL B CA 1
ATOM 6167 C C . VAL B 1 178 ? -8.812 -53.375 -6.965 1 81.75 178 VAL B C 1
ATOM 6169 O O . VAL B 1 178 ? -8.344 -52.969 -5.898 1 81.75 178 VAL B O 1
ATOM 6172 N N . LEU B 1 179 ? -8.398 -53 -8.164 1 82.06 179 LEU B N 1
ATOM 6173 C CA . LEU B 1 179 ? -7.266 -52.094 -8.25 1 82.06 179 LEU B CA 1
ATOM 6174 C C . LEU B 1 179 ? -7.641 -50.688 -7.742 1 82.06 179 LEU B C 1
ATOM 6176 O O . LEU B 1 179 ? -6.812 -50 -7.141 1 82.06 179 LEU B O 1
ATOM 6180 N N . ALA B 1 180 ? -8.867 -50.344 -7.988 1 86.19 180 ALA B N 1
ATOM 6181 C CA . ALA B 1 180 ? -9.352 -49.031 -7.508 1 86.19 180 ALA B CA 1
ATOM 6182 C C . ALA B 1 180 ? -9.367 -49 -5.984 1 86.19 180 ALA B C 1
ATOM 6184 O O . ALA B 1 180 ? -9.039 -47.969 -5.387 1 86.19 180 ALA B O 1
ATOM 6185 N N . GLY B 1 181 ? -9.75 -50.062 -5.348 1 82.5 181 GLY B N 1
ATOM 6186 C CA . GLY B 1 181 ? -9.75 -50.125 -3.896 1 82.5 181 GLY B CA 1
ATOM 6187 C C . GLY B 1 181 ? -8.367 -49.938 -3.291 1 82.5 181 GLY B C 1
ATOM 6188 O O . GLY B 1 181 ? -8.219 -49.219 -2.301 1 82.5 181 GLY B O 1
ATOM 6189 N N . TYR B 1 182 ? -7.352 -50.5 -3.938 1 77.75 182 TYR B N 1
ATOM 6190 C CA . TYR B 1 182 ? -5.98 -50.344 -3.465 1 77.75 182 TYR B CA 1
ATOM 6191 C C . TYR B 1 182 ? -5.504 -48.906 -3.656 1 77.75 182 TYR B C 1
ATOM 6193 O O . TYR B 1 182 ? -4.766 -48.375 -2.82 1 77.75 182 TYR B O 1
ATOM 6201 N N . SER B 1 183 ? -5.949 -48.344 -4.773 1 78.5 183 SER B N 1
ATOM 6202 C CA . SER B 1 183 ? -5.562 -46.969 -5.051 1 78.5 183 SER B CA 1
ATOM 6203 C C . SER B 1 183 ? -6.195 -46 -4.055 1 78.5 183 SER B C 1
ATOM 6205 O O . SER B 1 183 ? -5.633 -44.969 -3.76 1 78.5 183 SER B O 1
ATOM 6207 N N . LEU B 1 184 ? -7.328 -46.375 -3.533 1 80.5 184 LEU B N 1
ATOM 6208 C CA . LEU B 1 184 ? -8.047 -45.5 -2.6 1 80.5 184 LEU B CA 1
ATOM 6209 C C . LEU B 1 184 ? -7.328 -45.438 -1.254 1 80.5 184 LEU B C 1
ATOM 6211 O O . LEU B 1 184 ? -7.52 -44.5 -0.485 1 80.5 184 LEU B O 1
ATOM 6215 N N . ILE B 1 185 ? -6.465 -46.375 -1.023 1 79.5 185 ILE B N 1
ATOM 6216 C CA . ILE B 1 185 ? -5.727 -46.406 0.234 1 79.5 185 ILE B CA 1
ATOM 6217 C C . ILE B 1 185 ? -4.73 -45.25 0.273 1 79.5 185 ILE B C 1
ATOM 6219 O O . ILE B 1 185 ? -4.383 -44.75 1.349 1 79.5 185 ILE B O 1
ATOM 6223 N N . VAL B 1 186 ? -4.375 -44.75 -0.857 1 75.31 186 VAL B N 1
ATOM 6224 C CA . VAL B 1 186 ? -3.406 -43.656 -0.95 1 75.31 186 VAL B CA 1
ATOM 6225 C C . VAL B 1 186 ? -4.066 -42.344 -0.559 1 75.31 186 VAL B C 1
ATOM 6227 O O . VAL B 1 186 ? -3.406 -41.438 -0.04 1 75.31 186 VAL B O 1
ATOM 6230 N N . LEU B 1 187 ? -5.371 -42.312 -0.612 1 75.12 187 LEU B N 1
ATOM 6231 C CA . LEU B 1 187 ? -6.094 -41.062 -0.387 1 75.12 187 LEU B CA 1
ATOM 6232 C C . LEU B 1 187 ? -6.055 -40.688 1.085 1 75.12 187 LEU B C 1
ATOM 6234 O O . LEU B 1 187 ? -5.719 -39.531 1.418 1 75.12 187 LEU B O 1
ATOM 6238 N N . PRO B 1 188 ? -6.348 -41.625 1.945 1 76.44 188 PRO B N 1
ATOM 6239 C CA . PRO B 1 188 ? -6.266 -41.25 3.361 1 76.44 188 PRO B CA 1
ATOM 6240 C C . PRO B 1 188 ? -4.852 -40.875 3.795 1 76.44 188 PRO B C 1
ATOM 6242 O O . PRO B 1 188 ? -4.672 -40 4.648 1 76.44 188 PRO B O 1
ATOM 6245 N N . VAL B 1 189 ? -3.873 -41.469 3.119 1 79.94 189 VAL B N 1
ATOM 6246 C CA . VAL B 1 189 ? -2.488 -41.156 3.463 1 79.94 189 VAL B CA 1
ATOM 6247 C C . VAL B 1 189 ? -2.158 -39.719 3.051 1 79.94 189 VAL B C 1
ATOM 6249 O O . VAL B 1 189 ? -1.544 -38.969 3.816 1 79.94 189 VAL B O 1
ATOM 6252 N N . ILE B 1 190 ? -2.658 -39.344 1.959 1 75.5 190 ILE B N 1
ATOM 6253 C CA . ILE B 1 190 ? -2.43 -38 1.447 1 75.5 190 ILE B CA 1
ATOM 6254 C C . ILE B 1 190 ? -3.143 -37 2.336 1 75.5 190 ILE B C 1
ATOM 6256 O O . ILE B 1 190 ? -2.58 -35.938 2.664 1 75.5 190 ILE B O 1
ATOM 6260 N N . ALA B 1 191 ? -4.309 -37.344 2.762 1 74.06 191 ALA B N 1
ATOM 6261 C CA . ALA B 1 191 ? -5.105 -36.469 3.594 1 74.06 191 ALA B CA 1
ATOM 6262 C C . ALA B 1 191 ? -4.438 -36.219 4.949 1 74.06 191 ALA B C 1
ATOM 6264 O O . ALA B 1 191 ? -4.406 -35.094 5.449 1 74.06 191 ALA B O 1
ATOM 6265 N N . ILE B 1 192 ? -3.898 -37.281 5.449 1 82 192 ILE B N 1
ATOM 6266 C CA . ILE B 1 192 ? -3.256 -37.188 6.758 1 82 192 ILE B CA 1
ATOM 6267 C C . ILE B 1 192 ? -1.997 -36.344 6.66 1 82 192 ILE B C 1
ATOM 6269 O O . ILE B 1 192 ? -1.751 -35.469 7.52 1 82 192 ILE B O 1
ATOM 6273 N N . VAL B 1 193 ? -1.244 -36.438 5.586 1 81.38 193 VAL B N 1
ATOM 6274 C CA . VAL B 1 193 ? -0.021 -35.656 5.387 1 81.38 193 VAL B CA 1
ATOM 6275 C C . VAL B 1 193 ? -0.366 -34.188 5.172 1 81.38 193 VAL B C 1
ATOM 6277 O O . VAL B 1 193 ? 0.302 -33.312 5.711 1 81.38 193 VAL B O 1
ATOM 6280 N N . ALA B 1 194 ? -1.421 -34 4.488 1 76 194 ALA B N 1
ATOM 6281 C CA . ALA B 1 194 ? -1.854 -32.625 4.207 1 76 194 ALA B CA 1
ATOM 6282 C C . ALA B 1 194 ? -2.254 -31.891 5.488 1 76 194 ALA B C 1
ATOM 6284 O O . ALA B 1 194 ? -1.881 -30.734 5.695 1 76 194 ALA B O 1
ATOM 6285 N N . VAL B 1 195 ? -2.922 -32.594 6.402 1 78.56 195 VAL B N 1
ATOM 6286 C CA . VAL B 1 195 ? -3.412 -31.984 7.637 1 78.56 195 VAL B CA 1
ATOM 6287 C C . VAL B 1 195 ? -2.246 -31.734 8.594 1 78.56 195 VAL B C 1
ATOM 6289 O O . VAL B 1 195 ? -2.199 -30.719 9.273 1 78.56 195 VAL B O 1
ATOM 6292 N N . LEU B 1 196 ? -1.294 -32.594 8.508 1 82.38 196 LEU B N 1
ATOM 6293 C CA . LEU B 1 196 ? -0.152 -32.5 9.414 1 82.38 196 LEU B CA 1
ATOM 6294 C C . LEU B 1 196 ? 0.733 -31.312 9.023 1 82.38 196 LEU B C 1
ATOM 6296 O O . LEU B 1 196 ? 1.268 -30.609 9.891 1 82.38 196 LEU B O 1
ATOM 6300 N N . PHE B 1 197 ? 0.794 -31 7.762 1 82.31 197 PHE B N 1
ATOM 6301 C CA . PHE B 1 197 ? 1.688 -29.953 7.281 1 82.31 197 PHE B CA 1
ATOM 6302 C C . PHE B 1 197 ? 0.988 -28.609 7.281 1 82.31 197 PHE B C 1
ATOM 6304 O O . PHE B 1 197 ? 1.644 -27.562 7.25 1 82.31 197 PHE B O 1
ATOM 6311 N N . ARG B 1 198 ? -0.24 -28.688 7.367 1 77.25 198 ARG B N 1
ATOM 6312 C CA . ARG B 1 198 ? -1.029 -27.469 7.254 1 77.25 198 ARG B CA 1
ATOM 6313 C C . ARG B 1 198 ? -0.662 -26.469 8.352 1 77.25 198 ARG B C 1
ATOM 6315 O O . ARG B 1 198 ? -0.417 -25.297 8.07 1 77.25 198 ARG B O 1
ATOM 6322 N N . SER B 1 199 ? -0.588 -26.875 9.562 1 80.5 199 SER B N 1
ATOM 6323 C CA . SER B 1 199 ? -0.315 -26 10.688 1 80.5 199 SER B CA 1
ATOM 6324 C C . SER B 1 199 ? 1.094 -25.422 10.617 1 80.5 199 SER B C 1
ATOM 6326 O O . SER B 1 199 ? 1.301 -24.234 10.891 1 80.5 199 SER B O 1
ATOM 6328 N N . LYS B 1 200 ? 1.996 -26.25 10.188 1 84.38 200 LYS B N 1
ATOM 6329 C CA . LYS B 1 200 ? 3.383 -25.797 10.086 1 84.38 200 LYS B CA 1
ATOM 6330 C C . LYS B 1 200 ? 3.551 -24.781 8.969 1 84.38 200 LYS B C 1
ATOM 6332 O O . LYS B 1 200 ? 4.25 -23.766 9.141 1 84.38 200 LYS B O 1
ATOM 6337 N N . LEU B 1 201 ? 2.85 -24.969 7.969 1 81.81 201 LEU B N 1
ATOM 6338 C CA . LEU B 1 201 ? 2.914 -24.062 6.832 1 81.81 201 LEU B CA 1
ATOM 6339 C C . LEU B 1 201 ? 2.281 -22.719 7.176 1 81.81 201 LEU B C 1
ATOM 6341 O O . LEU B 1 201 ? 2.834 -21.656 6.852 1 81.81 201 LEU B O 1
ATOM 6345 N N . ARG B 1 202 ? 1.28 -22.859 7.879 1 79 202 ARG B N 1
ATOM 6346 C CA . ARG B 1 202 ? 0.564 -21.656 8.273 1 79 202 ARG B CA 1
ATOM 6347 C C . ARG B 1 202 ? 1.42 -20.781 9.195 1 79 202 ARG B C 1
ATOM 6349 O O . ARG B 1 202 ? 1.517 -19.578 9.008 1 79 202 ARG B O 1
ATOM 6356 N N . GLN B 1 203 ? 2.006 -21.359 10.109 1 85.44 203 GLN B N 1
ATOM 6357 C CA . GLN B 1 203 ? 2.83 -20.641 11.078 1 85.44 203 GLN B CA 1
ATOM 6358 C C . GLN B 1 203 ? 4.051 -20.031 10.398 1 85.44 203 GLN B C 1
ATOM 6360 O O . GLN B 1 203 ? 4.438 -18.906 10.719 1 85.44 203 GLN B O 1
ATOM 6365 N N . ALA B 1 204 ? 4.652 -20.75 9.523 1 86.62 204 ALA B N 1
ATOM 6366 C CA . ALA B 1 204 ? 5.824 -20.234 8.812 1 86.62 204 ALA B CA 1
ATOM 6367 C C . ALA B 1 204 ? 5.461 -19.031 7.949 1 86.62 204 ALA B C 1
ATOM 6369 O O . ALA B 1 204 ? 6.199 -18.047 7.906 1 86.62 204 ALA B O 1
ATOM 6370 N N . TYR B 1 205 ? 4.352 -19.094 7.398 1 81.69 205 TYR B N 1
ATOM 6371 C CA . TYR B 1 205 ? 3.887 -18.016 6.543 1 81.69 205 TYR B CA 1
ATOM 6372 C C . TYR B 1 205 ? 3.559 -16.766 7.363 1 81.69 205 TYR B C 1
ATOM 6374 O O . TYR B 1 205 ? 3.943 -15.656 6.996 1 81.69 205 TYR B O 1
ATOM 6382 N N . GLN B 1 206 ? 2.895 -17 8.438 1 82.12 206 GLN B N 1
ATOM 6383 C CA . GLN B 1 206 ? 2.506 -15.891 9.297 1 82.12 206 GLN B CA 1
ATOM 6384 C C . GLN B 1 206 ? 3.732 -15.203 9.891 1 82.12 206 GLN B C 1
ATOM 6386 O O . GLN B 1 206 ? 3.779 -13.977 9.984 1 82.12 206 GLN B O 1
ATOM 6391 N N . ASN B 1 207 ? 4.656 -16 10.234 1 88.31 207 ASN B N 1
ATOM 6392 C CA . ASN B 1 207 ? 5.883 -15.461 10.805 1 88.31 207 ASN B CA 1
ATOM 6393 C C . ASN B 1 207 ? 6.652 -14.633 9.781 1 88.31 207 ASN B C 1
ATOM 6395 O O . ASN B 1 207 ? 7.145 -13.547 10.102 1 88.31 207 ASN B O 1
ATOM 6399 N N . ALA B 1 208 ? 6.773 -15.125 8.602 1 86 208 ALA B N 1
ATOM 6400 C CA . ALA B 1 208 ? 7.465 -14.398 7.543 1 86 208 ALA B CA 1
ATOM 6401 C C . ALA B 1 208 ? 6.762 -13.078 7.23 1 86 208 ALA B C 1
ATOM 6403 O O . ALA B 1 208 ? 7.414 -12.047 7.031 1 86 208 ALA B O 1
ATOM 6404 N N . ARG B 1 209 ? 5.543 -13.117 7.316 1 80.5 209 ARG B N 1
ATOM 6405 C CA . ARG B 1 209 ? 4.758 -11.922 7.027 1 80.5 209 ARG B CA 1
ATOM 6406 C C . ARG B 1 209 ? 4.895 -10.898 8.141 1 80.5 209 ARG B C 1
ATOM 6408 O O . ARG B 1 209 ? 5.012 -9.695 7.879 1 80.5 209 ARG B O 1
ATOM 6415 N N . THR B 1 210 ? 4.832 -11.352 9.32 1 84.5 210 THR B N 1
ATOM 6416 C CA . THR B 1 210 ? 4.977 -10.461 10.469 1 84.5 210 THR B CA 1
ATOM 6417 C C . THR B 1 210 ? 6.344 -9.781 10.453 1 84.5 210 THR B C 1
ATOM 6419 O O . THR B 1 210 ? 6.445 -8.578 10.711 1 84.5 210 THR B O 1
ATOM 6422 N N . ARG B 1 211 ? 7.316 -10.547 10.125 1 88.31 211 ARG B N 1
ATOM 6423 C CA . ARG B 1 211 ? 8.672 -10 10.086 1 88.31 211 ARG B CA 1
ATOM 6424 C C . ARG B 1 211 ? 8.82 -8.984 8.953 1 88.31 211 ARG B C 1
ATOM 6426 O O . ARG B 1 211 ? 9.516 -7.977 9.109 1 88.31 211 ARG B O 1
ATOM 6433 N N . LEU B 1 212 ? 8.18 -9.234 7.941 1 85.44 212 LEU B N 1
ATOM 6434 C CA . LEU B 1 212 ? 8.203 -8.289 6.832 1 85.44 212 LEU B CA 1
ATOM 6435 C C . LEU B 1 212 ? 7.5 -6.988 7.215 1 85.44 212 LEU B C 1
ATOM 6437 O O . LEU B 1 212 ? 8.008 -5.898 6.934 1 85.44 212 LEU B O 1
ATOM 6441 N N . SER B 1 213 ? 6.426 -7.121 7.891 1 81.25 213 SER B N 1
ATOM 6442 C CA . SER B 1 213 ? 5.672 -5.953 8.336 1 81.25 213 SER B CA 1
ATOM 6443 C C . SER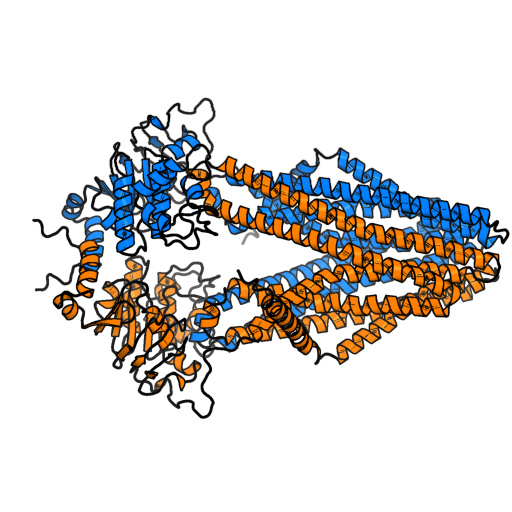 B 1 213 ? 6.492 -5.102 9.297 1 81.25 213 SER B C 1
ATOM 6445 O O . SER B 1 213 ? 6.473 -3.869 9.211 1 81.25 213 SER B O 1
ATOM 6447 N N . ARG B 1 214 ? 7.148 -5.758 10.102 1 85.62 214 ARG B N 1
ATOM 6448 C CA . ARG B 1 214 ? 8 -5.055 11.055 1 85.62 214 ARG B CA 1
ATOM 6449 C C . ARG B 1 214 ? 9.156 -4.359 10.352 1 85.62 214 ARG B C 1
ATOM 6451 O O . ARG B 1 214 ? 9.539 -3.248 10.719 1 85.62 214 ARG B O 1
ATOM 6458 N N . LEU B 1 215 ? 9.703 -5.027 9.43 1 88.5 215 LEU B N 1
ATOM 6459 C CA . LEU B 1 215 ? 10.797 -4.445 8.664 1 88.5 215 LEU B CA 1
ATOM 6460 C C . LEU B 1 215 ? 10.336 -3.197 7.914 1 88.5 215 LEU B C 1
ATOM 6462 O O . LEU B 1 215 ? 11.039 -2.186 7.895 1 88.5 215 LEU B O 1
ATOM 6466 N N . ILE B 1 216 ? 9.219 -3.229 7.375 1 84.62 216 ILE B N 1
ATOM 6467 C CA . ILE B 1 216 ? 8.641 -2.102 6.645 1 84.62 216 ILE B CA 1
ATOM 6468 C C . ILE B 1 216 ? 8.383 -0.943 7.605 1 84.62 216 ILE B C 1
ATOM 6470 O O . ILE B 1 216 ? 8.734 0.204 7.312 1 84.62 216 ILE B O 1
ATOM 6474 N N . ALA B 1 217 ? 7.824 -1.269 8.68 1 81.69 217 ALA B N 1
ATOM 6475 C CA . ALA B 1 217 ? 7.547 -0.253 9.695 1 81.69 217 ALA B CA 1
ATOM 6476 C C . ALA B 1 217 ? 8.836 0.407 10.18 1 81.69 217 ALA B C 1
ATOM 6478 O O . ALA B 1 217 ? 8.891 1.629 10.336 1 81.69 217 ALA B O 1
ATOM 6479 N N . PHE B 1 218 ? 9.773 -0.38 10.422 1 87.06 218 PHE B N 1
ATOM 6480 C CA . PHE B 1 218 ? 11.07 0.115 10.867 1 87.06 218 PHE B CA 1
ATOM 6481 C C . PHE B 1 218 ? 11.68 1.033 9.812 1 87.06 218 PHE B C 1
ATOM 6483 O O . PHE B 1 218 ? 12.219 2.094 10.148 1 87.06 218 PHE B O 1
ATOM 6490 N N . THR B 1 219 ? 11.641 0.611 8.617 1 87.75 219 THR B N 1
ATOM 6491 C CA . THR B 1 219 ? 12.188 1.4 7.52 1 87.75 219 THR B CA 1
ATOM 6492 C C . THR B 1 219 ? 11.445 2.725 7.375 1 87.75 219 THR B C 1
ATOM 6494 O O . THR B 1 219 ? 12.062 3.775 7.203 1 87.75 219 THR B O 1
ATOM 6497 N N . ALA B 1 220 ? 10.18 2.674 7.445 1 85.06 220 ALA B N 1
ATOM 6498 C CA . ALA B 1 220 ? 9.352 3.873 7.328 1 85.06 220 ALA B CA 1
ATOM 6499 C C . ALA B 1 220 ? 9.672 4.867 8.445 1 85.06 220 ALA B C 1
ATOM 6501 O O . ALA B 1 220 ? 9.797 6.07 8.195 1 85.06 220 ALA B O 1
ATOM 6502 N N . GLU B 1 221 ? 9.852 4.402 9.594 1 84.19 221 GLU B N 1
ATOM 6503 C CA . GLU B 1 221 ? 10.18 5.238 10.742 1 84.19 221 GLU B CA 1
ATOM 6504 C C . GLU B 1 221 ? 11.562 5.863 10.602 1 84.19 221 GLU B C 1
ATOM 6506 O O . GLU B 1 221 ? 11.75 7.047 10.883 1 84.19 221 GLU B O 1
ATOM 6511 N N . ASN B 1 222 ? 12.484 5.078 10.234 1 87.25 222 ASN B N 1
ATOM 6512 C CA . ASN B 1 222 ? 13.852 5.559 10.078 1 87.25 222 ASN B CA 1
ATOM 6513 C C . ASN B 1 222 ? 13.961 6.602 8.969 1 87.25 222 ASN B C 1
ATOM 6515 O O . ASN B 1 222 ? 14.664 7.602 9.117 1 87.25 222 ASN B O 1
ATOM 6519 N N . LEU B 1 223 ? 13.242 6.387 7.996 1 85.25 223 LEU B N 1
ATOM 6520 C CA . LEU B 1 223 ? 13.312 7.32 6.879 1 85.25 223 LEU B CA 1
ATOM 6521 C C . LEU B 1 223 ? 12.586 8.617 7.207 1 85.25 223 LEU B C 1
ATOM 6523 O O . LEU B 1 223 ? 13.016 9.703 6.805 1 85.25 223 LEU B O 1
ATOM 6527 N N . SER B 1 224 ? 11.523 8.508 7.93 1 81.56 224 SER B N 1
ATOM 6528 C CA . SER B 1 224 ? 10.805 9.695 8.375 1 81.56 224 SER B CA 1
ATOM 6529 C C . SER B 1 224 ? 11.641 10.516 9.352 1 81.56 224 SER B C 1
ATOM 6531 O O . SER B 1 224 ? 11.531 11.742 9.391 1 81.56 224 SER B O 1
ATOM 6533 N N . GLY B 1 225 ? 12.422 9.828 10.117 1 81.44 225 GLY B N 1
ATOM 6534 C CA . GLY B 1 225 ? 13.281 10.484 11.086 1 81.44 225 GLY B CA 1
ATOM 6535 C C . GLY B 1 225 ? 14.719 10.617 10.625 1 81.44 225 GLY B C 1
ATOM 6536 O O . GLY B 1 225 ? 15.625 10.758 11.438 1 81.44 225 GLY B O 1
ATOM 6537 N N . MET B 1 226 ? 14.875 10.555 9.352 1 82.81 226 MET B N 1
ATOM 6538 C CA . MET B 1 226 ? 16.234 10.531 8.82 1 82.81 226 MET B CA 1
ATOM 6539 C C . MET B 1 226 ? 16.984 11.797 9.195 1 82.81 226 MET B C 1
ATOM 6541 O O . MET B 1 226 ? 18.203 11.758 9.453 1 82.81 226 MET B O 1
ATOM 6545 N N . PHE B 1 227 ? 16.234 12.859 9.234 1 77 227 PHE B N 1
ATOM 6546 C CA . PHE B 1 227 ? 16.844 14.125 9.633 1 77 227 PHE B CA 1
ATOM 6547 C C . PHE B 1 227 ? 17.5 14 11.0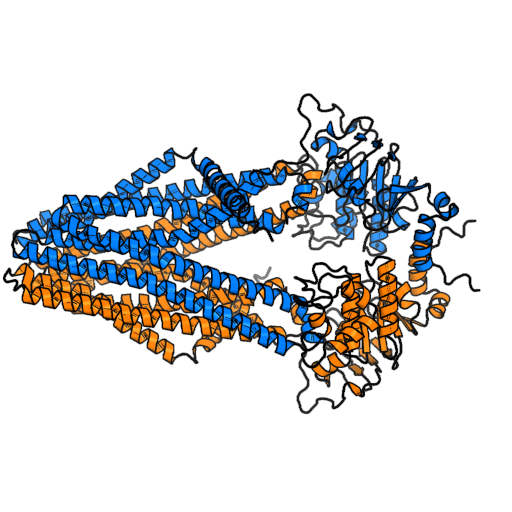08 1 77 227 PHE B C 1
ATOM 6549 O O . PHE B 1 227 ? 18.641 14.414 11.195 1 77 227 PHE B O 1
ATOM 6556 N N . LEU B 1 228 ? 16.828 13.43 11.859 1 79.81 228 LEU B N 1
ATOM 6557 C CA . LEU B 1 228 ? 17.312 13.258 13.219 1 79.81 228 LEU B CA 1
ATOM 6558 C C . LEU B 1 228 ? 18.484 12.281 13.266 1 79.81 228 LEU B C 1
ATOM 6560 O O . LEU B 1 228 ? 19.453 12.484 14.008 1 79.81 228 LEU B O 1
ATOM 6564 N N . ILE B 1 229 ? 18.406 11.312 12.492 1 83.62 229 ILE B N 1
ATOM 6565 C CA . ILE B 1 229 ? 19.438 10.281 12.461 1 83.62 229 ILE B CA 1
ATOM 6566 C C . ILE B 1 229 ? 20.75 10.883 11.961 1 83.62 229 ILE B C 1
ATOM 6568 O O . ILE B 1 229 ? 21.812 10.586 12.5 1 83.62 229 ILE B O 1
ATOM 6572 N N . GLN B 1 230 ? 20.625 11.734 11.07 1 78.25 230 GLN B N 1
ATOM 6573 C CA . GLN B 1 230 ? 21.828 12.336 10.492 1 78.25 230 GLN B CA 1
ATOM 6574 C C . GLN B 1 230 ? 22.406 13.414 11.406 1 78.25 230 GLN B C 1
ATOM 6576 O O . GLN B 1 230 ? 23.625 13.531 11.547 1 78.25 230 GLN B O 1
ATOM 6581 N N . VAL B 1 231 ? 21.5 14.172 11.953 1 76.38 231 VAL B N 1
ATOM 6582 C CA . VAL B 1 231 ? 21.938 15.25 12.828 1 76.38 231 VAL B CA 1
ATOM 6583 C C . VAL B 1 231 ? 22.672 14.672 14.039 1 76.38 231 VAL B C 1
ATOM 6585 O O . VAL B 1 231 ? 23.656 15.234 14.508 1 76.38 231 VAL B O 1
ATOM 6588 N N . PHE B 1 232 ? 22.203 13.492 14.422 1 77 232 PHE B N 1
ATOM 6589 C CA . PHE B 1 232 ? 22.797 12.898 15.609 1 77 232 PHE B CA 1
ATOM 6590 C C . PHE B 1 232 ? 23.766 11.773 15.234 1 77 232 PHE B C 1
ATOM 6592 O O . PHE B 1 232 ? 24.266 11.062 16.109 1 77 232 PHE B O 1
ATOM 6599 N N . HIS B 1 233 ? 23.969 11.562 13.961 1 75.88 233 HIS B N 1
ATOM 6600 C CA . HIS B 1 233 ? 24.922 10.609 13.406 1 75.88 233 HIS B CA 1
ATOM 6601 C C . HIS B 1 233 ? 24.703 9.219 13.984 1 75.88 233 HIS B C 1
ATOM 6603 O O . HIS B 1 233 ? 25.641 8.602 14.492 1 75.88 233 HIS B O 1
ATOM 6609 N N . GLN B 1 234 ? 23.5 8.844 13.961 1 78.44 234 GLN B N 1
ATOM 6610 C CA . GLN B 1 234 ? 23.141 7.52 14.453 1 78.44 234 GLN B CA 1
ATOM 6611 C C . GLN B 1 234 ? 22.938 6.547 13.297 1 78.44 234 GLN B C 1
ATOM 6613 O O . GLN B 1 234 ? 22.203 5.559 13.43 1 78.44 234 GLN B O 1
ATOM 6618 N N . GLU B 1 235 ? 23.578 6.82 12.242 1 83.12 235 GLU B N 1
ATOM 6619 C CA . GLU B 1 235 ? 23.406 5.988 11.062 1 83.12 235 GLU B CA 1
ATOM 6620 C C . GLU B 1 235 ? 23.875 4.559 11.305 1 83.12 235 GLU B C 1
ATOM 6622 O O . GLU B 1 235 ? 23.203 3.6 10.914 1 83.12 235 GLU B O 1
ATOM 6627 N N . GLU B 1 236 ? 24.953 4.406 12.023 1 82.19 236 GLU B N 1
ATOM 6628 C CA . GLU B 1 236 ? 25.531 3.082 12.234 1 82.19 236 GLU B CA 1
ATOM 6629 C C . GLU B 1 236 ? 24.672 2.248 13.172 1 82.19 236 GLU B C 1
ATOM 6631 O O . GLU B 1 236 ? 24.5 1.042 12.969 1 82.19 236 GLU B O 1
ATOM 6636 N N . GLU B 1 237 ? 24.172 2.941 14.141 1 82 237 GLU B N 1
ATOM 6637 C CA . GLU B 1 237 ? 23.297 2.225 15.062 1 82 237 GLU B CA 1
ATOM 6638 C C . GLU B 1 237 ? 22.016 1.766 14.367 1 82 237 GLU B C 1
ATOM 6640 O O . GLU B 1 237 ? 21.562 0.643 14.586 1 82 237 GLU B O 1
ATOM 6645 N N . GLN B 1 238 ? 21.5 2.652 13.617 1 86.44 238 GLN B N 1
ATOM 6646 C CA . GLN B 1 238 ? 20.266 2.301 12.906 1 86.44 238 GLN B CA 1
ATOM 6647 C C . GLN B 1 238 ? 20.531 1.22 11.867 1 86.44 238 GLN B C 1
ATOM 6649 O O . GLN B 1 238 ? 19.688 0.36 11.625 1 86.44 238 GLN B O 1
ATOM 6654 N N . LYS B 1 239 ? 21.703 1.302 11.305 1 88.38 239 LYS B N 1
ATOM 6655 C CA . LYS B 1 239 ? 22.094 0.257 10.367 1 88.38 239 LYS B CA 1
ATOM 6656 C C . LYS B 1 239 ? 22.188 -1.102 11.055 1 88.38 239 LYS B C 1
ATOM 6658 O O . LYS B 1 239 ? 21.75 -2.113 10.5 1 88.38 239 LYS B O 1
ATOM 6663 N N . LYS B 1 240 ? 22.75 -1.139 12.211 1 88.38 240 LYS B N 1
ATOM 6664 C CA . LYS B 1 240 ? 22.859 -2.375 12.977 1 88.38 240 LYS B CA 1
ATOM 6665 C C . LYS B 1 240 ? 21.469 -2.934 13.32 1 88.38 240 LYS B C 1
ATOM 6667 O O . LYS B 1 240 ? 21.234 -4.137 13.188 1 88.38 240 LYS B O 1
ATOM 6672 N N . ARG B 1 241 ? 20.594 -2.094 13.68 1 86.88 241 ARG B N 1
ATOM 6673 C CA . ARG B 1 241 ? 19.234 -2.516 14.023 1 86.88 241 ARG B CA 1
ATOM 6674 C C . ARG B 1 241 ? 18.5 -3.012 12.789 1 86.88 241 ARG B C 1
ATOM 6676 O O . ARG B 1 241 ? 17.734 -3.986 12.867 1 86.88 241 ARG B O 1
ATOM 6683 N N . PHE B 1 242 ? 18.766 -2.318 11.766 1 91.12 242 PHE B N 1
ATOM 6684 C CA . PHE B 1 242 ? 18.156 -2.736 10.516 1 91.12 242 PHE B CA 1
ATOM 6685 C C . PHE B 1 242 ? 18.656 -4.113 10.094 1 91.12 242 PHE B C 1
ATOM 6687 O O . PHE B 1 242 ? 17.875 -4.961 9.656 1 91.12 242 PHE B O 1
ATOM 6694 N N . THR B 1 243 ? 19.922 -4.289 10.227 1 91.44 243 THR B N 1
ATOM 6695 C CA . THR B 1 243 ? 20.531 -5.559 9.844 1 91.44 243 THR B CA 1
ATOM 6696 C C . THR B 1 243 ? 19.969 -6.703 10.688 1 91.44 243 THR B C 1
ATOM 6698 O O . THR B 1 243 ? 19.75 -7.805 10.18 1 91.44 243 THR B O 1
ATOM 6701 N N . GLU B 1 244 ? 19.719 -6.402 11.844 1 91.75 244 GLU B N 1
ATOM 6702 C CA . GLU B 1 244 ? 19.141 -7.422 12.719 1 91.75 244 GLU B CA 1
ATOM 6703 C C . GLU B 1 244 ? 17.734 -7.777 12.297 1 91.75 244 GLU B C 1
ATOM 6705 O O . GLU B 1 244 ? 17.375 -8.953 12.234 1 91.75 244 GLU B O 1
ATOM 6710 N N . GLN B 1 245 ? 16.953 -6.777 12.016 1 91.31 245 GLN B N 1
ATOM 6711 C CA . GLN B 1 245 ? 15.586 -7.016 11.562 1 91.31 245 GLN B CA 1
ATOM 6712 C C . GLN B 1 245 ? 15.578 -7.746 10.219 1 91.31 245 GLN B C 1
ATOM 6714 O O . GLN B 1 245 ? 14.742 -8.625 9.992 1 91.31 245 GLN B O 1
ATOM 6719 N N . ASN B 1 246 ? 16.484 -7.359 9.43 1 92 246 ASN B N 1
ATOM 6720 C CA . ASN B 1 246 ? 16.609 -7.992 8.117 1 92 246 ASN B CA 1
ATOM 6721 C C . ASN B 1 246 ? 17.016 -9.461 8.242 1 92 246 ASN B C 1
ATOM 6723 O O . ASN B 1 246 ? 16.562 -10.305 7.469 1 92 246 ASN B O 1
ATOM 6727 N N . LYS B 1 247 ? 17.891 -9.75 9.18 1 92.56 247 LYS B N 1
ATOM 6728 C CA . LYS B 1 247 ? 18.328 -11.125 9.414 1 92.56 247 LYS B CA 1
ATOM 6729 C C . LYS B 1 247 ? 17.172 -11.984 9.922 1 92.56 247 LYS B C 1
ATOM 6731 O O . LYS B 1 247 ? 17.047 -13.141 9.523 1 92.56 247 LYS B O 1
ATOM 6736 N N . LEU B 1 248 ? 16.359 -11.453 10.75 1 92.44 248 LEU B N 1
ATOM 6737 C CA . LEU B 1 248 ? 15.195 -12.172 11.258 1 92.44 248 LEU B CA 1
ATOM 6738 C C . LEU B 1 248 ? 14.203 -12.453 10.133 1 92.44 248 LEU B C 1
ATOM 6740 O O . LEU B 1 248 ? 13.633 -13.547 10.07 1 92.44 248 LEU B O 1
ATOM 6744 N N . HIS B 1 249 ? 14.047 -11.508 9.281 1 90.94 249 HIS B N 1
ATOM 6745 C CA . HIS B 1 249 ? 13.172 -11.695 8.133 1 90.94 249 HIS B CA 1
ATOM 6746 C C . HIS B 1 249 ? 13.727 -12.766 7.195 1 90.94 249 HIS B C 1
ATOM 6748 O O . HIS B 1 249 ? 12.977 -13.594 6.68 1 90.94 249 HIS B O 1
ATOM 6754 N N . LEU B 1 250 ? 15.031 -12.758 7.016 1 90.44 250 LEU B N 1
ATOM 6755 C CA . LEU B 1 250 ? 15.688 -13.75 6.172 1 90.44 250 LEU B CA 1
ATOM 6756 C C . LEU B 1 250 ? 15.469 -15.156 6.727 1 90.44 250 LEU B C 1
ATOM 6758 O O . LEU B 1 250 ? 15.094 -16.062 5.988 1 90.44 250 LEU B O 1
ATOM 6762 N N . LYS B 1 251 ? 15.648 -15.297 7.973 1 92.25 251 LYS B N 1
ATOM 6763 C CA . LYS B 1 251 ? 15.492 -16.609 8.609 1 92.25 251 LYS B CA 1
ATOM 6764 C C . LYS B 1 251 ? 14.047 -17.094 8.492 1 92.25 251 LYS B C 1
ATOM 6766 O O . LYS B 1 251 ? 13.812 -18.281 8.219 1 92.25 251 LYS B O 1
ATOM 6771 N N . ALA B 1 252 ? 13.117 -16.219 8.68 1 90.81 252 ALA B N 1
ATOM 6772 C CA . ALA B 1 252 ? 11.703 -16.578 8.578 1 90.81 252 ALA B CA 1
ATOM 6773 C C . ALA B 1 252 ? 11.344 -16.969 7.145 1 90.81 252 ALA B C 1
ATOM 6775 O O . ALA B 1 252 ? 10.586 -17.906 6.922 1 90.81 252 ALA B O 1
ATOM 6776 N N . ASN B 1 253 ? 11.867 -16.281 6.18 1 87.44 253 ASN B N 1
ATOM 6777 C CA . ASN B 1 253 ? 11.609 -16.547 4.773 1 87.44 253 ASN B CA 1
ATOM 6778 C C . ASN B 1 253 ? 12.18 -17.906 4.348 1 87.44 253 ASN B C 1
ATOM 6780 O O . ASN B 1 253 ? 11.555 -18.641 3.58 1 87.44 253 ASN B O 1
ATOM 6784 N N . ILE B 1 254 ? 13.367 -18.188 4.793 1 88.31 254 ILE B N 1
ATOM 6785 C CA . ILE B 1 254 ? 14 -19.469 4.465 1 88.31 254 ILE B CA 1
ATOM 6786 C C . ILE B 1 254 ? 13.203 -20.609 5.086 1 88.31 254 ILE B C 1
ATOM 6788 O O . ILE B 1 254 ? 12.977 -21.641 4.445 1 88.31 254 ILE B O 1
ATOM 6792 N N . THR B 1 255 ? 12.742 -20.406 6.301 1 88.94 255 THR B N 1
ATOM 6793 C CA . THR B 1 255 ? 11.938 -21.422 6.969 1 88.94 255 THR B CA 1
ATOM 6794 C C . THR B 1 255 ? 10.625 -21.656 6.223 1 88.94 255 THR B C 1
ATOM 6796 O O . THR B 1 255 ? 10.18 -22.781 6.078 1 88.94 255 THR B O 1
ATOM 6799 N N . GLN B 1 256 ? 10.055 -20.594 5.766 1 86 256 GLN B N 1
ATOM 6800 C CA . GLN B 1 256 ? 8.82 -20.688 4.992 1 86 256 GLN B CA 1
ATOM 6801 C C . GLN B 1 256 ? 9.047 -21.422 3.674 1 86 256 GLN B C 1
ATOM 6803 O O . GLN B 1 256 ? 8.273 -22.312 3.307 1 86 256 GLN B O 1
ATOM 6808 N N . ALA B 1 257 ? 10.094 -21.047 3.01 1 82.38 257 ALA B N 1
ATOM 6809 C CA . ALA B 1 257 ? 10.422 -21.672 1.731 1 82.38 257 ALA B CA 1
ATOM 6810 C C . ALA B 1 257 ? 10.719 -23.156 1.909 1 82.38 257 ALA B C 1
ATOM 6812 O O . ALA B 1 257 ? 10.266 -23.984 1.122 1 82.38 257 ALA B O 1
ATOM 6813 N N . ARG B 1 258 ? 11.406 -23.469 2.961 1 84.31 258 ARG B N 1
ATOM 6814 C CA . ARG B 1 258 ? 11.734 -24.859 3.254 1 84.31 258 ARG B CA 1
ATOM 6815 C C . ARG B 1 258 ? 10.477 -25.672 3.549 1 84.31 258 ARG B C 1
ATOM 6817 O O . ARG B 1 258 ? 10.352 -26.812 3.1 1 84.31 258 ARG B O 1
ATOM 6824 N N . SER B 1 259 ? 9.617 -25.109 4.297 1 83.88 259 SER B N 1
ATOM 6825 C CA . SER B 1 259 ? 8.367 -25.781 4.621 1 83.88 259 SER B CA 1
ATOM 6826 C C . SER B 1 259 ? 7.535 -26.047 3.369 1 83.88 259 SER B C 1
ATOM 6828 O O . SER B 1 259 ? 6.941 -27.109 3.223 1 83.88 259 SER B O 1
ATOM 6830 N N . ASN B 1 260 ? 7.562 -25.094 2.457 1 79.56 260 ASN B N 1
ATOM 6831 C CA . ASN B 1 260 ? 6.824 -25.234 1.206 1 79.56 260 ASN B CA 1
ATOM 6832 C C . ASN B 1 260 ? 7.422 -26.328 0.318 1 79.56 260 ASN B C 1
ATOM 6834 O O . ASN B 1 260 ? 6.691 -27.109 -0.289 1 79.56 260 ASN B O 1
ATOM 6838 N N . VAL B 1 261 ? 8.711 -26.406 0.279 1 77.62 261 VAL B N 1
ATOM 6839 C CA . VAL B 1 261 ? 9.406 -27.406 -0.53 1 77.62 261 VAL B CA 1
ATOM 6840 C C . VAL B 1 261 ? 9.156 -28.797 0.038 1 77.62 261 VAL B C 1
ATOM 6842 O O . VAL B 1 261 ? 8.852 -29.734 -0.706 1 77.62 261 VAL B O 1
ATOM 6845 N N . ILE B 1 262 ? 9.203 -28.906 1.331 1 82.5 262 ILE B N 1
ATOM 6846 C CA . ILE B 1 262 ? 8.984 -30.188 1.97 1 82.5 262 ILE B CA 1
ATOM 6847 C C . ILE B 1 262 ? 7.555 -30.656 1.724 1 82.5 262 ILE B C 1
ATOM 6849 O O . ILE B 1 262 ? 7.316 -31.844 1.451 1 82.5 262 ILE B O 1
ATOM 6853 N N . PHE B 1 263 ? 6.699 -29.797 1.749 1 78.5 263 PHE B N 1
ATOM 6854 C CA . PHE B 1 263 ? 5.293 -30.125 1.525 1 78.5 263 PHE B CA 1
ATOM 6855 C C . PHE B 1 263 ? 5.07 -30.625 0.103 1 78.5 263 PHE B C 1
ATOM 6857 O O . PHE B 1 263 ? 4.516 -31.703 -0.101 1 78.5 263 PHE B O 1
ATOM 6864 N N . ASN B 1 264 ? 5.527 -29.859 -0.913 1 76.81 264 ASN B N 1
ATOM 6865 C CA . ASN B 1 264 ? 5.332 -30.219 -2.314 1 76.81 264 ASN B CA 1
ATOM 6866 C C . ASN B 1 264 ? 6.047 -31.516 -2.668 1 76.81 264 ASN B C 1
ATOM 6868 O O . ASN B 1 264 ? 5.504 -32.344 -3.391 1 76.81 264 ASN B O 1
ATOM 6872 N N . ARG B 1 265 ? 7.145 -31.672 -2.104 1 75.25 265 ARG B N 1
ATOM 6873 C CA . ARG B 1 265 ? 7.938 -32.875 -2.416 1 75.25 265 ARG B CA 1
ATOM 6874 C C . ARG B 1 265 ? 7.344 -34.094 -1.771 1 75.25 265 ARG B C 1
ATOM 6876 O O . ARG B 1 265 ? 7.395 -35.188 -2.35 1 75.25 265 ARG B O 1
ATOM 6883 N N . THR B 1 266 ? 6.824 -33.938 -0.546 1 78 266 THR B N 1
ATOM 6884 C CA . THR B 1 266 ? 6.172 -35.094 0.108 1 78 266 THR B CA 1
ATOM 6885 C C . THR B 1 266 ? 5.012 -35.594 -0.739 1 78 266 THR B C 1
ATOM 6887 O O . THR B 1 266 ? 4.836 -36.812 -0.888 1 78 266 THR B O 1
ATOM 6890 N N . PHE B 1 267 ? 4.375 -34.719 -1.396 1 75 267 PHE B N 1
ATOM 6891 C CA . PHE B 1 267 ? 3.258 -35.125 -2.244 1 75 267 PHE B CA 1
ATOM 6892 C C . PHE B 1 267 ? 3.758 -35.812 -3.51 1 75 267 PHE B C 1
ATOM 6894 O O . PHE B 1 267 ? 3.15 -36.781 -3.98 1 75 267 PHE B O 1
ATOM 6901 N N . ASP B 1 268 ? 4.812 -35.312 -4.031 1 74.5 268 ASP B N 1
ATOM 6902 C CA . ASP B 1 268 ? 5.402 -35.938 -5.219 1 74.5 268 ASP B CA 1
ATOM 6903 C C . ASP B 1 268 ? 5.852 -37.375 -4.93 1 74.5 268 ASP B C 1
ATOM 6905 O O . ASP B 1 268 ? 5.625 -38.281 -5.738 1 74.5 268 ASP B O 1
ATOM 6909 N N . ILE B 1 269 ? 6.375 -37.594 -3.715 1 76.69 269 ILE B N 1
ATOM 6910 C CA . ILE B 1 269 ? 6.855 -38.906 -3.328 1 76.69 269 ILE B CA 1
ATOM 6911 C C . ILE B 1 269 ? 5.668 -39.844 -3.133 1 76.69 269 ILE B C 1
ATOM 6913 O O . ILE B 1 269 ? 5.727 -41.031 -3.521 1 76.69 269 ILE B O 1
ATOM 6917 N N . LEU B 1 270 ? 4.711 -39.344 -2.555 1 77.69 270 LEU B N 1
ATOM 6918 C CA . LEU B 1 270 ? 3.521 -40.156 -2.346 1 77.69 270 LEU B CA 1
ATOM 6919 C C . LEU B 1 270 ? 2.889 -40.531 -3.678 1 77.69 270 LEU B C 1
ATOM 6921 O O . LEU B 1 270 ? 2.402 -41.656 -3.836 1 77.69 270 LEU B O 1
ATOM 6925 N N . GLY B 1 271 ? 2.941 -39.594 -4.621 1 76.25 271 GLY B N 1
ATOM 6926 C CA . GLY B 1 271 ? 2.434 -39.906 -5.953 1 76.25 271 GLY B CA 1
ATOM 6927 C C . GLY B 1 271 ? 3.234 -40.969 -6.672 1 76.25 271 GLY B C 1
ATOM 6928 O O . GLY B 1 271 ? 2.664 -41.875 -7.293 1 76.25 271 GLY B O 1
ATOM 6929 N N . ASN B 1 272 ? 4.508 -40.906 -6.574 1 75.38 272 ASN B N 1
ATOM 6930 C CA . ASN B 1 272 ? 5.375 -41.906 -7.191 1 75.38 272 ASN B CA 1
ATOM 6931 C C . ASN B 1 272 ? 5.234 -43.25 -6.512 1 75.38 272 ASN B C 1
ATOM 6933 O O . ASN B 1 272 ? 5.266 -44.281 -7.176 1 75.38 272 ASN B O 1
ATOM 6937 N N . ALA B 1 273 ? 5.129 -43.156 -5.184 1 76.69 273 ALA B N 1
ATOM 6938 C CA . ALA B 1 273 ? 4.926 -44.406 -4.449 1 76.69 273 ALA B CA 1
ATOM 6939 C C . ALA B 1 273 ? 3.623 -45.062 -4.863 1 76.69 273 ALA B C 1
ATOM 6941 O O . ALA B 1 273 ? 3.566 -46.312 -4.996 1 76.69 273 ALA B O 1
ATOM 6942 N N . ALA B 1 274 ? 2.648 -44.281 -5.043 1 77.25 274 ALA B N 1
ATOM 6943 C CA . ALA B 1 274 ? 1.365 -44.812 -5.5 1 77.25 274 ALA B CA 1
ATOM 6944 C C . ALA B 1 274 ? 1.49 -45.438 -6.891 1 77.25 274 ALA B C 1
ATOM 6946 O O . ALA B 1 274 ? 0.888 -46.469 -7.168 1 77.25 274 ALA B O 1
ATOM 6947 N N . LEU B 1 275 ? 2.246 -44.844 -7.758 1 75.62 275 LEU B N 1
ATOM 6948 C CA . LEU B 1 275 ? 2.475 -45.344 -9.109 1 75.62 275 LEU B CA 1
ATOM 6949 C C . LEU B 1 275 ? 3.184 -46.688 -9.078 1 75.62 275 LEU B C 1
ATOM 6951 O O . LEU B 1 275 ? 2.807 -47.625 -9.805 1 75.62 275 LEU B O 1
ATOM 6955 N N . VAL B 1 276 ? 4.23 -46.781 -8.195 1 75 276 VAL B N 1
ATOM 6956 C CA . VAL B 1 276 ? 4.984 -48.031 -8.078 1 75 276 VAL B CA 1
ATOM 6957 C C . VAL B 1 276 ? 4.074 -49.125 -7.559 1 75 276 VAL B C 1
ATOM 6959 O O . VAL B 1 276 ? 4.129 -50.281 -8.047 1 75 276 VAL B O 1
ATOM 6962 N N . MET B 1 277 ? 3.314 -48.75 -6.617 1 76.31 277 MET B N 1
ATOM 6963 C CA . MET B 1 277 ? 2.377 -49.719 -6.059 1 76.31 277 MET B CA 1
ATOM 6964 C C . MET B 1 277 ? 1.39 -50.188 -7.117 1 76.31 277 MET B C 1
ATOM 6966 O O . MET B 1 277 ? 1.068 -51.375 -7.18 1 76.31 277 MET B O 1
ATOM 6970 N N . MET B 1 278 ? 0.99 -49.344 -7.973 1 75.12 278 MET B N 1
ATOM 6971 C CA . MET B 1 278 ? 0.018 -49.656 -9.008 1 75.12 278 MET B CA 1
ATOM 6972 C C . MET B 1 278 ? 0.652 -50.531 -10.086 1 75.12 278 MET B C 1
ATOM 6974 O O . MET B 1 278 ? 0.019 -51.469 -10.586 1 75.12 278 MET B O 1
ATOM 6978 N N . VAL B 1 279 ? 1.836 -50.188 -10.422 1 71.38 279 VAL B N 1
ATOM 6979 C CA . VAL B 1 279 ? 2.537 -50.969 -11.43 1 71.38 279 VAL B CA 1
ATOM 6980 C C . VAL B 1 279 ? 2.783 -52.375 -10.898 1 71.38 279 VAL B C 1
ATOM 6982 O O . VAL B 1 279 ? 2.66 -53.375 -11.641 1 71.38 279 VAL B O 1
ATOM 6985 N N . TRP B 1 280 ? 3.049 -52.406 -9.617 1 71.44 280 TRP B N 1
ATOM 6986 C CA . TRP B 1 280 ? 3.299 -53.719 -8.992 1 71.44 280 TRP B CA 1
ATOM 6987 C C . TRP B 1 280 ? 2.025 -54.531 -8.945 1 71.44 280 TRP B C 1
ATOM 6989 O O . TRP B 1 280 ? 2.02 -55.688 -9.383 1 71.44 280 TRP B O 1
ATOM 6999 N N . LEU B 1 281 ? 0.981 -53.969 -8.453 1 73.31 281 LEU B N 1
ATOM 7000 C CA . LEU B 1 281 ? -0.277 -54.688 -8.328 1 73.31 281 LEU B CA 1
ATOM 7001 C C . LEU B 1 281 ? -0.87 -54.969 -9.695 1 73.31 281 LEU B C 1
ATOM 7003 O O . LEU B 1 281 ? -1.37 -56.094 -9.938 1 73.31 281 LEU B O 1
ATOM 7007 N N . GLY B 1 282 ? -0.801 -53.969 -10.547 1 69 282 GLY B N 1
ATOM 7008 C CA . GLY B 1 282 ? -1.322 -54.156 -11.891 1 69 282 GLY B CA 1
ATOM 7009 C C . GLY B 1 282 ? -0.51 -55.125 -12.719 1 69 282 GLY B C 1
ATOM 7010 O O . GLY B 1 282 ? -1.07 -55.938 -13.477 1 69 282 GLY B O 1
ATOM 7011 N N . GLY B 1 283 ? 0.821 -55.031 -12.562 1 66.38 283 GLY B N 1
ATOM 7012 C CA . GLY B 1 283 ? 1.691 -55.969 -13.258 1 66.38 283 GLY B CA 1
ATOM 7013 C C . GLY B 1 283 ? 1.45 -57.438 -12.867 1 66.38 283 GLY B C 1
ATOM 7014 O O . GLY B 1 283 ? 1.41 -58.312 -13.734 1 66.38 283 GLY B O 1
ATOM 7015 N N . ARG B 1 284 ? 1.235 -57.656 -11.594 1 68.31 284 ARG B N 1
ATOM 7016 C CA . ARG B 1 284 ? 0.945 -59 -11.125 1 68.31 284 ARG B CA 1
ATOM 7017 C C . ARG B 1 284 ? -0.385 -59.5 -11.68 1 68.31 284 ARG B C 1
ATOM 7019 O O . ARG B 1 284 ? -0.516 -60.688 -12.031 1 68.31 284 ARG B O 1
ATOM 7026 N N . ALA B 1 285 ? -1.202 -58.562 -11.766 1 69.25 285 ALA B N 1
ATOM 7027 C CA . ALA B 1 285 ? -2.527 -58.938 -12.266 1 69.25 285 ALA B CA 1
ATOM 7028 C C . ALA B 1 285 ? -2.5 -59.156 -13.773 1 69.25 285 ALA B C 1
ATOM 7030 O O . ALA B 1 285 ? -3.25 -60 -14.289 1 69.25 285 ALA B O 1
ATOM 7031 N N . VAL B 1 286 ? -1.668 -58.5 -14.422 1 64.31 286 VAL B N 1
ATOM 7032 C CA . VAL B 1 286 ? -1.544 -58.656 -15.867 1 64.31 286 VAL B CA 1
ATOM 7033 C C . VAL B 1 286 ? -0.85 -59.969 -16.188 1 64.31 286 VAL B C 1
ATOM 7035 O O . VAL B 1 286 ? -1.243 -60.688 -17.109 1 64.31 286 VAL B O 1
ATOM 7038 N N . LEU B 1 287 ? 0.231 -60.312 -15.391 1 61.25 287 LEU B N 1
ATOM 7039 C CA . LEU B 1 287 ? 0.958 -61.562 -15.609 1 61.25 287 LEU B CA 1
ATOM 7040 C C . LEU B 1 287 ? 0.084 -62.75 -15.273 1 61.25 287 LEU B C 1
ATOM 7042 O O . LEU B 1 287 ? 0.217 -63.812 -15.898 1 61.25 287 LEU B O 1
ATOM 7046 N N . GLY B 1 288 ? -0.645 -62.594 -14.281 1 58.75 288 GLY B N 1
ATOM 7047 C CA . GLY B 1 288 ? -1.55 -63.688 -13.961 1 58.75 288 GLY B CA 1
ATOM 7048 C C . GLY B 1 288 ? -2.805 -63.688 -14.812 1 58.75 288 GLY B C 1
ATOM 7049 O O . GLY B 1 288 ? -3.754 -64.438 -14.531 1 58.75 288 GLY B O 1
ATOM 7050 N N . GLU B 1 289 ? -2.855 -62.906 -16.031 1 60.28 289 GLU B N 1
ATOM 7051 C CA . GLU B 1 289 ? -3.848 -62.812 -17.109 1 60.28 289 GLU B CA 1
ATOM 7052 C C . GLU B 1 289 ? -5.133 -62.156 -16.625 1 60.28 289 GLU B C 1
ATOM 7054 O O . GLU B 1 289 ? -6.188 -62.312 -17.25 1 60.28 289 GLU B O 1
ATOM 7059 N N . SER B 1 290 ? -5.066 -61.438 -15.461 1 61.38 290 SER B N 1
ATOM 7060 C CA . SER B 1 290 ? -6.363 -60.938 -15.016 1 61.38 290 SER B CA 1
ATOM 7061 C C . SER B 1 290 ? -6.578 -59.5 -15.438 1 61.38 290 SER B C 1
ATOM 7063 O O . SER B 1 290 ? -7.715 -59.031 -15.539 1 61.38 290 SER B O 1
ATOM 7065 N N . LEU B 1 291 ? -5.488 -58.875 -15.875 1 69 291 LEU B N 1
ATOM 7066 C CA . LEU B 1 291 ? -5.668 -57.438 -16.188 1 69 291 LEU B CA 1
ATOM 7067 C C . LEU B 1 291 ? -4.984 -57.094 -17.5 1 69 291 LEU B C 1
ATOM 7069 O O . LEU B 1 291 ? -3.926 -57.625 -17.812 1 69 291 LEU B O 1
ATOM 7073 N N . GLN B 1 292 ? -5.695 -56.375 -18.25 1 69.31 292 GLN B N 1
ATOM 7074 C CA . GLN B 1 292 ? -5.16 -55.938 -19.531 1 69.31 292 GLN B CA 1
ATOM 7075 C C . GLN B 1 292 ? -4.191 -54.781 -19.344 1 69.31 292 GLN B C 1
ATOM 7077 O O . GLN B 1 292 ? -4.297 -54 -18.375 1 69.31 292 GLN B O 1
ATOM 7082 N N . VAL B 1 293 ? -3.211 -54.781 -20.172 1 66.19 293 VAL B N 1
ATOM 7083 C CA . VAL B 1 293 ? -2.16 -53.75 -20.125 1 66.19 293 VAL B CA 1
ATOM 7084 C C . VAL B 1 293 ? -2.779 -52.375 -20.25 1 66.19 293 VAL B C 1
ATOM 7086 O O . VAL B 1 293 ? -2.318 -51.406 -19.609 1 66.19 293 VAL B O 1
ATOM 7089 N N . GLY B 1 294 ? -3.848 -52.25 -20.984 1 70.5 294 GLY B N 1
ATOM 7090 C CA . GLY B 1 294 ? -4.512 -50.969 -21.141 1 70.5 294 GLY B CA 1
ATOM 7091 C C . GLY B 1 294 ? -5.125 -50.469 -19.859 1 70.5 294 GLY B C 1
ATOM 7092 O O . GLY B 1 294 ? -5.105 -49.25 -19.594 1 70.5 294 GLY B O 1
ATOM 7093 N N . VAL B 1 295 ? -5.613 -51.375 -19.078 1 75.44 295 VAL B N 1
ATOM 7094 C CA . VAL B 1 295 ? -6.211 -51 -17.797 1 75.44 295 VAL B CA 1
ATOM 7095 C C . VAL B 1 295 ? -5.129 -50.438 -16.859 1 75.44 295 VAL B C 1
ATOM 7097 O O . VAL B 1 295 ? -5.359 -49.469 -16.141 1 75.44 295 VAL B O 1
ATOM 7100 N N . LEU B 1 296 ? -4.008 -51 -16.969 1 72.56 296 LEU B N 1
ATOM 7101 C CA . LEU B 1 296 ? -2.9 -50.562 -16.141 1 72.56 296 LEU B CA 1
ATOM 7102 C C . LEU B 1 296 ? -2.484 -49.125 -16.531 1 72.56 296 LEU B C 1
ATOM 7104 O O . LEU B 1 296 ? -2.215 -48.312 -15.672 1 72.56 296 LEU B O 1
ATOM 7108 N N . TYR B 1 297 ? -2.447 -48.844 -17.812 1 69.25 297 TYR B N 1
ATOM 7109 C CA . TYR B 1 297 ? -2.119 -47.5 -18.281 1 69.25 297 TYR B CA 1
ATOM 7110 C C . TYR B 1 297 ? -3.135 -46.5 -17.781 1 69.25 297 TYR B C 1
ATOM 7112 O O . TYR B 1 297 ? -2.762 -45.406 -17.312 1 69.25 297 TYR B O 1
ATOM 7120 N N . ALA B 1 298 ? -4.34 -46.875 -17.875 1 75.75 298 ALA B N 1
ATOM 7121 C CA . ALA B 1 298 ? -5.398 -45.969 -17.453 1 75.75 298 ALA B CA 1
ATOM 7122 C C . ALA B 1 298 ? -5.285 -45.656 -15.969 1 75.75 298 ALA B C 1
ATOM 7124 O O . ALA B 1 298 ? -5.441 -44.5 -15.555 1 75.75 298 ALA B O 1
ATOM 7125 N N . PHE B 1 299 ? -4.973 -46.625 -15.211 1 77.5 299 PHE B N 1
ATOM 7126 C CA . PHE B 1 299 ? -4.844 -46.438 -13.773 1 77.5 299 PHE B CA 1
ATOM 7127 C C . PHE B 1 299 ? -3.646 -45.531 -13.453 1 77.5 299 PHE B C 1
ATOM 7129 O O . PHE B 1 299 ? -3.732 -44.656 -12.586 1 77.5 299 PHE B O 1
ATOM 7136 N N . ILE B 1 300 ? -2.584 -45.75 -14.148 1 73.38 300 ILE B N 1
ATOM 7137 C CA . ILE B 1 300 ? -1.389 -44.938 -13.938 1 73.38 300 ILE B CA 1
ATOM 7138 C C . ILE B 1 300 ? -1.686 -43.469 -14.289 1 73.38 300 ILE B C 1
ATOM 7140 O O . ILE B 1 300 ? -1.312 -42.562 -13.539 1 73.38 300 ILE B O 1
ATOM 7144 N N . SER B 1 301 ? -2.33 -43.281 -15.398 1 75.38 301 SER B N 1
ATOM 7145 C CA . SER B 1 301 ? -2.684 -41.938 -15.828 1 75.38 301 SER B CA 1
ATOM 7146 C C . SER B 1 301 ? -3.602 -41.25 -14.82 1 75.38 301 SER B C 1
ATOM 7148 O O . SER B 1 301 ? -3.416 -40.062 -14.5 1 75.38 301 SER B O 1
ATOM 7150 N N . TYR B 1 302 ? -4.539 -42 -14.227 1 81.25 302 TYR B N 1
ATOM 7151 C CA . TYR B 1 302 ? -5.5 -41.438 -13.281 1 81.25 302 TYR B CA 1
ATOM 7152 C C . TYR B 1 302 ? -4.824 -41.094 -11.953 1 81.25 302 TYR B C 1
ATOM 7154 O O . TYR B 1 302 ? -5.125 -40.062 -11.352 1 81.25 302 TYR B O 1
ATOM 7162 N N . ILE B 1 303 ? -3.961 -41.875 -11.555 1 76.44 303 ILE B N 1
ATOM 7163 C CA . ILE B 1 303 ? -3.266 -41.625 -10.297 1 76.44 303 ILE B CA 1
ATOM 7164 C C . ILE B 1 303 ? -2.439 -40.344 -10.422 1 76.44 303 ILE B C 1
ATOM 7166 O O . ILE B 1 303 ? -2.375 -39.562 -9.484 1 76.44 303 ILE B O 1
ATOM 7170 N N . ARG B 1 304 ? -1.794 -40.156 -11.625 1 72.81 304 ARG B N 1
ATOM 7171 C CA . ARG B 1 304 ? -0.998 -38.969 -11.859 1 72.81 304 ARG B CA 1
ATOM 7172 C C . ARG B 1 304 ? -1.871 -37.719 -11.844 1 72.81 304 ARG B C 1
ATOM 7174 O O . ARG B 1 304 ? -1.45 -36.656 -11.344 1 72.81 304 ARG B O 1
ATOM 7181 N N . GLN B 1 305 ? -3.004 -37.906 -12.359 1 78.81 305 GLN B N 1
ATOM 7182 C CA . GLN B 1 305 ? -3.912 -36.781 -12.461 1 78.81 305 GLN B CA 1
ATOM 7183 C C . GLN B 1 305 ? -4.562 -36.469 -11.117 1 78.81 305 GLN B C 1
ATOM 7185 O O . GLN B 1 305 ? -5.082 -35.375 -10.914 1 78.81 305 GLN B O 1
ATOM 7190 N N . PHE B 1 306 ? -4.512 -37.406 -10.227 1 76.75 306 PHE B N 1
ATOM 7191 C CA . PHE B 1 306 ? -5.195 -37.281 -8.938 1 76.75 306 PHE B CA 1
ATOM 7192 C C . PHE B 1 306 ? -4.484 -36.281 -8.031 1 76.75 306 PHE B C 1
ATOM 7194 O O . PHE B 1 306 ? -5.117 -35.656 -7.195 1 76.75 306 PHE B O 1
ATOM 7201 N N . PHE B 1 307 ? -3.24 -36.031 -8.234 1 73.25 307 PHE B N 1
ATOM 7202 C CA . PHE B 1 307 ? -2.445 -35.281 -7.285 1 73.25 307 PHE B CA 1
ATOM 7203 C C . PHE B 1 307 ? -2.523 -33.781 -7.59 1 73.25 307 PHE B C 1
ATOM 7205 O O . PHE B 1 307 ? -2.443 -32.969 -6.68 1 73.25 307 PHE B O 1
ATOM 7212 N N . GLN B 1 308 ? -2.701 -33.438 -8.781 1 75.44 308 GLN B N 1
ATOM 7213 C CA . GLN B 1 308 ? -2.686 -32.031 -9.18 1 75.44 308 GLN B CA 1
ATOM 7214 C C . GLN B 1 308 ? -3.836 -31.266 -8.539 1 75.44 308 GLN B C 1
ATOM 7216 O O . GLN B 1 308 ? -3.633 -30.188 -7.973 1 75.44 308 GLN B O 1
ATOM 7221 N N . PRO B 1 309 ? -5.062 -31.797 -8.5 1 80.75 309 PRO B N 1
ATOM 7222 C CA . PRO B 1 309 ? -6.184 -31.094 -7.871 1 80.75 309 PRO B CA 1
ATOM 7223 C C . PRO B 1 309 ? -5.957 -30.859 -6.379 1 80.75 309 PRO B C 1
ATOM 7225 O O . PRO B 1 309 ? -6.359 -29.812 -5.855 1 80.75 309 PRO B O 1
ATOM 7228 N N . ILE B 1 310 ? -5.293 -31.734 -5.777 1 75.62 310 ILE B N 1
ATOM 7229 C CA . ILE B 1 310 ? -5.043 -31.594 -4.344 1 75.62 310 ILE B CA 1
ATOM 7230 C C . ILE B 1 310 ? -4.109 -30.406 -4.094 1 75.62 310 ILE B C 1
ATOM 7232 O O . ILE B 1 310 ? -4.34 -29.609 -3.186 1 75.62 310 ILE B O 1
ATOM 7236 N N . ASN B 1 311 ? -3.119 -30.328 -4.922 1 72.38 311 ASN B N 1
ATOM 7237 C CA . ASN B 1 311 ? -2.193 -29.203 -4.828 1 72.38 311 ASN B CA 1
ATOM 7238 C C . ASN B 1 311 ? -2.9 -27.859 -5.066 1 72.38 311 ASN B C 1
ATOM 7240 O O . ASN B 1 311 ? -2.646 -26.891 -4.359 1 72.38 311 ASN B O 1
ATOM 7244 N N . GLN B 1 312 ? -3.754 -27.891 -6.016 1 78.56 312 GLN B N 1
ATOM 7245 C CA . GLN B 1 312 ? -4.484 -26.672 -6.344 1 78.56 312 GLN B CA 1
ATOM 7246 C C . GLN B 1 312 ? -5.387 -26.25 -5.191 1 78.56 312 GLN B C 1
ATOM 7248 O O . GLN B 1 312 ? -5.426 -25.062 -4.832 1 78.56 312 GLN B O 1
ATOM 7253 N N . ILE B 1 313 ? -6.039 -27.141 -4.578 1 80.56 313 ILE B N 1
ATOM 7254 C CA . ILE B 1 313 ? -6.961 -26.844 -3.484 1 80.56 313 ILE B CA 1
ATOM 7255 C C . ILE B 1 313 ? -6.184 -26.312 -2.283 1 80.56 313 ILE B C 1
ATOM 7257 O O . ILE B 1 313 ? -6.609 -25.359 -1.63 1 80.56 313 ILE B O 1
ATOM 7261 N N . THR B 1 314 ? -5.02 -26.922 -2.076 1 73 314 THR B N 1
ATOM 7262 C CA . THR B 1 314 ? -4.195 -26.516 -0.944 1 73 314 THR B CA 1
ATOM 7263 C C . THR B 1 314 ? -3.703 -25.078 -1.127 1 73 314 THR B C 1
ATOM 7265 O O . THR B 1 314 ? -3.68 -24.297 -0.173 1 73 314 THR B O 1
ATOM 7268 N N . MET B 1 315 ? -3.369 -24.703 -2.344 1 73.31 315 MET B N 1
ATOM 7269 C CA . MET B 1 315 ? -2.889 -23.359 -2.637 1 73.31 315 MET B CA 1
ATOM 7270 C C . MET B 1 315 ? -4.008 -22.328 -2.477 1 73.31 315 MET B C 1
ATOM 7272 O O . MET B 1 315 ? -3.764 -21.203 -2.057 1 73.31 315 MET B O 1
ATOM 7276 N N . GLN B 1 316 ? -5.195 -22.766 -2.803 1 83.75 316 GLN B N 1
ATOM 7277 C CA . GLN B 1 316 ? -6.324 -21.844 -2.729 1 83.75 316 GLN B CA 1
ATOM 7278 C C . GLN B 1 316 ? -6.766 -21.625 -1.283 1 83.75 316 GLN B C 1
ATOM 7280 O O . GLN B 1 316 ? -7.504 -20.688 -0.987 1 83.75 316 GLN B O 1
ATOM 7285 N N . TRP B 1 317 ? -6.188 -22.422 -0.446 1 76.44 317 TRP B N 1
ATOM 7286 C CA . TRP B 1 317 ? -6.547 -22.297 0.964 1 76.44 317 TRP B CA 1
ATOM 7287 C C . TRP B 1 317 ? -6.125 -20.953 1.526 1 76.44 317 TRP B C 1
ATOM 7289 O O . TRP B 1 317 ? -6.867 -20.328 2.295 1 76.44 317 TRP B O 1
ATOM 7299 N N . ASN B 1 318 ? -5.035 -20.469 1.132 1 71.06 318 ASN B N 1
ATOM 7300 C CA . ASN B 1 318 ? -4.547 -19.172 1.58 1 71.06 318 ASN B CA 1
ATOM 7301 C C . ASN B 1 318 ? -5.449 -18.031 1.096 1 71.06 318 ASN B C 1
ATOM 7303 O O . ASN B 1 318 ? -5.754 -17.109 1.852 1 71.06 318 ASN B O 1
ATOM 7307 N N . THR B 1 319 ? -5.805 -18.219 -0.134 1 81.06 319 THR B N 1
ATOM 7308 C CA . THR B 1 319 ? -6.711 -17.203 -0.684 1 81.06 319 THR B CA 1
ATOM 7309 C C . THR B 1 319 ? -8.055 -17.234 0.044 1 81.06 319 THR B C 1
ATOM 7311 O O . THR B 1 319 ? -8.641 -16.188 0.31 1 81.06 319 THR B O 1
ATOM 7314 N N . PHE B 1 320 ? -8.453 -18.391 0.446 1 86.5 320 PHE B N 1
ATOM 7315 C CA . PHE B 1 320 ? -9.719 -18.547 1.162 1 86.5 320 PHE B CA 1
ATOM 7316 C C . PHE B 1 320 ? -9.648 -17.875 2.529 1 86.5 320 PHE B C 1
ATOM 7318 O O . PHE B 1 320 ? -10.57 -17.156 2.92 1 86.5 320 PHE B O 1
ATOM 7325 N N . GLN B 1 321 ? -8.648 -18.062 3.15 1 79.31 321 GLN B N 1
ATOM 7326 C CA . GLN B 1 321 ? -8.484 -17.484 4.477 1 79.31 321 GLN B CA 1
ATOM 7327 C C . GLN B 1 321 ? -8.422 -15.961 4.406 1 79.31 321 GLN B C 1
ATOM 7329 O O . GLN B 1 321 ? -9.062 -15.273 5.211 1 79.31 321 GLN B O 1
ATOM 7334 N N . SER B 1 322 ? -7.652 -15.5 3.441 1 81.19 322 SER B N 1
ATOM 7335 C CA . SER B 1 322 ? -7.555 -14.055 3.264 1 81.19 322 SER B CA 1
ATOM 7336 C C . SER B 1 322 ? -8.914 -13.445 2.943 1 81.19 322 SER B C 1
ATOM 7338 O O . SER B 1 322 ? -9.227 -12.344 3.398 1 81.19 322 SER B O 1
ATOM 7340 N N . THR B 1 323 ? -9.703 -14.172 2.17 1 88.44 323 THR B N 1
ATOM 7341 C CA . THR B 1 323 ? -11.023 -13.695 1.772 1 88.44 323 THR B CA 1
ATOM 7342 C C . THR B 1 323 ? -11.945 -13.602 2.98 1 88.44 323 THR B C 1
ATOM 7344 O O . THR B 1 323 ? -12.75 -12.672 3.084 1 88.44 323 THR B O 1
ATOM 7347 N N . THR B 1 324 ? -11.852 -14.555 3.908 1 87.5 324 THR B N 1
ATOM 7348 C CA . THR B 1 324 ? -12.703 -14.539 5.09 1 87.5 324 THR B CA 1
ATOM 7349 C C . THR B 1 324 ? -12.43 -13.305 5.941 1 87.5 324 THR B C 1
ATOM 7351 O O . THR B 1 324 ? -13.359 -12.688 6.473 1 87.5 324 THR B O 1
ATOM 7354 N N . VAL B 1 325 ? -11.273 -12.93 5.98 1 83.88 325 VAL B N 1
ATOM 7355 C CA . VAL B 1 325 ? -10.898 -11.742 6.742 1 83.88 325 VAL B CA 1
ATOM 7356 C C . VAL B 1 325 ? -11.438 -10.492 6.051 1 83.88 325 VAL B C 1
ATOM 7358 O O . VAL B 1 325 ? -12.023 -9.617 6.695 1 83.88 325 VAL B O 1
ATOM 7361 N N . SER B 1 326 ? -11.211 -10.469 4.73 1 89.31 326 SER B N 1
ATOM 7362 C CA . SER B 1 326 ? -11.695 -9.328 3.959 1 89.31 326 SER B CA 1
ATOM 7363 C C . SER B 1 326 ? -13.211 -9.227 4.008 1 89.31 326 SER B C 1
ATOM 7365 O O . SER B 1 326 ? -13.766 -8.125 4.086 1 89.31 326 SER B O 1
ATOM 7367 N N . MET B 1 327 ? -13.852 -10.344 4 1 90.75 327 MET B N 1
ATOM 7368 C CA . MET B 1 327 ? -15.312 -10.359 4.059 1 90.75 327 MET B CA 1
ATOM 7369 C C . MET B 1 327 ? -15.812 -9.844 5.402 1 90.75 327 MET B C 1
ATOM 7371 O O . MET B 1 327 ? -16.812 -9.133 5.461 1 90.75 327 MET B O 1
ATOM 7375 N N . ASP B 1 328 ? -15.125 -10.18 6.363 1 89.31 328 ASP B N 1
ATOM 7376 C CA . ASP B 1 328 ? -15.484 -9.711 7.695 1 89.31 328 ASP B CA 1
ATOM 7377 C C . ASP B 1 328 ? -15.344 -8.195 7.801 1 89.31 328 ASP B C 1
ATOM 7379 O O . ASP B 1 328 ? -16.188 -7.527 8.398 1 89.31 328 ASP B O 1
ATOM 7383 N N . ARG B 1 329 ? -14.297 -7.695 7.234 1 87.56 329 ARG B N 1
ATOM 7384 C CA . ARG B 1 329 ? -14.062 -6.258 7.262 1 87.56 329 ARG B CA 1
ATOM 7385 C C . ARG B 1 329 ? -15.156 -5.512 6.496 1 87.56 329 ARG B C 1
ATOM 7387 O O . ARG B 1 329 ? -15.695 -4.52 6.988 1 87.56 329 ARG B O 1
ATOM 7394 N N . ILE B 1 330 ? -15.445 -5.984 5.363 1 91.94 330 ILE B N 1
ATOM 7395 C CA . ILE B 1 330 ? -16.438 -5.34 4.516 1 91.94 330 ILE B CA 1
ATOM 7396 C C . ILE B 1 330 ? -17.812 -5.449 5.168 1 91.94 330 ILE B C 1
ATOM 7398 O O . ILE B 1 330 ? -18.594 -4.492 5.156 1 91.94 330 ILE B O 1
ATOM 7402 N N . TRP B 1 331 ? -18.094 -6.555 5.75 1 90.31 331 TRP B N 1
ATOM 7403 C CA . TRP B 1 331 ? -19.391 -6.766 6.402 1 90.31 331 TRP B CA 1
ATOM 7404 C C . TRP B 1 331 ? -19.547 -5.836 7.598 1 90.31 331 TRP B C 1
ATOM 7406 O O . TRP B 1 331 ? -20.656 -5.34 7.859 1 90.31 331 TRP B O 1
ATOM 7416 N N . ASN B 1 332 ? -18.516 -5.621 8.312 1 88.31 332 ASN B N 1
ATOM 7417 C CA . ASN B 1 332 ? -18.562 -4.699 9.445 1 88.31 332 ASN B CA 1
ATOM 7418 C C . ASN B 1 332 ? -18.953 -3.289 9 1 88.31 332 ASN B C 1
ATOM 7420 O O . ASN B 1 332 ? -19.672 -2.588 9.703 1 88.31 332 ASN B O 1
ATOM 7424 N N . ILE B 1 333 ? -18.453 -2.949 7.875 1 90.44 333 ILE B N 1
ATOM 7425 C CA . ILE B 1 333 ? -18.781 -1.632 7.34 1 90.44 333 ILE B CA 1
ATOM 7426 C C . ILE B 1 333 ? -20.234 -1.617 6.871 1 90.44 333 ILE B C 1
ATOM 7428 O O . ILE B 1 333 ? -20.984 -0.691 7.184 1 90.44 333 ILE B O 1
ATOM 7432 N N . LEU B 1 334 ? -20.672 -2.645 6.203 1 90.81 334 LEU B N 1
ATOM 7433 C CA . LEU B 1 334 ? -22.016 -2.711 5.645 1 90.81 334 LEU B CA 1
ATOM 7434 C C . LEU B 1 334 ? -23.062 -2.844 6.75 1 90.81 334 LEU B C 1
ATOM 7436 O O . LEU B 1 334 ? -24.203 -2.424 6.578 1 90.81 334 LEU B O 1
ATOM 7440 N N . ASN B 1 335 ? -22.625 -3.365 7.809 1 87.88 335 ASN B N 1
ATOM 7441 C CA . ASN B 1 335 ? -23.562 -3.584 8.906 1 87.88 335 ASN B CA 1
ATOM 7442 C C . ASN B 1 335 ? -23.641 -2.365 9.82 1 87.88 335 ASN B C 1
ATOM 7444 O O . ASN B 1 335 ? -24.516 -2.297 10.695 1 87.88 335 ASN B O 1
ATOM 7448 N N . THR B 1 336 ? -22.844 -1.422 9.578 1 87.12 336 THR B N 1
ATOM 7449 C CA . THR B 1 336 ? -22.891 -0.196 10.367 1 87.12 336 THR B CA 1
ATOM 7450 C C . THR B 1 336 ? -24.031 0.709 9.883 1 87.12 336 THR B C 1
ATOM 7452 O O . THR B 1 336 ? -24.203 0.898 8.68 1 87.12 336 THR B O 1
ATOM 7455 N N . ARG B 1 337 ? -24.844 1.096 10.805 1 85.81 337 ARG B N 1
ATOM 7456 C CA . ARG B 1 337 ? -25.938 1.996 10.469 1 85.81 337 ARG B CA 1
ATOM 7457 C C . ARG B 1 337 ? -25.562 3.445 10.773 1 85.81 337 ARG B C 1
ATOM 7459 O O . ARG B 1 337 ? -24.797 3.717 11.695 1 85.81 337 ARG B O 1
ATOM 7466 N N . PRO B 1 338 ? -26.047 4.305 9.898 1 86.38 338 PRO B N 1
ATOM 7467 C CA . PRO B 1 338 ? -25.781 5.719 10.164 1 86.38 338 PRO B CA 1
ATOM 7468 C C . PRO B 1 338 ? -26.359 6.188 11.5 1 86.38 338 PRO B C 1
ATOM 7470 O O . PRO B 1 338 ? -27.438 5.742 11.898 1 86.38 338 PRO B O 1
ATOM 7473 N N . GLU B 1 339 ? -25.625 6.949 12.195 1 83.44 339 GLU B N 1
ATOM 7474 C CA . GLU B 1 339 ? -26.047 7.473 13.492 1 83.44 339 GLU B CA 1
ATOM 7475 C C . GLU B 1 339 ? -27.125 8.547 13.328 1 83.44 339 GLU B C 1
ATOM 7477 O O . GLU B 1 339 ? -28.031 8.656 14.156 1 83.44 339 GLU B O 1
ATOM 7482 N N . VAL B 1 340 ? -26.984 9.312 12.258 1 86.44 340 VAL B N 1
ATOM 7483 C CA . VAL B 1 340 ? -27.938 10.375 11.977 1 86.44 340 VAL B CA 1
ATOM 7484 C C . VAL B 1 340 ? -28.844 9.953 10.82 1 86.44 340 VAL B C 1
ATOM 7486 O O . VAL B 1 340 ? -28.359 9.719 9.703 1 86.44 340 VAL B O 1
ATOM 7489 N N . ALA B 1 341 ? -30.078 9.711 11.086 1 84.19 341 ALA B N 1
ATOM 7490 C CA . ALA B 1 341 ? -31.016 9.273 10.055 1 84.19 341 ALA B CA 1
ATOM 7491 C C . ALA B 1 341 ? -31.984 10.391 9.664 1 84.19 341 ALA B C 1
ATOM 7493 O O . ALA B 1 341 ? -32.281 11.258 10.484 1 84.19 341 ALA B O 1
ATOM 7494 N N . ASP B 1 342 ? -32.281 10.414 8.477 1 85.62 342 ASP B N 1
ATOM 7495 C CA . ASP B 1 342 ? -33.281 11.367 8 1 85.62 342 ASP B CA 1
ATOM 7496 C C . ASP B 1 342 ? -34.656 11.086 8.617 1 85.62 342 ASP B C 1
ATOM 7498 O O . ASP B 1 342 ? -34.969 9.945 8.984 1 85.62 342 ASP B O 1
ATOM 7502 N N . PRO B 1 343 ? -35.375 12.164 8.828 1 86.69 343 PRO B N 1
ATOM 7503 C CA . PRO B 1 343 ? -36.719 11.969 9.375 1 86.69 343 PRO B CA 1
ATOM 7504 C C . PRO B 1 343 ? -37.625 11.148 8.445 1 86.69 343 PRO B C 1
ATOM 7506 O O . PRO B 1 343 ? -37.406 11.117 7.234 1 86.69 343 PRO B O 1
ATOM 7509 N N . LYS B 1 344 ? -38.5 10.375 9.062 1 82.5 344 LYS B N 1
ATOM 7510 C CA . LYS B 1 344 ? -39.469 9.586 8.281 1 82.5 344 LYS B CA 1
ATOM 7511 C C . LYS B 1 344 ? -40.312 10.492 7.406 1 82.5 344 LYS B C 1
ATOM 7513 O O . LYS B 1 344 ? -40.531 11.656 7.73 1 82.5 344 LYS B O 1
ATOM 7518 N N . THR B 1 345 ? -40.625 10.156 6.254 1 77.19 345 THR B N 1
ATOM 7519 C CA . THR B 1 345 ? -41.344 10.93 5.242 1 77.19 345 THR B CA 1
ATOM 7520 C C . THR B 1 345 ? -42.562 11.648 5.859 1 77.19 345 THR B C 1
ATOM 7522 O O . THR B 1 345 ? -42.844 12.789 5.496 1 77.19 345 THR B O 1
ATOM 7525 N N . GLY B 1 346 ? -43.125 11.148 6.809 1 74.69 346 GLY B N 1
ATOM 7526 C CA . GLY B 1 346 ? -44.312 11.766 7.375 1 74.69 346 GLY B CA 1
ATOM 7527 C C . GLY B 1 346 ? -44 12.805 8.438 1 74.69 346 GLY B C 1
ATOM 7528 O O . GLY B 1 346 ? -44.844 13.648 8.75 1 74.69 346 GLY B O 1
ATOM 7529 N N . THR B 1 347 ? -42.906 12.914 8.969 1 78.88 347 THR B N 1
ATOM 7530 C CA . THR B 1 347 ? -42.562 13.82 10.062 1 78.88 347 THR B CA 1
ATOM 7531 C C . THR B 1 347 ? -41.594 14.906 9.602 1 78.88 347 THR B C 1
ATOM 7533 O O . THR B 1 347 ? -41.219 15.773 10.383 1 78.88 347 THR B O 1
ATOM 7536 N N . ALA B 1 348 ? -41.312 14.93 8.289 1 83.44 348 ALA B N 1
ATOM 7537 C CA . ALA B 1 348 ? -40.344 15.898 7.762 1 83.44 348 ALA B CA 1
ATOM 7538 C C . ALA B 1 348 ? -41 17.281 7.645 1 83.44 348 ALA B C 1
ATOM 7540 O O . ALA B 1 348 ? -42.156 17.406 7.301 1 83.44 348 ALA B O 1
ATOM 7541 N N . SER B 1 349 ? -40.25 18.203 8.141 1 82.81 349 SER B N 1
ATOM 7542 C CA . SER B 1 349 ? -40.719 19.578 8.078 1 82.81 349 SER B CA 1
ATOM 7543 C C . SER B 1 349 ? -40.812 20.062 6.637 1 82.81 349 SER B C 1
ATOM 7545 O O . SER B 1 349 ? -40.062 19.609 5.77 1 82.81 349 SER B O 1
ATOM 7547 N N . SER B 1 350 ? -41.719 20.938 6.418 1 79.56 350 SER B N 1
ATOM 7548 C CA . SER B 1 350 ? -41.969 21.5 5.094 1 79.56 350 SER B CA 1
ATOM 7549 C C . SER B 1 350 ? -41.156 22.766 4.863 1 79.56 350 SER B C 1
ATOM 7551 O O . SER B 1 350 ? -41.312 23.422 3.828 1 79.56 350 SER B O 1
ATOM 7553 N N . LEU B 1 351 ? -40.281 22.984 5.66 1 83.75 351 LEU B N 1
ATOM 7554 C CA . LEU B 1 351 ? -39.5 24.203 5.516 1 83.75 351 LEU B CA 1
ATOM 7555 C C . LEU B 1 351 ? -38.625 24.156 4.27 1 83.75 351 LEU B C 1
ATOM 7557 O O . LEU B 1 351 ? -37.844 23.203 4.098 1 83.75 351 LEU B O 1
ATOM 7561 N N . GLU B 1 352 ? -38.812 25.156 3.379 1 87.56 352 GLU B N 1
ATOM 7562 C CA . GLU B 1 352 ? -38 25.219 2.164 1 87.56 352 GLU B CA 1
ATOM 7563 C C . GLU B 1 352 ? -36.781 26.094 2.369 1 87.56 352 GLU B C 1
ATOM 7565 O O . GLU B 1 352 ? -36.844 27.141 3.039 1 87.56 352 GLU B O 1
ATOM 7570 N N . PRO B 1 353 ? -35.719 25.703 1.854 1 86.75 353 PRO B N 1
ATOM 7571 C CA . PRO B 1 353 ? -34.469 26.438 2.037 1 86.75 353 PRO B CA 1
ATOM 7572 C C . PRO B 1 353 ? -34.562 27.891 1.598 1 86.75 353 PRO B C 1
ATOM 7574 O O . PRO B 1 353 ? -33.938 28.766 2.203 1 86.75 353 PRO B O 1
ATOM 7577 N N . ARG B 1 354 ? -35.406 28.234 0.647 1 83.88 354 ARG B N 1
ATOM 7578 C CA . ARG B 1 354 ? -35.531 29.594 0.118 1 83.88 354 ARG B CA 1
ATOM 7579 C C . ARG B 1 354 ? -36.25 30.5 1.092 1 83.88 354 ARG B C 1
ATOM 7581 O O . ARG B 1 354 ? -36.094 31.719 1.073 1 83.88 354 ARG B O 1
ATOM 7588 N N . ASP B 1 355 ? -36.969 29.906 2.031 1 87.88 355 ASP B N 1
ATOM 7589 C CA . ASP B 1 355 ? -37.844 30.688 2.922 1 87.88 355 ASP B CA 1
ATOM 7590 C C . ASP B 1 355 ? -37.188 30.844 4.305 1 87.88 355 ASP B C 1
ATOM 7592 O O . ASP B 1 355 ? -37.781 31.484 5.188 1 87.88 355 ASP B O 1
ATOM 7596 N N . VAL B 1 356 ? -36.094 30.359 4.391 1 92.25 356 VAL B N 1
ATOM 7597 C CA . VAL B 1 356 ? -35.438 30.391 5.695 1 92.25 356 VAL B CA 1
ATOM 7598 C C . VAL B 1 356 ? -34.875 31.797 5.969 1 92.25 356 VAL B C 1
ATOM 7600 O O . VAL B 1 356 ? -34.281 32.406 5.094 1 92.25 356 VAL B O 1
ATOM 7603 N N . MET B 1 357 ? -35.094 32.375 7.137 1 92.31 357 MET B N 1
ATOM 7604 C CA . MET B 1 357 ? -34.625 33.688 7.531 1 92.31 357 MET B CA 1
ATOM 7605 C C . MET B 1 357 ? -33.219 33.594 8.125 1 92.31 357 MET B C 1
ATOM 7607 O O . MET B 1 357 ? -32.406 34.531 7.961 1 92.31 357 MET B O 1
ATOM 7611 N N . GLY B 1 358 ? -32.906 32.5 8.75 1 94.31 358 GLY B N 1
ATOM 7612 C CA . GLY B 1 358 ? -31.547 32.312 9.281 1 94.31 358 GLY B CA 1
ATOM 7613 C C . GLY B 1 358 ? -31.469 32.469 10.781 1 94.31 358 GLY B C 1
ATOM 7614 O O . GLY B 1 358 ? -30.422 32.812 11.32 1 94.31 358 GLY B O 1
ATOM 7615 N N . GLN B 1 359 ? -32.594 32.375 11.484 1 95.94 359 GLN B N 1
ATOM 7616 C CA . GLN B 1 359 ? -32.562 32.344 12.945 1 95.94 359 GLN B CA 1
ATOM 7617 C C . GLN B 1 359 ? -32.125 31 13.484 1 95.94 359 GLN B C 1
ATOM 7619 O O . GLN B 1 359 ? -32.562 29.953 13 1 95.94 359 GLN B O 1
ATOM 7624 N N . ILE B 1 360 ? -31.172 31 14.391 1 96.81 360 ILE B N 1
ATOM 7625 C CA . ILE B 1 360 ? -30.672 29.766 14.984 1 96.81 360 ILE B CA 1
ATOM 7626 C C . ILE B 1 360 ? -30.859 29.812 16.5 1 96.81 360 ILE B C 1
ATOM 7628 O O . ILE B 1 360 ? -30.469 30.781 17.156 1 96.81 360 ILE B O 1
ATOM 7632 N N . ASP B 1 361 ? -31.375 28.75 17.062 1 97.06 361 ASP B N 1
ATOM 7633 C CA . ASP B 1 361 ? -31.594 28.672 18.516 1 97.06 361 ASP B CA 1
ATOM 7634 C C . ASP B 1 361 ? -31.062 27.359 19.078 1 97.06 361 ASP B C 1
ATOM 7636 O O . ASP B 1 361 ? -31.5 26.281 18.672 1 97.06 361 ASP B O 1
ATOM 7640 N N . PHE B 1 362 ? -30.109 27.484 19.875 1 96.5 362 PHE B N 1
ATOM 7641 C CA . PHE B 1 362 ? -29.672 26.375 20.719 1 96.5 362 PHE B CA 1
ATOM 7642 C C . PHE B 1 362 ? -30.422 26.375 22.047 1 96.5 362 PHE B C 1
ATOM 7644 O O . PHE B 1 362 ? -30.25 27.281 22.859 1 96.5 362 PHE B O 1
ATOM 7651 N N . ASN B 1 363 ? -31.203 25.328 22.25 1 96.56 363 ASN B N 1
ATOM 7652 C CA . ASN B 1 363 ? -32 25.266 23.469 1 96.56 363 ASN B CA 1
ATOM 7653 C C . ASN B 1 363 ? -31.516 24.156 24.406 1 96.56 363 ASN B C 1
ATOM 7655 O O . ASN B 1 363 ? -31.766 22.969 24.172 1 96.56 363 ASN B O 1
ATOM 7659 N N . ASP B 1 364 ? -30.844 24.547 25.5 1 95.19 364 ASP B N 1
ATOM 7660 C CA . ASP B 1 364 ? -30.375 23.641 26.547 1 95.19 364 ASP B CA 1
ATOM 7661 C C . ASP B 1 364 ? -29.656 22.438 25.953 1 95.19 364 ASP B C 1
ATOM 7663 O O . ASP B 1 364 ? -30 21.297 26.266 1 95.19 364 ASP B O 1
ATOM 7667 N N . VAL B 1 365 ? -28.828 22.75 25.141 1 94.81 365 VAL B N 1
ATOM 7668 C CA . VAL B 1 365 ? -28.172 21.703 24.375 1 94.81 365 VAL B CA 1
ATOM 7669 C C . VAL B 1 365 ? -27.047 21.078 25.203 1 94.81 365 VAL B C 1
ATOM 7671 O O . VAL B 1 365 ? -26.219 21.797 25.781 1 94.81 365 VAL B O 1
ATOM 7674 N N . SER B 1 366 ? -27.016 19.734 25.328 1 94.38 366 SER B N 1
ATOM 7675 C CA . SER B 1 366 ? -25.938 18.953 25.922 1 94.38 366 SER B CA 1
ATOM 7676 C C . SER B 1 366 ? -25.438 17.891 24.969 1 94.38 366 SER B C 1
ATOM 7678 O O . SER B 1 366 ? -26.219 17.234 24.281 1 94.38 366 SER B O 1
ATOM 7680 N N . PHE B 1 367 ? -24.188 17.844 24.828 1 93.62 367 PHE B N 1
ATOM 7681 C CA . PHE B 1 367 ? -23.609 16.891 23.891 1 93.62 367 PHE B CA 1
ATOM 7682 C C . PHE B 1 367 ? -22.25 16.406 24.359 1 93.62 367 PHE B C 1
ATOM 7684 O O . PHE B 1 367 ? -21.484 17.188 24.953 1 93.62 367 PHE B O 1
ATOM 7691 N N . GLY B 1 368 ? -21.969 15.133 24.094 1 89.69 368 GLY B N 1
ATOM 7692 C CA . GLY B 1 368 ? -20.672 14.492 24.266 1 89.69 368 GLY B CA 1
ATOM 7693 C C . GLY B 1 368 ? -20.422 13.398 23.234 1 89.69 368 GLY B C 1
ATOM 7694 O O . GLY B 1 368 ? -21.344 12.664 22.859 1 89.69 368 GLY B O 1
ATOM 7695 N N . TYR B 1 369 ? -19.219 13.477 22.719 1 81.81 369 TYR B N 1
ATOM 7696 C CA . TYR B 1 369 ? -18.875 12.438 21.75 1 81.81 369 TYR B CA 1
ATOM 7697 C C . TYR B 1 369 ? -19 11.055 22.359 1 81.81 369 TYR B C 1
ATOM 7699 O O . TYR B 1 369 ? -19.281 10.078 21.672 1 81.81 369 TYR B O 1
ATOM 7707 N N . ARG B 1 370 ? -18.578 11.047 23.672 1 79.44 370 ARG B N 1
ATOM 7708 C CA . ARG B 1 370 ? -18.781 9.852 24.484 1 79.44 370 ARG B CA 1
ATOM 7709 C C . ARG B 1 370 ? -19.781 10.094 25.594 1 79.44 370 ARG B C 1
ATOM 7711 O O . ARG B 1 370 ? -19.875 11.203 26.125 1 79.44 370 ARG B O 1
ATOM 7718 N N . ALA B 1 371 ? -20.5 9.148 25.828 1 72.5 371 ALA B N 1
ATOM 7719 C CA . ALA B 1 371 ? -21.547 9.273 26.828 1 72.5 371 ALA B CA 1
ATOM 7720 C C . ALA B 1 371 ? -20.969 9.648 28.188 1 72.5 371 ALA B C 1
ATOM 7722 O O . ALA B 1 371 ? -21.609 10.383 28.953 1 72.5 371 ALA B O 1
ATOM 7723 N N . ASP B 1 372 ? -19.75 9.312 28.359 1 74 372 ASP B N 1
ATOM 7724 C CA . ASP B 1 372 ? -19.188 9.477 29.703 1 74 372 ASP B CA 1
ATOM 7725 C C . ASP B 1 372 ? -18.469 10.812 29.828 1 74 372 ASP B C 1
ATOM 7727 O O . ASP B 1 372 ? -18.094 11.219 30.938 1 74 372 ASP B O 1
ATOM 7731 N N . ARG B 1 373 ? -18.312 11.57 28.781 1 80.56 373 ARG B N 1
ATOM 7732 C CA . ARG B 1 373 ? -17.594 12.844 28.859 1 80.56 373 ARG B CA 1
ATOM 7733 C C . ARG B 1 373 ? -18.344 13.938 28.125 1 80.56 373 ARG B C 1
ATOM 7735 O O . ARG B 1 373 ? -18.109 14.172 26.938 1 80.56 373 ARG B O 1
ATOM 7742 N N . PRO B 1 374 ? -19.188 14.555 28.938 1 84.81 374 PRO B N 1
ATOM 7743 C CA . PRO B 1 374 ? -19.906 15.656 28.281 1 84.81 374 PRO B CA 1
ATOM 7744 C C . PRO B 1 374 ? -18.984 16.828 27.922 1 84.81 374 PRO B C 1
ATOM 7746 O O . PRO B 1 374 ? -18.062 17.156 28.672 1 84.81 374 PRO B O 1
ATOM 7749 N N . LEU B 1 375 ? -19.031 17.312 26.703 1 88.75 375 LEU B N 1
ATOM 7750 C CA . LEU B 1 375 ? -18.219 18.438 26.219 1 88.75 375 LEU B CA 1
ATOM 7751 C C . LEU B 1 375 ? -19 19.734 26.312 1 88.75 375 LEU B C 1
ATOM 7753 O O . LEU B 1 375 ? -18.469 20.734 26.812 1 88.75 375 LEU B O 1
ATOM 7757 N N . ILE B 1 376 ? -20.234 19.766 25.844 1 91.81 376 ILE B N 1
ATOM 7758 C CA . ILE B 1 376 ? -21.125 20.922 25.93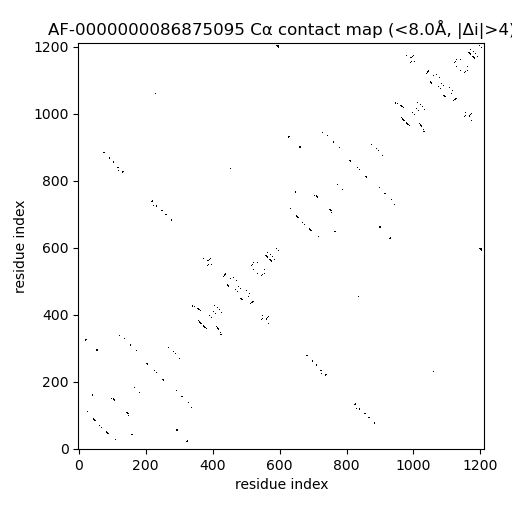8 1 91.81 376 ILE B CA 1
ATOM 7759 C C . ILE B 1 376 ? -22.25 20.609 26.922 1 91.81 376 ILE B C 1
ATOM 7761 O O . ILE B 1 376 ? -22.922 19.578 26.797 1 91.81 376 ILE B O 1
ATOM 7765 N N . GLN B 1 377 ? -22.438 21.531 27.922 1 90.62 377 GLN B N 1
ATOM 7766 C CA . GLN B 1 377 ? -23.453 21.312 28.938 1 90.62 377 GLN B CA 1
ATOM 7767 C C . GLN B 1 377 ? -24.453 22.484 28.984 1 90.62 377 GLN B C 1
ATOM 7769 O O . GLN B 1 377 ? -24.078 23.609 29.297 1 90.62 377 GLN B O 1
ATOM 7774 N N . HIS B 1 378 ? -25.656 22.172 28.781 1 91.56 378 HIS B N 1
ATOM 7775 C CA . HIS B 1 378 ? -26.797 23.078 28.891 1 91.56 378 HIS B CA 1
ATOM 7776 C C . HIS B 1 378 ? -26.516 24.422 28.203 1 91.56 378 HIS B C 1
ATOM 7778 O O . HIS B 1 378 ? -26.656 25.469 28.828 1 91.56 378 HIS B O 1
ATOM 7784 N N . LEU B 1 379 ? -26.141 24.328 26.969 1 93.56 379 LEU B N 1
ATOM 7785 C CA . LEU B 1 379 ? -25.812 25.516 26.203 1 93.56 379 LEU B CA 1
ATOM 7786 C C . LEU B 1 379 ? -27.062 26.172 25.641 1 93.56 379 LEU B C 1
ATOM 7788 O O . LEU B 1 379 ? -27.891 25.5 25.016 1 93.56 379 LEU B O 1
ATOM 7792 N N . ASN B 1 380 ? -27.266 27.438 25.984 1 94.25 380 ASN B N 1
ATOM 7793 C CA . ASN B 1 380 ? -28.328 28.25 25.406 1 94.25 380 ASN B CA 1
ATOM 7794 C C . ASN B 1 380 ? -27.75 29.391 24.562 1 94.25 380 ASN B C 1
ATOM 7796 O O . ASN B 1 380 ? -26.938 30.188 25.062 1 94.25 380 ASN B O 1
ATOM 7800 N N . LEU B 1 381 ? -28.078 29.406 23.266 1 94.38 381 LEU B N 1
ATOM 7801 C CA . LEU B 1 381 ? -27.562 30.422 22.344 1 94.38 381 LEU B CA 1
ATOM 7802 C C . LEU B 1 381 ? -28.594 30.766 21.281 1 94.38 381 LEU B C 1
ATOM 7804 O O . LEU B 1 381 ? -29.172 29.891 20.656 1 94.38 381 LEU B O 1
ATOM 7808 N N . HIS B 1 382 ? -28.875 32.062 21.156 1 95.31 382 HIS B N 1
ATOM 7809 C CA . HIS B 1 382 ? -29.828 32.531 20.172 1 95.31 382 HIS B CA 1
ATOM 7810 C C . HIS B 1 382 ? -29.188 33.5 19.188 1 95.31 382 HIS B C 1
ATOM 7812 O O . HIS B 1 382 ? -28.594 34.5 19.578 1 95.31 382 HIS B O 1
ATOM 7818 N N . LEU B 1 383 ? -29.234 33.156 17.922 1 95.44 383 LEU B N 1
ATOM 7819 C CA . LEU B 1 383 ? -28.703 34 16.875 1 95.44 383 LEU B CA 1
ATOM 7820 C C . LEU B 1 383 ? -29.828 34.594 16.031 1 95.44 383 LEU B C 1
ATOM 7822 O O . LEU B 1 383 ? -30.781 33.906 15.672 1 95.44 383 LEU B O 1
ATOM 7826 N N . TYR B 1 384 ? -29.719 35.875 15.766 1 95.12 384 TYR B N 1
ATOM 7827 C CA . TYR B 1 384 ? -30.734 36.562 14.977 1 95.12 384 TYR B CA 1
ATOM 7828 C C . TYR B 1 384 ? -30.406 36.5 13.492 1 95.12 384 TYR B C 1
ATOM 7830 O O . TYR B 1 384 ? -29.234 36.344 13.109 1 95.12 384 TYR B O 1
ATOM 7838 N N . PRO B 1 385 ? -31.453 36.594 12.641 1 95.44 385 PRO B N 1
ATOM 7839 C CA . PRO B 1 385 ? -31.219 36.562 11.195 1 95.44 385 PRO B CA 1
ATOM 7840 C C . PRO B 1 385 ? -30.281 37.688 10.727 1 95.44 385 PRO B C 1
ATOM 7842 O O . PRO B 1 385 ? -30.484 38.844 11.078 1 95.44 385 PRO B O 1
ATOM 7845 N N . GLY B 1 386 ? -29.25 37.312 9.977 1 92.38 386 GLY B N 1
ATOM 7846 C CA . GLY B 1 386 ? -28.328 38.281 9.391 1 92.38 386 GLY B CA 1
ATOM 7847 C C . GLY B 1 386 ? -27.219 38.719 10.336 1 92.38 386 GLY B C 1
ATOM 7848 O O . GLY B 1 386 ? -26.344 39.5 9.961 1 92.38 386 GLY B O 1
ATOM 7849 N N . GLU B 1 387 ? -27.25 38.156 11.5 1 93.44 387 GLU B N 1
ATOM 7850 C CA . GLU B 1 387 ? -26.266 38.5 12.523 1 93.44 387 GLU B CA 1
ATOM 7851 C C . GLU B 1 387 ? -24.938 37.781 12.266 1 93.44 387 GLU B C 1
ATOM 7853 O O . GLU B 1 387 ? -24.922 36.625 11.859 1 93.44 387 GLU B O 1
ATOM 7858 N N . MET B 1 388 ? -23.859 38.531 12.438 1 92.88 388 MET B N 1
ATOM 7859 C CA . MET B 1 388 ? -22.531 37.906 12.406 1 92.88 388 MET B CA 1
ATOM 7860 C C . MET B 1 388 ? -22 37.656 13.82 1 92.88 388 MET B C 1
ATOM 7862 O O . MET B 1 388 ? -21.812 38.625 14.578 1 92.88 388 MET B O 1
ATOM 7866 N N . VAL B 1 389 ? -21.797 36.406 14.148 1 93.25 389 VAL B N 1
ATOM 7867 C CA . VAL B 1 389 ? -21.359 36.062 15.492 1 93.25 389 VAL B CA 1
ATOM 7868 C C . VAL B 1 389 ? -19.969 35.406 15.43 1 93.25 389 VAL B C 1
ATOM 7870 O O . VAL B 1 389 ? -19.734 34.5 14.633 1 93.25 389 VAL B O 1
ATOM 7873 N N . GLY B 1 390 ? -19.047 35.938 16.172 1 92.19 390 GLY B N 1
ATOM 7874 C CA . GLY B 1 390 ? -17.719 35.344 16.297 1 92.19 390 GLY B CA 1
ATOM 7875 C C . GLY B 1 390 ? -17.562 34.5 17.531 1 92.19 390 GLY B C 1
ATOM 7876 O O . GLY B 1 390 ? -18.047 34.844 18.609 1 92.19 390 GLY B O 1
ATOM 7877 N N . ILE B 1 391 ? -17.016 33.375 17.328 1 91 391 ILE B N 1
ATOM 7878 C CA . ILE B 1 391 ? -16.766 32.469 18.453 1 91 391 ILE B CA 1
ATOM 7879 C C . ILE B 1 391 ? -15.258 32.344 18.672 1 91 391 ILE B C 1
ATOM 7881 O O . ILE B 1 391 ? -14.516 31.969 17.75 1 91 391 ILE B O 1
ATOM 7885 N N . VAL B 1 392 ? -14.852 32.656 19.922 1 87.12 392 VAL B N 1
ATOM 7886 C CA . VAL B 1 392 ? -13.445 32.562 20.281 1 87.12 392 VAL B CA 1
ATOM 7887 C C . VAL B 1 392 ? -13.289 31.734 21.547 1 87.12 392 VAL B C 1
ATOM 7889 O O . VAL B 1 392 ? -14.227 31.609 22.328 1 87.12 392 VAL B O 1
ATOM 7892 N N . GLY B 1 393 ? -12.211 31.094 21.625 1 80.06 393 GLY B N 1
ATOM 7893 C CA . GLY B 1 393 ? -11.93 30.281 22.797 1 80.06 393 GLY B CA 1
ATOM 7894 C C . GLY B 1 393 ? -10.68 29.438 22.641 1 80.06 393 GLY B C 1
ATOM 7895 O O . GLY B 1 393 ? -10.086 29.391 21.562 1 80.06 393 GLY B O 1
ATOM 7896 N N . THR B 1 394 ? -10.383 28.812 23.719 1 72.69 394 THR B N 1
ATOM 7897 C CA . THR B 1 394 ? -9.195 27.969 23.719 1 72.69 394 THR B CA 1
ATOM 7898 C C . THR B 1 394 ? -9.445 26.672 22.938 1 72.69 394 THR B C 1
ATOM 7900 O O . THR B 1 394 ? -10.594 26.359 22.609 1 72.69 394 THR B O 1
ATOM 7903 N N . THR B 1 395 ? -8.398 26.078 22.5 1 69.06 395 THR B N 1
ATOM 7904 C CA . THR B 1 395 ? -8.523 24.797 21.844 1 69.06 395 THR B CA 1
ATOM 7905 C C . THR B 1 395 ? -9.25 23.781 22.734 1 69.06 395 THR B C 1
ATOM 7907 O O . THR B 1 395 ? -8.969 23.703 23.922 1 69.06 395 THR B O 1
ATOM 7910 N N . GLY B 1 396 ? -10.18 23.188 22.25 1 73.38 396 GLY B N 1
ATOM 7911 C CA . GLY B 1 396 ? -10.938 22.203 23 1 73.38 396 GLY B CA 1
ATOM 7912 C C . GLY B 1 396 ? -12.141 22.797 23.719 1 73.38 396 GLY B C 1
ATOM 7913 O O . GLY B 1 396 ? -12.844 22.094 24.438 1 73.38 396 GLY B O 1
ATOM 7914 N N . ALA B 1 397 ? -12.32 24.047 23.453 1 79.31 397 ALA B N 1
ATOM 7915 C CA . ALA B 1 397 ? -13.406 24.719 24.156 1 79.31 397 ALA B CA 1
ATOM 7916 C C . ALA B 1 397 ? -14.766 24.266 23.625 1 79.31 397 ALA B C 1
ATOM 7918 O O . ALA B 1 397 ? -15.797 24.5 24.266 1 79.31 397 ALA B O 1
ATOM 7919 N N . GLY B 1 398 ? -14.773 23.531 22.484 1 83.88 398 GLY B N 1
ATOM 7920 C CA . GLY B 1 398 ? -16.031 23.047 21.953 1 83.88 398 GLY B CA 1
ATOM 7921 C C . GLY B 1 398 ? -16.484 23.797 20.719 1 83.88 398 GLY B C 1
ATOM 7922 O O . GLY B 1 398 ? -17.594 23.594 20.234 1 83.88 398 GLY B O 1
ATOM 7923 N N . LYS B 1 399 ? -15.711 24.641 20.188 1 85.81 399 LYS B N 1
ATOM 7924 C CA . LYS B 1 399 ? -16.078 25.469 19.047 1 85.81 399 LYS B CA 1
ATOM 7925 C C . LYS B 1 399 ? -16.422 24.625 17.828 1 85.81 399 LYS B C 1
ATOM 7927 O O . LYS B 1 399 ? -17.469 24.812 17.219 1 85.81 399 LYS B O 1
ATOM 7932 N N . SER B 1 400 ? -15.562 23.641 17.531 1 81.81 400 SER B N 1
ATOM 7933 C CA . SER B 1 400 ? -15.781 22.781 16.375 1 81.81 400 SER B CA 1
ATOM 7934 C C . SER B 1 400 ? -17 21.875 16.578 1 81.81 400 SER B C 1
ATOM 7936 O O . SER B 1 400 ? -17.688 21.531 15.609 1 81.81 400 SER B O 1
ATOM 7938 N N . THR B 1 401 ? -17.25 21.547 17.812 1 87.94 401 THR B N 1
ATOM 7939 C CA . THR B 1 401 ? -18.406 20.734 18.125 1 87.94 401 THR B CA 1
ATOM 7940 C C . THR B 1 401 ? -19.703 21.469 17.844 1 87.94 401 THR B C 1
ATOM 7942 O O . THR B 1 401 ? -20.672 20.891 17.359 1 87.94 401 THR B O 1
ATOM 7945 N N . LEU B 1 402 ? -19.672 22.734 18.141 1 89.94 402 LEU B N 1
ATOM 7946 C CA . LEU B 1 402 ? -20.844 23.547 17.875 1 89.94 402 LEU B CA 1
ATOM 7947 C C . LEU B 1 402 ? -21.172 23.531 16.375 1 89.94 402 LEU B C 1
ATOM 7949 O O . LEU B 1 402 ? -22.344 23.422 16 1 89.94 402 LEU B O 1
ATOM 7953 N N . ILE B 1 403 ? -20.172 23.609 15.586 1 87.69 403 ILE B N 1
ATOM 7954 C CA . ILE B 1 403 ? -20.328 23.609 14.133 1 87.69 403 ILE B CA 1
ATOM 7955 C C . ILE B 1 403 ? -20.844 22.25 13.68 1 87.69 403 ILE B C 1
ATOM 7957 O O . ILE B 1 403 ? -21.734 22.172 12.82 1 87.69 403 ILE B O 1
ATOM 7961 N N . SER B 1 404 ? -20.359 21.266 14.258 1 88.12 404 SER B N 1
ATOM 7962 C CA . SER B 1 404 ? -20.734 19.906 13.891 1 88.12 404 SER B CA 1
ATOM 7963 C C . SER B 1 404 ? -22.203 19.641 14.234 1 88.12 404 SER B C 1
ATOM 7965 O O . SER B 1 404 ? -22.891 18.938 13.492 1 88.12 404 SER B O 1
ATOM 7967 N N . LEU B 1 405 ? -22.625 20.188 15.328 1 91.38 405 LEU B N 1
ATOM 7968 C CA . LEU B 1 405 ? -24 20 15.766 1 91.38 405 LEU B CA 1
ATOM 7969 C C . LEU B 1 405 ? -24.969 20.781 14.883 1 91.38 405 LEU B C 1
ATOM 7971 O O . LEU B 1 405 ? -26.047 20.281 14.539 1 91.38 405 LEU B O 1
ATOM 7975 N N . LEU B 1 406 ? -24.531 21.953 14.539 1 92 406 LEU B N 1
ATOM 7976 C CA . LEU B 1 406 ? -25.406 22.781 13.703 1 92 406 LEU B CA 1
ATOM 7977 C C . LEU B 1 406 ? -25.578 22.172 12.32 1 92 406 LEU B C 1
ATOM 7979 O O . LEU B 1 406 ? -26.656 22.266 11.727 1 92 406 LEU B O 1
ATOM 7983 N N . ASN B 1 407 ? -24.562 21.516 11.867 1 89.19 407 ASN B N 1
ATOM 7984 C CA . ASN B 1 407 ? -24.609 20.828 10.578 1 89.19 407 ASN B CA 1
ATOM 7985 C C . ASN B 1 407 ? -25.188 19.438 10.719 1 89.19 407 ASN B C 1
ATOM 7987 O O . ASN B 1 407 ? -25.312 18.703 9.734 1 89.19 407 ASN B O 1
ATOM 7991 N N . ARG B 1 408 ? -25.516 19.078 11.883 1 90.06 408 ARG B N 1
ATOM 7992 C CA . ARG B 1 408 ? -26.109 17.797 12.266 1 90.06 408 ARG B CA 1
ATOM 7993 C C . ARG B 1 408 ? -25.219 16.625 11.836 1 90.06 408 ARG B C 1
ATOM 7995 O O . ARG B 1 408 ? -25.703 15.656 11.25 1 90.06 408 ARG B O 1
ATOM 8002 N N . PHE B 1 409 ? -24.016 16.906 11.93 1 85.06 409 PHE B N 1
ATOM 8003 C CA . PHE B 1 409 ? -23.109 15.766 11.805 1 85.06 409 PHE B CA 1
ATOM 8004 C C . PHE B 1 409 ? -23.297 14.789 12.961 1 85.06 409 PHE B C 1
ATOM 8006 O O . PHE B 1 409 ? -23.016 13.594 12.828 1 85.06 409 PHE B O 1
ATOM 8013 N N . TYR B 1 410 ? -23.719 15.383 14.062 1 87.81 410 TYR B N 1
ATOM 8014 C CA . TYR B 1 410 ? -24.125 14.664 15.266 1 87.81 410 TYR B CA 1
ATOM 8015 C C . TYR B 1 410 ? -25.469 15.164 15.773 1 87.81 410 TYR B C 1
ATOM 8017 O O . TYR B 1 410 ? -25.812 16.328 15.602 1 87.81 410 TYR B O 1
ATOM 8025 N N . ASP B 1 411 ? -26.109 14.234 16.328 1 91 411 ASP B N 1
ATOM 8026 C CA . ASP B 1 411 ? -27.328 14.656 16.984 1 91 411 ASP B CA 1
ATOM 8027 C C . ASP B 1 411 ? -27.078 15 18.453 1 91 411 ASP B C 1
ATOM 8029 O O . ASP B 1 411 ? -26.203 14.391 19.094 1 91 411 ASP B O 1
ATOM 8033 N N . VAL B 1 412 ? -27.766 15.969 18.906 1 93.12 412 VAL B N 1
ATOM 8034 C CA . VAL B 1 412 ? -27.609 16.406 20.281 1 93.12 412 VAL B CA 1
ATOM 8035 C C . VAL B 1 412 ? -28.109 15.312 21.234 1 93.12 412 VAL B C 1
ATOM 8037 O O . VAL B 1 412 ? -29.016 14.555 20.891 1 93.12 412 VAL B O 1
ATOM 8040 N N . ASN B 1 413 ? -27.516 15.219 22.422 1 92.56 413 ASN B N 1
ATOM 8041 C CA . ASN B 1 413 ? -27.953 14.266 23.438 1 92.56 413 ASN B CA 1
ATOM 8042 C C . ASN B 1 413 ? -29.219 14.758 24.156 1 92.56 413 ASN B C 1
ATOM 8044 O O . ASN B 1 413 ? -30.125 13.977 24.406 1 92.56 413 ASN B O 1
ATOM 8048 N N . GLN B 1 414 ? -29.172 15.961 24.578 1 93.62 414 GLN B N 1
ATOM 8049 C CA . GLN B 1 414 ? -30.297 16.641 25.203 1 93.62 414 GLN B CA 1
ATOM 8050 C C . GLN B 1 414 ? -30.484 18.047 24.625 1 93.62 414 GLN B C 1
ATOM 8052 O O . GLN B 1 414 ? -29.531 18.641 24.125 1 93.62 414 GLN B O 1
ATOM 8057 N N . GLY B 1 415 ? -31.719 18.406 24.578 1 94.88 415 GLY B N 1
ATOM 8058 C CA . GLY B 1 415 ? -32.031 19.719 24.031 1 94.88 415 GLY B CA 1
ATOM 8059 C C . GLY B 1 415 ? -32.375 19.688 22.562 1 94.88 415 GLY B C 1
ATOM 8060 O O . GLY B 1 415 ? -32.75 18.641 22.031 1 94.88 415 GLY B O 1
ATOM 8061 N N . SER B 1 416 ? -32.344 20.875 21.953 1 95.88 416 SER B N 1
ATOM 8062 C CA . SER B 1 416 ? -32.688 20.938 20.531 1 95.88 416 SER B CA 1
ATOM 8063 C C . SER B 1 416 ? -32 22.125 19.859 1 95.88 416 SER B C 1
ATOM 8065 O O . SER B 1 416 ? -31.688 23.109 20.516 1 95.88 416 SER B O 1
ATOM 8067 N N . ILE B 1 417 ? -31.766 21.969 18.656 1 96.25 417 ILE B N 1
ATOM 8068 C CA . ILE B 1 417 ? -31.312 23.047 17.781 1 96.25 417 ILE B CA 1
ATOM 8069 C C . ILE B 1 417 ? -32.375 23.344 16.719 1 96.25 417 ILE B C 1
ATOM 8071 O O . ILE B 1 417 ? -32.812 22.438 16.031 1 96.25 417 ILE B O 1
ATOM 8075 N N . GLU B 1 418 ? -32.688 24.609 16.719 1 96.5 418 GLU B N 1
ATOM 8076 C CA . GLU B 1 418 ? -33.75 24.984 15.805 1 96.5 418 GLU B CA 1
ATOM 8077 C C . GLU B 1 418 ? -33.312 26.062 14.82 1 96.5 418 GLU B C 1
ATOM 8079 O O . GLU B 1 418 ? -32.531 26.953 15.18 1 96.5 418 GLU B O 1
ATOM 8084 N N . ILE B 1 419 ? -33.812 25.938 13.625 1 95.75 419 ILE B N 1
ATOM 8085 C CA . ILE B 1 419 ? -33.656 26.969 12.594 1 95.75 419 ILE B CA 1
ATOM 8086 C C . ILE B 1 419 ? -35.031 27.547 12.242 1 95.75 419 ILE B C 1
ATOM 8088 O O . ILE B 1 419 ? -35.906 26.828 11.758 1 95.75 419 ILE B O 1
ATOM 8092 N N . ASP B 1 420 ? -35.156 28.75 12.484 1 95.31 420 ASP B N 1
ATOM 8093 C CA . ASP B 1 420 ? -36.438 29.438 12.266 1 95.31 420 ASP B CA 1
ATOM 8094 C C . ASP B 1 420 ? -37.594 28.688 12.961 1 95.31 420 ASP B C 1
ATOM 8096 O O . ASP B 1 420 ? -38.625 28.453 12.367 1 95.31 420 ASP B O 1
ATOM 8100 N N . GLY B 1 421 ? -37.281 28.125 14.062 1 92.5 421 GLY B N 1
ATOM 8101 C CA . GLY B 1 421 ? -38.281 27.5 14.891 1 92.5 421 GLY B CA 1
ATOM 8102 C C . GLY B 1 421 ? -38.469 26.016 14.594 1 92.5 421 GLY B C 1
ATOM 8103 O O . GLY B 1 421 ? -39.219 25.328 15.281 1 92.5 421 GLY B O 1
ATOM 8104 N N . THR B 1 422 ? -37.844 25.516 13.648 1 93.75 422 THR B N 1
ATOM 8105 C CA . THR B 1 422 ? -37.969 24.109 13.289 1 93.75 422 THR B CA 1
ATOM 8106 C C . THR B 1 422 ? -36.75 23.328 13.773 1 93.75 422 THR B C 1
ATOM 8108 O O . THR B 1 422 ? -35.594 23.703 13.484 1 93.75 422 THR B O 1
ATOM 8111 N N . ASP B 1 423 ? -37.062 22.219 14.383 1 94.25 423 ASP B N 1
ATOM 8112 C CA . ASP B 1 423 ? -36 21.344 14.844 1 94.25 423 ASP B CA 1
ATOM 8113 C C . ASP B 1 423 ? -35.219 20.75 13.664 1 94.25 423 ASP B C 1
ATOM 8115 O O . ASP B 1 423 ? -35.844 20.234 12.719 1 94.25 423 ASP B O 1
ATOM 8119 N N . ILE B 1 424 ? -33.938 20.859 13.773 1 93.88 424 ILE B N 1
ATOM 8120 C CA . ILE B 1 424 ? -33.094 20.422 12.656 1 93.88 424 ILE B CA 1
ATOM 8121 C C . ILE B 1 424 ? -33.25 18.922 12.461 1 93.88 424 ILE B C 1
ATOM 8123 O O . ILE B 1 424 ? -32.969 18.391 11.383 1 93.88 424 ILE B O 1
ATOM 8127 N N . ARG B 1 425 ? -33.75 18.094 13.461 1 93.12 425 ARG B N 1
ATOM 8128 C CA . ARG B 1 425 ? -33.969 16.656 13.359 1 93.12 425 ARG B CA 1
ATOM 8129 C C . ARG B 1 425 ? -35.156 16.359 12.477 1 93.12 425 ARG B C 1
ATOM 8131 O O . ARG B 1 425 ? -35.312 15.234 11.977 1 93.12 425 ARG B O 1
ATOM 8138 N N . ARG B 1 426 ? -35.875 17.406 12.266 1 92.5 426 ARG B N 1
ATOM 8139 C CA . ARG B 1 426 ? -37.062 17.219 11.43 1 92.5 426 ARG B CA 1
ATOM 8140 C C . ARG B 1 426 ? -36.781 17.641 9.984 1 92.5 426 ARG B C 1
ATOM 8142 O O . ARG B 1 426 ? -37.625 17.484 9.117 1 92.5 426 ARG B O 1
ATOM 8149 N N . LEU B 1 427 ? -35.656 18.094 9.688 1 91.31 427 LEU B N 1
ATOM 8150 C CA . LEU B 1 427 ? -35.25 18.469 8.336 1 91.31 427 LEU B CA 1
ATOM 8151 C C . LEU B 1 427 ? -34.406 17.375 7.711 1 91.31 427 LEU B C 1
ATOM 8153 O O . LEU B 1 427 ? -33.469 16.859 8.352 1 91.31 427 LEU B O 1
ATOM 8157 N N . PRO B 1 428 ? -34.844 17.031 6.512 1 89.38 428 PRO B N 1
ATOM 8158 C CA . PRO B 1 428 ? -33.906 16.141 5.816 1 89.38 428 PRO B CA 1
ATOM 8159 C C . PRO B 1 428 ? -32.5 16.734 5.684 1 89.38 428 PRO B C 1
ATOM 8161 O O . PRO B 1 428 ? -32.375 17.938 5.457 1 89.38 428 PRO B O 1
ATOM 8164 N N . GLN B 1 429 ? -31.516 15.938 5.781 1 87 429 GLN B N 1
ATOM 8165 C CA . GLN B 1 429 ? -30.125 16.406 5.77 1 87 429 GLN B CA 1
ATOM 8166 C C . GLN B 1 429 ? -29.812 17.156 4.484 1 87 429 GLN B C 1
ATOM 8168 O O . GLN B 1 429 ? -29.062 18.141 4.5 1 87 429 GLN B O 1
ATOM 8173 N N . ALA B 1 430 ? -30.438 16.781 3.406 1 84.88 430 ALA B N 1
ATOM 8174 C CA . ALA B 1 430 ? -30.219 17.438 2.127 1 84.88 430 ALA B CA 1
ATOM 8175 C C . ALA B 1 430 ? -30.672 18.891 2.176 1 84.88 430 ALA B C 1
ATOM 8177 O O . ALA B 1 430 ? -30.016 19.781 1.636 1 84.88 430 ALA B O 1
ATOM 8178 N N . LYS B 1 431 ? -31.766 19.078 2.799 1 88.06 431 LYS B N 1
ATOM 8179 C CA . LYS B 1 431 ? -32.312 20.422 2.936 1 88.06 431 LYS B CA 1
ATOM 8180 C C . LYS B 1 431 ? -31.5 21.25 3.932 1 88.06 431 LYS B C 1
ATOM 8182 O O . LYS B 1 431 ? -31.234 22.438 3.707 1 88.06 431 LYS B O 1
ATOM 8187 N N . LEU B 1 432 ? -31.156 20.594 4.93 1 90.88 432 LEU B N 1
ATOM 8188 C CA . LEU B 1 432 ? -30.391 21.281 5.957 1 90.88 432 LEU B CA 1
ATOM 8189 C C . LEU B 1 432 ? -29.062 21.781 5.391 1 90.88 432 LEU B C 1
ATOM 8191 O O . LEU B 1 432 ? -28.656 22.906 5.652 1 90.88 432 LEU B O 1
ATOM 8195 N N . HIS B 1 433 ? -28.438 21 4.645 1 89.31 433 HIS B N 1
ATOM 8196 C CA . HIS B 1 433 ? -27.125 21.344 4.125 1 89.31 433 HIS B CA 1
ATOM 8197 C C . HIS B 1 433 ? -27.219 22.359 2.994 1 89.31 433 HIS B C 1
ATOM 8199 O O . HIS B 1 433 ? -26.234 23 2.635 1 89.31 433 HIS B O 1
ATOM 8205 N N . ARG B 1 434 ? -28.406 22.531 2.508 1 88.31 434 ARG B N 1
ATOM 8206 C CA . ARG B 1 434 ? -28.641 23.609 1.56 1 88.31 434 ARG B CA 1
ATOM 8207 C C . ARG B 1 434 ? -28.828 24.938 2.283 1 88.31 434 ARG B C 1
ATOM 8209 O O . ARG B 1 434 ? -28.531 26 1.729 1 88.31 434 ARG B O 1
ATOM 8216 N N . ILE B 1 435 ? -29.281 24.766 3.461 1 91.81 435 ILE B N 1
ATOM 8217 C CA . ILE B 1 435 ? -29.562 25.953 4.266 1 91.81 435 ILE B CA 1
ATOM 8218 C C . ILE B 1 435 ? -28.266 26.438 4.926 1 91.81 435 ILE B C 1
ATOM 8220 O O . ILE B 1 435 ? -28.031 27.641 5.023 1 91.81 435 ILE B O 1
ATOM 8224 N N . VAL B 1 436 ? -27.453 25.469 5.316 1 92.06 436 VAL B N 1
ATOM 8225 C CA . VAL B 1 436 ? -26.25 25.797 6.074 1 92.06 436 VAL B CA 1
ATOM 8226 C C . VAL B 1 436 ? -25.016 25.547 5.207 1 92.06 436 VAL B C 1
ATOM 8228 O O . VAL B 1 436 ? -24.781 24.422 4.766 1 92.06 436 VAL B O 1
ATOM 8231 N N . GLY B 1 437 ? -24.266 26.625 4.91 1 89.12 437 GLY B N 1
ATOM 8232 C CA . GLY B 1 437 ? -23 26.516 4.215 1 89.12 437 GLY B CA 1
ATOM 8233 C C . GLY B 1 437 ? -21.812 26.469 5.152 1 89.12 437 GLY B C 1
ATOM 8234 O O . GLY B 1 437 ? -21.766 27.188 6.152 1 89.12 437 GLY B O 1
ATOM 8235 N N . LEU B 1 438 ? -20.938 25.516 4.926 1 87.38 438 LEU B N 1
ATOM 8236 C CA . LEU B 1 438 ? -19.766 25.375 5.793 1 87.38 438 LEU B CA 1
ATOM 8237 C C . LEU B 1 438 ? -18.484 25.547 5.004 1 87.38 438 LEU B C 1
ATOM 8239 O O . LEU B 1 438 ? -18.312 24.953 3.934 1 87.38 438 LEU B O 1
ATOM 8243 N N . ILE B 1 439 ? -17.672 26.438 5.469 1 84.31 439 ILE B N 1
ATOM 8244 C CA . ILE B 1 439 ? -16.312 26.594 4.957 1 84.31 439 ILE B CA 1
ATOM 8245 C C . ILE B 1 439 ? -15.312 26.109 6 1 84.31 439 ILE B C 1
ATOM 8247 O O . ILE B 1 439 ? -15.242 26.641 7.105 1 84.31 439 ILE B O 1
ATOM 8251 N N . GLN B 1 440 ? -14.578 25.141 5.66 1 80.31 440 GLN B N 1
ATOM 8252 C CA . GLN B 1 440 ? -13.633 24.531 6.586 1 80.31 440 GLN B CA 1
ATOM 8253 C C . GLN B 1 440 ? -12.297 25.266 6.57 1 80.31 440 GLN B C 1
ATOM 8255 O O . GLN B 1 440 ? -12.062 26.109 5.711 1 80.31 440 GLN B O 1
ATOM 8260 N N . GLN B 1 441 ? -11.477 24.844 7.605 1 71.94 441 GLN B N 1
ATOM 8261 C CA . GLN B 1 441 ? -10.156 25.453 7.754 1 71.94 441 GLN B CA 1
ATOM 8262 C C . GLN B 1 441 ? -9.281 25.156 6.539 1 71.94 441 GLN B C 1
ATOM 8264 O O . GLN B 1 441 ? -8.625 26.047 6.008 1 71.94 441 GLN B O 1
ATOM 8269 N N . GLU B 1 442 ? -9.32 23.875 6.113 1 75.69 442 GLU B N 1
ATOM 8270 C CA . GLU B 1 442 ? -8.602 23.469 4.91 1 75.69 442 GLU B CA 1
ATOM 8271 C C . GLU B 1 442 ? -9.562 23.016 3.812 1 75.69 442 GLU B C 1
ATOM 8273 O O . GLU B 1 442 ? -10.047 21.891 3.83 1 75.69 442 GLU B O 1
ATOM 8278 N N . PRO B 1 443 ? -9.695 24.016 2.863 1 80.94 443 PRO B N 1
ATOM 8279 C CA . PRO B 1 443 ? -10.672 23.672 1.826 1 80.94 443 PRO B CA 1
ATOM 8280 C C . PRO B 1 443 ? -10.203 22.516 0.938 1 80.94 443 PRO B C 1
ATOM 8282 O O . PRO B 1 443 ? -9.031 22.469 0.552 1 80.94 443 PRO B O 1
ATOM 8285 N N . PHE B 1 444 ? -11.039 21.672 0.722 1 82.94 444 PHE B N 1
ATOM 8286 C CA . PHE B 1 444 ? -10.773 20.516 -0.133 1 82.94 444 PHE B CA 1
ATOM 8287 C C . PHE B 1 444 ? -11.297 20.75 -1.545 1 82.94 444 PHE B C 1
ATOM 8289 O O . PHE B 1 444 ? -12.391 21.297 -1.726 1 82.94 444 PHE B O 1
ATOM 8296 N N . LEU B 1 445 ? -10.445 20.5 -2.568 1 86 445 LEU B N 1
ATOM 8297 C CA . LEU B 1 445 ? -10.844 20.578 -3.969 1 86 445 LEU B CA 1
ATOM 8298 C C . LEU B 1 445 ? -10.695 19.219 -4.656 1 86 445 LEU B C 1
ATOM 8300 O O . LEU B 1 445 ? -9.727 18.5 -4.406 1 86 445 LEU B O 1
ATOM 8304 N N . PHE B 1 446 ? -11.648 18.859 -5.461 1 85.06 446 PHE B N 1
ATOM 8305 C CA . PHE B 1 446 ? -11.633 17.594 -6.191 1 85.06 446 PHE B CA 1
ATOM 8306 C C . PHE B 1 446 ? -10.758 17.703 -7.438 1 85.06 446 PHE B C 1
ATOM 8308 O O . PHE B 1 446 ? -10.492 18.797 -7.918 1 85.06 446 PHE B O 1
ATOM 8315 N N . SER B 1 447 ? -10.336 16.5 -7.867 1 84.31 447 SER B N 1
ATOM 8316 C CA . SER B 1 447 ? -9.664 16.484 -9.164 1 84.31 447 SER B CA 1
ATOM 8317 C C . SER B 1 447 ? -10.625 16.844 -10.289 1 84.31 447 SER B C 1
ATOM 8319 O O . SER B 1 447 ? -11.773 16.406 -10.297 1 84.31 447 SER B O 1
ATOM 8321 N N . GLY B 1 448 ? -10.195 17.75 -11.109 1 84 448 GLY B N 1
ATOM 8322 C CA . GLY B 1 448 ? -11.023 18.266 -12.18 1 84 448 GLY B CA 1
ATOM 8323 C C . GLY B 1 448 ? -10.75 19.719 -12.5 1 84 448 GLY B C 1
ATOM 8324 O O . GLY B 1 448 ? -9.703 20.25 -12.125 1 84 448 GLY B O 1
ATOM 8325 N N . SER B 1 449 ? -11.68 20.297 -13.172 1 89.88 449 SER B N 1
ATOM 8326 C CA . SER B 1 449 ? -11.508 21.703 -13.531 1 89.88 449 SER B CA 1
ATOM 8327 C C . SER B 1 449 ? -11.945 22.625 -12.406 1 89.88 449 SER B C 1
ATOM 8329 O O . SER B 1 449 ? -12.703 22.203 -11.516 1 89.88 449 SER B O 1
ATOM 8331 N N . ILE B 1 450 ? -11.445 23.828 -12.391 1 91.69 450 ILE B N 1
ATOM 8332 C CA . ILE B 1 450 ? -11.82 24.812 -11.391 1 91.69 450 ILE B CA 1
ATOM 8333 C C . ILE B 1 450 ? -13.328 25.062 -11.461 1 91.69 450 ILE B C 1
ATOM 8335 O O . ILE B 1 450 ? -14 25.141 -10.422 1 91.69 450 ILE B O 1
ATOM 8339 N N . ILE B 1 451 ? -13.836 25.109 -12.688 1 92 451 ILE B N 1
ATOM 8340 C CA . ILE B 1 451 ? -15.258 25.391 -12.875 1 92 451 ILE B CA 1
ATOM 8341 C C . ILE B 1 451 ? -16.078 24.25 -12.273 1 92 451 ILE B C 1
ATOM 8343 O O . ILE B 1 451 ? -17.125 24.484 -11.672 1 92 451 ILE B O 1
ATOM 8347 N N . ASP B 1 452 ? -15.633 23.031 -12.422 1 88.69 452 ASP B N 1
ATOM 8348 C CA . ASP B 1 452 ? -16.344 21.875 -11.898 1 88.69 452 ASP B CA 1
ATOM 8349 C C . ASP B 1 452 ? -16.312 21.859 -10.367 1 88.69 452 ASP B C 1
ATOM 8351 O O . ASP B 1 452 ? -17.25 21.406 -9.727 1 88.69 452 ASP B O 1
ATOM 8355 N N . ASN B 1 453 ? -15.234 22.312 -9.852 1 89.62 453 ASN B N 1
ATOM 8356 C CA . ASN B 1 453 ? -15.117 22.391 -8.398 1 89.62 453 ASN B CA 1
ATOM 8357 C C . ASN B 1 453 ? -16.047 23.453 -7.82 1 89.62 453 ASN B C 1
ATOM 8359 O O . ASN B 1 453 ? -16.609 23.266 -6.742 1 89.62 453 ASN B O 1
ATOM 8363 N N . VAL B 1 454 ? -16.188 24.516 -8.586 1 91.56 454 VAL B N 1
ATOM 8364 C CA . VAL B 1 454 ? -17.031 25.609 -8.102 1 91.56 454 VAL B CA 1
ATOM 8365 C C . VAL B 1 454 ? -18.5 25.188 -8.172 1 91.56 454 VAL B C 1
ATOM 8367 O O . VAL B 1 454 ? -19.266 25.438 -7.234 1 91.56 454 VAL B O 1
ATOM 8370 N N . ARG B 1 455 ? -18.875 24.578 -9.25 1 89.12 455 ARG B N 1
ATOM 8371 C CA . ARG B 1 455 ? -20.266 24.172 -9.398 1 89.12 455 ARG B CA 1
ATOM 8372 C C . ARG B 1 455 ? -20.516 22.797 -8.789 1 89.12 455 ARG B C 1
ATOM 8374 O O . ARG B 1 455 ? -21.609 22.266 -8.867 1 89.12 455 ARG B O 1
ATOM 8381 N N . MET B 1 456 ? -19.484 22.109 -8.203 1 85.31 456 MET B N 1
ATOM 8382 C CA . MET B 1 456 ? -19.547 20.812 -7.566 1 85.31 456 MET B CA 1
ATOM 8383 C C . MET B 1 456 ? -20.125 19.766 -8.516 1 85.31 456 MET B C 1
ATOM 8385 O O . MET B 1 456 ? -21.016 18.984 -8.133 1 85.31 456 MET B O 1
ATOM 8389 N N . PHE B 1 457 ? -19.844 19.906 -9.828 1 77.69 457 PHE B N 1
ATOM 8390 C CA . PHE B 1 457 ? -20.125 18.953 -10.898 1 77.69 457 PHE B CA 1
ATOM 8391 C C . PHE B 1 457 ? -21.609 18.875 -11.18 1 77.69 457 PHE B C 1
ATOM 8393 O O . PHE B 1 457 ? -22.109 17.875 -11.695 1 77.69 457 PHE B O 1
ATOM 8400 N N . ARG B 1 458 ? -22.281 19.953 -10.695 1 82.25 458 ARG B N 1
ATOM 8401 C CA . ARG B 1 458 ? -23.703 20.047 -11.016 1 82.25 458 ARG B CA 1
ATOM 8402 C C . ARG B 1 458 ? -23.922 20.672 -12.391 1 82.25 458 ARG B C 1
ATOM 8404 O O . ARG B 1 458 ? -23.422 21.781 -12.656 1 82.25 458 ARG B O 1
ATOM 8411 N N . GLU B 1 459 ? -24.688 20.047 -13.109 1 81 459 GLU B N 1
ATOM 8412 C CA . GLU B 1 459 ? -24.906 20.5 -14.477 1 81 459 GLU B CA 1
ATOM 8413 C C . GLU B 1 459 ? -25.984 21.594 -14.531 1 81 459 GLU B C 1
ATOM 8415 O O . GLU B 1 459 ? -26.062 22.328 -15.508 1 81 459 GLU B O 1
ATOM 8420 N N . ASP B 1 460 ? -26.75 21.672 -13.539 1 85.06 460 ASP B N 1
ATOM 8421 C CA . ASP B 1 460 ? -27.812 22.672 -13.516 1 85.06 460 ASP B CA 1
ATOM 8422 C C . ASP B 1 460 ? -27.25 24.078 -13.312 1 85.06 460 ASP B C 1
ATOM 8424 O O . ASP B 1 460 ? -27.922 25.062 -13.602 1 85.06 460 ASP B O 1
ATOM 8428 N N . ILE B 1 461 ? -26.016 24.125 -12.766 1 89.94 461 ILE B N 1
ATOM 8429 C CA . ILE B 1 461 ? -25.344 25.406 -12.586 1 89.94 461 ILE B CA 1
ATOM 8430 C C . ILE B 1 461 ? -24.531 25.734 -13.828 1 89.94 461 ILE B C 1
ATOM 8432 O O . ILE B 1 461 ? -23.625 24.984 -14.211 1 89.94 461 ILE B O 1
ATOM 8436 N N . THR B 1 462 ? -24.812 26.828 -14.445 1 92.44 462 THR B N 1
ATOM 8437 C CA . THR B 1 462 ? -24.172 27.203 -15.703 1 92.44 462 THR B CA 1
ATOM 8438 C C . THR B 1 462 ? -22.75 27.719 -15.453 1 92.44 462 THR B C 1
ATOM 8440 O O . THR B 1 462 ? -22.422 28.141 -14.344 1 92.44 462 THR B O 1
ATOM 8443 N N . ARG B 1 463 ? -22 27.672 -16.469 1 92.81 463 ARG B N 1
ATOM 8444 C CA . ARG B 1 463 ? -20.625 28.172 -16.438 1 92.81 463 ARG B CA 1
ATOM 8445 C C . ARG B 1 463 ? -20.594 29.656 -16.078 1 92.81 463 ARG B C 1
ATOM 8447 O O . ARG B 1 463 ? -19.734 30.094 -15.312 1 92.81 463 ARG B O 1
ATOM 8454 N N . GLU B 1 464 ? -21.547 30.344 -16.609 1 92.94 464 GLU B N 1
ATOM 8455 C CA . GLU B 1 464 ? -21.609 31.781 -16.375 1 92.94 464 GLU B CA 1
ATOM 8456 C C . GLU B 1 464 ? -21.875 32.094 -14.898 1 92.94 464 GLU B C 1
ATOM 8458 O O . GLU B 1 464 ? -21.281 33 -14.336 1 92.94 464 GLU B O 1
ATOM 8463 N N . GLN B 1 465 ? -22.688 31.312 -14.32 1 93.5 465 GLN B N 1
ATOM 8464 C CA . GLN B 1 465 ? -22.984 31.516 -12.906 1 93.5 465 GLN B CA 1
ATOM 8465 C C . GLN B 1 465 ? -21.766 31.266 -12.039 1 93.5 465 GLN B C 1
ATOM 8467 O O . GLN B 1 465 ? -21.516 31.984 -11.07 1 93.5 465 GLN B O 1
ATOM 8472 N N . ALA B 1 466 ? -21.047 30.266 -12.414 1 94.19 466 ALA B N 1
ATOM 8473 C CA . ALA B 1 466 ? -19.844 29.938 -11.664 1 94.19 466 ALA B CA 1
ATOM 8474 C C . ALA B 1 466 ? -18.781 31.016 -11.82 1 94.19 466 ALA B C 1
ATOM 8476 O O . ALA B 1 466 ? -18.094 31.375 -10.852 1 94.19 466 ALA B O 1
ATOM 8477 N N . ILE B 1 467 ? -18.688 31.547 -13.023 1 95.19 467 ILE B N 1
ATOM 8478 C CA . ILE B 1 467 ? -17.703 32.594 -13.289 1 95.19 467 ILE B CA 1
ATOM 8479 C C . ILE B 1 467 ? -18.078 33.875 -12.531 1 95.19 467 ILE B C 1
ATOM 8481 O O . ILE B 1 467 ? -17.219 34.531 -11.977 1 95.19 467 ILE B O 1
ATOM 8485 N N . GLU B 1 468 ? -19.328 34.156 -12.508 1 93.94 468 GLU B N 1
ATOM 8486 C CA . GLU B 1 468 ? -19.797 35.312 -11.789 1 93.94 468 GLU B CA 1
ATOM 8487 C C . GLU B 1 468 ? -19.531 35.219 -10.289 1 93.94 468 GLU B C 1
ATOM 8489 O O . GLU B 1 468 ? -19.172 36.188 -9.641 1 93.94 468 GLU B O 1
ATOM 8494 N N . ALA B 1 469 ? -19.719 34.062 -9.797 1 93.75 469 ALA B N 1
ATOM 8495 C CA . ALA B 1 469 ? -19.438 33.844 -8.383 1 93.75 469 ALA B CA 1
ATOM 8496 C C . ALA B 1 469 ? -17.953 34.031 -8.07 1 93.75 469 ALA B C 1
ATOM 8498 O O . ALA B 1 469 ? -17.609 34.625 -7.035 1 93.75 469 ALA B O 1
ATOM 8499 N N . CYS B 1 470 ? -17.141 33.594 -8.961 1 94.19 470 CYS B N 1
ATOM 8500 C CA . CYS B 1 470 ? -15.703 33.781 -8.781 1 94.19 470 CYS B CA 1
ATOM 8501 C C . CYS B 1 470 ? -15.312 35.25 -8.859 1 94.19 470 CYS B C 1
ATOM 8503 O O . CYS B 1 470 ? -14.43 35.688 -8.133 1 94.19 470 CYS B O 1
ATOM 8505 N N . ARG B 1 471 ? -15.953 35.938 -9.734 1 92.81 471 ARG B N 1
ATOM 8506 C CA . ARG B 1 471 ? -15.727 37.375 -9.844 1 92.81 471 ARG B CA 1
ATOM 8507 C C . ARG B 1 471 ? -16.156 38.094 -8.57 1 92.81 471 ARG B C 1
ATOM 8509 O O . ARG B 1 471 ? -15.492 39.031 -8.125 1 92.81 471 ARG B O 1
ATOM 8516 N N . PHE B 1 472 ? -17.219 37.625 -8.078 1 90.5 472 PHE B N 1
ATOM 8517 C CA . PHE B 1 472 ? -17.812 38.25 -6.898 1 90.5 472 PHE B CA 1
ATOM 8518 C C . PHE B 1 472 ? -16.859 38.156 -5.707 1 90.5 472 PHE B C 1
ATOM 8520 O O . PHE B 1 472 ? -16.781 39.062 -4.895 1 90.5 472 PHE B O 1
ATOM 8527 N N . VAL B 1 473 ? -16.109 37.062 -5.602 1 90.38 473 VAL B N 1
ATOM 8528 C CA . VAL B 1 473 ? -15.258 36.844 -4.438 1 90.38 473 VAL B CA 1
ATOM 8529 C C . VAL B 1 473 ? -13.828 37.281 -4.762 1 90.38 473 VAL B C 1
ATOM 8531 O O . VAL B 1 473 ? -12.938 37.188 -3.914 1 90.38 473 VAL B O 1
ATOM 8534 N N . GLY B 1 474 ? -13.602 37.688 -5.941 1 87.94 474 GLY B N 1
ATOM 8535 C CA . GLY B 1 474 ? -12.297 38.219 -6.316 1 87.94 474 GLY B CA 1
ATOM 8536 C C . GLY B 1 474 ? -11.352 37.125 -6.797 1 87.94 474 GLY B C 1
ATOM 8537 O O . GLY B 1 474 ? -10.141 37.344 -6.883 1 87.94 474 GLY B O 1
ATOM 8538 N N . ALA B 1 475 ? -11.844 35.969 -7.082 1 90.12 475 ALA B N 1
ATOM 8539 C CA . ALA B 1 475 ? -11 34.844 -7.504 1 90.12 475 ALA B CA 1
ATOM 8540 C C . ALA B 1 475 ? -10.758 34.875 -9.008 1 90.12 475 ALA B C 1
ATOM 8542 O O . ALA B 1 475 ? -9.844 34.219 -9.516 1 90.12 475 ALA B O 1
ATOM 8543 N N . HIS B 1 476 ? -11.492 35.688 -9.703 1 91.69 476 HIS B N 1
ATOM 8544 C CA . HIS B 1 476 ? -11.453 35.719 -11.156 1 91.69 476 HIS B CA 1
ATOM 8545 C C . HIS B 1 476 ? -10.062 36.094 -11.664 1 91.69 476 HIS B C 1
ATOM 8547 O O . HIS B 1 476 ? -9.57 35.531 -12.633 1 91.69 476 HIS B O 1
ATOM 8553 N N . VAL B 1 477 ? -9.492 37.031 -11.039 1 87.12 477 VAL B N 1
ATOM 8554 C CA . VAL B 1 477 ? -8.188 37.531 -11.477 1 87.12 477 VAL B CA 1
ATOM 8555 C C . VAL B 1 477 ? -7.145 36.406 -11.352 1 87.12 477 VAL B C 1
ATOM 8557 O O . VAL B 1 477 ? -6.355 36.188 -12.273 1 87.12 477 VAL B O 1
ATOM 8560 N N . MET B 1 478 ? -7.164 35.781 -10.273 1 85.56 478 MET B N 1
ATOM 8561 C CA . MET B 1 478 ? -6.195 34.719 -10.047 1 85.56 478 MET B CA 1
ATOM 8562 C C . MET B 1 478 ? -6.418 33.562 -11.016 1 85.56 478 MET B C 1
ATOM 8564 O O . MET B 1 478 ? -5.461 32.938 -11.484 1 85.56 478 MET B O 1
ATOM 8568 N N . ILE B 1 479 ? -7.629 33.25 -11.328 1 91 479 ILE B N 1
ATOM 8569 C CA . ILE B 1 479 ? -7.969 32.125 -12.195 1 91 479 ILE B CA 1
ATOM 8570 C C . ILE B 1 479 ? -7.594 32.469 -13.641 1 91 479 ILE B C 1
ATOM 8572 O O . ILE B 1 479 ? -7.125 31.594 -14.383 1 91 479 ILE B O 1
ATOM 8576 N N . SER B 1 480 ? -7.793 33.688 -13.93 1 89.88 480 SER B N 1
ATOM 8577 C CA . SER B 1 480 ? -7.512 34.125 -15.289 1 89.88 480 SER B CA 1
ATOM 8578 C C . SER B 1 480 ? -6.016 34.125 -15.578 1 89.88 480 SER B C 1
ATOM 8580 O O . SER B 1 480 ? -5.598 34.062 -16.734 1 89.88 480 SER B O 1
ATOM 8582 N N . ARG B 1 481 ? -5.254 34.156 -14.609 1 85.56 481 ARG B N 1
ATOM 8583 C CA . ARG B 1 481 ? -3.805 34.156 -14.766 1 85.56 481 ARG B CA 1
ATOM 8584 C C . ARG B 1 481 ? -3.283 32.719 -15.016 1 85.56 481 ARG B C 1
ATOM 8586 O O . ARG B 1 481 ? -2.166 32.562 -15.5 1 85.56 481 ARG B O 1
ATOM 8593 N N . LEU B 1 482 ? -4.086 31.859 -14.719 1 88 482 LEU B N 1
ATOM 8594 C CA . LEU B 1 482 ? -3.684 30.469 -14.969 1 88 482 LEU B CA 1
ATOM 8595 C C . LEU B 1 482 ? -3.732 30.141 -16.453 1 88 482 LEU B C 1
ATOM 8597 O O . LEU B 1 482 ? -4.594 30.656 -17.172 1 88 482 LEU B O 1
ATOM 8601 N N . PRO B 1 483 ? -2.885 29.281 -16.953 1 85.88 483 PRO B N 1
ATOM 8602 C CA . PRO B 1 483 ? -2.787 28.984 -18.375 1 85.88 483 PRO B CA 1
ATOM 8603 C C . PRO B 1 483 ? -4.105 28.484 -18.969 1 85.88 483 PRO B C 1
ATOM 8605 O O . PRO B 1 483 ? -4.449 28.828 -20.094 1 85.88 483 PRO B O 1
ATOM 8608 N N . GLN B 1 484 ? -4.895 27.781 -18.281 1 90.94 484 GLN B N 1
ATOM 8609 C CA . GLN B 1 484 ? -6.141 27.234 -18.828 1 90.94 484 GLN B CA 1
ATOM 8610 C C . GLN B 1 484 ? -7.352 27.875 -18.156 1 90.94 484 GLN B C 1
ATOM 8612 O O . GLN B 1 484 ? -8.477 27.375 -18.281 1 90.94 484 GLN B O 1
ATOM 8617 N N . GLY B 1 485 ? -7.039 28.875 -17.391 1 91.25 485 GLY B N 1
ATOM 8618 C CA . GLY B 1 485 ? -8.125 29.609 -16.766 1 91.25 485 GLY B CA 1
ATOM 8619 C C . GLY B 1 485 ? -9.023 28.734 -15.922 1 91.25 485 GLY B C 1
ATOM 8620 O O . GLY B 1 485 ? -8.547 27.969 -15.078 1 91.25 485 GLY B O 1
ATOM 8621 N N . TYR B 1 486 ? -10.32 28.781 -16.328 1 92.31 486 TYR B N 1
ATOM 8622 C CA . TYR B 1 486 ? -11.336 28.062 -15.57 1 92.31 486 TYR B CA 1
ATOM 8623 C C . TYR B 1 486 ? -11.297 26.578 -15.883 1 92.31 486 TYR B C 1
ATOM 8625 O O . TYR B 1 486 ? -11.82 25.766 -15.125 1 92.31 486 TYR B O 1
ATOM 8633 N N . ASP B 1 487 ? -10.641 26.266 -16.891 1 90.94 487 ASP B N 1
ATOM 8634 C CA . ASP B 1 487 ? -10.57 24.859 -17.297 1 90.94 487 ASP B CA 1
ATOM 8635 C C . ASP B 1 487 ? -9.289 24.203 -16.797 1 90.94 487 ASP B C 1
ATOM 8637 O O . ASP B 1 487 ? -9.008 23.047 -17.125 1 90.94 487 ASP B O 1
ATOM 8641 N N . THR B 1 488 ? -8.633 24.953 -15.984 1 88.94 488 THR B N 1
ATOM 8642 C CA . THR B 1 488 ? -7.422 24.391 -15.398 1 88.94 488 THR B CA 1
ATOM 8643 C C . THR B 1 488 ? -7.75 23.141 -14.594 1 88.94 488 THR B C 1
ATOM 8645 O O . THR B 1 488 ? -8.656 23.156 -13.758 1 88.94 488 THR B O 1
ATOM 8648 N N . ARG B 1 489 ? -7.078 22.125 -14.914 1 86.56 489 ARG B N 1
ATOM 8649 C CA . ARG B 1 489 ? -7.312 20.844 -14.227 1 86.56 489 ARG B CA 1
ATOM 8650 C C . ARG B 1 489 ? -6.473 20.75 -12.961 1 86.56 489 ARG B C 1
ATOM 8652 O O . ARG B 1 489 ? -5.254 20.938 -13 1 86.56 489 ARG B O 1
ATOM 8659 N N . LEU B 1 490 ? -7.18 20.562 -11.898 1 81.81 490 LEU B N 1
ATOM 8660 C CA . LEU B 1 490 ? -6.527 20.391 -10.602 1 81.81 490 LEU B CA 1
ATOM 8661 C C . LEU B 1 490 ? -6.27 18.922 -10.312 1 81.81 490 LEU B C 1
ATOM 8663 O O . LEU B 1 490 ? -7.023 18.047 -10.75 1 81.81 490 LEU B O 1
ATOM 8667 N N . SER B 1 491 ? -5.066 18.703 -9.844 1 73.62 491 SER B N 1
ATOM 8668 C CA . SER B 1 491 ? -4.777 17.344 -9.398 1 73.62 491 SER B CA 1
ATOM 8669 C C . SER B 1 491 ? -5.262 17.109 -7.973 1 73.62 491 SER B C 1
ATOM 8671 O O . SER B 1 491 ? -5.891 17.984 -7.375 1 73.62 491 SER B O 1
ATOM 8673 N N . GLU B 1 492 ? -4.699 16.062 -7.344 1 65.25 492 GLU B N 1
ATOM 8674 C CA . GLU B 1 492 ? -5.195 15.656 -6.035 1 65.25 492 GLU B CA 1
ATOM 8675 C C . GLU B 1 492 ? -5.004 16.75 -5 1 65.25 492 GLU B C 1
ATOM 8677 O O . GLU B 1 492 ? -3.938 17.375 -4.93 1 65.25 492 GLU B O 1
ATOM 8682 N N . ARG B 1 493 ? -6.098 17.109 -4.258 1 59.94 493 ARG B N 1
ATOM 8683 C CA . ARG B 1 493 ? -6.176 18.047 -3.139 1 59.94 493 ARG B CA 1
ATOM 8684 C C . ARG B 1 493 ? -5.785 19.453 -3.57 1 59.94 493 ARG B C 1
ATOM 8686 O O . ARG B 1 493 ? -5.148 20.188 -2.811 1 59.94 493 ARG B O 1
ATOM 8693 N N . GLY B 1 494 ? -6.121 19.797 -4.926 1 64.94 494 GLY B N 1
ATOM 8694 C CA . GLY B 1 494 ? -5.895 21.156 -5.379 1 64.94 494 GLY B CA 1
ATOM 8695 C C . GLY B 1 494 ? -4.426 21.484 -5.586 1 64.94 494 GLY B C 1
ATOM 8696 O O . GLY B 1 494 ? -3.99 22.609 -5.312 1 64.94 494 GLY B O 1
ATOM 8697 N N . SER B 1 495 ? -3.734 20.406 -5.996 1 66.75 495 SER B N 1
ATOM 8698 C CA . SER B 1 495 ? -2.299 20.609 -6.172 1 66.75 495 SER B CA 1
ATOM 8699 C C . SER B 1 495 ? -2.014 21.703 -7.191 1 66.75 495 SER B C 1
ATOM 8701 O O . SER B 1 495 ? -2.682 21.781 -8.227 1 66.75 495 SER B O 1
ATOM 8703 N N . GLY B 1 496 ? -1.306 22.797 -6.699 1 67.06 496 GLY B N 1
ATOM 8704 C CA . GLY B 1 496 ? -0.918 23.906 -7.57 1 67.06 496 GLY B CA 1
ATOM 8705 C C . GLY B 1 496 ? -1.442 25.25 -7.102 1 67.06 496 GLY B C 1
ATOM 8706 O O . GLY B 1 496 ? -0.992 26.297 -7.57 1 67.06 496 GLY B O 1
ATOM 8707 N N . LEU B 1 497 ? -2.52 25.141 -6.27 1 77.94 497 LEU B N 1
ATOM 8708 C CA . LEU B 1 497 ? -3.074 26.391 -5.762 1 77.94 497 LEU B CA 1
ATOM 8709 C C . LEU B 1 497 ? -2.611 26.641 -4.328 1 77.94 497 LEU B C 1
ATOM 8711 O O . LEU B 1 497 ? -2.371 25.703 -3.572 1 77.94 497 LEU B O 1
ATOM 8715 N N . SER B 1 498 ? -2.447 27.875 -4.031 1 74.75 498 SER B N 1
ATOM 8716 C CA . SER B 1 498 ? -2.121 28.234 -2.658 1 74.75 498 SER B CA 1
ATOM 8717 C C . SER B 1 498 ? -3.324 28.062 -1.738 1 74.75 498 SER B C 1
ATOM 8719 O O . SER B 1 498 ? -4.453 27.906 -2.209 1 74.75 498 SER B O 1
ATOM 8721 N N . ALA B 1 499 ? -3.131 28 -0.438 1 76.62 499 ALA B N 1
ATOM 8722 C CA . ALA B 1 499 ? -4.199 27.844 0.547 1 76.62 499 ALA B CA 1
ATOM 8723 C C . ALA B 1 499 ? -5.238 28.953 0.392 1 76.62 499 ALA B C 1
ATOM 8725 O O . ALA B 1 499 ? -6.441 28.703 0.5 1 76.62 499 ALA B O 1
ATOM 8726 N N . GLY B 1 500 ? -4.719 30.156 0.154 1 79.38 500 GLY B N 1
ATOM 8727 C CA . GLY B 1 500 ? -5.617 31.281 -0.025 1 79.38 500 GLY B CA 1
ATOM 8728 C C . GLY B 1 500 ? -6.473 31.172 -1.273 1 79.38 500 GLY B C 1
ATOM 8729 O O . GLY B 1 500 ? -7.652 31.531 -1.258 1 79.38 500 GLY B O 1
ATOM 8730 N N . GLU B 1 501 ? -5.855 30.672 -2.318 1 82.44 501 GLU B N 1
ATOM 8731 C CA . GLU B 1 501 ? -6.582 30.484 -3.57 1 82.44 501 GLU B CA 1
ATOM 8732 C C . GLU B 1 501 ? -7.672 29.422 -3.43 1 82.44 501 GLU B C 1
ATOM 8734 O O . GLU B 1 501 ? -8.773 29.594 -3.957 1 82.44 501 GLU B O 1
ATOM 8739 N N . ARG B 1 502 ? -7.359 28.422 -2.762 1 87.75 502 ARG B N 1
ATOM 8740 C CA . ARG B 1 502 ? -8.344 27.375 -2.521 1 87.75 502 ARG B CA 1
ATOM 8741 C C . ARG B 1 502 ? -9.516 27.891 -1.692 1 87.75 502 ARG B C 1
ATOM 8743 O O . ARG B 1 502 ? -10.656 27.5 -1.905 1 87.75 502 ARG B O 1
ATOM 8750 N N . GLN B 1 503 ? -9.188 28.781 -0.82 1 87.62 503 GLN B N 1
ATOM 8751 C CA . GLN B 1 503 ? -10.219 29.375 0.017 1 87.62 503 GLN B CA 1
ATOM 8752 C C . GLN B 1 503 ? -11.164 30.25 -0.811 1 87.62 503 GLN B C 1
ATOM 8754 O O . GLN B 1 503 ? -12.383 30.219 -0.596 1 87.62 503 GLN B O 1
ATOM 8759 N N . LEU B 1 504 ? -10.594 31 -1.698 1 88.12 504 LEU B N 1
ATOM 8760 C CA . LEU B 1 504 ? -11.414 31.844 -2.559 1 88.12 504 LEU B CA 1
ATOM 8761 C C . LEU B 1 504 ? -12.383 31.016 -3.383 1 88.12 504 LEU B C 1
ATOM 8763 O O . LEU B 1 504 ? -13.539 31.391 -3.574 1 88.12 504 LEU B O 1
ATOM 8767 N N . ILE B 1 505 ? -11.883 29.922 -3.822 1 89.19 505 ILE B N 1
ATOM 8768 C CA . ILE B 1 505 ? -12.734 29.031 -4.602 1 89.19 505 ILE B CA 1
ATOM 8769 C C . ILE B 1 505 ? -13.852 28.484 -3.719 1 89.19 505 ILE B C 1
ATOM 8771 O O . ILE B 1 505 ? -14.984 28.328 -4.176 1 89.19 505 ILE B O 1
ATOM 8775 N N . SER B 1 506 ? -13.547 28.172 -2.502 1 89.38 506 SER B N 1
ATOM 8776 C CA . SER B 1 506 ? -14.562 27.688 -1.568 1 89.38 506 SER B CA 1
ATOM 8777 C C . SER B 1 506 ? -15.625 28.75 -1.302 1 89.38 506 SER B C 1
ATOM 8779 O O . SER B 1 506 ? -16.797 28.422 -1.107 1 89.38 506 SER B O 1
ATOM 8781 N N . PHE B 1 507 ? -15.172 30.016 -1.31 1 90.69 507 PHE B N 1
ATOM 8782 C CA . PHE B 1 507 ? -16.125 31.109 -1.149 1 90.69 507 PHE B CA 1
ATOM 8783 C C . PHE B 1 507 ? -17.047 31.203 -2.359 1 90.69 507 PHE B C 1
ATOM 8785 O O . PHE B 1 507 ? -18.25 31.469 -2.217 1 90.69 507 PHE B O 1
ATOM 8792 N N . ALA B 1 508 ? -16.438 30.969 -3.477 1 91.75 508 ALA B N 1
ATOM 8793 C CA . ALA B 1 508 ? -17.234 31 -4.699 1 91.75 508 ALA B CA 1
ATOM 8794 C C . ALA B 1 508 ? -18.344 29.953 -4.656 1 91.75 508 ALA B C 1
ATOM 8796 O O . ALA B 1 508 ? -19.453 30.188 -5.145 1 91.75 508 ALA B O 1
ATOM 8797 N N . ARG B 1 509 ? -18.094 28.875 -4.07 1 90.56 509 ARG B N 1
ATOM 8798 C CA . ARG B 1 509 ? -19.094 27.828 -3.906 1 90.56 509 ARG B CA 1
ATOM 8799 C C . ARG B 1 509 ? -20.281 28.312 -3.09 1 90.56 509 ARG B C 1
ATOM 8801 O O . ARG B 1 509 ? -21.438 28.016 -3.416 1 90.56 509 ARG B O 1
ATOM 8808 N N . ILE B 1 510 ? -19.953 29 -2.096 1 88 510 ILE B N 1
ATOM 8809 C CA . ILE B 1 510 ? -20.984 29.516 -1.205 1 88 510 ILE B CA 1
ATOM 8810 C C . ILE B 1 510 ? -21.875 30.5 -1.961 1 88 510 ILE B C 1
ATOM 8812 O O . ILE B 1 510 ? -23.094 30.531 -1.757 1 88 510 ILE B O 1
ATOM 8816 N N . VAL B 1 511 ? -21.25 31.266 -2.795 1 90.12 511 VAL B N 1
ATOM 8817 C CA . VAL B 1 511 ? -22 32.25 -3.572 1 90.12 511 VAL B CA 1
ATOM 8818 C C . VAL B 1 511 ? -22.938 31.547 -4.551 1 90.12 511 VAL B C 1
ATOM 8820 O O . VAL B 1 511 ? -24.062 31.969 -4.758 1 90.12 511 VAL B O 1
ATOM 8823 N N . VAL B 1 512 ? -22.469 30.484 -5.145 1 90.94 512 VAL B N 1
ATOM 8824 C CA . VAL B 1 512 ? -23.234 29.75 -6.137 1 90.94 512 VAL B CA 1
ATOM 8825 C C . VAL B 1 512 ? -24.438 29.078 -5.473 1 90.94 512 VAL B C 1
ATOM 8827 O O . VAL B 1 512 ? -25.547 29.109 -6.004 1 90.94 512 VAL B O 1
ATOM 8830 N N . PHE B 1 513 ? -24.297 28.547 -4.293 1 88.88 513 PHE B N 1
ATOM 8831 C CA . PHE B 1 513 ? -25.328 27.734 -3.666 1 88.88 513 PHE B CA 1
ATOM 8832 C C . PHE B 1 513 ? -26.203 28.594 -2.742 1 88.88 513 PHE B C 1
ATOM 8834 O O . PHE B 1 513 ? -27.312 28.188 -2.385 1 88.88 513 PHE B O 1
ATOM 8841 N N . GLN B 1 514 ? -25.75 29.688 -2.289 1 88.31 514 GLN B N 1
ATOM 8842 C CA . GLN B 1 514 ? -26.484 30.75 -1.596 1 88.31 514 GLN B CA 1
ATOM 8843 C C . GLN B 1 514 ? -27.156 30.203 -0.329 1 88.31 514 GLN B C 1
ATOM 8845 O O . GLN B 1 514 ? -28.359 30.359 -0.142 1 88.31 514 GLN B O 1
ATOM 8850 N N . PRO B 1 515 ? -26.406 29.641 0.55 1 92.12 515 PRO B N 1
ATOM 8851 C CA . PRO B 1 515 ? -26.984 29.266 1.844 1 92.12 515 PRO B CA 1
ATOM 8852 C C . PRO B 1 515 ? -27.406 30.484 2.666 1 92.12 515 PRO B C 1
ATOM 8854 O O . PRO B 1 515 ? -26.891 31.578 2.482 1 92.12 515 PRO B O 1
ATOM 8857 N N . ARG B 1 516 ? -28.344 30.281 3.531 1 93.94 516 ARG B N 1
ATOM 8858 C CA . ARG B 1 516 ? -28.859 31.375 4.355 1 93.94 516 ARG B CA 1
ATOM 8859 C C . ARG B 1 516 ? -28.047 31.516 5.641 1 93.94 516 ARG B C 1
ATOM 8861 O O . ARG B 1 516 ? -28 32.594 6.238 1 93.94 516 ARG B O 1
ATOM 8868 N N . ILE B 1 517 ? -27.469 30.453 6 1 94.75 517 ILE B N 1
ATOM 8869 C CA . ILE B 1 517 ? -26.609 30.406 7.176 1 94.75 517 ILE B CA 1
ATOM 8870 C C . ILE B 1 517 ? -25.188 30.016 6.77 1 94.75 517 ILE B C 1
ATOM 8872 O O . ILE B 1 517 ? -25 29.078 5.992 1 94.75 517 ILE B O 1
ATOM 8876 N N . LEU B 1 518 ? -24.203 30.766 7.207 1 93.38 518 LEU B N 1
ATOM 8877 C CA . LEU B 1 518 ? -22.812 30.531 6.828 1 93.38 518 LEU B CA 1
ATOM 8878 C C . LEU B 1 518 ? -21.953 30.266 8.055 1 93.38 518 LEU B C 1
ATOM 8880 O O . LEU B 1 518 ? -22.016 31 9.039 1 93.38 518 LEU B O 1
ATOM 8884 N N . ILE B 1 519 ? -21.281 29.172 8.031 1 92.19 519 ILE B N 1
ATOM 8885 C CA . ILE B 1 519 ? -20.344 28.828 9.086 1 92.19 519 ILE B CA 1
ATOM 8886 C C . ILE B 1 519 ? -18.922 28.891 8.539 1 92.19 519 ILE B C 1
ATOM 8888 O O . ILE B 1 519 ? -18.609 28.25 7.527 1 92.19 519 ILE B O 1
ATOM 8892 N N . LEU B 1 520 ? -18.062 29.656 9.188 1 88.19 520 LEU B N 1
ATOM 8893 C CA . LEU B 1 520 ? -16.656 29.766 8.805 1 88.19 520 LEU B CA 1
ATOM 8894 C C . LEU B 1 520 ? -15.75 29.203 9.898 1 88.19 520 LEU B C 1
ATOM 8896 O O . LEU B 1 520 ? -15.672 29.766 10.992 1 88.19 520 LEU B O 1
ATOM 8900 N N . ASP B 1 521 ? -15.016 28.141 9.57 1 82.81 521 ASP B N 1
ATOM 8901 C CA . ASP B 1 521 ? -14.086 27.531 10.516 1 82.81 521 ASP B CA 1
ATOM 8902 C C . ASP B 1 521 ? -12.648 27.938 10.219 1 82.81 521 ASP B C 1
ATOM 8904 O O . ASP B 1 521 ? -11.984 27.344 9.367 1 82.81 521 ASP B O 1
ATOM 8908 N N . GLU B 1 522 ? -12.062 28.797 11 1 70.56 522 GLU B N 1
ATOM 8909 C CA . GLU B 1 522 ? -10.695 29.297 10.922 1 70.56 522 GLU B CA 1
ATOM 8910 C C . GLU B 1 522 ? -10.305 29.625 9.484 1 70.56 522 GLU B C 1
ATOM 8912 O O . GLU B 1 522 ? -9.242 29.203 9.016 1 70.56 522 GLU B O 1
ATOM 8917 N N . ALA B 1 523 ? -10.984 30.312 8.742 1 60.19 523 ALA B N 1
ATOM 8918 C CA . ALA B 1 523 ? -10.883 30.5 7.297 1 60.19 523 ALA B CA 1
ATOM 8919 C C . ALA B 1 523 ? -9.633 31.297 6.938 1 60.19 523 ALA B C 1
ATOM 8921 O O . ALA B 1 523 ? -9.203 31.312 5.781 1 60.19 523 ALA B O 1
ATOM 8922 N N . THR B 1 524 ? -8.961 31.906 7.863 1 59.28 524 THR B N 1
ATOM 8923 C CA . THR B 1 524 ? -7.852 32.781 7.492 1 59.28 524 THR B CA 1
ATOM 8924 C C . THR B 1 524 ? -6.555 32.312 8.141 1 59.28 524 THR B C 1
ATOM 8926 O O . THR B 1 524 ? -5.559 33.031 8.148 1 59.28 524 THR B O 1
ATOM 8929 N N . ALA B 1 525 ? -6.523 31.078 8.594 1 57.19 525 ALA B N 1
ATOM 8930 C CA . ALA B 1 525 ? -5.32 30.625 9.289 1 57.19 525 ALA B CA 1
ATOM 8931 C C . ALA B 1 525 ? -4.184 30.359 8.305 1 57.19 525 ALA B C 1
ATOM 8933 O O . ALA B 1 525 ? -4.422 29.938 7.172 1 57.19 525 ALA B O 1
ATOM 8934 N N . ASN B 1 526 ? -2.967 30.781 8.602 1 55.91 526 ASN B N 1
ATOM 8935 C CA . ASN B 1 526 ? -1.708 30.438 7.953 1 55.91 526 ASN B CA 1
ATOM 8936 C C . ASN B 1 526 ? -1.6 31.078 6.57 1 55.91 526 ASN B C 1
ATOM 8938 O O . ASN B 1 526 ? -1.079 30.469 5.637 1 55.91 526 ASN B O 1
ATOM 8942 N N . LEU B 1 527 ? -2.35 32.219 6.359 1 61.81 527 LEU B N 1
ATOM 8943 C CA . LEU B 1 527 ? -2.279 32.906 5.07 1 61.81 527 LEU B CA 1
ATOM 8944 C C . LEU B 1 527 ? -1.318 34.094 5.121 1 61.81 527 LEU B C 1
ATOM 8946 O O . LEU B 1 527 ? -1.104 34.656 6.188 1 61.81 527 LEU B O 1
ATOM 8950 N N . ASP B 1 528 ? -0.657 34.281 3.984 1 57.41 528 ASP B N 1
ATOM 8951 C CA . ASP B 1 528 ? 0.126 35.531 3.875 1 57.41 528 ASP B CA 1
ATOM 8952 C C . ASP B 1 528 ? -0.774 36.75 3.928 1 57.41 528 ASP B C 1
ATOM 8954 O O . ASP B 1 528 ? -1.978 36.656 3.672 1 57.41 528 ASP B O 1
ATOM 8958 N N . SER B 1 529 ? -0.205 37.844 4.309 1 55.91 529 SER B N 1
ATOM 8959 C CA . SER B 1 529 ? -0.934 39.094 4.578 1 55.91 529 SER B CA 1
ATOM 8960 C C . SER B 1 529 ? -1.774 39.5 3.379 1 55.91 529 SER B C 1
ATOM 8962 O O . SER B 1 529 ? -2.93 39.906 3.533 1 55.91 529 SER B O 1
ATOM 8964 N N . HIS B 1 530 ? -1.188 39.375 2.223 1 60.03 530 HIS B N 1
ATOM 8965 C CA . HIS B 1 530 ? -1.923 39.812 1.035 1 60.03 530 HIS B CA 1
ATOM 8966 C C . HIS B 1 530 ? -3.115 38.875 0.771 1 60.03 530 HIS B C 1
ATOM 8968 O O . HIS B 1 530 ? -4.223 39.375 0.511 1 60.03 530 HIS B O 1
ATOM 8974 N N . THR B 1 531 ? -2.836 37.688 0.804 1 69.69 531 THR B N 1
ATOM 8975 C CA . THR B 1 531 ? -3.898 36.719 0.581 1 69.69 531 THR B CA 1
ATOM 8976 C C . THR B 1 531 ? -4.953 36.812 1.681 1 69.69 531 THR B C 1
ATOM 8978 O O . THR B 1 531 ? -6.145 36.625 1.424 1 69.69 531 THR B O 1
ATOM 8981 N N . GLU B 1 532 ? -4.418 37.188 2.809 1 71.69 532 GLU B N 1
ATOM 8982 C CA . GLU B 1 532 ? -5.332 37.344 3.939 1 71.69 532 GLU B CA 1
ATOM 8983 C C . GLU B 1 532 ? -6.34 38.438 3.695 1 71.69 532 GLU B C 1
ATOM 8985 O O . GLU B 1 532 ? -7.516 38.312 4.039 1 71.69 532 GLU B O 1
ATOM 8990 N N . GLN B 1 533 ? -5.867 39.5 3.117 1 71 533 GLN B N 1
ATOM 8991 C CA . GLN B 1 533 ? -6.754 40.625 2.838 1 71 533 GLN B CA 1
ATOM 8992 C C . GLN B 1 533 ? -7.824 40.25 1.818 1 71 533 GLN B C 1
ATOM 8994 O O . GLN B 1 533 ? -8.984 40.625 1.958 1 71 533 GLN B O 1
ATOM 8999 N N . LEU B 1 534 ? -7.383 39.562 0.819 1 75.88 534 LEU B N 1
ATOM 9000 C CA . LEU B 1 534 ? -8.32 39.094 -0.209 1 75.88 534 LEU B CA 1
ATOM 9001 C C . LEU B 1 534 ? -9.375 38.188 0.38 1 75.88 534 LEU B C 1
ATOM 9003 O O . LEU B 1 534 ? -10.562 38.312 0.057 1 75.88 534 LEU B O 1
ATOM 9007 N N . VAL B 1 535 ? -8.922 37.375 1.2 1 80.44 535 VAL B N 1
ATOM 9008 C CA . VAL B 1 535 ? -9.82 36.406 1.818 1 80.44 535 VAL B CA 1
ATOM 9009 C C . VAL B 1 535 ? -10.766 37.094 2.787 1 80.44 535 VAL B C 1
ATOM 9011 O O . VAL B 1 535 ? -11.945 36.75 2.885 1 80.44 535 VAL B O 1
ATOM 9014 N N . GLN B 1 536 ? -10.227 38.062 3.467 1 77.88 536 GLN B N 1
ATOM 9015 C CA . GLN B 1 536 ? -11.062 38.844 4.387 1 77.88 536 GLN B CA 1
ATOM 9016 C C . GLN B 1 536 ? -12.148 39.625 3.641 1 77.88 536 GLN B C 1
ATOM 9018 O O . GLN B 1 536 ? -13.289 39.688 4.098 1 77.88 536 GLN B O 1
ATOM 9023 N N . GLN B 1 537 ? -11.781 40.188 2.566 1 81.56 537 GLN B N 1
ATOM 9024 C CA . GLN B 1 537 ? -12.758 40.875 1.747 1 81.56 537 GLN B CA 1
ATOM 9025 C C . GLN B 1 537 ? -13.836 39.938 1.227 1 81.56 537 GLN B C 1
ATOM 9027 O O . GLN B 1 537 ? -15.016 40.281 1.214 1 81.56 537 GLN B O 1
ATOM 9032 N N . ALA B 1 538 ? -13.391 38.875 0.742 1 85.5 538 ALA B N 1
ATOM 9033 C CA . ALA B 1 538 ? -14.328 37.844 0.257 1 85.5 538 ALA B CA 1
ATOM 9034 C C . ALA B 1 538 ? -15.281 37.406 1.366 1 85.5 538 ALA B C 1
ATOM 9036 O O . ALA B 1 538 ? -16.469 37.188 1.123 1 85.5 538 ALA B O 1
ATOM 9037 N N . LEU B 1 539 ? -14.727 37.312 2.516 1 83.38 539 LEU B N 1
ATOM 9038 C CA . LEU B 1 539 ? -15.516 36.906 3.678 1 83.38 539 LEU B CA 1
ATOM 9039 C C . LEU B 1 539 ? -16.609 37.938 3.967 1 83.38 539 LEU B C 1
ATOM 9041 O O . LEU B 1 539 ? -17.75 37.562 4.258 1 83.38 539 LEU B O 1
ATOM 9045 N N . GLU B 1 540 ? -16.234 39.156 3.941 1 82.62 540 GLU B N 1
ATOM 9046 C CA . GLU B 1 540 ? -17.203 40.219 4.188 1 82.62 540 GLU B CA 1
ATOM 9047 C C . GLU B 1 540 ? -18.297 40.219 3.137 1 82.62 540 GLU B C 1
ATOM 9049 O O . GLU B 1 540 ? -19.469 40.438 3.457 1 82.62 540 GLU B O 1
ATOM 9054 N N . THR B 1 541 ? -17.891 39.938 1.981 1 85.19 541 THR B N 1
ATOM 9055 C CA . THR B 1 541 ? -18.828 39.938 0.875 1 85.19 541 THR B CA 1
ATOM 9056 C C . THR B 1 541 ? -19.812 38.781 0.998 1 85.19 541 THR B C 1
ATOM 9058 O O . THR B 1 541 ? -21.016 38.938 0.826 1 85.19 541 THR B O 1
ATOM 9061 N N . VAL B 1 542 ? -19.312 37.656 1.305 1 87.94 542 VAL B N 1
ATOM 9062 C CA . VAL B 1 542 ? -20.141 36.438 1.319 1 87.94 542 VAL B CA 1
ATOM 9063 C C . VAL B 1 542 ? -21.031 36.438 2.555 1 87.94 542 VAL B C 1
ATOM 9065 O O . VAL B 1 542 ? -22.109 35.844 2.547 1 87.94 542 VAL B O 1
ATOM 9068 N N . SER B 1 543 ? -20.594 37.094 3.584 1 88 543 SER B N 1
ATOM 9069 C CA . SER B 1 543 ? -21.344 37.094 4.836 1 88 543 SER B CA 1
ATOM 9070 C C . SER B 1 543 ? -22.531 38.062 4.766 1 88 543 SER B C 1
ATOM 9072 O O . SER B 1 543 ? -23.453 37.969 5.582 1 88 543 SER B O 1
ATOM 9074 N N . GLN B 1 544 ? -22.516 38.938 3.832 1 85.75 544 GLN B N 1
ATOM 9075 C CA . GLN B 1 544 ? -23.562 39.938 3.75 1 85.75 544 GLN B CA 1
ATOM 9076 C C . GLN B 1 544 ? -24.922 39.281 3.525 1 85.75 544 GLN B C 1
ATOM 9078 O O . GLN B 1 544 ? -25.094 38.469 2.611 1 85.75 544 GLN B O 1
ATOM 9083 N N . GLY B 1 545 ? -25.859 39.625 4.391 1 85.75 545 GLY B N 1
ATOM 9084 C CA . GLY B 1 545 ? -27.234 39.156 4.234 1 85.75 545 GLY B CA 1
ATOM 9085 C C . GLY B 1 545 ? -27.453 37.75 4.766 1 85.75 545 GLY B C 1
ATOM 9086 O O . GLY B 1 545 ? -28.5 37.156 4.516 1 85.75 545 GLY B O 1
ATOM 9087 N N . ARG B 1 546 ? -26.5 37.188 5.398 1 92.5 546 ARG B N 1
ATOM 9088 C CA . ARG B 1 546 ? -26.594 35.844 5.93 1 92.5 546 ARG B CA 1
ATOM 9089 C C . ARG B 1 546 ? -26.25 35.812 7.414 1 92.5 546 ARG B C 1
ATOM 9091 O O . ARG B 1 546 ? -25.484 36.656 7.898 1 92.5 546 ARG B O 1
ATOM 9098 N N . THR B 1 547 ? -26.938 34.938 8.102 1 94.94 547 THR B N 1
ATOM 9099 C CA . THR B 1 547 ? -26.469 34.656 9.461 1 94.94 547 THR B CA 1
ATOM 9100 C C . THR B 1 547 ? -25.125 33.938 9.438 1 94.94 547 THR B C 1
ATOM 9102 O O . THR B 1 547 ? -24.984 32.875 8.812 1 94.94 547 THR B O 1
ATOM 9105 N N . THR B 1 548 ? -24.125 34.531 10.008 1 93.62 548 THR B N 1
ATOM 9106 C CA . THR B 1 548 ? -22.781 34.031 9.844 1 93.62 548 THR B CA 1
ATOM 9107 C C . THR B 1 548 ? -22.141 33.719 11.203 1 93.62 548 THR B C 1
ATOM 9109 O O . THR B 1 548 ? -22.203 34.531 12.125 1 93.62 548 THR B O 1
ATOM 9112 N N . ILE B 1 549 ? -21.672 32.5 11.336 1 92.94 549 ILE B N 1
ATOM 9113 C CA . ILE B 1 549 ? -20.891 32.094 12.5 1 92.94 549 ILE B CA 1
ATOM 9114 C C . ILE B 1 549 ? -19.422 31.938 12.117 1 92.94 549 ILE B C 1
ATOM 9116 O O . ILE B 1 549 ? -19.094 31.172 11.211 1 92.94 549 ILE B O 1
ATOM 9120 N N . VAL B 1 550 ? -18.562 32.688 12.758 1 89.81 550 VAL B N 1
ATOM 9121 C CA . VAL B 1 550 ? -17.141 32.625 12.445 1 89.81 550 VAL B CA 1
ATOM 9122 C C . VAL B 1 550 ? -16.359 32.125 13.648 1 89.81 550 VAL B C 1
ATOM 9124 O O . VAL B 1 550 ? -16.422 32.719 14.734 1 89.81 550 VAL B O 1
ATOM 9127 N N . ILE B 1 551 ? -15.758 31.016 13.477 1 87.06 551 ILE B N 1
ATOM 9128 C CA . ILE B 1 551 ? -14.828 30.531 14.492 1 87.06 551 ILE B CA 1
ATOM 9129 C C . ILE B 1 551 ? -13.422 31.047 14.188 1 87.06 551 ILE B C 1
ATOM 9131 O O . ILE B 1 551 ? -12.883 30.797 13.102 1 87.06 551 ILE B O 1
ATOM 9135 N N . ALA B 1 552 ? -12.859 31.812 15.07 1 74.56 552 ALA B N 1
ATOM 9136 C CA . ALA B 1 552 ? -11.555 32.406 14.773 1 74.56 552 ALA B CA 1
ATOM 9137 C C . ALA B 1 552 ? -10.508 31.969 15.789 1 74.56 552 ALA B C 1
ATOM 9139 O O . ALA B 1 552 ? -10.82 31.781 16.969 1 74.56 552 ALA B O 1
ATOM 9140 N N . HIS B 1 553 ? -9.477 31.703 15.297 1 61.25 553 HIS B N 1
ATOM 9141 C CA . HIS B 1 553 ? -8.312 31.562 16.172 1 61.25 553 HIS B CA 1
ATOM 9142 C C . HIS B 1 553 ? -7.594 32.906 16.344 1 61.25 553 HIS B C 1
ATOM 9144 O O . HIS B 1 553 ? -6.844 33.094 17.297 1 61.25 553 HIS B O 1
ATOM 9150 N N . ARG B 1 554 ? -7.898 33.688 15.32 1 62.41 554 ARG B N 1
ATOM 9151 C CA . ARG B 1 554 ? -7.332 35.031 15.367 1 62.41 554 ARG B CA 1
ATOM 9152 C C . ARG B 1 554 ? -8.414 36.062 15.68 1 62.41 554 ARG B C 1
ATOM 9154 O O . ARG B 1 554 ? -9.477 36.062 15.07 1 62.41 554 ARG B O 1
ATOM 9161 N N . LEU B 1 555 ? -8.102 36.938 16.562 1 69.62 555 LEU B N 1
ATOM 9162 C CA . LEU B 1 555 ? -9.086 37.875 17.047 1 69.62 555 LEU B CA 1
ATOM 9163 C C . LEU B 1 555 ? -9.43 38.906 15.977 1 69.62 555 LEU B C 1
ATOM 9165 O O . LEU B 1 555 ? -10.531 39.469 15.977 1 69.62 555 LEU B O 1
ATOM 9169 N N . SER B 1 556 ? -8.562 39.156 14.992 1 67.88 556 SER B N 1
ATOM 9170 C CA . SER B 1 556 ? -8.781 40.156 13.961 1 67.88 556 SER B CA 1
ATOM 9171 C C . SER B 1 556 ? -9.977 39.812 13.086 1 67.88 556 SER B C 1
ATOM 9173 O O . SER B 1 556 ? -10.641 40.688 12.547 1 67.88 556 SER B O 1
ATOM 9175 N N . THR B 1 557 ? -10.281 38.562 13.039 1 72.56 557 THR B N 1
ATOM 9176 C CA . THR B 1 557 ? -11.344 38.094 12.164 1 72.56 557 THR B CA 1
ATOM 9177 C C . THR B 1 557 ? -12.711 38.312 12.797 1 72.56 557 THR B C 1
ATOM 9179 O O . THR B 1 557 ? -13.719 38.375 12.102 1 72.56 557 THR B O 1
ATOM 9182 N N . VAL B 1 558 ? -12.68 38.438 14.117 1 80.88 558 VAL B N 1
ATOM 9183 C CA . VAL B 1 558 ? -13.977 38.5 14.789 1 80.88 558 VAL B CA 1
ATOM 9184 C C . VAL B 1 558 ? -14.211 39.875 15.367 1 80.88 558 VAL B C 1
ATOM 9186 O O . VAL B 1 558 ? -15.289 40.188 15.875 1 80.88 558 VAL B O 1
ATOM 9189 N N . MET B 1 559 ? -13.281 40.75 15.203 1 80.81 559 MET B N 1
ATOM 9190 C CA . MET B 1 559 ? -13.383 42.094 15.805 1 80.81 559 MET B CA 1
ATOM 9191 C C . MET B 1 559 ? -14.57 42.844 15.242 1 80.81 559 MET B C 1
ATOM 9193 O O . MET B 1 559 ? -15.172 43.688 15.93 1 80.81 559 MET B O 1
ATOM 9197 N N . HIS B 1 560 ? -14.945 42.531 14.039 1 78.94 560 HIS B N 1
ATOM 9198 C CA . HIS B 1 560 ? -16.016 43.281 13.367 1 78.94 560 HIS B CA 1
ATOM 9199 C C . HIS B 1 560 ? -17.344 42.562 13.492 1 78.94 560 HIS B C 1
ATOM 9201 O O . HIS B 1 560 ? -18.344 42.969 12.891 1 78.94 560 HIS B O 1
ATOM 9207 N N . ALA B 1 561 ? -17.391 41.531 14.211 1 89.44 561 ALA B N 1
ATOM 9208 C CA . ALA B 1 561 ? -18.625 40.781 14.398 1 89.44 561 ALA B CA 1
ATOM 9209 C C . ALA B 1 561 ? -19.625 41.594 15.242 1 89.44 561 ALA B C 1
ATOM 9211 O O . ALA B 1 561 ? -19.234 42.438 16.031 1 89.44 561 ALA B O 1
ATOM 9212 N N . ASP B 1 562 ? -20.891 41.312 15.047 1 91.69 562 ASP B N 1
ATOM 9213 C CA . ASP B 1 562 ? -21.938 41.969 15.836 1 91.69 562 ASP B CA 1
ATOM 9214 C C . ASP B 1 562 ? -21.891 41.531 17.297 1 91.69 562 ASP B C 1
ATOM 9216 O O . ASP B 1 562 ? -22.141 42.312 18.203 1 91.69 562 ASP B O 1
ATOM 9220 N N . ARG B 1 563 ? -21.641 40.312 17.453 1 93.88 563 ARG B N 1
ATOM 9221 C CA . ARG B 1 563 ? -21.562 39.688 18.766 1 93.88 563 ARG B CA 1
ATOM 9222 C C . ARG B 1 563 ? -20.422 38.688 18.828 1 93.88 563 ARG B C 1
ATOM 9224 O O . ARG B 1 563 ? -20.219 37.938 17.875 1 93.88 563 ARG B O 1
ATOM 9231 N N . ILE B 1 564 ? -19.672 38.719 19.891 1 93.81 564 ILE B N 1
ATOM 9232 C CA . ILE B 1 564 ? -18.562 37.781 20.094 1 93.81 564 ILE B CA 1
ATOM 9233 C C . ILE B 1 564 ? -18.859 36.906 21.297 1 93.81 564 ILE B C 1
ATOM 9235 O O . ILE B 1 564 ? -19.25 37.375 22.359 1 93.81 564 ILE B O 1
ATOM 9239 N N . LEU B 1 565 ? -18.703 35.656 21.062 1 93.12 565 LEU B N 1
ATOM 9240 C CA . LEU B 1 565 ? -18.891 34.656 22.125 1 93.12 565 LEU B CA 1
ATOM 9241 C C . LEU B 1 565 ? -17.547 34.062 22.531 1 93.12 565 LEU B C 1
ATOM 9243 O O . LEU B 1 565 ? -16.797 33.562 21.688 1 93.12 565 LEU B O 1
ATOM 9247 N N . VAL B 1 566 ? -17.281 34.125 23.828 1 91.88 566 VAL B N 1
ATOM 9248 C CA . VAL B 1 566 ? -16.078 33.469 24.359 1 91.88 566 VAL B CA 1
ATOM 9249 C C . VAL B 1 566 ? -16.453 32.156 25.031 1 91.88 566 VAL B C 1
ATOM 9251 O O . VAL B 1 566 ? -17.266 32.125 25.953 1 91.88 566 VAL B O 1
ATOM 9254 N N . MET B 1 567 ? -15.844 31.141 24.438 1 89.75 567 MET B N 1
ATOM 9255 C CA . MET B 1 567 ? -16.156 29.812 24.953 1 89.75 567 MET B CA 1
ATOM 9256 C C . MET B 1 567 ? -14.977 29.234 25.734 1 89.75 567 MET B C 1
ATOM 9258 O O . MET B 1 567 ? -13.82 29.391 25.344 1 89.75 567 MET B O 1
ATOM 9262 N N . GLU B 1 568 ? -15.336 28.625 26.859 1 87.62 568 GLU B N 1
ATOM 9263 C CA . GLU B 1 568 ? -14.367 27.922 27.703 1 87.62 568 GLU B CA 1
ATOM 9264 C C . GLU B 1 568 ? -14.969 26.641 28.281 1 87.62 568 GLU B C 1
ATOM 9266 O O . GLU B 1 568 ? -16.062 26.656 28.859 1 87.62 568 GLU B O 1
ATOM 9271 N N . HIS B 1 569 ? -14.297 25.562 28.141 1 84.81 569 HIS B N 1
ATOM 9272 C CA . HIS B 1 569 ? -14.672 24.266 28.688 1 84.81 569 HIS B CA 1
ATOM 9273 C C . HIS B 1 569 ? -16.125 23.906 28.344 1 84.81 569 HIS B C 1
ATOM 9275 O O . HIS B 1 569 ? -16.891 23.5 29.203 1 84.81 569 HIS B O 1
ATOM 9281 N N . GLY B 1 570 ? -16.531 24.328 27.188 1 87.06 570 GLY B N 1
ATOM 9282 C CA . GLY B 1 570 ? -17.828 23.906 26.672 1 87.06 570 GLY B CA 1
ATOM 9283 C C . GLY B 1 570 ? -18.953 24.859 27.047 1 87.06 570 GLY B C 1
ATOM 9284 O O . GLY B 1 570 ? -20.125 24.594 26.781 1 87.06 570 GLY B O 1
ATOM 9285 N N . GLU B 1 571 ? -18.609 25.984 27.703 1 89.69 571 GLU B N 1
ATOM 9286 C CA . GLU B 1 571 ? -19.609 26.953 28.109 1 89.69 571 GLU B CA 1
ATOM 9287 C C . GLU B 1 571 ? -19.266 28.344 27.578 1 89.69 571 GLU B C 1
ATOM 9289 O O . GLU B 1 571 ? -18.094 28.656 27.328 1 89.69 571 GLU B O 1
ATOM 9294 N N . ILE B 1 572 ? -20.281 29.094 27.359 1 92.31 572 ILE B N 1
ATOM 9295 C CA . ILE B 1 572 ? -20.078 30.5 27 1 92.31 572 ILE B CA 1
ATOM 9296 C C . ILE B 1 572 ? -19.859 31.328 28.25 1 92.31 572 ILE B C 1
ATOM 9298 O O . ILE B 1 572 ? -20.766 31.469 29.078 1 92.31 572 ILE B O 1
ATOM 9302 N N . VAL B 1 573 ? -18.781 31.969 28.375 1 91.69 573 VAL B N 1
ATOM 9303 C CA . VAL B 1 573 ? -18.406 32.656 29.609 1 91.69 573 VAL B CA 1
ATOM 9304 C C . VAL B 1 573 ? -18.625 34.156 29.438 1 91.69 573 VAL B C 1
ATOM 9306 O O . VAL B 1 573 ? -18.766 34.875 30.422 1 91.69 573 VAL B O 1
ATOM 9309 N N . GLU B 1 574 ? -18.297 34.625 28.219 1 93.12 574 GLU B N 1
ATOM 9310 C CA . GLU B 1 574 ? -18.469 36.062 27.922 1 93.12 574 GLU B CA 1
ATOM 9311 C C . GLU B 1 574 ? -19.156 36.25 26.578 1 93.12 574 GLU B C 1
ATOM 9313 O O . GLU B 1 574 ? -19 35.438 25.672 1 93.12 574 GLU B O 1
ATOM 9318 N N . GLU B 1 575 ? -20.016 37.281 26.484 1 93.62 575 GLU B N 1
ATOM 9319 C CA . GLU B 1 575 ? -20.656 37.625 25.219 1 93.62 575 GLU B CA 1
ATOM 9320 C C . GLU B 1 575 ? -20.812 39.156 25.094 1 93.62 575 GLU B C 1
ATOM 9322 O O . GLU B 1 575 ? -21.094 39.844 26.078 1 93.62 575 GLU B O 1
ATOM 9327 N N . GLY B 1 576 ? -20.562 39.625 23.984 1 92.44 576 GLY B N 1
ATOM 9328 C CA . GLY B 1 576 ? -20.719 41.031 23.703 1 92.44 576 GLY B CA 1
ATOM 9329 C C . GLY B 1 576 ? -19.953 41.5 22.484 1 92.44 576 GLY B C 1
ATOM 9330 O O . GLY B 1 576 ? -19.453 40.688 21.719 1 92.44 576 GLY B O 1
ATOM 9331 N N . SER B 1 577 ? -20.047 42.719 22.203 1 92.12 577 SER B N 1
ATOM 9332 C CA . SER B 1 577 ? -19.281 43.312 21.109 1 92.12 577 SER B CA 1
ATOM 9333 C C . SER B 1 577 ? -17.797 43.438 21.5 1 92.12 577 SER B C 1
ATOM 9335 O O . SER B 1 577 ? -17.438 43.312 22.672 1 92.12 577 SER B O 1
ATOM 9337 N N . HIS B 1 578 ? -17.016 43.656 20.531 1 89.75 578 HIS B N 1
ATOM 9338 C CA . HIS B 1 578 ? -15.578 43.812 20.75 1 89.75 578 HIS B CA 1
ATOM 9339 C C . HIS B 1 578 ? -15.289 44.875 21.812 1 89.75 578 HIS B C 1
ATOM 9341 O O . HIS B 1 578 ? -14.562 44.594 22.781 1 89.75 578 HIS B O 1
ATOM 9347 N N . GLN B 1 579 ? -15.93 46 21.672 1 87.94 579 GLN B N 1
ATOM 9348 C CA . GLN B 1 579 ? -15.703 47.094 22.578 1 87.94 579 GLN B CA 1
ATOM 9349 C C . GLN B 1 579 ? -16.188 46.781 23.984 1 87.94 579 GLN B C 1
ATOM 9351 O O . GLN B 1 579 ? -15.477 47.062 24.969 1 87.94 579 GLN B O 1
ATOM 9356 N N . HIS B 1 580 ? -17.312 46.156 24.031 1 91.81 580 HIS B N 1
ATOM 9357 C CA . HIS B 1 580 ? -17.906 45.812 25.312 1 91.81 580 HIS B CA 1
ATOM 9358 C C . HIS B 1 580 ? -17.047 44.781 26.047 1 91.81 580 HIS B C 1
ATOM 9360 O O . HIS B 1 580 ? -16.859 44.906 27.266 1 91.81 580 HIS B O 1
ATOM 9366 N N . LEU B 1 581 ? -16.5 43.875 25.344 1 90.88 581 LEU B N 1
ATOM 9367 C CA . LEU B 1 581 ? -15.758 42.812 25.969 1 90.88 581 LEU B CA 1
ATOM 9368 C C . LEU B 1 581 ? -14.383 43.281 26.422 1 90.88 581 LEU B C 1
ATOM 9370 O O . LEU B 1 581 ? -13.828 42.781 27.406 1 90.88 581 LEU B O 1
ATOM 9374 N N . ILE B 1 582 ? -13.859 44.188 25.734 1 88.94 582 ILE B N 1
ATOM 9375 C CA . ILE B 1 582 ? -12.586 44.75 26.141 1 88.94 582 ILE B CA 1
ATOM 9376 C C . ILE B 1 582 ? -12.766 45.562 27.438 1 88.94 582 ILE B C 1
ATOM 9378 O O . ILE B 1 582 ? -11.922 45.5 28.328 1 88.94 582 ILE B O 1
ATOM 9382 N N . GLU B 1 583 ? -13.867 46.25 27.484 1 88.44 583 GLU B N 1
ATOM 9383 C CA . GLU B 1 583 ? -14.156 47.062 28.656 1 88.44 583 GLU B CA 1
ATOM 9384 C C . GLU B 1 583 ? -14.477 46.219 29.875 1 88.44 583 GLU B C 1
ATOM 9386 O O . GLU B 1 583 ? -14.203 46.594 31.016 1 88.44 583 GLU B O 1
ATOM 9391 N N . ALA B 1 584 ? -14.961 45.125 29.625 1 90.38 584 ALA B N 1
ATOM 9392 C CA . ALA B 1 584 ? -15.359 44.219 30.703 1 90.38 584 ALA B CA 1
ATOM 9393 C C . ALA B 1 584 ? -14.141 43.531 31.328 1 90.38 584 ALA B C 1
ATOM 9395 O O . ALA B 1 584 ? -14.227 43 32.438 1 90.38 584 ALA B O 1
ATOM 9396 N N . LYS B 1 585 ? -12.922 43.562 30.734 1 85.44 585 LYS B N 1
ATOM 9397 C CA . LYS B 1 585 ? -11.641 43.094 31.219 1 85.44 585 LYS B CA 1
ATOM 9398 C C . LYS B 1 585 ? -11.734 41.625 31.625 1 85.44 585 LYS B C 1
ATOM 9400 O O . LYS B 1 585 ? -11.273 41.219 32.719 1 85.44 585 LYS B O 1
ATOM 9405 N N . GLY B 1 586 ? -12.453 40.906 30.891 1 87.88 586 GLY B N 1
ATOM 9406 C CA . GLY B 1 586 ? -12.578 39.469 31.156 1 87.88 586 GLY B CA 1
ATOM 9407 C C . GLY B 1 586 ? -11.609 38.625 30.359 1 87.88 586 GLY B C 1
ATOM 9408 O O . GLY B 1 586 ? -10.461 39.031 30.141 1 87.88 586 GLY B O 1
ATOM 9409 N N . ILE B 1 587 ? -12.055 37.438 30.016 1 85.5 587 ILE B N 1
ATOM 9410 C CA . ILE B 1 587 ? -11.211 36.469 29.312 1 85.5 587 ILE B CA 1
ATOM 9411 C C . ILE B 1 587 ? -10.867 36.969 27.922 1 85.5 587 ILE B C 1
ATOM 9413 O O . ILE B 1 587 ? -9.734 36.812 27.453 1 85.5 587 ILE B O 1
ATOM 9417 N N . TYR B 1 588 ? -11.773 37.594 27.359 1 87.31 588 TYR B N 1
ATOM 9418 C CA . TYR B 1 588 ? -11.562 38.156 26.016 1 87.31 588 TYR B CA 1
ATOM 9419 C C . TYR B 1 588 ? -10.461 39.188 26.031 1 87.31 588 TYR B C 1
ATOM 9421 O O . TYR B 1 588 ? -9.617 39.25 25.141 1 87.31 588 TYR B O 1
ATOM 9429 N N . ALA B 1 589 ? -10.602 40 26.953 1 84.25 589 ALA B N 1
ATOM 9430 C CA . ALA B 1 589 ? -9.609 41.062 27.094 1 84.25 589 ALA B CA 1
ATOM 9431 C C . ALA B 1 589 ? -8.211 40.5 27.297 1 84.25 589 ALA B C 1
ATOM 9433 O O . ALA B 1 589 ? -7.23 41.031 26.766 1 84.25 589 ALA B O 1
ATOM 9434 N N . ASP B 1 590 ? -8.227 39.469 28.016 1 79.94 590 ASP B N 1
ATOM 9435 C CA . ASP B 1 590 ? -6.953 38.781 28.25 1 79.94 590 ASP B CA 1
ATOM 9436 C C . ASP B 1 590 ? -6.391 38.219 26.953 1 79.94 590 ASP B C 1
ATOM 9438 O O . ASP B 1 590 ? -5.191 38.312 26.688 1 79.94 590 ASP B O 1
ATOM 9442 N N . LEU B 1 591 ? -7.25 37.594 26.266 1 75.31 591 LEU B N 1
ATOM 9443 C CA . LEU B 1 591 ? -6.848 37.031 24.984 1 75.31 591 LEU B CA 1
ATOM 9444 C C . LEU B 1 591 ? -6.348 38.094 24.031 1 75.31 591 LEU B C 1
ATOM 9446 O O . LEU B 1 591 ? -5.367 37.906 23.312 1 75.31 591 LEU B O 1
ATOM 9450 N N . TYR B 1 592 ? -7.074 39.188 24.094 1 74.25 592 TYR B N 1
ATOM 9451 C CA . TYR B 1 592 ? -6.746 40.312 23.234 1 74.25 592 TYR B CA 1
ATOM 9452 C C . TYR B 1 592 ? -5.402 40.906 23.625 1 74.25 592 TYR B C 1
ATOM 9454 O O . TYR B 1 592 ? -4.59 41.25 22.766 1 74.25 592 TYR B O 1
ATOM 9462 N N . THR B 1 593 ? -5.25 41.062 24.938 1 67.88 593 THR B N 1
ATOM 9463 C CA . THR B 1 593 ? -4.004 41.656 25.438 1 67.88 593 THR B CA 1
ATOM 9464 C C . THR B 1 593 ? -2.824 40.719 25.109 1 67.88 593 THR B C 1
ATOM 9466 O O . THR B 1 593 ? -1.756 41.219 24.719 1 67.88 593 THR B O 1
ATOM 9469 N N . HIS B 1 594 ? -3.133 39.562 25.312 1 61.88 594 HIS B N 1
ATOM 9470 C CA . HIS B 1 594 ? -2.072 38.594 25.016 1 61.88 594 HIS B CA 1
ATOM 9471 C C . HIS B 1 594 ? -1.742 38.594 23.516 1 61.88 594 HIS B C 1
ATOM 9473 O O . HIS B 1 594 ? -0.575 38.469 23.141 1 61.88 594 HIS B O 1
ATOM 9479 N N . ALA B 1 595 ? -2.838 38.656 22.875 1 60.41 595 ALA B N 1
ATOM 9480 C CA . ALA B 1 595 ? -2.643 38.719 21.422 1 60.41 595 ALA B CA 1
ATOM 9481 C C . ALA B 1 595 ? -1.938 40.031 21.031 1 60.41 595 ALA B C 1
ATOM 9483 O O . ALA B 1 595 ? -1.094 40.031 20.125 1 60.41 595 ALA B O 1
ATOM 9484 N N . ARG B 1 596 ? -2.418 41.125 21.891 1 53.34 596 ARG B N 1
ATOM 9485 C CA . ARG B 1 596 ? -1.812 42.438 21.656 1 53.34 596 ARG B CA 1
ATOM 9486 C C . ARG B 1 596 ? -0.373 42.469 22.156 1 53.34 596 ARG B C 1
ATOM 9488 O O . ARG B 1 596 ? 0.504 43.031 21.516 1 53.34 596 ARG B O 1
ATOM 9495 N N . GLU B 1 597 ? -0.313 42.094 23.594 1 47.28 597 GLU B N 1
ATOM 9496 C CA . GLU B 1 597 ? 1.021 42.062 24.188 1 47.28 597 GLU B CA 1
ATOM 9497 C C . GLU B 1 597 ? 1.962 41.156 23.391 1 47.28 597 GLU B C 1
ATOM 9499 O O . GLU B 1 597 ? 3.143 41.5 23.234 1 47.28 597 GLU B O 1
ATOM 9504 N N . ALA B 1 598 ? 1.344 40.219 23.266 1 44.41 598 ALA B N 1
ATOM 9505 C CA . ALA B 1 598 ? 2.139 39.406 22.344 1 44.41 598 ALA B CA 1
ATOM 9506 C C . ALA B 1 598 ? 2.432 40.156 21.062 1 44.41 598 ALA B C 1
ATOM 9508 O O . ALA B 1 598 ? 3.51 40.031 20.484 1 44.41 598 ALA B O 1
ATOM 9509 N N . GLY B 1 599 ? 1.466 41.25 20.938 1 39.16 599 GLY B N 1
ATOM 9510 C CA . GLY B 1 599 ? 1.685 42.25 19.891 1 39.16 599 GLY B CA 1
ATOM 9511 C C . GLY B 1 599 ? 2.207 43.562 20.438 1 39.16 599 GLY B C 1
ATOM 9512 O O . GLY B 1 599 ? 2.979 44.25 19.766 1 39.16 599 GLY B O 1
ATOM 9513 N N . GLY B 1 600 ? 1.678 44.406 21.688 1 34.44 600 GLY B N 1
ATOM 9514 C CA . GLY B 1 600 ? 1.795 45.75 22.219 1 34.44 600 GLY B CA 1
ATOM 9515 C C . GLY B 1 600 ? 2.846 45.875 23.312 1 34.44 600 GLY B C 1
ATOM 9516 O O . GLY B 1 600 ? 3.271 47 23.656 1 34.44 600 GLY B O 1
ATOM 9517 N N . ASP B 1 601 ? 2.895 45.188 24.484 1 34.16 601 ASP B N 1
ATOM 9518 C CA . ASP B 1 601 ? 3.43 45.688 25.75 1 34.16 601 ASP B CA 1
ATOM 9519 C C . ASP B 1 601 ? 4.793 46.344 25.562 1 34.16 601 ASP B C 1
ATOM 9521 O O . ASP B 1 601 ? 5.488 46.656 26.531 1 34.16 601 ASP B O 1
ATOM 9525 N N . THR B 1 602 ? 5.457 46.562 24.578 1 32.94 602 THR B N 1
ATOM 9526 C CA . THR B 1 602 ? 6.621 47.406 24.812 1 32.94 602 THR B CA 1
ATOM 9527 C C . THR B 1 602 ? 6.223 48.875 24.844 1 32.94 602 THR B C 1
ATOM 9529 O O . THR B 1 602 ? 7.082 49.75 24.859 1 32.94 602 THR B O 1
ATOM 9532 N N . ALA B 1 603 ? 4.914 49.469 24.875 1 32.81 603 ALA B N 1
ATOM 9533 C CA . ALA B 1 603 ? 4.836 50.938 24.938 1 32.81 603 ALA B CA 1
ATOM 9534 C C . ALA B 1 603 ? 4.992 51.406 26.375 1 32.81 603 ALA B C 1
ATOM 9536 O O . ALA B 1 603 ? 5.094 52.625 26.625 1 32.81 603 ALA B O 1
ATOM 9537 N N . ILE B 1 604 ? 4.512 50.875 27.5 1 27.64 604 ILE B N 1
ATOM 9538 C CA . ILE B 1 604 ? 4.27 51.75 28.641 1 27.64 604 ILE B CA 1
ATOM 9539 C C . ILE B 1 604 ? 5.586 52 29.375 1 27.64 604 ILE B C 1
ATOM 9541 O O . ILE B 1 604 ? 5.633 52.812 30.297 1 27.64 604 ILE B O 1
ATOM 9545 N N . SER B 1 605 ? 6.578 51.25 29.484 1 24.75 605 SER B N 1
ATOM 9546 C CA . SER B 1 605 ? 7.531 51.719 30.469 1 24.75 605 SER B CA 1
ATOM 9547 C C . SER B 1 605 ? 8.328 52.906 29.938 1 24.75 605 SER B C 1
ATOM 9549 O O . SER B 1 605 ? 9.359 53.25 30.5 1 24.75 605 SER B O 1
ATOM 9551 N N . GLY B 1 606 ? 7.863 53.625 28.859 1 21.62 606 GLY B N 1
ATOM 9552 C CA . GLY B 1 606 ? 8.359 55 28.984 1 21.62 606 GLY B CA 1
ATOM 9553 C C . GLY B 1 606 ? 7.477 55.875 29.859 1 21.62 606 GLY B C 1
ATOM 9554 O O . GLY B 1 606 ? 6.277 55.625 29.984 1 21.62 606 GLY B O 1
#

Nearest PDB structures (foldseek):
  5och-assembly3_F  TM=7.766E-01  e=7.534E-43  Homo sapiens
  5och-assembly2_D  TM=7.536E-01  e=1.510E-41  Homo sapiens
  6pan-assembly1_A  TM=8.073E-01  e=2.592E-40  Novosphingobium aromaticivorans DSM 12444
  8sg4-assembly1_A  TM=8.812E-01  e=4.593E-31  Saccharomyces cerevisiae
  9ayc-assembly1_A  TM=8.487E-01  e=2.804E-30  Saccharomyces cerevisiae

Radius of gyration: 38.43 Å; Cα contacts (8 Å, |Δi|>4): 1784; chains: 2; bounding box: 88×122×81 Å

pLDDT: mean 81.64, std 12.96, range [21.09, 97.06]

Organism: NCBI:txid248903

Foldseek 3Di:
DDDPVPVVVVVVVVVVVLLVVLVVVLCVLCVVVVVLVVLLLVLLLLLLLLVLCLLVLVLCCVFVAVVVPPHPPVVVVVSVVSNVVSNVSSVVSVVSSLVSQLVSLVVSLVVLLVLLVVLVVPAFVVVCVVDPPVVSVCLSPVLSVLSSCCSNQLVSLCSNLVSNQVVLLVVLCVLPVVLSVVLVVLVVVLVVLLVVLLVVLVVLVVQLVVLVVVLVVLVVVCVVCVVVCVVVVVPVVSVVVSVVSVVSSVVSVVSNVVSVVVSVVVLVVSLVVSLVVLCVVQVVCVVVVNHGPSSSSSNNVSSVVNSVSVVSNSVCVVSVVSSSVSSSVSVVSVVDDHPQDADDPVLADPDAQVPFQAKKWFALFWDDPDPVDIQAGGATDIFDRLFEEEEEEDVSLCPVVVVCCQLPSDDTPDTAMDGVRHGVSRHGSVRSCLQEAEDEQFFFADWFFLQCRLQVVDPVQDSVLLLVLLVLLPLQVVQVPDPVRRRDTADGRRPPDDRLSSLSSSLSSCSSSVHQEYEYYQSQPPDDPVSSVSNLSSVVRSSGRHHYYYYHHDVVSCQPGQKYFYGGSNYTDDMGHNVVVCVVCDPSVVVVCCVCVVVDPVPPVD/DDDPVPVVVVVVVVVVVLLVVLVVVLCVLCVVVVVLVVLLLVLLLLLLVLVLCLLVLVLCCVFVAVVVPNHPPVVVVVSVVSNVVSNVSSVVSVVSSLVSQLVSLVVSLVVLLVLLVVLVVPAFPVVCVVDPPVVSVCLSPVLSVLSSCCSNQLVSLCSNLVSSQVVLLVVLCVLPVVLSVVLVVLVVVLVVLLVVLLVVLVVLVVQLVVLVVVLVVLVVVCVVCVVVCVVVVVVVVSVVVSVVSVVSSVVSVVSNVVSVVVSVVVLVVSLVVSLVVLCVVQVVCVVVVNHGPSSSSSNNVSSVVNSVSVVSNSVCVVSVVSSSVSSSVSVVSVVDDHQQDADDPVLADPDAQVPFQAKKWFAQFWDDPDPVDIQAGGATDIFGRLFEEEEEEDVSLCPVVVVCCQLPSDDTPDTAMDGVRHGVSRHGSVRSCLQEAEDAQFFFADWFFLQCRLQVVDPVQDSVLLLVLLVLLPLQVVQVPDPVRRRDTADGRRPPDDRLSSLSSSLSSCSSSVHQEYEYYQSQPPDDPVSSVSNLSSVVRSSGRHHYYYYHHDVVSCQPGQKYFYGGSNYTDDMGHNVVVCVVCDPSVVVVVCVCVVVDPVPPVD

InterPro domains:
  IPR003439 ABC transporter-like, ATP-binding domain [PF00005] (377-525)
  IPR003439 ABC transporter-like, ATP-binding domain [PS50893] (360-594)
  IPR003593 AAA+ ATPase domain [SM00382] (385-571)
  IPR011527 ABC transporter type 1, transmembrane domain [PF00664] (39-309)
  IPR011527 ABC transporter type 1, transmembrane domain [PS50929] (38-322)
  IPR017871 ABC transporter-like, conserved site [PS00211] (497-511)
  IPR027417 P-loop containing nucleoside triphosphate hydrolase [G3DSA:3.40.50.300] (352-602)
  IPR027417 P-loop containing nucleoside triphosphate hydrolase [SSF52540] (354-593)
  IPR036640 ABC transporter type 1, transmembrane domain superfamily [G3DSA:1.20.1560.10] (6-343)
  IPR036640 ABC transporter type 1, transmembrane domain superfamily [SSF90123] (24-342)
  IPR039421 Type 1 protein exporter [PTHR43394] (13-595)